Protein AF-0000000065916028 (afdb_homodimer)

Solvent-accessible surface area (backbone atoms only — not comparable to full-atom values): 45531 Å² total; per-residue (Å²): 132,85,49,71,68,54,51,43,54,52,20,44,55,50,39,70,67,24,38,52,68,43,71,19,34,38,26,27,40,21,49,35,32,31,32,34,24,73,68,47,48,69,61,52,48,51,52,39,56,76,59,34,49,72,64,16,53,58,22,35,78,46,73,68,90,52,29,66,41,62,31,48,46,55,5,38,44,43,28,19,37,55,66,29,36,71,49,74,38,49,41,42,20,40,62,41,51,52,51,50,60,71,71,50,58,78,45,78,43,58,21,42,60,22,36,43,40,41,33,45,38,5,31,22,47,53,19,32,28,40,41,45,59,57,60,54,12,64,72,53,22,67,52,51,52,66,59,46,35,25,31,77,42,79,55,96,90,36,82,41,77,39,44,52,72,69,55,82,54,90,39,60,80,38,38,34,39,31,43,33,45,51,58,64,41,52,48,91,93,39,48,11,77,33,56,39,35,26,33,45,30,43,51,73,43,50,46,56,45,47,71,48,63,56,67,68,77,39,37,72,67,72,47,67,68,43,57,34,33,40,40,33,50,68,37,54,34,31,79,88,56,40,65,67,44,50,54,51,51,50,51,50,43,50,55,35,51,73,67,67,30,52,30,32,35,53,60,57,73,43,87,32,63,58,42,49,51,52,49,54,70,50,40,41,73,29,39,26,39,31,36,36,49,69,42,49,20,55,51,28,45,75,72,69,36,55,68,62,21,50,50,36,66,68,44,88,65,51,50,62,65,58,48,50,52,51,51,51,52,49,30,68,74,36,58,32,42,28,39,39,40,48,52,80,47,34,37,39,33,44,25,66,60,84,63,69,48,58,39,33,10,47,42,34,9,35,27,46,32,27,23,28,18,63,57,47,66,67,74,36,58,71,58,30,60,64,27,71,75,46,55,68,35,68,75,27,52,62,50,50,51,53,43,30,72,73,37,57,41,53,99,33,40,29,51,54,96,80,25,28,35,26,43,47,62,25,41,62,63,90,78,54,65,36,75,80,63,38,68,44,43,29,50,52,38,22,54,49,32,31,55,22,66,72,104,129,85,49,71,70,55,50,42,54,51,20,44,56,50,40,69,66,25,39,52,65,43,71,17,32,37,26,27,41,21,49,34,32,32,33,35,23,74,68,48,48,68,59,51,48,53,51,39,55,76,60,36,49,71,64,17,54,58,22,34,76,46,74,69,90,51,30,66,42,63,31,46,48,55,5,37,42,42,28,20,38,54,66,29,38,70,48,75,39,49,42,43,20,39,64,40,51,51,51,49,59,72,73,51,59,77,44,79,41,57,20,40,59,22,36,43,39,41,34,45,39,5,31,23,46,53,19,34,28,41,42,44,59,58,61,55,12,64,72,55,22,67,53,50,52,66,58,46,34,25,30,77,41,80,56,96,89,37,83,41,76,38,43,52,71,70,56,82,55,91,40,60,80,40,38,34,37,31,42,33,44,51,59,64,41,52,47,93,93,38,47,11,80,33,57,39,34,26,33,43,31,43,50,73,44,50,45,56,44,46,74,47,64,55,68,70,76,38,38,72,69,71,47,67,65,45,56,34,33,40,40,35,51,68,36,56,32,33,77,88,55,40,64,66,45,48,53,51,52,51,53,50,44,50,54,36,52,74,68,68,31,52,29,32,35,52,60,58,74,43,88,32,64,60,42,50,51,53,49,54,70,50,40,41,73,28,40,28,39,32,34,33,51,68,42,49,20,55,51,28,46,74,72,66,36,55,67,62,22,49,49,35,67,68,43,89,64,52,50,62,64,58,49,52,52,51,50,50,52,49,30,70,72,37,58,31,41,28,41,38,38,48,51,82,48,35,38,39,34,42,24,65,61,83,63,67,48,57,40,34,10,48,41,34,8,36,28,46,32,28,23,28,17,64,59,46,66,67,73,37,58,72,58,31,59,62,27,71,75,47,53,66,35,69,75,28,51,63,50,48,51,53,42,29,72,73,39,56,41,54,98,33,39,28,49,55,97,81,25,29,36,26,44,45,63,25,43,61,63,88,78,53,66,36,73,80,63,38,68,43,43,29,50,52,38,22,56,49,31,31,55,23,66,73,104

pLDDT: mean 94.65, std 4.49, range [70.56, 98.75]

Sequence (910 aa):
MPTWEELYKNAIEKAIKSVPKVKGVLLGYNTNIDAIKYLDSKDLEERIIKAGKEEVIKYSEELPDKINTVSQLLGSILWSIRRGKAAELFVESCPVRFYMKRWGWNELRMGGQAGIMANLLGGVYGVPVIVHVPQLSRLQANLFLDGPIYVPTLENGEVKLIHPKEFSGDEENCIHYIYEFPRGFRVFEFEAPRENRFIGSADDYNTTLFIREEFRESFSEVIKNVQLAILSGLQALTKENYKEPFEIVKSNLEVLNEREIPVHLEFAFTPDEKVREEILNVLGMFYSVGLNEVELASIMEILGEKKLAKELLAHDPVDPIAVTEAMLKLAKKTGVKRIHFHTYGYYLALTEYKGEHVRDALLFAALAAAAKAMKGNITSLEEIREATSVPVNEKATQVEEKLRAEYGIKEGIGEVEGYQIAFIPTKIVAKPKSTVGIGDTISSSAFIGEFSFTLMPTWEELYKNAIEKAIKSVPKVKGVLLGYNTNIDAIKYLDSKDLEERIIKAGKEEVIKYSEELPDKINTVSQLLGSILWSIRRGKAAELFVESCPVRFYMKRWGWNELRMGGQAGIMANLLGGVYGVPVIVHVPQLSRLQANLFLDGPIYVPTLENGEVKLIHPKEFSGDEENCIHYIYEFPRGFRVFEFEAPRENRFIGSADDYNTTLFIREEFRESFSEVIKNVQLAILSGLQALTKENYKEPFEIVKSNLEVLNEREIPVHLEFAFTPDEKVREEILNVLGMFYSVGLNEVELASIMEILGEKKLAKELLAHDPVDPIAVTEAMLKLAKKTGVKRIHFHTYGYYLALTEYKGEHVRDALLFAALAAAAKAMKGNITSLEEIREATSVPVNEKATQVEEKLRAEYGIKEGIGEVEGYQIAFIPTKIVAKPKSTVGIGDTISSSAFIGEFSFTL

Radius of gyration: 33.55 Å; Cα contacts (8 Å, |Δi|>4): 1956; chains: 2; bounding box: 58×108×73 Å

InterPro domains:
  IPR007666 ADP-specific phosphofructokinase/glucokinase [PF04587] (24-448)
  IPR007666 ADP-specific phosphofructokinase/glucokinase [PS51255] (2-455)
  IPR007666 ADP-specific phosphofructokinase/glucokinase [PTHR21208] (9-448)
  IPR015990 ADP-specific phosphofructokinase/glucokinase, archaeal [PIRSF015883] (10-454)
  IPR029056 Ribokinase-like [G3DSA:3.40.1190.20] (25-448)
  IPR029056 Ribokinase-like [SSF53613] (3-453)
  IPR031299 ADP-dependent glucose/glucosamine kinase, archaeal [MF_00809] (2-454)
  IPR031299 ADP-dependent glucose/glucosamine kinase, archaeal [NF010641] (3-454)

Secondary structure (DSSP, 8-state):
---HHHHHHHHHHHHHHHGGG---EEEES--EEEEEEE--HHHHHHHHHHH-HHHHHHHHHS--SSB-SHHHHHHHHHHHHHHT--EEEEB-BHHHHHHHHHH--SEEEEESHHHHHHIIIIIIS---EEE--SS--HHHHTTSPSSSEEEEEEETTEEEEE-GGG----PPP-EEEEEEE-TT-EETTEE-SS-EEEEEEE-SSGGGT---HHHHHSHHHHTTT-SEEEE---TT--TTT-HHHHHHHHHHHHHHHHTT--EEEE----S-HHHHHHHHHHGGG-SEEEE-HHHHHHHHHHTT-HHHHHHHHHSSSPPHHHHHHHHHHHHHHH--SEEEEEETTEEEEEESS--HHHHHHHHHHHHHHHHHHHHSS---TGGGGGGGGSPBPTTHHHHHHHHHHHH--BTTEEEETTEEEEEEEPB--SS-S--TTHHHHHHHHHHHHHHHTT-/---HHHHHHHHHHHHHHHGGG---EEEES--EEEEEEE--HHHHHHHHHHH-HHHHHHHHHS--SSB-SHHHHHHHHHHHHHHT--EEEEB-BHHHHHHHHHH--SEEEEESHHHHHHIIIIIIS---EEE--SS--HHHHTTSPSSSEEEEEEETTEEEEE-GGG----PPP-EEEEEEE-TT-EETTEE-SS-EEEEEEE-SSGGGT---HHHHHSHHHHTTT-SEEEE---TT--TTT-HHHHHHHHHHHHHHHHTT--EEEE----S-HHHHHHHHHHGGG-SEEEE-HHHHHHHHHHTT-HHHHHHHHHSSSPPHHHHHHHHHHHHHHH--SEEEEEETTEEEEEESS--HHHHHHHHHHHHHHHHHHHHSS---SGGGGGGGGSPBPTTHHHHHHHHHHHH--BTTEEEETTEEEEEEEPB--SS-S--TTHHHHHHHHHHHHHHHTT-

Nearest PDB structures (foldseek):
  1ua4-assembly1_A  TM=9.021E-01  e=1.057E-84  Pyrococcus furiosus
  5o0i-assembly1_A  TM=9.889E-01  e=3.277E-69  Pyrococcus horikoshii OT3
  5o0j-assembly1_A  TM=9.164E-01  e=2.101E-69  Pyrococcus horikoshii OT3
  4b8s-assembly1_A  TM=9.453E-01  e=3.160E-63  Thermococcus litoralis
  1l2l-assembly1_A  TM=9.504E-01  e=2.469E-62  Pyrococcus horikoshii

Structure (mmCIF, N/CA/C/O backbone):
data_AF-0000000065916028-model_v1
#
loop_
_entity.id
_entity.type
_entity.pdbx_description
1 polymer 'ADP-dependent glucose/glucosamine kinase'
#
loop_
_atom_site.group_PDB
_atom_site.id
_atom_site.type_symbol
_atom_site.label_atom_id
_atom_site.label_alt_id
_atom_site.label_comp_id
_atom_site.label_asym_id
_atom_site.label_entity_id
_atom_site.label_seq_id
_atom_site.pdbx_PDB_ins_code
_atom_site.Cartn_x
_atom_site.Cartn_y
_atom_site.Cartn_z
_atom_site.occupancy
_atom_site.B_iso_or_equiv
_atom_site.auth_seq_id
_atom_site.auth_comp_id
_atom_site.auth_asym_id
_atom_site.auth_atom_id
_atom_site.pdbx_PDB_model_num
ATOM 1 N N . MET A 1 1 ? 14.016 -48.344 -33.312 1 71.56 1 MET A N 1
ATOM 2 C CA . MET A 1 1 ? 13.211 -47.469 -32.438 1 71.56 1 MET A CA 1
ATOM 3 C C . MET A 1 1 ? 13.789 -46.062 -32.406 1 71.56 1 MET A C 1
ATOM 5 O O . MET A 1 1 ? 15.008 -45.875 -32.406 1 71.56 1 MET A O 1
ATOM 9 N N . PRO A 1 2 ? 12.844 -45.062 -32.531 1 85.75 2 PRO A N 1
ATOM 10 C CA . PRO A 1 2 ? 13.406 -43.719 -32.531 1 85.75 2 PRO A CA 1
ATOM 11 C C . PRO A 1 2 ? 14.141 -43.375 -31.234 1 85.75 2 PRO A C 1
ATOM 13 O O . PRO A 1 2 ? 13.812 -43.906 -30.172 1 85.75 2 PRO A O 1
ATOM 16 N N . THR A 1 3 ? 15.148 -42.594 -31.391 1 90.94 3 THR A N 1
ATOM 17 C CA . THR A 1 3 ? 15.883 -42.125 -30.219 1 90.94 3 THR A CA 1
ATOM 18 C C . THR A 1 3 ? 15.117 -41.031 -29.5 1 90.94 3 THR A C 1
ATOM 20 O O . THR A 1 3 ? 14.195 -40.438 -30.078 1 90.94 3 THR A O 1
ATOM 23 N N . TRP A 1 4 ? 15.414 -40.844 -28.297 1 94.94 4 TRP A N 1
ATOM 24 C CA . TRP A 1 4 ? 14.789 -39.75 -27.562 1 94.94 4 TRP A CA 1
ATOM 25 C C . TRP A 1 4 ? 15.047 -38.406 -28.266 1 94.94 4 TRP A C 1
ATOM 27 O O . TRP A 1 4 ? 14.18 -37.531 -28.266 1 94.94 4 TRP A O 1
ATOM 37 N N . GLU A 1 5 ? 16.219 -38.25 -28.891 1 94.94 5 GLU A N 1
ATOM 38 C CA . GLU A 1 5 ? 16.547 -37.031 -29.609 1 94.94 5 GLU A CA 1
ATOM 39 C C . GLU A 1 5 ? 15.594 -36.812 -30.797 1 94.94 5 GLU A C 1
ATOM 41 O O . GLU A 1 5 ? 15.18 -35.656 -31.047 1 94.94 5 GLU A O 1
ATOM 46 N N . GLU A 1 6 ? 15.336 -37.844 -31.422 1 95.56 6 GLU A N 1
ATOM 47 C CA . GLU A 1 6 ? 14.422 -37.75 -32.562 1 95.56 6 GLU A CA 1
ATOM 48 C C . GLU A 1 6 ? 13 -37.438 -32.094 1 95.56 6 GLU A C 1
ATOM 50 O O . GLU A 1 6 ? 12.305 -36.656 -32.719 1 95.56 6 GLU A O 1
ATOM 55 N N . LEU A 1 7 ? 12.617 -38.031 -31.016 1 96.62 7 LEU A N 1
ATOM 56 C CA . LEU A 1 7 ? 11.289 -37.781 -30.469 1 96.62 7 LEU A CA 1
ATOM 57 C C . LEU A 1 7 ? 11.156 -36.312 -30.031 1 96.62 7 LEU A C 1
ATOM 59 O O . LEU A 1 7 ? 10.117 -35.688 -30.25 1 96.62 7 LEU A O 1
ATOM 63 N N . TYR A 1 8 ? 12.203 -35.781 -29.453 1 97.62 8 TYR A N 1
ATOM 64 C CA . TYR A 1 8 ? 12.227 -34.375 -29.031 1 97.62 8 TYR A CA 1
ATOM 65 C C . TYR A 1 8 ? 12.086 -33.438 -30.234 1 97.62 8 TYR A C 1
ATOM 67 O O . TYR A 1 8 ? 11.328 -32.469 -30.203 1 97.62 8 TYR A O 1
ATOM 75 N N . LYS A 1 9 ? 12.789 -33.75 -31.312 1 96.69 9 LYS A N 1
ATOM 76 C CA . LYS A 1 9 ? 12.734 -32.938 -32.531 1 96.69 9 LYS A CA 1
ATOM 77 C C . LYS A 1 9 ? 11.336 -32.969 -33.125 1 96.69 9 LYS A C 1
ATOM 79 O O . LYS A 1 9 ? 10.828 -31.922 -33.562 1 96.69 9 LYS A O 1
ATOM 84 N N . ASN A 1 10 ? 10.789 -34.094 -33.125 1 96.69 10 ASN A N 1
ATOM 85 C CA . ASN A 1 10 ? 9.438 -34.219 -33.656 1 96.69 10 ASN A CA 1
ATOM 86 C C . ASN A 1 10 ? 8.414 -33.469 -32.844 1 96.69 10 ASN A C 1
ATOM 88 O O . ASN A 1 10 ? 7.492 -32.844 -33.375 1 96.69 10 ASN A O 1
ATOM 92 N N . ALA A 1 11 ? 8.562 -33.562 -31.578 1 97.25 11 ALA A N 1
ATOM 93 C CA . ALA A 1 11 ? 7.617 -32.938 -30.656 1 97.25 11 ALA A CA 1
ATOM 94 C C . ALA A 1 11 ? 7.617 -31.406 -30.812 1 97.25 11 ALA A C 1
ATOM 96 O O . ALA A 1 11 ? 6.559 -30.781 -30.812 1 97.25 11 ALA A O 1
ATOM 97 N N . ILE A 1 12 ? 8.781 -30.797 -30.953 1 97.75 12 ILE A N 1
ATOM 98 C CA . ILE A 1 12 ? 8.867 -29.344 -31.047 1 97.75 12 ILE A CA 1
ATOM 99 C C . ILE A 1 12 ? 8.289 -28.891 -32.375 1 97.75 12 ILE A C 1
ATOM 101 O O . ILE A 1 12 ? 7.641 -27.844 -32.469 1 97.75 12 ILE A O 1
ATOM 105 N N . GLU A 1 13 ? 8.531 -29.672 -33.438 1 97.25 13 GLU A N 1
ATOM 106 C CA . GLU A 1 13 ? 7.957 -29.312 -34.719 1 97.25 13 GLU A CA 1
ATOM 107 C C . GLU A 1 13 ? 6.434 -29.391 -34.688 1 97.25 13 GLU A C 1
ATOM 109 O O . GLU A 1 13 ? 5.754 -28.531 -35.25 1 97.25 13 GLU A O 1
ATOM 114 N N . LYS A 1 14 ? 5.953 -30.375 -34 1 96.81 14 LYS A N 1
ATOM 115 C CA . LYS A 1 14 ? 4.508 -30.5 -33.844 1 96.81 14 LYS A CA 1
ATOM 116 C C . LYS A 1 14 ? 3.951 -29.312 -33.031 1 96.81 14 LYS A C 1
ATOM 118 O O . LYS A 1 14 ? 2.898 -28.766 -33.375 1 96.81 14 LYS A O 1
ATOM 123 N N . ALA A 1 15 ? 4.621 -28.938 -32 1 97.25 15 ALA A N 1
ATOM 124 C CA . ALA A 1 15 ? 4.176 -27.859 -31.125 1 97.25 15 ALA A CA 1
ATOM 125 C C . ALA A 1 15 ? 4.156 -26.531 -31.875 1 97.25 15 ALA A C 1
ATOM 127 O O . ALA A 1 15 ? 3.211 -25.75 -31.75 1 97.25 15 ALA A O 1
ATOM 128 N N . ILE A 1 16 ? 5.176 -26.25 -32.656 1 96.75 16 ILE A N 1
ATOM 129 C CA . ILE A 1 16 ? 5.289 -25 -33.406 1 96.75 16 ILE A CA 1
ATOM 130 C C . ILE A 1 16 ? 4.113 -24.875 -34.375 1 96.75 16 ILE A C 1
ATOM 132 O O . ILE A 1 16 ? 3.598 -23.766 -34.594 1 96.75 16 ILE A O 1
ATOM 136 N N . LYS A 1 17 ? 3.633 -25.984 -34.812 1 95.62 17 LYS A N 1
ATOM 137 C CA . LYS A 1 17 ? 2.541 -25.984 -35.781 1 95.62 17 LYS A CA 1
ATOM 138 C C . LYS A 1 17 ? 1.185 -25.922 -35.094 1 95.62 17 LYS A C 1
ATOM 140 O O . LYS A 1 17 ? 0.241 -25.312 -35.594 1 95.62 17 LYS A O 1
ATOM 145 N N . SER A 1 18 ? 1.073 -26.5 -34 1 97.19 18 SER A N 1
ATOM 146 C CA . SER A 1 18 ? -0.241 -26.766 -33.438 1 97.19 18 SER A CA 1
ATOM 147 C C . SER A 1 18 ? -0.569 -25.781 -32.312 1 97.19 18 SER A C 1
ATOM 149 O O . SER A 1 18 ? -1.715 -25.344 -32.188 1 97.19 18 SER A O 1
ATOM 151 N N . VAL A 1 19 ? 0.35 -25.359 -31.453 1 97.06 19 VAL A N 1
ATOM 152 C CA . VAL A 1 19 ? 0.123 -24.594 -30.234 1 97.06 19 VAL A CA 1
ATOM 153 C C . VAL A 1 19 ? -0.517 -23.25 -30.562 1 97.06 19 VAL A C 1
ATOM 155 O O . VAL A 1 19 ? -1.477 -22.828 -29.922 1 97.06 19 VAL A O 1
ATOM 158 N N . PRO A 1 20 ? -0.08 -22.578 -31.641 1 94.62 20 PRO A N 1
ATOM 159 C CA . PRO A 1 20 ? -0.666 -21.281 -31.953 1 94.62 20 PRO A CA 1
ATOM 160 C C . PRO A 1 20 ? -2.123 -21.375 -32.406 1 94.62 20 PRO A C 1
ATOM 162 O O . PRO A 1 20 ? -2.816 -20.359 -32.5 1 94.62 20 PRO A O 1
ATOM 165 N N . LYS A 1 21 ? -2.592 -22.578 -32.594 1 94.81 21 LYS A N 1
ATOM 166 C CA . LYS A 1 21 ? -3.961 -22.781 -33.062 1 94.81 21 LYS A CA 1
ATOM 167 C C . LYS A 1 21 ? -4.941 -22.781 -31.875 1 94.81 21 LYS A C 1
ATOM 169 O O . LYS A 1 21 ? -6.156 -22.703 -32.094 1 94.81 21 LYS A O 1
ATOM 174 N N . VAL A 1 22 ? -4.438 -22.859 -30.703 1 96 22 VAL A N 1
ATOM 175 C CA . VAL A 1 22 ? -5.301 -22.797 -29.516 1 96 22 VAL A CA 1
ATOM 176 C C . VAL A 1 22 ? -5.969 -21.422 -29.453 1 96 22 VAL A C 1
ATOM 178 O O . VAL A 1 22 ? -5.301 -20.391 -29.531 1 96 22 VAL A O 1
ATOM 181 N N . LYS A 1 23 ? -7.273 -21.344 -29.219 1 92.75 23 LYS A N 1
ATOM 182 C CA . LYS A 1 23 ? -8.039 -20.125 -29.422 1 92.75 23 LYS A CA 1
ATOM 183 C C . LYS A 1 23 ? -8.141 -19.312 -28.141 1 92.75 23 LYS A C 1
ATOM 185 O O . LYS A 1 23 ? -8.359 -18.094 -28.188 1 92.75 23 LYS A O 1
ATOM 190 N N . GLY A 1 24 ? -8.047 -20 -27.016 1 96.94 24 GLY A N 1
ATOM 191 C CA . GLY A 1 24 ? -8.18 -19.234 -25.781 1 96.94 24 GLY A CA 1
ATOM 192 C C . GLY A 1 24 ? -7.887 -20.062 -24.531 1 96.94 24 GLY A C 1
ATOM 193 O O . GLY A 1 24 ? -8.367 -21.188 -24.406 1 96.94 24 GLY A O 1
ATOM 194 N N . VAL A 1 25 ? -7.117 -19.453 -23.656 1 98.5 25 VAL A N 1
ATOM 195 C CA . VAL A 1 25 ? -6.785 -20.125 -22.391 1 98.5 25 VAL A CA 1
ATOM 196 C C . VAL A 1 25 ? -7.066 -19.188 -21.219 1 98.5 25 VAL A C 1
ATOM 198 O O . VAL A 1 25 ? -6.629 -18.031 -21.219 1 98.5 25 VAL A O 1
ATOM 201 N N . LEU A 1 26 ? -7.844 -19.641 -20.266 1 98.75 26 LEU A N 1
ATOM 202 C CA . LEU A 1 26 ? -8.07 -18.906 -19.031 1 98.75 26 LEU A CA 1
ATOM 203 C C . LEU A 1 26 ? -6.988 -19.234 -18 1 98.75 26 LEU A C 1
ATOM 205 O O . LEU A 1 26 ? -6.66 -20.406 -17.781 1 98.75 26 LEU A O 1
ATOM 209 N N . LEU A 1 27 ? -6.414 -18.188 -17.453 1 98.56 27 LEU A N 1
ATOM 210 C CA . LEU A 1 27 ? -5.41 -18.359 -16.406 1 98.56 27 LEU A CA 1
ATOM 211 C C . LEU A 1 27 ? -5.859 -17.703 -15.109 1 98.56 27 LEU A C 1
ATOM 213 O O . LEU A 1 27 ? -6.09 -16.484 -15.07 1 98.56 27 LEU A O 1
ATOM 217 N N . GLY A 1 28 ? -5.988 -18.5 -14.102 1 97.12 28 GLY A N 1
ATOM 218 C CA . GLY A 1 28 ? -6.297 -18 -12.766 1 97.12 28 GLY A CA 1
ATOM 219 C C . GLY A 1 28 ? -5.426 -18.609 -11.688 1 97.12 28 GLY A C 1
ATOM 220 O O . GLY A 1 28 ? -4.828 -19.672 -11.891 1 97.12 28 GLY A O 1
ATOM 221 N N . TYR A 1 29 ? -5.168 -18.125 -10.438 1 96.69 29 TYR A N 1
ATOM 222 C CA . TYR A 1 29 ? -5.789 -16.859 -10.055 1 96.69 29 TYR A CA 1
ATOM 223 C C . TYR A 1 29 ? -4.734 -15.836 -9.641 1 96.69 29 TYR A C 1
ATOM 225 O O . TYR A 1 29 ? -5.039 -14.648 -9.477 1 96.69 29 TYR A O 1
ATOM 233 N N . ASN A 1 30 ? -3.402 -16.266 -9.484 1 96.69 30 ASN A N 1
ATOM 234 C CA . ASN A 1 30 ? -2.496 -15.414 -8.727 1 96.69 30 ASN A CA 1
ATOM 235 C C . ASN A 1 30 ? -1.445 -14.773 -9.633 1 96.69 30 ASN A C 1
ATOM 237 O O . ASN A 1 30 ? -0.895 -15.43 -10.516 1 96.69 30 ASN A O 1
ATOM 241 N N . THR A 1 31 ? -1.241 -13.531 -9.492 1 97.25 31 THR A N 1
ATOM 242 C CA . THR A 1 31 ? -0.144 -12.75 -10.055 1 97.25 31 THR A CA 1
ATOM 243 C C . THR A 1 31 ? 0.502 -11.875 -8.984 1 97.25 31 THR A C 1
ATOM 245 O O . THR A 1 31 ? -0.112 -11.594 -7.949 1 97.25 31 THR A O 1
ATOM 248 N N . ASN A 1 32 ? 1.693 -11.57 -9.148 1 96.88 32 ASN A N 1
ATOM 249 C CA . ASN A 1 32 ? 2.42 -10.625 -8.305 1 96.88 32 ASN A CA 1
ATOM 250 C C . ASN A 1 32 ? 3.662 -10.094 -9.008 1 96.88 32 ASN A C 1
ATOM 252 O O . ASN A 1 32 ? 3.949 -10.469 -10.148 1 96.88 32 ASN A O 1
ATOM 256 N N . ILE A 1 33 ? 4.301 -9.18 -8.422 1 96.62 33 ILE A N 1
ATOM 257 C CA . ILE A 1 33 ? 5.578 -8.664 -8.891 1 96.62 33 ILE A CA 1
ATOM 258 C C . ILE A 1 33 ? 6.715 -9.273 -8.07 1 96.62 33 ILE A C 1
ATOM 260 O O . ILE A 1 33 ? 6.703 -9.203 -6.84 1 96.62 33 ILE A O 1
ATOM 264 N N . ASP A 1 34 ? 7.617 -9.891 -8.703 1 95.62 34 ASP A N 1
ATOM 265 C CA . ASP A 1 34 ? 8.852 -10.312 -8.047 1 95.62 34 ASP A CA 1
ATOM 266 C C . ASP A 1 34 ? 9.914 -9.219 -8.109 1 95.62 34 ASP A C 1
ATOM 268 O O . ASP A 1 34 ? 10.383 -8.875 -9.195 1 95.62 34 ASP A O 1
ATOM 272 N N . ALA A 1 35 ? 10.219 -8.695 -7 1 97.06 35 ALA A N 1
ATOM 273 C CA . ALA A 1 35 ? 11.29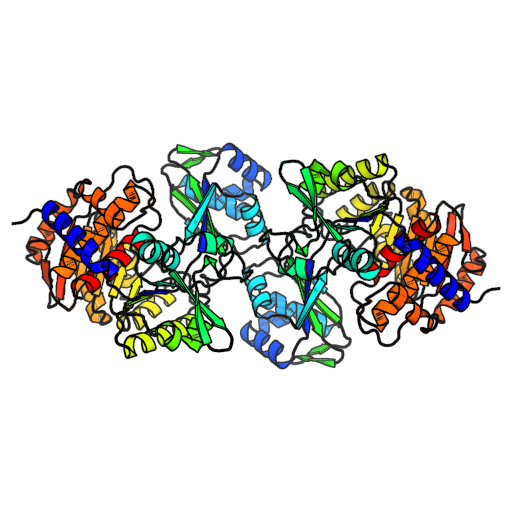7 -7.715 -6.898 1 97.06 35 ALA A CA 1
ATOM 274 C C . ALA A 1 35 ? 12.586 -8.359 -6.383 1 97.06 35 ALA A C 1
ATOM 276 O O . ALA A 1 35 ? 12.711 -8.633 -5.188 1 97.06 35 ALA A O 1
ATOM 277 N N . ILE A 1 36 ? 13.578 -8.508 -7.215 1 96.12 36 ILE A N 1
ATOM 278 C CA . ILE A 1 36 ? 14.781 -9.266 -6.887 1 96.12 36 ILE A CA 1
ATOM 279 C C . ILE A 1 36 ? 15.891 -8.312 -6.449 1 96.12 36 ILE A C 1
ATOM 281 O O . ILE A 1 36 ? 16.234 -7.375 -7.176 1 96.12 36 ILE A O 1
ATOM 285 N N . LYS A 1 37 ? 16.344 -8.453 -5.332 1 97.25 37 LYS A N 1
ATOM 286 C CA . LYS A 1 37 ? 17.5 -7.746 -4.793 1 97.25 37 LYS A CA 1
ATOM 287 C C . LYS A 1 37 ? 18.688 -8.688 -4.605 1 97.25 37 LYS A C 1
ATOM 289 O O . LYS A 1 37 ? 18.609 -9.656 -3.84 1 97.25 37 LYS A O 1
ATOM 294 N N . TYR A 1 38 ? 19.766 -8.469 -5.34 1 96.88 38 TYR A N 1
ATOM 295 C CA . TYR A 1 38 ? 21 -9.188 -5.086 1 96.88 38 TYR A CA 1
ATOM 296 C C . TYR A 1 38 ? 21.734 -8.609 -3.879 1 96.88 38 TYR A C 1
ATOM 298 O O . TYR A 1 38 ? 22.188 -7.465 -3.916 1 96.88 38 TYR A O 1
ATOM 306 N N . LEU A 1 39 ? 21.891 -9.406 -2.889 1 97.81 39 LEU A N 1
ATOM 307 C CA . LEU A 1 39 ? 22.375 -8.906 -1.608 1 97.81 39 LEU A CA 1
ATOM 308 C C . LEU A 1 39 ? 23.844 -8.492 -1.713 1 97.81 39 LEU A C 1
ATOM 310 O O . LEU A 1 39 ? 24.625 -9.133 -2.414 1 97.81 39 LEU A O 1
ATOM 314 N N . ASP A 1 40 ? 24.125 -7.422 -1.079 1 97.88 40 ASP A N 1
ATOM 315 C CA . ASP A 1 40 ? 25.484 -6.926 -0.881 1 97.88 40 ASP A CA 1
ATOM 316 C C . ASP A 1 40 ? 25.922 -7.066 0.578 1 97.88 40 ASP A C 1
ATOM 318 O O . ASP A 1 40 ? 25.203 -6.625 1.483 1 97.88 40 ASP A O 1
ATOM 322 N N . SER A 1 41 ? 27.062 -7.652 0.745 1 97.56 41 SER A N 1
ATOM 323 C CA . SER A 1 41 ? 27.516 -7.992 2.092 1 97.56 41 SER A CA 1
ATOM 324 C C . SER A 1 41 ? 27.625 -6.75 2.967 1 97.56 41 SER A C 1
ATOM 326 O O . SER A 1 41 ? 27.141 -6.738 4.102 1 97.56 41 SER A O 1
ATOM 328 N N . LYS A 1 42 ? 28.25 -5.727 2.518 1 97.56 42 LYS A N 1
ATOM 329 C CA . LYS A 1 42 ? 28.469 -4.512 3.299 1 97.56 42 LYS A CA 1
ATOM 330 C C . LYS A 1 42 ? 27.156 -3.826 3.629 1 97.56 42 LYS A C 1
ATOM 332 O O . LYS A 1 42 ? 26.938 -3.379 4.758 1 97.56 42 LYS A O 1
ATOM 337 N N . ASP A 1 43 ? 26.312 -3.783 2.676 1 97.81 43 ASP A N 1
ATOM 338 C CA . ASP A 1 43 ? 25.016 -3.164 2.869 1 97.81 43 ASP A CA 1
ATOM 339 C C . ASP A 1 43 ? 24.188 -3.92 3.912 1 97.81 43 ASP A C 1
ATOM 341 O O . ASP A 1 43 ? 23.578 -3.309 4.793 1 97.81 43 ASP A O 1
ATOM 345 N N . LEU A 1 44 ? 24.188 -5.238 3.768 1 98.12 44 LEU A N 1
ATOM 346 C CA . LEU A 1 44 ? 23.422 -6.059 4.695 1 98.12 44 LEU A CA 1
ATOM 347 C C . LEU A 1 44 ? 23.953 -5.922 6.117 1 98.12 44 LEU A C 1
ATOM 349 O O . LEU A 1 44 ? 23.188 -5.844 7.074 1 98.12 44 LEU A O 1
ATOM 353 N N . GLU A 1 45 ? 25.266 -5.895 6.238 1 98 45 GLU A N 1
ATOM 354 C CA . GLU A 1 45 ? 25.875 -5.742 7.555 1 98 45 GLU A CA 1
ATOM 355 C C . GLU A 1 45 ? 25.5 -4.406 8.188 1 98 45 GLU A C 1
ATOM 357 O O . GLU A 1 45 ? 25.172 -4.348 9.375 1 98 45 GLU A O 1
ATOM 362 N N . GLU A 1 46 ? 25.5 -3.367 7.422 1 97.38 46 GLU A N 1
ATOM 363 C CA . GLU A 1 46 ? 25.141 -2.049 7.93 1 97.38 46 GLU A CA 1
ATOM 364 C C . GLU A 1 46 ? 23.688 -2.02 8.398 1 97.38 46 GLU A C 1
ATOM 366 O O . GLU A 1 46 ? 23.375 -1.419 9.422 1 97.38 46 GLU A O 1
ATOM 371 N N . ARG A 1 47 ? 22.812 -2.629 7.656 1 97.25 47 ARG A N 1
ATOM 372 C CA . ARG A 1 47 ? 21.406 -2.678 8 1 97.25 47 ARG A CA 1
ATOM 373 C C . ARG A 1 47 ? 21.172 -3.469 9.281 1 97.25 47 ARG A C 1
ATOM 375 O O . ARG A 1 47 ? 20.344 -3.096 10.109 1 97.25 47 ARG A O 1
ATOM 382 N N . ILE A 1 48 ? 21.922 -4.539 9.422 1 97.56 48 ILE A N 1
ATOM 383 C CA . ILE A 1 48 ? 21.797 -5.387 10.609 1 97.56 48 ILE A CA 1
ATOM 384 C C . ILE A 1 48 ? 22.266 -4.621 11.844 1 97.56 48 ILE A C 1
ATOM 386 O O . ILE A 1 48 ? 21.625 -4.676 12.891 1 97.56 48 ILE A O 1
ATOM 390 N N . ILE A 1 49 ? 23.312 -3.941 11.703 1 96.38 49 ILE A N 1
ATOM 391 C CA . ILE A 1 49 ? 23.844 -3.15 12.812 1 96.38 49 ILE A CA 1
ATOM 392 C C . ILE A 1 49 ? 22.828 -2.08 13.203 1 96.38 49 ILE A C 1
ATOM 394 O O . ILE A 1 49 ? 22.531 -1.905 14.383 1 96.38 49 ILE A O 1
ATOM 398 N N . LYS A 1 50 ? 22.266 -1.388 12.25 1 92.62 50 LYS A N 1
ATOM 399 C CA . LYS A 1 50 ? 21.297 -0.324 12.492 1 92.62 50 LYS A CA 1
ATOM 400 C C . LYS A 1 50 ? 20.031 -0.869 13.164 1 92.62 50 LYS A C 1
ATOM 402 O O . LYS A 1 50 ? 19.422 -0.189 13.984 1 92.62 50 LYS A O 1
ATOM 407 N N . ALA A 1 51 ? 19.609 -2.135 12.805 1 94.19 51 ALA A N 1
ATOM 408 C CA . ALA A 1 51 ? 18.375 -2.738 13.312 1 94.19 51 ALA A CA 1
ATOM 409 C C . ALA A 1 51 ? 18.594 -3.385 14.672 1 94.19 51 ALA A C 1
ATOM 411 O O . ALA A 1 51 ? 17.641 -3.76 15.352 1 94.19 51 ALA A O 1
ATOM 412 N N . GLY A 1 52 ? 19.797 -3.482 15.164 1 94.56 52 GLY A N 1
ATOM 413 C CA . GLY A 1 52 ? 20.141 -4.191 16.391 1 94.56 52 GLY A CA 1
ATOM 414 C C . GLY A 1 52 ? 20.625 -5.605 16.141 1 94.56 52 GLY A C 1
ATOM 415 O O . GLY A 1 52 ? 19.828 -6.551 16.156 1 94.56 52 GLY A O 1
ATOM 416 N N . LYS A 1 53 ? 21.906 -5.754 16.062 1 94.75 53 LYS A N 1
ATOM 417 C CA . LYS A 1 53 ? 22.547 -7 15.672 1 94.75 53 LYS A CA 1
ATOM 418 C C . LYS A 1 53 ? 22.141 -8.148 16.578 1 94.75 53 LYS A C 1
ATOM 420 O O . LYS A 1 53 ? 21.828 -9.242 16.109 1 94.75 53 LYS A O 1
ATOM 425 N N . GLU A 1 54 ? 22.016 -7.887 17.781 1 94.94 54 GLU A N 1
ATOM 426 C CA . GLU A 1 54 ? 21.688 -8.938 18.734 1 94.94 54 GLU A CA 1
ATOM 427 C C . GLU A 1 54 ? 20.281 -9.477 18.516 1 94.94 54 GLU A C 1
ATOM 429 O O . GLU A 1 54 ? 20.062 -10.688 18.531 1 94.94 54 GLU A O 1
ATOM 434 N N . GLU A 1 55 ? 19.406 -8.641 18.297 1 94.75 55 GLU A N 1
ATOM 435 C CA . GLU A 1 55 ? 18.016 -9.031 18.062 1 94.75 55 GLU A CA 1
ATOM 436 C C . GLU A 1 55 ? 17.875 -9.758 16.719 1 94.75 55 GLU A C 1
ATOM 438 O O . GLU A 1 55 ? 17.141 -10.742 16.609 1 94.75 55 GLU A O 1
ATOM 443 N N . VAL A 1 56 ? 18.562 -9.297 15.75 1 96.38 56 VAL A N 1
ATOM 444 C CA . VAL A 1 56 ? 18.516 -9.875 14.414 1 96.38 56 VAL A CA 1
ATOM 445 C C . VAL A 1 56 ? 19.016 -11.32 14.445 1 96.38 56 VAL A C 1
ATOM 447 O O . VAL A 1 56 ? 18.422 -12.211 13.844 1 96.38 56 VAL A O 1
ATOM 450 N N . ILE A 1 57 ? 20.094 -11.547 15.164 1 95.06 57 ILE A N 1
ATOM 451 C CA . ILE A 1 57 ? 20.75 -12.852 15.188 1 95.06 57 ILE A CA 1
ATOM 452 C C . ILE A 1 57 ? 19.828 -13.891 15.797 1 95.06 57 ILE A C 1
ATOM 454 O O . ILE A 1 57 ? 19.812 -15.047 15.375 1 95.06 57 ILE A O 1
ATOM 458 N N . LYS A 1 58 ? 19.016 -13.5 16.672 1 95.38 58 LYS A N 1
ATOM 459 C CA . LYS A 1 58 ? 18.047 -14.414 17.266 1 95.38 58 LYS A CA 1
ATOM 460 C C . LYS A 1 58 ? 17.156 -15.039 16.203 1 95.38 58 LYS A C 1
ATOM 462 O O . LYS A 1 58 ? 16.844 -16.234 16.266 1 95.38 58 LYS A O 1
ATOM 467 N N . TYR A 1 59 ? 16.797 -14.312 15.227 1 95.5 59 TYR A N 1
ATOM 468 C CA . TYR A 1 59 ? 15.883 -14.781 14.195 1 95.5 59 TYR A CA 1
ATOM 469 C C . TYR A 1 59 ? 16.641 -15.547 13.109 1 95.5 59 TYR A C 1
ATOM 471 O O . TYR A 1 59 ? 16.016 -16.141 12.219 1 95.5 59 TYR A O 1
ATOM 479 N N . SER A 1 60 ? 17.922 -15.539 13.164 1 95 60 SER A N 1
ATOM 480 C CA . SER A 1 60 ? 18.719 -16.359 12.25 1 95 60 SER A CA 1
ATOM 481 C C . SER A 1 60 ? 18.703 -17.828 12.656 1 95 60 SER A C 1
ATOM 483 O O . SER A 1 60 ? 19.047 -18.703 11.867 1 95 60 SER A O 1
ATOM 485 N N . GLU A 1 61 ? 18.312 -18.109 13.844 1 95.12 61 GLU A N 1
ATOM 486 C CA . GLU A 1 61 ? 18.25 -19.469 14.359 1 95.12 61 GLU A CA 1
ATOM 487 C C . GLU A 1 61 ? 16.891 -20.094 14.117 1 95.12 61 GLU A C 1
ATOM 489 O O . GLU A 1 61 ? 16.797 -21.281 13.773 1 95.12 61 GLU A O 1
ATOM 494 N N . GLU A 1 62 ? 15.906 -19.297 14.328 1 95.69 62 GLU A N 1
ATOM 495 C CA . GLU A 1 62 ? 14.539 -19.766 14.156 1 95.69 62 GLU A CA 1
ATOM 496 C C . GLU A 1 62 ? 13.672 -18.719 13.453 1 95.69 62 GLU A C 1
ATOM 498 O O . GLU A 1 62 ? 13.617 -17.562 13.883 1 95.69 62 GLU A O 1
ATOM 503 N N . LEU A 1 63 ? 12.984 -19.219 12.422 1 94.88 63 LEU A N 1
ATOM 504 C CA . LEU A 1 63 ? 12.141 -18.312 11.648 1 94.88 63 LEU A CA 1
ATOM 505 C C . LEU A 1 63 ? 10.891 -17.938 12.438 1 94.88 63 LEU A C 1
ATOM 507 O O . LEU A 1 63 ? 10.32 -18.766 13.141 1 94.88 63 LEU A O 1
ATOM 511 N N . PRO A 1 64 ? 10.523 -16.672 12.414 1 95.31 64 PRO A N 1
ATOM 512 C CA . PRO A 1 64 ? 9.211 -16.297 12.953 1 95.31 64 PRO A CA 1
ATOM 513 C C . PRO A 1 64 ? 8.055 -16.781 12.07 1 95.31 64 PRO A C 1
ATOM 515 O O . PRO A 1 64 ? 8.281 -17.219 10.938 1 95.31 64 PRO A O 1
ATOM 518 N N . ASP A 1 65 ? 6.871 -16.734 12.586 1 90.69 65 ASP A N 1
ATOM 519 C CA . ASP A 1 65 ? 5.688 -17.141 11.82 1 90.69 65 ASP A CA 1
ATOM 520 C C . ASP A 1 65 ? 5.418 -16.172 10.68 1 90.69 65 ASP A C 1
ATOM 522 O O . ASP A 1 65 ? 5.012 -16.578 9.586 1 90.69 65 ASP A O 1
ATOM 526 N N . LYS A 1 66 ? 5.602 -14.93 10.961 1 94.5 66 LYS A N 1
ATOM 527 C CA . LYS A 1 66 ? 5.461 -13.836 10.008 1 94.5 66 LYS A CA 1
ATOM 528 C C . LYS A 1 66 ? 6.383 -12.672 10.367 1 94.5 66 LYS A C 1
ATOM 530 O O . LYS A 1 66 ? 6.957 -12.641 11.461 1 94.5 66 LYS A O 1
ATOM 535 N N . ILE A 1 67 ? 6.547 -11.75 9.461 1 97.12 67 ILE A N 1
ATOM 536 C CA . ILE A 1 67 ? 7.48 -10.648 9.672 1 97.12 67 ILE A CA 1
ATOM 537 C C . ILE A 1 67 ? 6.719 -9.414 10.148 1 97.12 67 ILE A C 1
ATOM 539 O O . ILE A 1 67 ? 5.836 -8.906 9.453 1 97.12 67 ILE A O 1
ATOM 543 N N . ASN A 1 68 ? 7.102 -8.945 11.328 1 95.81 68 ASN A N 1
ATOM 544 C CA . ASN A 1 68 ? 6.461 -7.762 11.891 1 95.81 68 ASN A CA 1
ATOM 545 C C . ASN A 1 68 ? 7.469 -6.641 12.133 1 95.81 68 ASN A C 1
ATOM 547 O O . ASN A 1 68 ? 7.082 -5.488 12.336 1 9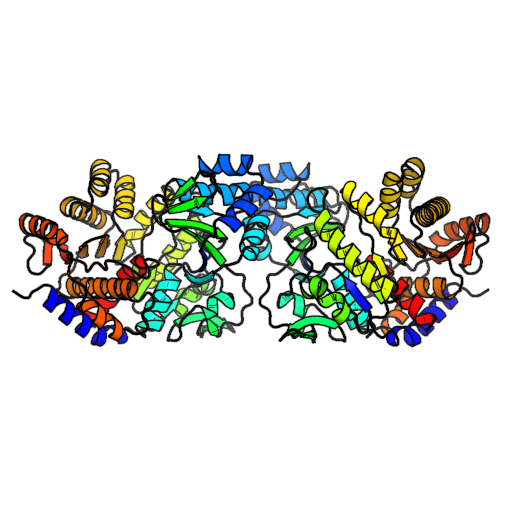5.81 68 ASN A O 1
ATOM 551 N N . THR A 1 69 ? 8.727 -6.965 12.156 1 95.81 69 THR A N 1
ATOM 552 C CA . THR A 1 69 ? 9.758 -5.969 12.414 1 95.81 69 THR A CA 1
ATOM 553 C C . THR A 1 69 ? 10.906 -6.113 11.414 1 95.81 69 THR A C 1
ATOM 555 O O . THR A 1 69 ? 11.062 -7.164 10.789 1 95.81 69 THR A O 1
ATOM 558 N N . VAL A 1 70 ? 11.68 -5.098 11.336 1 96.69 70 VAL A N 1
ATOM 559 C CA . VAL A 1 70 ? 12.836 -5.125 10.453 1 96.69 70 VAL A CA 1
ATOM 560 C C . VAL A 1 70 ? 13.844 -6.16 10.945 1 96.69 70 VAL A C 1
ATOM 562 O O . VAL A 1 70 ? 14.492 -6.84 10.148 1 96.69 70 VAL A O 1
ATOM 565 N N . SER A 1 71 ? 13.953 -6.305 12.266 1 97.62 71 SER A N 1
ATOM 566 C CA . SER A 1 71 ? 14.844 -7.309 12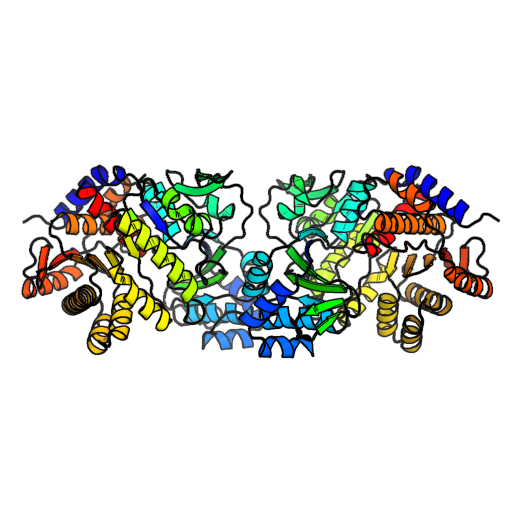.836 1 97.62 71 SER A CA 1
ATOM 567 C C . SER A 1 71 ? 14.43 -8.719 12.414 1 97.62 71 SER A C 1
ATOM 569 O O . SER A 1 71 ? 15.281 -9.555 12.117 1 97.62 71 SER A O 1
ATOM 571 N N . GLN A 1 72 ? 13.18 -8.945 12.43 1 97.88 72 GLN A N 1
ATOM 572 C CA . GLN A 1 72 ? 12.664 -10.242 11.984 1 97.88 72 GLN A CA 1
ATOM 573 C C . GLN A 1 72 ? 12.984 -10.484 10.516 1 97.88 72 GLN A C 1
ATOM 575 O O . GLN A 1 72 ? 13.328 -11.594 10.125 1 97.88 72 GLN A O 1
ATOM 580 N N . LEU A 1 73 ? 12.844 -9.445 9.703 1 98.5 73 LEU A N 1
ATOM 581 C CA . LEU A 1 73 ? 13.141 -9.555 8.273 1 98.5 73 LEU A CA 1
ATOM 582 C C . LEU A 1 73 ? 14.609 -9.914 8.055 1 98.5 73 LEU A C 1
ATOM 584 O O . LEU A 1 73 ? 14.914 -10.906 7.391 1 98.5 73 LEU A O 1
ATOM 588 N N . LEU A 1 74 ? 15.484 -9.133 8.641 1 98.56 74 LEU A N 1
ATOM 589 C CA . LEU A 1 74 ? 16.922 -9.312 8.43 1 98.56 74 LEU A CA 1
ATOM 590 C C . LEU A 1 74 ? 17.391 -10.641 9.023 1 98.56 74 LEU A C 1
ATOM 592 O O . LEU A 1 74 ? 18.25 -11.305 8.453 1 98.56 74 LEU A O 1
ATOM 596 N N . GLY A 1 75 ? 16.859 -10.945 10.148 1 98.38 75 GLY A N 1
ATOM 597 C CA . GLY A 1 75 ? 17.188 -12.227 10.75 1 98.38 75 GLY A CA 1
ATOM 598 C C . GLY A 1 75 ? 16.766 -13.414 9.906 1 98.38 75 GLY A C 1
ATOM 599 O O . GLY A 1 75 ? 17.484 -14.414 9.828 1 98.38 75 GLY A O 1
ATOM 600 N N . SER A 1 76 ? 15.602 -13.328 9.305 1 98.31 76 SER A N 1
ATOM 601 C CA . SER A 1 76 ? 15.109 -14.398 8.445 1 98.31 76 SER A CA 1
ATOM 602 C C . SER A 1 76 ? 15.969 -14.531 7.191 1 98.31 76 SER A C 1
ATOM 604 O O . SER A 1 76 ? 16.188 -15.641 6.695 1 98.31 76 SER A O 1
ATOM 606 N N . ILE A 1 77 ? 16.422 -13.43 6.672 1 98.25 77 ILE A N 1
ATOM 607 C CA . ILE A 1 77 ? 17.344 -13.461 5.551 1 98.25 77 ILE A CA 1
ATOM 608 C C . ILE A 1 77 ? 18.625 -14.203 5.957 1 98.25 77 ILE A C 1
ATOM 610 O O . ILE A 1 77 ? 19.109 -15.062 5.219 1 98.25 77 ILE A O 1
ATOM 614 N N . LEU A 1 78 ? 19.109 -13.898 7.156 1 98.06 78 LEU A N 1
ATOM 615 C CA . LEU A 1 78 ? 20.297 -14.57 7.668 1 98.06 78 LEU A CA 1
ATOM 616 C C . LEU A 1 78 ? 20.047 -16.062 7.848 1 98.06 78 LEU A C 1
ATOM 618 O O . LEU A 1 78 ? 20.953 -16.875 7.652 1 98.06 78 LEU A O 1
ATOM 622 N N . TRP A 1 79 ? 18.891 -16.344 8.312 1 97.94 79 TRP A N 1
ATOM 623 C CA . TRP A 1 79 ? 18.5 -17.75 8.461 1 97.94 79 TRP A CA 1
ATOM 624 C C . TRP A 1 79 ? 18.703 -18.5 7.152 1 97.94 79 TRP A C 1
ATOM 626 O O . TRP A 1 79 ? 19.25 -19.609 7.141 1 97.94 79 TRP A O 1
ATOM 636 N N . SER A 1 80 ? 18.234 -17.953 6.062 1 97.06 80 SER A N 1
ATOM 637 C CA . SER A 1 80 ? 18.359 -18.562 4.742 1 97.06 80 SER A CA 1
ATOM 638 C C . SER A 1 80 ? 19.828 -18.656 4.312 1 97.06 80 SER A C 1
ATOM 640 O O . SER A 1 80 ? 20.25 -19.656 3.752 1 97.06 80 SER A O 1
ATOM 642 N N . ILE A 1 81 ? 20.531 -17.609 4.547 1 97.06 81 ILE A N 1
ATOM 643 C CA . ILE A 1 81 ? 21.953 -17.562 4.168 1 97.06 81 ILE A CA 1
ATOM 644 C C . ILE A 1 81 ? 22.719 -18.656 4.902 1 97.06 81 ILE A C 1
ATOM 646 O O . ILE A 1 81 ? 23.453 -19.422 4.281 1 97.06 81 ILE A O 1
ATOM 650 N N . ARG A 1 82 ? 22.5 -18.75 6.164 1 96.12 82 ARG A N 1
ATOM 651 C CA . ARG A 1 82 ? 23.203 -19.688 7.027 1 96.12 82 ARG A CA 1
ATOM 652 C C . ARG A 1 82 ? 22.953 -21.141 6.59 1 96.12 82 ARG A C 1
ATOM 654 O O . ARG A 1 82 ? 23.859 -21.969 6.668 1 96.12 82 ARG A O 1
ATOM 661 N N . ARG A 1 83 ? 21.891 -21.422 6.121 1 95.62 83 ARG A N 1
ATOM 662 C CA . ARG A 1 83 ? 21.469 -22.797 5.848 1 95.62 83 ARG A CA 1
ATOM 663 C C . ARG A 1 83 ? 21.5 -23.094 4.352 1 95.62 83 ARG A C 1
ATOM 665 O O . ARG A 1 83 ? 21.469 -24.25 3.941 1 95.62 83 ARG A O 1
ATOM 672 N N . GLY A 1 84 ? 21.594 -22 3.596 1 93.88 84 GLY A N 1
ATOM 673 C CA . GLY A 1 84 ? 21.469 -22.188 2.158 1 93.88 84 GLY A CA 1
ATOM 674 C C . GLY A 1 84 ? 20.109 -22.734 1.74 1 93.88 84 GLY A C 1
ATOM 675 O O . GLY A 1 84 ? 20.047 -23.594 0.859 1 93.88 84 GLY A O 1
ATOM 676 N N . LYS A 1 85 ? 19.094 -22.391 2.424 1 91.12 85 LYS A N 1
ATOM 677 C CA . LYS A 1 85 ? 17.734 -22.844 2.17 1 91.12 85 LYS A CA 1
ATOM 678 C C . LYS A 1 85 ? 16.797 -21.672 1.886 1 91.12 85 LYS A C 1
ATOM 680 O O . LYS A 1 85 ? 16.938 -20.609 2.484 1 91.12 85 LYS A O 1
ATOM 685 N N . ALA A 1 86 ? 15.906 -21.953 0.965 1 89.38 86 ALA A N 1
ATOM 686 C CA . ALA A 1 86 ? 14.922 -20.906 0.663 1 89.38 86 ALA A CA 1
ATOM 687 C C . ALA A 1 86 ? 13.828 -20.859 1.726 1 89.38 86 ALA A C 1
ATOM 689 O O . ALA A 1 86 ? 13.469 -21.891 2.299 1 89.38 86 ALA A O 1
ATOM 690 N N . ALA A 1 87 ? 13.391 -19.672 2.016 1 91.94 87 ALA A N 1
ATOM 691 C CA . ALA A 1 87 ? 12.227 -19.469 2.879 1 91.94 87 ALA A CA 1
ATOM 692 C C . ALA A 1 87 ? 11.359 -18.312 2.375 1 91.94 87 ALA A C 1
ATOM 694 O O . ALA A 1 87 ? 11.859 -17.391 1.727 1 91.94 87 ALA A O 1
ATOM 695 N N . GLU A 1 88 ? 10.094 -18.469 2.547 1 92.5 88 GLU A N 1
ATOM 696 C CA . GLU A 1 88 ? 9.125 -17.422 2.232 1 92.5 88 GLU A CA 1
ATOM 697 C C . GLU A 1 88 ? 8.242 -17.094 3.436 1 92.5 88 GLU A C 1
ATOM 699 O O . GLU A 1 88 ? 7.625 -18 4.008 1 92.5 88 GLU A O 1
ATOM 704 N N . LEU A 1 89 ? 8.312 -15.852 3.82 1 94.25 89 LEU A N 1
ATOM 705 C CA . LEU A 1 89 ? 7.477 -15.438 4.945 1 94.25 89 LEU A CA 1
ATOM 706 C C . LEU A 1 89 ? 6.582 -14.266 4.559 1 94.25 89 LEU A C 1
ATOM 708 O O . LEU A 1 89 ? 6.996 -13.391 3.797 1 94.25 89 LEU A O 1
ATOM 712 N N . PHE A 1 90 ? 5.355 -14.273 5.176 1 93.94 90 PHE A N 1
ATOM 713 C CA . PHE A 1 90 ? 4.418 -13.172 5 1 93.94 90 PHE A CA 1
ATOM 714 C C . PHE A 1 90 ? 4.852 -11.961 5.82 1 93.94 90 PHE A C 1
ATOM 716 O O . PHE A 1 90 ? 5.137 -12.078 7.012 1 93.94 90 PHE A O 1
ATOM 723 N N . VAL A 1 91 ? 4.934 -10.781 5.102 1 96.75 91 VAL A N 1
ATOM 724 C CA . VAL A 1 91 ? 5.281 -9.547 5.801 1 96.75 91 VAL A CA 1
ATOM 725 C C . VAL A 1 91 ? 4.008 -8.797 6.184 1 96.75 91 VAL A C 1
ATOM 727 O O . VAL A 1 91 ? 3.434 -8.078 5.363 1 96.75 91 VAL A O 1
ATOM 730 N N . GLU A 1 92 ? 3.725 -8.781 7.395 1 93.81 92 GLU A N 1
ATOM 731 C CA . GLU A 1 92 ? 2.459 -8.234 7.871 1 93.81 92 GLU A CA 1
ATOM 732 C C . GLU A 1 92 ? 2.568 -6.738 8.133 1 93.81 92 GLU A C 1
ATOM 734 O O . GLU A 1 92 ? 1.626 -5.984 7.879 1 93.81 92 GLU A O 1
ATOM 739 N N . SER A 1 93 ? 3.688 -6.273 8.664 1 94.44 93 SER A N 1
ATOM 740 C CA . SER A 1 93 ? 3.879 -4.887 9.078 1 94.44 93 SER A CA 1
ATOM 741 C C . SER A 1 93 ? 4.055 -3.969 7.871 1 94.44 93 SER A C 1
ATOM 743 O O . SER A 1 93 ? 4.941 -4.191 7.043 1 94.44 93 SER A O 1
ATOM 745 N N . CYS A 1 94 ? 3.242 -2.912 7.844 1 92.88 94 CYS A N 1
ATOM 746 C CA . CYS A 1 94 ? 3.344 -1.965 6.738 1 92.88 94 CYS A CA 1
ATOM 747 C C . CYS A 1 94 ? 4.652 -1.185 6.809 1 92.88 94 CYS A C 1
ATOM 749 O O . CYS A 1 94 ? 5.293 -0.949 5.785 1 92.88 94 CYS A O 1
ATOM 751 N N . PRO A 1 95 ? 5.117 -0.786 8.008 1 92.12 95 PRO A N 1
ATOM 752 C CA . PRO A 1 95 ? 6.43 -0.142 8.094 1 92.12 95 PRO A CA 1
ATOM 753 C C . PRO A 1 95 ? 7.551 -1.011 7.531 1 92.12 95 PRO A C 1
ATOM 755 O O . PRO A 1 95 ? 8.484 -0.494 6.914 1 92.12 95 PRO A O 1
ATOM 758 N N . VAL A 1 96 ? 7.496 -2.301 7.742 1 95.94 96 VAL A N 1
ATOM 759 C CA . VAL A 1 96 ? 8.516 -3.197 7.215 1 95.94 96 VAL A CA 1
ATOM 760 C C . VAL A 1 96 ? 8.438 -3.238 5.691 1 95.94 96 VAL A C 1
ATOM 762 O O . VAL A 1 96 ? 9.469 -3.24 5.008 1 95.94 96 VAL A O 1
ATOM 765 N N . ARG A 1 97 ? 7.176 -3.34 5.168 1 96 97 ARG A N 1
ATOM 766 C CA . ARG A 1 97 ? 7.016 -3.303 3.719 1 96 97 ARG A CA 1
ATOM 767 C C . ARG A 1 97 ? 7.586 -2.016 3.137 1 96 97 ARG A C 1
ATOM 769 O O . ARG A 1 97 ? 8.195 -2.029 2.064 1 96 97 ARG A O 1
ATOM 776 N N . PHE A 1 98 ? 7.312 -0.951 3.883 1 93.38 98 PHE A N 1
ATOM 777 C CA . PHE A 1 98 ? 7.852 0.344 3.479 1 93.38 98 PHE A CA 1
ATOM 778 C C . PHE A 1 98 ? 9.375 0.318 3.467 1 93.38 98 PHE A C 1
ATOM 780 O O . PHE A 1 98 ? 10 0.843 2.545 1 93.38 98 PHE A O 1
ATOM 787 N N . TYR A 1 99 ? 9.992 -0.233 4.453 1 94.56 99 TYR A N 1
ATOM 788 C CA . TYR A 1 99 ? 11.438 -0.403 4.543 1 94.56 99 TYR A CA 1
ATOM 789 C C . TYR A 1 99 ? 11.969 -1.179 3.348 1 94.56 99 TYR A C 1
ATOM 791 O O . TYR A 1 99 ? 12.969 -0.786 2.74 1 94.56 99 TYR A O 1
ATOM 799 N N . MET A 1 100 ? 11.328 -2.264 2.986 1 97.31 100 MET A N 1
ATOM 800 C CA . MET A 1 100 ? 11.758 -3.105 1.871 1 97.31 100 MET A CA 1
ATOM 801 C C . MET A 1 100 ? 11.664 -2.348 0.551 1 97.31 100 MET A C 1
ATOM 803 O O . MET A 1 100 ? 12.547 -2.471 -0.304 1 97.31 100 MET A O 1
ATOM 807 N N . LYS A 1 101 ? 10.602 -1.66 0.377 1 93.75 101 LYS A N 1
ATOM 808 C CA . LYS A 1 101 ? 10.43 -0.864 -0.834 1 93.75 101 LYS A CA 1
ATOM 809 C C . LYS A 1 101 ? 11.578 0.133 -1.004 1 93.75 101 LYS A C 1
ATOM 811 O O . LYS A 1 101 ? 12.078 0.321 -2.111 1 93.75 101 LYS A O 1
ATOM 816 N N . ARG A 1 102 ? 12 0.771 0.035 1 91.06 102 ARG A N 1
ATOM 817 C CA . ARG A 1 102 ? 13.078 1.757 -0.004 1 91.06 102 ARG A CA 1
ATOM 818 C C . ARG A 1 102 ? 14.43 1.084 -0.21 1 91.06 102 ARG A C 1
ATOM 820 O O . ARG A 1 102 ? 15.344 1.68 -0.78 1 91.06 102 ARG A O 1
ATOM 827 N N . TRP A 1 103 ? 14.523 -0.172 0.406 1 95.75 103 TRP A N 1
ATOM 828 C CA . TRP A 1 103 ? 15.742 -0.944 0.167 1 95.75 103 TRP A CA 1
ATOM 829 C C . TRP A 1 103 ? 15.977 -1.134 -1.327 1 95.75 103 TRP A C 1
ATOM 831 O O . TRP A 1 103 ? 17.125 -1.208 -1.774 1 95.75 103 TRP A O 1
ATOM 841 N N . GLY A 1 104 ? 14.883 -1.224 -2.094 1 95.5 104 GLY A N 1
ATOM 842 C CA . GLY A 1 104 ? 14.961 -1.255 -3.547 1 95.5 104 GLY A CA 1
ATOM 843 C C . GLY A 1 104 ? 15.172 -2.65 -4.102 1 95.5 104 GLY A C 1
ATOM 844 O O . GLY A 1 104 ? 15.086 -3.637 -3.369 1 95.5 104 GLY A O 1
ATOM 845 N N . TRP A 1 105 ? 15.336 -2.777 -5.387 1 96.69 105 TRP A N 1
ATOM 846 C CA . TRP A 1 105 ? 15.547 -4.031 -6.102 1 96.69 105 TRP A CA 1
ATOM 847 C C . TRP A 1 105 ? 16.422 -3.818 -7.328 1 96.69 105 TRP A C 1
ATOM 849 O O . TRP A 1 105 ? 16.672 -2.682 -7.742 1 96.69 105 TRP A O 1
ATOM 859 N N . ASN A 1 106 ? 17.016 -4.863 -7.793 1 96.38 106 ASN A N 1
ATOM 860 C CA . ASN A 1 106 ? 17.844 -4.824 -9 1 96.38 106 ASN A CA 1
ATOM 861 C C . ASN A 1 106 ? 17.031 -5.137 -10.25 1 96.38 106 ASN A C 1
ATOM 863 O O . ASN A 1 106 ? 17.328 -4.633 -11.328 1 96.38 106 ASN A O 1
ATOM 867 N N . GLU A 1 107 ? 15.992 -6.023 -10.023 1 94.25 107 GLU A N 1
ATOM 868 C CA . GLU A 1 107 ? 15.18 -6.465 -11.148 1 94.25 107 GLU A CA 1
ATOM 869 C C . GLU A 1 107 ? 13.727 -6.68 -10.719 1 94.25 107 GLU A C 1
ATOM 871 O O . GLU A 1 107 ? 13.461 -7.074 -9.586 1 94.25 107 GLU A O 1
ATOM 876 N N . LEU A 1 108 ? 12.844 -6.383 -11.656 1 95.06 108 LEU A N 1
ATOM 877 C CA . LEU A 1 108 ? 11.438 -6.711 -11.5 1 95.06 108 LEU A CA 1
ATOM 878 C C . LEU A 1 108 ? 11 -7.762 -12.516 1 95.06 108 LEU A C 1
ATOM 880 O O . LEU A 1 108 ? 11.398 -7.703 -13.688 1 95.06 108 LEU A O 1
ATOM 884 N N . ARG A 1 109 ? 10.266 -8.734 -12.039 1 93.44 109 ARG A N 1
ATOM 885 C CA . ARG A 1 109 ? 9.742 -9.781 -12.914 1 93.44 109 ARG A CA 1
ATOM 886 C C . ARG A 1 109 ? 8.289 -10.094 -12.586 1 93.44 109 ARG A C 1
ATOM 888 O O . ARG A 1 109 ? 7.836 -9.859 -11.461 1 93.44 109 ARG A O 1
ATOM 895 N N . MET A 1 110 ? 7.621 -10.586 -13.586 1 95.12 110 MET A N 1
ATOM 896 C CA . MET A 1 110 ? 6.273 -11.086 -13.344 1 95.12 110 MET A CA 1
ATOM 897 C C . MET A 1 110 ? 6.309 -12.352 -12.492 1 95.12 110 MET A C 1
ATOM 899 O O . MET A 1 110 ? 7.043 -13.289 -12.789 1 95.12 110 MET A O 1
ATOM 903 N N . GLY A 1 111 ? 5.535 -12.266 -11.414 1 94.5 111 GLY A N 1
ATOM 904 C CA . GLY A 1 111 ? 5.395 -13.438 -10.57 1 94.5 111 GLY A CA 1
ATOM 905 C C . GLY A 1 111 ? 3.98 -13.984 -10.531 1 94.5 111 GLY A C 1
ATOM 906 O O . GLY A 1 111 ? 3.096 -13.477 -11.227 1 94.5 111 GLY A O 1
ATOM 907 N N . GLY A 1 112 ? 3.842 -15.023 -9.648 1 94.88 112 GLY A N 1
ATOM 908 C CA . GLY A 1 112 ? 2.576 -15.742 -9.656 1 94.88 112 GLY A CA 1
ATOM 909 C C . GLY A 1 112 ? 2.457 -16.719 -10.805 1 94.88 112 GLY A C 1
ATOM 910 O O . GLY A 1 112 ? 2.889 -16.438 -11.93 1 94.88 112 GLY A O 1
ATOM 911 N N . GLN A 1 113 ? 1.879 -17.766 -10.531 1 95.81 113 GLN A N 1
ATOM 912 C CA . GLN A 1 113 ? 1.785 -18.797 -11.555 1 95.81 113 GLN A CA 1
ATOM 913 C C . GLN A 1 113 ? 1.009 -18.297 -12.766 1 95.81 113 GLN A C 1
ATOM 915 O O . GLN A 1 113 ? 1.436 -18.5 -13.906 1 95.81 113 GLN A O 1
ATOM 920 N N . ALA A 1 114 ? -0.069 -17.656 -12.539 1 97.44 114 ALA A N 1
ATOM 921 C CA . ALA A 1 114 ? -0.894 -17.156 -13.641 1 97.44 114 ALA A CA 1
ATOM 922 C C . ALA A 1 114 ? -0.153 -16.094 -14.445 1 97.44 114 ALA A C 1
ATOM 924 O O . ALA A 1 114 ? -0.247 -16.062 -15.68 1 97.44 114 ALA A O 1
ATOM 925 N N . GLY A 1 115 ? 0.524 -15.242 -13.766 1 97.25 115 GLY A N 1
ATOM 926 C CA . GLY A 1 115 ? 1.291 -14.219 -14.453 1 97.25 115 GLY A CA 1
ATOM 927 C C . GLY A 1 115 ? 2.396 -14.781 -15.328 1 97.25 115 GLY A C 1
ATOM 928 O O . GLY A 1 115 ? 2.561 -14.367 -16.484 1 97.25 115 GLY A O 1
ATOM 929 N N . ILE A 1 116 ? 3.119 -15.688 -14.805 1 95.88 116 ILE A N 1
ATOM 930 C CA . ILE A 1 116 ? 4.215 -16.328 -15.531 1 95.88 116 ILE A CA 1
ATOM 931 C C . ILE A 1 116 ? 3.67 -17.062 -16.75 1 95.88 116 ILE A C 1
ATOM 933 O O . ILE A 1 116 ? 4.207 -16.922 -17.859 1 95.88 116 ILE A O 1
ATOM 937 N N . MET A 1 117 ? 2.607 -17.75 -16.578 1 97.5 117 MET A N 1
ATOM 938 C CA . MET A 1 117 ? 2.027 -18.516 -17.672 1 97.5 117 MET A CA 1
ATOM 93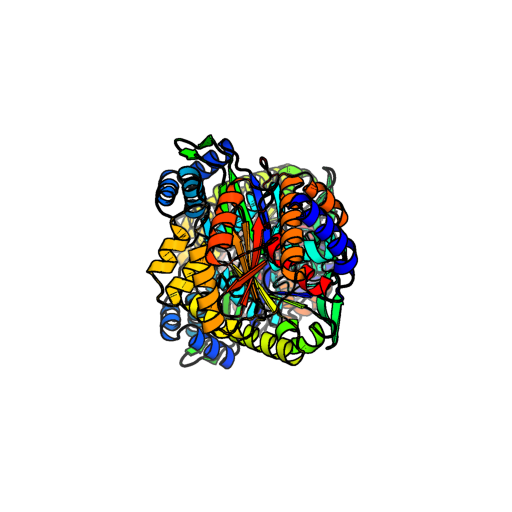9 C C . MET A 1 117 ? 1.427 -17.578 -18.719 1 97.5 117 MET A C 1
ATOM 941 O O . MET A 1 117 ? 1.457 -17.875 -19.922 1 97.5 117 MET A O 1
ATOM 945 N N . ALA A 1 118 ? 0.895 -16.438 -18.25 1 98.19 118 ALA A N 1
ATOM 946 C CA . ALA A 1 118 ? 0.347 -15.469 -19.203 1 98.19 118 ALA A CA 1
ATOM 947 C C . ALA A 1 118 ? 1.432 -14.953 -20.141 1 98.19 118 ALA A C 1
ATOM 949 O O . ALA A 1 118 ? 1.22 -14.852 -21.359 1 98.19 118 ALA A O 1
ATOM 950 N N . ASN A 1 119 ? 2.549 -14.633 -19.609 1 96.88 119 ASN A N 1
ATOM 951 C CA . ASN A 1 119 ? 3.656 -14.148 -20.438 1 96.88 119 ASN A CA 1
ATOM 952 C C . ASN A 1 119 ? 4.176 -15.242 -21.359 1 96.88 119 ASN A C 1
ATOM 954 O O . ASN A 1 119 ? 4.543 -14.961 -22.516 1 96.88 119 ASN A O 1
ATOM 958 N N . LEU A 1 120 ? 4.211 -16.469 -20.891 1 96.56 120 LEU A N 1
ATOM 959 C CA . LEU A 1 120 ? 4.695 -17.562 -21.719 1 96.56 120 LEU A CA 1
ATOM 960 C C . LEU A 1 120 ? 3.721 -17.859 -22.859 1 96.56 120 LEU A C 1
ATOM 962 O O . LEU A 1 120 ? 4.102 -17.828 -24.031 1 96.56 120 LEU A O 1
ATOM 966 N N . LEU A 1 121 ? 2.471 -18.109 -22.516 1 97.75 121 LEU A N 1
ATOM 967 C CA . LEU A 1 121 ? 1.479 -18.531 -23.5 1 97.75 121 LEU A CA 1
ATOM 968 C C . LEU A 1 121 ? 1.094 -17.375 -24.422 1 97.75 121 LEU A C 1
ATOM 970 O O . LEU A 1 121 ? 1.031 -17.547 -25.641 1 97.75 121 LEU A O 1
ATOM 974 N N . GLY A 1 122 ? 0.833 -16.281 -23.812 1 97.75 122 GLY A N 1
ATOM 975 C CA . GLY A 1 122 ? 0.427 -15.125 -24.609 1 97.75 122 GLY A CA 1
ATOM 976 C C . GLY A 1 122 ? 1.592 -14.422 -25.281 1 97.75 122 GLY A C 1
ATOM 977 O O . GLY A 1 122 ? 1.544 -14.141 -26.469 1 97.75 122 GLY A O 1
ATOM 978 N N . GLY A 1 123 ? 2.594 -14.156 -24.547 1 96.69 123 GLY A N 1
ATOM 979 C CA . GLY A 1 123 ? 3.711 -13.352 -25.016 1 96.69 123 GLY A CA 1
ATOM 980 C C . GLY A 1 123 ? 4.684 -14.141 -25.875 1 96.69 123 GLY A C 1
ATOM 981 O O . GLY A 1 123 ? 5.223 -13.609 -26.859 1 96.69 123 GLY A O 1
ATOM 982 N N . VAL A 1 124 ? 4.906 -15.359 -25.562 1 96.12 124 VAL A N 1
ATOM 983 C CA . VAL A 1 124 ? 5.938 -16.141 -26.234 1 96.12 124 VAL A CA 1
ATOM 984 C C . VAL A 1 124 ? 5.293 -17.062 -27.266 1 96.12 124 VAL A C 1
ATOM 986 O O . VAL A 1 124 ? 5.719 -17.094 -28.422 1 96.12 124 VAL A O 1
ATOM 989 N N . TYR A 1 125 ? 4.227 -17.75 -26.891 1 97.12 125 TYR A N 1
ATOM 990 C CA . TYR A 1 125 ? 3.619 -18.75 -27.781 1 97.12 125 TYR A CA 1
ATOM 991 C C . TYR A 1 125 ? 2.605 -18.094 -28.703 1 97.12 125 TYR A C 1
ATOM 993 O O . TYR A 1 125 ? 2.205 -18.688 -29.719 1 97.12 125 TYR A O 1
ATOM 1001 N N . GLY A 1 126 ? 2.135 -16.938 -28.344 1 96.31 126 GLY A N 1
ATOM 1002 C CA . GLY A 1 126 ? 1.165 -16.234 -29.172 1 96.31 126 GLY A CA 1
ATOM 1003 C C . GLY A 1 126 ? -0.245 -16.781 -29.016 1 96.31 126 GLY A C 1
ATOM 1004 O O . GLY A 1 126 ? -1.087 -16.578 -29.891 1 96.31 126 GLY A O 1
ATOM 1005 N N . VAL A 1 127 ? -0.512 -17.5 -27.953 1 97.62 127 VAL A N 1
ATOM 1006 C CA . VAL A 1 127 ? -1.834 -18.031 -27.656 1 97.62 127 VAL A CA 1
ATOM 1007 C C . VAL A 1 127 ? -2.662 -16.984 -26.906 1 97.62 127 VAL A C 1
ATOM 1009 O O . VAL A 1 127 ? -2.195 -16.406 -25.938 1 97.62 127 VAL A O 1
ATOM 1012 N N . PRO A 1 128 ? -3.914 -16.734 -27.375 1 98.25 128 PRO A N 1
ATOM 1013 C CA . PRO A 1 128 ? -4.746 -15.797 -26.609 1 98.25 128 PRO A CA 1
ATOM 1014 C C . PRO A 1 128 ? -5.035 -16.281 -25.188 1 98.25 128 PRO A C 1
ATOM 1016 O O . PRO A 1 128 ? -5.461 -17.438 -25.016 1 98.25 128 PRO A O 1
ATOM 1019 N N . VAL A 1 129 ? -4.777 -15.414 -24.234 1 98.5 129 VAL A N 1
ATOM 1020 C CA . VAL A 1 129 ? -5.016 -15.805 -22.844 1 98.5 129 VAL A CA 1
ATOM 1021 C C . VAL A 1 129 ? -5.824 -14.719 -22.141 1 98.5 129 VAL A C 1
ATOM 1023 O O . VAL A 1 129 ? -5.684 -13.531 -22.453 1 98.5 129 VAL A O 1
ATOM 1026 N N . ILE A 1 130 ? -6.723 -15.141 -21.312 1 98.62 130 ILE A N 1
ATOM 1027 C CA . ILE A 1 130 ? -7.379 -14.289 -20.328 1 98.62 130 ILE A CA 1
ATOM 1028 C C . ILE A 1 130 ? -6.82 -14.586 -18.938 1 98.62 130 ILE A C 1
ATOM 1030 O O . ILE A 1 130 ? -6.902 -15.719 -18.469 1 98.62 130 ILE A O 1
ATOM 1034 N N . VAL A 1 131 ? -6.234 -13.617 -18.312 1 98.5 131 VAL A N 1
ATOM 1035 C CA . VAL A 1 131 ? -5.555 -13.852 -17.031 1 98.5 131 VAL A CA 1
ATOM 1036 C C . VAL A 1 131 ? -6.258 -13.086 -15.922 1 98.5 131 VAL A C 1
ATOM 1038 O O . VAL A 1 131 ? -6.684 -11.945 -16.109 1 98.5 131 VAL A O 1
ATOM 1041 N N . HIS A 1 132 ? -6.5 -13.773 -14.82 1 98.06 132 HIS A N 1
ATOM 1042 C CA . HIS A 1 132 ? -6.965 -13.109 -13.609 1 98.06 132 HIS A CA 1
ATOM 1043 C C . HIS A 1 132 ? -5.828 -12.375 -12.906 1 98.06 132 HIS A C 1
ATOM 1045 O O . HIS A 1 132 ? -4.793 -12.969 -12.602 1 98.06 132 HIS A O 1
ATOM 1051 N N . VAL A 1 133 ? -5.973 -11.172 -12.719 1 96.94 133 VAL A N 1
ATOM 1052 C CA . VAL A 1 133 ? -5.027 -10.32 -12 1 96.94 133 VAL A CA 1
ATOM 1053 C C . VAL A 1 133 ? -5.727 -9.656 -10.82 1 96.94 133 VAL A C 1
ATOM 1055 O O . VAL A 1 133 ? -6.477 -8.695 -10.992 1 96.94 133 VAL A O 1
ATOM 1058 N N . PRO A 1 134 ? -5.387 -10.141 -9.625 1 94.88 134 PRO A N 1
ATOM 1059 C CA . PRO A 1 134 ? -6.125 -9.633 -8.461 1 94.88 134 PRO A CA 1
ATOM 1060 C C . PRO A 1 134 ? -5.996 -8.117 -8.297 1 94.88 134 PRO A C 1
ATOM 1062 O O . PRO A 1 134 ? -6.961 -7.453 -7.914 1 94.88 134 PRO A O 1
ATOM 1065 N N . GLN A 1 135 ? -4.867 -7.598 -8.484 1 92.12 135 GLN A N 1
ATOM 1066 C CA . GLN A 1 135 ? -4.582 -6.168 -8.461 1 92.12 135 GLN A CA 1
ATOM 1067 C C . GLN A 1 135 ? -3.623 -5.781 -9.586 1 92.12 135 GLN A C 1
ATOM 1069 O O . GLN A 1 135 ? -2.551 -6.371 -9.727 1 92.12 135 GLN A O 1
ATOM 1074 N N . LEU A 1 136 ? -4.031 -4.777 -10.32 1 93.38 136 LEU A N 1
ATOM 1075 C CA . LEU A 1 136 ? -3.258 -4.449 -11.508 1 93.38 136 LEU A CA 1
ATOM 1076 C C . LEU A 1 136 ? -2.711 -3.029 -11.43 1 93.38 136 LEU A C 1
ATOM 1078 O O . LEU A 1 136 ? -3.365 -2.082 -11.875 1 93.38 136 LEU A O 1
ATOM 1082 N N . SER A 1 137 ? -1.535 -2.898 -10.93 1 90.12 137 SER A N 1
ATOM 1083 C CA . SER A 1 137 ? -0.834 -1.618 -10.93 1 90.12 137 SER A CA 1
ATOM 1084 C C . SER A 1 137 ? -0.168 -1.357 -12.281 1 90.12 137 SER A C 1
ATOM 1086 O O . SER A 1 137 ? -0.025 -2.271 -13.094 1 90.12 137 SER A O 1
ATOM 1088 N N . ARG A 1 138 ? 0.211 -0.135 -12.539 1 89.25 138 ARG A N 1
ATOM 1089 C CA . ARG A 1 138 ? 0.934 0.195 -13.766 1 89.25 138 ARG A CA 1
ATOM 1090 C C . ARG A 1 138 ? 2.248 -0.573 -13.844 1 89.25 138 ARG A C 1
ATOM 1092 O O . ARG A 1 138 ? 2.664 -0.987 -14.93 1 89.25 138 ARG A O 1
ATOM 1099 N N . LEU A 1 139 ? 2.932 -0.685 -12.711 1 90.06 139 LEU A N 1
ATOM 1100 C CA . LEU A 1 139 ? 4.191 -1.418 -12.648 1 90.06 139 LEU A CA 1
ATOM 1101 C C . LEU A 1 139 ? 4.004 -2.865 -13.086 1 90.06 139 LEU A C 1
ATOM 1103 O O . LEU A 1 139 ? 4.797 -3.387 -13.875 1 90.06 139 LEU A O 1
ATOM 1107 N N . GLN A 1 140 ? 2.992 -3.49 -12.602 1 94.19 140 GLN A N 1
ATOM 1108 C CA . GLN A 1 140 ? 2.727 -4.879 -12.953 1 94.19 140 GLN A CA 1
ATOM 1109 C C . GLN A 1 140 ? 2.301 -5 -14.414 1 94.19 140 GLN A C 1
ATOM 1111 O O . GLN A 1 140 ? 2.691 -5.941 -15.109 1 94.19 140 GLN A O 1
ATOM 1116 N N . ALA A 1 141 ? 1.456 -4.082 -14.852 1 95.31 141 ALA A N 1
ATOM 1117 C CA . ALA A 1 141 ? 1 -4.07 -16.234 1 95.31 141 ALA A CA 1
ATOM 1118 C C . ALA A 1 141 ? 2.182 -4.074 -17.203 1 95.31 141 ALA A C 1
ATOM 1120 O O . ALA A 1 141 ? 2.156 -4.77 -18.219 1 95.31 141 ALA A O 1
ATOM 1121 N N . ASN A 1 142 ? 3.191 -3.367 -16.859 1 93.81 142 ASN A N 1
ATOM 1122 C CA . ASN A 1 142 ? 4.355 -3.215 -17.734 1 93.81 142 ASN A CA 1
ATOM 1123 C C . ASN A 1 142 ? 5.207 -4.48 -17.75 1 93.81 142 ASN A C 1
ATOM 1125 O O . ASN A 1 142 ? 6.078 -4.637 -18.609 1 93.81 142 ASN A O 1
ATOM 1129 N N . LEU A 1 143 ? 4.949 -5.367 -16.844 1 95.5 143 LEU A N 1
ATOM 1130 C CA . LEU A 1 143 ? 5.723 -6.605 -16.781 1 95.5 143 LEU A CA 1
ATOM 1131 C C . LEU A 1 143 ? 5.102 -7.68 -17.672 1 95.5 143 LEU A C 1
ATOM 1133 O O . LEU A 1 143 ? 5.73 -8.703 -17.938 1 95.5 143 LEU A O 1
ATOM 1137 N N . PHE A 1 144 ? 3.916 -7.441 -18.078 1 97.31 144 PHE A N 1
ATOM 1138 C CA . PHE A 1 144 ? 3.344 -8.344 -19.062 1 97.31 144 PHE A CA 1
ATOM 1139 C C . PHE A 1 144 ? 3.998 -8.141 -20.422 1 97.31 144 PHE A C 1
ATOM 1141 O O . PHE A 1 144 ? 4.316 -7.008 -20.797 1 97.31 144 PHE A O 1
ATOM 1148 N N . LEU A 1 145 ? 4.18 -9.195 -21.094 1 96.88 145 LEU A N 1
ATOM 1149 C CA . LEU A 1 145 ? 4.727 -9.109 -22.453 1 96.88 145 LEU A CA 1
ATOM 1150 C C . LEU A 1 145 ? 3.65 -8.68 -23.438 1 96.88 145 LEU A C 1
ATOM 1152 O O . LEU A 1 145 ? 2.459 -8.727 -23.125 1 96.88 145 LEU A O 1
ATOM 1156 N N . ASP A 1 146 ? 4.191 -8.227 -24.562 1 96.5 146 ASP A N 1
ATOM 1157 C CA . ASP A 1 146 ? 3.242 -7.98 -25.641 1 96.5 146 ASP A CA 1
ATOM 1158 C C . ASP A 1 146 ? 2.633 -9.289 -26.156 1 96.5 146 ASP A C 1
ATOM 1160 O O . ASP A 1 146 ? 3.156 -10.367 -25.875 1 96.5 146 ASP A O 1
ATOM 1164 N N . GLY A 1 147 ? 1.553 -9.234 -26.812 1 96.88 147 GLY A N 1
ATOM 1165 C CA . GLY A 1 147 ? 0.846 -10.406 -27.297 1 96.88 147 GLY A CA 1
ATOM 1166 C C . GLY A 1 147 ? -0.613 -10.438 -26.875 1 96.88 147 GLY A C 1
ATOM 1167 O O . GLY A 1 147 ? -1.122 -9.469 -26.312 1 96.88 147 GLY A O 1
ATOM 1168 N N . PRO A 1 148 ? -1.229 -11.508 -27.188 1 98.06 148 PRO A N 1
ATOM 1169 C CA . PRO A 1 148 ? -2.668 -11.594 -26.938 1 98.06 148 PRO A CA 1
ATOM 1170 C C . PRO A 1 148 ? -2.988 -11.977 -25.5 1 98.06 148 PRO A C 1
ATOM 1172 O O . PRO A 1 148 ? -3.602 -13.016 -25.25 1 98.06 148 PRO A O 1
ATOM 1175 N N . ILE A 1 149 ? -2.576 -11.141 -24.594 1 98.56 149 ILE A N 1
ATOM 1176 C CA . ILE A 1 149 ? -2.855 -11.266 -23.172 1 98.56 149 ILE A CA 1
ATOM 1177 C C . ILE A 1 149 ? -3.949 -10.281 -22.766 1 98.56 149 ILE A C 1
ATOM 1179 O O . ILE A 1 149 ? -3.836 -9.078 -23.031 1 98.56 149 ILE A O 1
ATOM 1183 N N . TYR A 1 150 ? -4.977 -10.812 -22.109 1 98.44 150 TYR A N 1
ATOM 1184 C CA . TYR A 1 150 ? -6.121 -9.945 -21.844 1 98.44 150 TYR A CA 1
ATOM 1185 C C . TYR A 1 150 ? -6.559 -10.07 -20.391 1 98.44 150 TYR A C 1
ATOM 1187 O O . TYR A 1 150 ? -6.438 -11.141 -19.781 1 98.44 150 TYR A O 1
ATOM 1195 N N . VAL A 1 151 ? -7.012 -9 -19.828 1 97.5 151 VAL A N 1
ATOM 1196 C CA . VAL A 1 151 ? -7.711 -8.953 -18.547 1 97.5 151 VAL A CA 1
ATOM 1197 C C . VAL A 1 151 ? -9.133 -8.43 -18.766 1 97.5 151 VAL A C 1
ATOM 1199 O O . VAL A 1 151 ? -9.367 -7.551 -19.594 1 97.5 151 VAL A O 1
ATOM 1202 N N . PRO A 1 152 ? -10.078 -9.031 -18.125 1 95.94 152 PRO A N 1
ATOM 1203 C CA . PRO A 1 152 ? -11.453 -8.547 -18.25 1 95.94 152 PRO A CA 1
ATOM 1204 C C . PRO A 1 152 ? -11.719 -7.289 -17.422 1 95.94 152 PRO A C 1
ATOM 1206 O O . PRO A 1 152 ? -11.195 -7.156 -16.312 1 95.94 152 PRO A O 1
ATOM 1209 N N . THR A 1 153 ? -12.414 -6.387 -17.938 1 91.06 153 THR A N 1
ATOM 1210 C CA . THR A 1 153 ? -12.914 -5.207 -17.25 1 91.06 153 THR A CA 1
ATOM 1211 C C . THR A 1 153 ? -14.414 -5.031 -17.484 1 91.06 153 THR A C 1
ATOM 1213 O O . THR A 1 153 ? -14.938 -5.473 -18.5 1 91.06 153 THR A O 1
ATOM 1216 N N . LEU A 1 154 ? -15.023 -4.496 -16.453 1 86.81 154 LEU A N 1
ATOM 1217 C CA . LEU A 1 154 ? -16.453 -4.227 -16.594 1 86.81 154 LEU A CA 1
ATOM 1218 C C . LEU A 1 154 ? -16.688 -2.775 -16.984 1 86.81 154 LEU A C 1
ATOM 1220 O O . LEU A 1 154 ? -16.297 -1.857 -16.266 1 86.81 154 LEU A O 1
ATOM 1224 N N . GLU A 1 155 ? -17.109 -2.484 -18.094 1 83.12 155 GLU A N 1
ATOM 1225 C CA . GLU A 1 155 ? -17.484 -1.159 -18.578 1 83.12 155 GLU A CA 1
ATOM 1226 C C . GLU A 1 155 ? -18.953 -1.13 -19 1 83.12 155 GLU A C 1
ATOM 1228 O O . GLU A 1 155 ? -19.344 -1.844 -19.922 1 83.12 155 GLU A O 1
ATOM 1233 N N . ASN A 1 156 ? -19.75 -0.315 -18.406 1 84.19 156 ASN A N 1
ATOM 1234 C CA . ASN A 1 156 ? -21.188 -0.179 -18.703 1 84.19 156 ASN A CA 1
ATOM 1235 C C . ASN A 1 156 ? -21.891 -1.525 -18.641 1 84.19 156 ASN A C 1
ATOM 1237 O O . ASN A 1 156 ? -22.672 -1.863 -19.531 1 84.19 156 ASN A O 1
ATOM 1241 N N . GLY A 1 157 ? -21.516 -2.404 -17.781 1 82 157 GLY A N 1
ATOM 1242 C CA . GLY A 1 157 ? -22.188 -3.678 -17.547 1 82 157 GLY A CA 1
ATOM 1243 C C . GLY A 1 157 ? -21.734 -4.77 -18.484 1 82 157 GLY A C 1
ATOM 1244 O O . GLY A 1 157 ? -22.219 -5.902 -18.422 1 82 157 GLY A O 1
ATOM 1245 N N . GLU A 1 158 ? -20.828 -4.422 -19.312 1 89.44 158 GLU A N 1
ATOM 1246 C CA . GLU A 1 158 ? -20.344 -5.402 -20.266 1 89.44 158 GLU A CA 1
ATOM 1247 C C . GLU A 1 158 ? -18.875 -5.727 -20.031 1 89.44 158 GLU A C 1
ATOM 1249 O O . GLU A 1 158 ? -18.094 -4.844 -19.672 1 89.44 158 GLU A O 1
ATOM 1254 N N . VAL A 1 159 ? -18.562 -7.004 -20.312 1 93.88 159 VAL A N 1
ATOM 1255 C CA . VAL A 1 159 ? -17.172 -7.434 -20.141 1 93.88 159 VAL A CA 1
ATOM 1256 C C . VAL A 1 159 ? -16.359 -7.066 -21.375 1 93.88 159 VAL A C 1
ATOM 1258 O O . VAL A 1 159 ? -16.75 -7.367 -22.5 1 93.88 159 VAL A O 1
ATOM 1261 N N . LYS A 1 160 ? -15.375 -6.348 -21.156 1 94.5 160 LYS A N 1
ATOM 1262 C CA . LYS A 1 160 ? -14.406 -6.016 -22.203 1 94.5 160 LYS A CA 1
ATOM 1263 C C . LYS A 1 160 ? -13.031 -6.582 -21.875 1 94.5 160 LYS A C 1
ATOM 1265 O O . LYS A 1 160 ? -12.57 -6.492 -20.734 1 94.5 160 LYS A O 1
ATOM 1270 N N . LEU A 1 161 ? -12.422 -7.25 -22.859 1 96.38 161 LEU A N 1
ATOM 1271 C CA . LEU A 1 161 ? -11.07 -7.777 -22.703 1 96.38 161 LEU A CA 1
ATOM 1272 C C . LEU A 1 161 ? -10.031 -6.785 -23.219 1 96.38 161 LEU A C 1
ATOM 1274 O O . LEU A 1 161 ? -10.078 -6.383 -24.391 1 96.38 161 LEU A O 1
ATOM 1278 N N . ILE A 1 162 ? -9.109 -6.402 -22.359 1 96.81 162 ILE A N 1
ATOM 1279 C CA . ILE A 1 162 ? -8.078 -5.445 -22.766 1 96.81 162 ILE A CA 1
ATOM 1280 C C . ILE A 1 162 ? -6.703 -5.961 -22.344 1 96.81 162 ILE A C 1
ATOM 1282 O O . ILE A 1 162 ? -6.59 -6.766 -21.422 1 96.81 162 ILE A O 1
ATOM 1286 N N . HIS A 1 163 ? -5.711 -5.555 -23.141 1 97.88 163 HIS A N 1
ATOM 1287 C CA . HIS A 1 163 ? -4.359 -5.875 -22.688 1 97.88 163 HIS A CA 1
ATOM 1288 C C . HIS A 1 163 ? -4.043 -5.211 -21.359 1 97.88 163 HIS A C 1
ATOM 1290 O O . HIS A 1 163 ? -4.438 -4.066 -21.125 1 97.88 163 HIS A O 1
ATOM 1296 N N . PRO A 1 164 ? -3.318 -5.902 -20.422 1 96.94 164 PRO A N 1
ATOM 1297 C CA . PRO A 1 164 ? -3.033 -5.312 -19.125 1 96.94 164 PRO A CA 1
ATOM 1298 C C . PRO A 1 164 ? -2.387 -3.932 -19.219 1 96.94 164 PRO A C 1
ATOM 1300 O O . PRO A 1 164 ? -2.643 -3.064 -18.375 1 96.94 164 PRO A O 1
ATOM 1303 N N . LYS A 1 165 ? -1.615 -3.637 -20.219 1 94.81 165 LYS A N 1
ATOM 1304 C CA . LYS A 1 165 ? -0.909 -2.371 -20.391 1 94.81 165 LYS A CA 1
ATOM 1305 C C . LYS A 1 165 ? -1.883 -1.235 -20.703 1 94.81 165 LYS A C 1
ATOM 1307 O O . LYS A 1 165 ? -1.533 -0.06 -20.562 1 94.81 165 LYS A O 1
ATOM 1312 N N . GLU A 1 166 ? -3.051 -1.594 -21.031 1 94 166 GLU A N 1
ATOM 1313 C CA . GLU A 1 166 ? -4.078 -0.605 -21.344 1 94 166 GLU A CA 1
ATOM 1314 C C . GLU A 1 166 ? -5.004 -0.378 -20.156 1 94 166 GLU A C 1
ATOM 1316 O O . GLU A 1 166 ? -5.906 0.459 -20.203 1 94 166 GLU A O 1
ATOM 1321 N N . PHE A 1 167 ? -4.754 -1.073 -19.141 1 89.38 167 PHE A N 1
ATOM 1322 C CA . PHE A 1 167 ? -5.578 -0.944 -17.938 1 89.38 167 PHE A CA 1
ATOM 1323 C C . PHE A 1 167 ? -5.305 0.377 -17.234 1 89.38 167 PHE A C 1
ATOM 1325 O O . PHE A 1 167 ? -4.156 0.682 -16.906 1 89.38 167 PHE A O 1
ATOM 1332 N N . SER A 1 168 ? -6.184 1.249 -17.047 1 74.81 168 SER A N 1
ATOM 1333 C CA . SER A 1 168 ? -6.004 2.596 -16.516 1 74.81 168 SER A CA 1
ATOM 1334 C C . SER A 1 168 ? -6.219 2.623 -15 1 74.81 168 SER A C 1
ATOM 1336 O O . SER A 1 168 ? -6.137 3.684 -14.375 1 74.81 168 SER A O 1
ATOM 1338 N N . GLY A 1 169 ? -6.297 1.519 -14.398 1 70.56 169 GLY A N 1
ATOM 1339 C CA . GLY A 1 169 ? -6.555 1.585 -12.969 1 70.56 169 GLY A CA 1
ATOM 1340 C C . GLY A 1 169 ? -5.312 1.864 -12.148 1 70.56 169 GLY A C 1
ATOM 1341 O O . GLY A 1 169 ? -4.191 1.655 -12.617 1 70.56 169 GLY A O 1
ATOM 1342 N N . ASP A 1 170 ? -5.281 2.715 -11.039 1 72.38 170 ASP A N 1
ATOM 1343 C CA . ASP A 1 170 ? -4.215 3.033 -10.094 1 72.38 170 ASP A CA 1
ATOM 1344 C C . ASP A 1 170 ? -4.285 2.129 -8.867 1 72.38 170 ASP A C 1
ATOM 1346 O O . ASP A 1 170 ? -4.41 2.611 -7.742 1 72.38 170 ASP A O 1
ATOM 1350 N N . GLU A 1 171 ? -4 0.798 -9.281 1 85.38 171 GLU A N 1
ATOM 1351 C CA . GLU A 1 171 ? -4.145 -0.123 -8.156 1 85.38 171 GLU A CA 1
ATOM 1352 C C . GLU A 1 171 ? -2.809 -0.361 -7.465 1 85.38 171 GLU A C 1
ATOM 1354 O O . GLU A 1 171 ? -1.762 0.064 -7.957 1 85.38 171 GLU A O 1
ATOM 1359 N N . GLU A 1 172 ? -2.838 -0.878 -6.359 1 84.75 172 GLU A N 1
ATOM 1360 C CA . GLU A 1 172 ? -1.646 -1.059 -5.535 1 84.75 172 GLU A CA 1
ATOM 1361 C C . GLU A 1 172 ? -0.772 -2.189 -6.07 1 84.75 172 GLU A C 1
ATOM 1363 O O . GLU A 1 172 ? -1.249 -3.053 -6.809 1 84.75 172 GLU A O 1
ATOM 1368 N N . ASN A 1 173 ? 0.456 -2.105 -5.703 1 89.25 173 ASN A N 1
ATOM 1369 C CA . ASN A 1 173 ? 1.391 -3.166 -6.062 1 89.25 173 ASN A CA 1
ATOM 1370 C C . ASN A 1 173 ? 1.295 -4.348 -5.105 1 89.25 173 ASN A C 1
ATOM 1372 O O . ASN A 1 173 ? 1.033 -4.168 -3.914 1 89.25 173 ASN A O 1
ATOM 1376 N N . CYS A 1 174 ? 1.384 -5.469 -5.629 1 93.06 174 CYS A N 1
ATOM 1377 C CA . CYS A 1 174 ? 1.603 -6.699 -4.879 1 93.06 174 CYS A CA 1
ATOM 1378 C C . CYS A 1 174 ? 3 -7.254 -5.133 1 93.06 174 CYS A C 1
ATOM 1380 O O . CYS A 1 174 ? 3.244 -7.879 -6.168 1 93.06 174 CYS A O 1
ATOM 1382 N N . ILE A 1 175 ? 3.873 -7.094 -4.121 1 96.12 175 ILE A N 1
ATOM 1383 C CA . ILE A 1 175 ? 5.281 -7.348 -4.402 1 96.12 175 ILE A CA 1
ATOM 1384 C C . ILE A 1 175 ? 5.793 -8.469 -3.498 1 96.12 175 ILE A C 1
ATOM 1386 O O . ILE A 1 175 ? 5.559 -8.453 -2.287 1 96.12 175 ILE A O 1
ATOM 1390 N N . HIS A 1 176 ? 6.348 -9.422 -4.066 1 96.62 176 HIS A N 1
ATOM 1391 C CA . HIS A 1 176 ? 7.215 -10.375 -3.381 1 96.62 176 HIS A CA 1
ATOM 1392 C C . HIS A 1 176 ? 8.68 -9.953 -3.477 1 96.62 176 HIS A C 1
ATOM 1394 O O . HIS A 1 176 ? 9.281 -10.023 -4.551 1 96.62 176 HIS A O 1
ATOM 1400 N N . TYR A 1 177 ? 9.203 -9.516 -2.35 1 98 177 TYR A N 1
ATOM 1401 C CA . TYR A 1 177 ? 10.609 -9.102 -2.316 1 98 177 TYR A CA 1
ATOM 1402 C C . TYR A 1 177 ? 11.523 -10.312 -2.18 1 98 177 TYR A C 1
ATOM 1404 O O . TYR A 1 177 ? 11.453 -11.047 -1.192 1 98 177 TYR A O 1
ATOM 1412 N N . ILE A 1 178 ? 12.375 -10.484 -3.133 1 96.81 178 ILE A N 1
ATOM 1413 C CA . ILE A 1 178 ? 13.242 -11.656 -3.18 1 96.81 178 ILE A CA 1
ATOM 1414 C C . ILE A 1 178 ? 14.695 -11.234 -2.965 1 96.81 178 ILE A C 1
ATOM 1416 O O . ILE A 1 178 ? 15.258 -10.492 -3.775 1 96.81 178 ILE A O 1
ATOM 1420 N N . TYR A 1 179 ? 15.266 -11.688 -1.909 1 98.06 179 TYR A N 1
ATOM 1421 C CA . TYR A 1 179 ? 16.656 -11.43 -1.588 1 98.06 179 TYR A CA 1
ATOM 1422 C C . TYR A 1 179 ? 17.531 -12.625 -1.939 1 98.06 179 TYR A C 1
ATOM 1424 O O . TYR A 1 179 ? 17.516 -13.641 -1.237 1 98.06 179 TYR A O 1
ATOM 1432 N N . GLU A 1 180 ? 18.312 -12.461 -2.992 1 95.81 180 GLU A N 1
ATOM 1433 C CA . GLU A 1 180 ? 19.125 -13.57 -3.486 1 95.81 180 GLU A CA 1
ATOM 1434 C C . GLU A 1 180 ? 20.578 -13.43 -3.033 1 95.81 180 GLU A C 1
ATOM 1436 O O . GLU A 1 180 ? 21.094 -12.312 -2.908 1 95.81 180 GLU A O 1
ATOM 1441 N N . PHE A 1 181 ? 21.203 -14.547 -2.764 1 96.62 181 PHE A N 1
ATOM 1442 C CA . PHE A 1 181 ? 22.625 -14.578 -2.404 1 96.62 181 PHE A CA 1
ATOM 1443 C C . PHE A 1 181 ? 23.328 -15.75 -3.082 1 96.62 181 PHE A C 1
ATOM 1445 O O . PHE A 1 181 ? 22.734 -16.812 -3.254 1 96.62 181 PHE A O 1
ATOM 1452 N N . PRO A 1 182 ? 24.562 -15.539 -3.486 1 94.75 182 PRO A N 1
ATOM 1453 C CA . PRO A 1 182 ? 25.328 -16.609 -4.133 1 94.75 182 PRO A CA 1
ATOM 1454 C C . PRO A 1 182 ? 25.984 -17.562 -3.127 1 94.75 182 PRO A C 1
ATOM 1456 O O . PRO A 1 182 ? 25.984 -17.281 -1.925 1 94.75 182 PRO A O 1
ATOM 1459 N N . ARG A 1 183 ? 26.469 -18.703 -3.691 1 94.62 183 ARG A N 1
ATOM 1460 C CA . ARG A 1 183 ? 27.312 -19.578 -2.871 1 94.62 183 ARG A CA 1
ATOM 1461 C C . ARG A 1 183 ? 28.531 -18.828 -2.355 1 94.62 183 ARG A C 1
ATOM 1463 O O . ARG A 1 183 ? 29.156 -18.062 -3.098 1 94.62 183 ARG A O 1
ATOM 1470 N N . GLY A 1 184 ? 28.797 -18.938 -1.057 1 96.56 184 GLY A N 1
ATOM 1471 C CA . GLY A 1 184 ? 29.969 -18.297 -0.475 1 96.56 184 GLY A CA 1
ATOM 1472 C C . GLY A 1 184 ? 29.703 -16.891 -0.002 1 96.56 184 GLY A C 1
ATOM 1473 O O . GLY A 1 184 ? 30.594 -16.219 0.511 1 96.56 184 GLY A O 1
ATOM 1474 N N . PHE A 1 185 ? 28.484 -16.453 -0.158 1 97.31 185 PHE A N 1
ATOM 1475 C CA . PHE A 1 185 ? 28.109 -15.125 0.319 1 97.31 185 PHE A CA 1
ATOM 1476 C C . PHE A 1 185 ? 28.375 -14.992 1.814 1 97.31 185 PHE A C 1
ATOM 1478 O O . PHE A 1 185 ? 27.953 -15.836 2.602 1 97.31 185 PHE A O 1
ATOM 1485 N N . ARG A 1 186 ? 29.125 -13.953 2.199 1 97.06 186 ARG A N 1
ATOM 1486 C CA . ARG A 1 186 ? 29.547 -13.828 3.588 1 97.06 186 ARG A CA 1
ATOM 1487 C C . ARG A 1 186 ? 28.984 -12.562 4.227 1 97.06 186 ARG A C 1
ATOM 1489 O O . ARG A 1 186 ? 28.953 -11.5 3.604 1 97.06 186 ARG A O 1
ATOM 1496 N N . VAL A 1 187 ? 28.453 -12.664 5.395 1 97.12 187 VAL A N 1
ATOM 1497 C CA . VAL A 1 187 ? 28 -11.586 6.27 1 97.12 187 VAL A CA 1
ATOM 1498 C C . VAL A 1 187 ? 28.391 -11.898 7.715 1 97.12 187 VAL A C 1
ATOM 1500 O O . VAL A 1 187 ? 27.906 -12.859 8.305 1 97.12 187 VAL A O 1
ATOM 1503 N N . PHE A 1 188 ? 29.203 -11.055 8.32 1 96.06 188 PHE A N 1
ATOM 1504 C CA . PHE A 1 188 ? 29.781 -11.359 9.617 1 96.06 188 PHE A CA 1
ATOM 1505 C C . PHE A 1 188 ? 30.375 -12.758 9.625 1 96.06 188 PHE A C 1
ATOM 1507 O O . PHE A 1 188 ? 31.266 -13.078 8.82 1 96.06 188 PHE A O 1
ATOM 1514 N N . GLU A 1 189 ? 29.797 -13.594 10.508 1 93.25 189 GLU A N 1
ATOM 1515 C CA . GLU A 1 189 ? 30.344 -14.945 10.641 1 93.25 189 GLU A CA 1
ATOM 1516 C C . GLU A 1 189 ? 29.547 -15.945 9.805 1 93.25 189 GLU A C 1
ATOM 1518 O O . GLU A 1 189 ? 29.859 -17.141 9.789 1 93.25 189 GLU A O 1
ATOM 1523 N N . PHE A 1 190 ? 28.609 -15.5 9.109 1 95.31 190 PHE A N 1
ATOM 1524 C CA . PHE A 1 190 ? 27.75 -16.391 8.328 1 95.31 190 PHE A CA 1
ATOM 1525 C C . PHE A 1 190 ? 28.281 -16.531 6.906 1 95.31 190 PHE A C 1
ATOM 1527 O O . PHE A 1 190 ? 28.781 -15.562 6.324 1 95.31 190 PHE A O 1
ATOM 1534 N N . GLU A 1 191 ? 28.172 -17.719 6.379 1 96.56 191 GLU A N 1
ATOM 1535 C CA . GLU A 1 191 ? 28.531 -18.016 4.996 1 96.56 191 GLU A CA 1
ATOM 1536 C C . GLU A 1 191 ? 27.5 -18.938 4.352 1 96.56 191 GLU A C 1
ATOM 1538 O O . GLU A 1 191 ? 27.109 -19.953 4.938 1 96.56 191 GLU A O 1
ATOM 1543 N N . ALA A 1 192 ? 27.078 -18.594 3.184 1 96.94 192 ALA A N 1
ATOM 1544 C CA . ALA A 1 192 ? 26.062 -19.391 2.5 1 96.94 192 ALA A CA 1
ATOM 1545 C C . ALA A 1 192 ? 26.672 -20.641 1.877 1 96.94 192 ALA A C 1
ATOM 1547 O O . ALA A 1 192 ? 27.562 -20.547 1.018 1 96.94 192 ALA A O 1
ATOM 1548 N N . PRO A 1 193 ? 26.25 -21.766 2.236 1 96.06 193 PRO A N 1
ATOM 1549 C CA . PRO A 1 193 ? 26.797 -22.984 1.644 1 96.06 193 PRO A CA 1
ATOM 1550 C C . PRO A 1 193 ? 26.359 -23.188 0.192 1 96.06 193 PRO A C 1
ATOM 1552 O O . PRO A 1 193 ? 27.031 -23.906 -0.563 1 96.06 193 PRO A O 1
ATOM 1555 N N . ARG A 1 194 ? 25.219 -22.672 -0.175 1 93 194 ARG A N 1
ATOM 1556 C CA . ARG A 1 194 ? 24.672 -22.75 -1.527 1 93 194 ARG A CA 1
ATOM 1557 C C . ARG A 1 194 ? 23.922 -21.469 -1.88 1 93 194 ARG A C 1
ATOM 1559 O O . ARG A 1 194 ? 23.562 -20.688 -0.995 1 93 194 ARG A O 1
ATOM 1566 N N . GLU A 1 195 ? 23.797 -21.297 -3.205 1 91.94 195 GLU A N 1
ATOM 1567 C CA . GLU A 1 195 ? 22.984 -20.172 -3.654 1 91.94 195 GLU A CA 1
ATOM 1568 C C . GLU A 1 195 ? 21.5 -20.391 -3.346 1 91.94 195 GLU A C 1
ATOM 1570 O O . GLU A 1 195 ? 21.016 -21.516 -3.426 1 91.94 195 GLU A O 1
ATOM 1575 N N . ASN A 1 196 ? 20.875 -19.375 -2.877 1 92.75 196 ASN A N 1
ATOM 1576 C CA . ASN A 1 196 ? 19.453 -19.453 -2.592 1 92.75 196 ASN A CA 1
ATOM 1577 C C . ASN A 1 196 ? 18.828 -18.062 -2.402 1 92.75 196 ASN A C 1
ATOM 1579 O O . ASN A 1 196 ? 19.359 -17.078 -2.916 1 92.75 196 ASN A O 1
ATOM 1583 N N . ARG A 1 197 ? 17.672 -18.078 -1.722 1 94.25 197 ARG A N 1
ATOM 1584 C CA . ARG A 1 197 ? 16.969 -16.812 -1.608 1 94.25 197 ARG A CA 1
ATOM 1585 C C . ARG A 1 197 ? 16.031 -16.812 -0.404 1 94.25 197 ARG A C 1
ATOM 1587 O O . ARG A 1 197 ? 15.688 -17.859 0.125 1 94.25 197 ARG A O 1
ATOM 1594 N N . PHE A 1 198 ? 15.789 -15.625 -0.012 1 96.81 198 PHE A N 1
ATOM 1595 C CA . PHE A 1 198 ? 14.719 -15.359 0.941 1 96.81 198 PHE A CA 1
ATOM 1596 C C . PHE A 1 198 ? 13.625 -14.508 0.307 1 96.81 198 PHE A C 1
ATOM 1598 O O . PHE A 1 198 ? 13.922 -13.57 -0.438 1 96.81 198 PHE A O 1
ATOM 1605 N N . ILE A 1 199 ? 12.383 -14.875 0.562 1 95.5 199 ILE A N 1
ATOM 1606 C CA . ILE A 1 199 ? 11.266 -14.148 -0.035 1 95.5 199 ILE A CA 1
ATOM 1607 C C . ILE A 1 199 ? 10.414 -13.523 1.064 1 95.5 199 ILE A C 1
ATOM 1609 O O . ILE A 1 199 ? 9.852 -14.234 1.901 1 95.5 199 ILE A O 1
ATOM 1613 N N . GLY A 1 200 ? 10.406 -12.219 1.088 1 97.19 200 GLY A N 1
ATOM 1614 C CA . GLY A 1 200 ? 9.43 -11.484 1.874 1 97.19 200 GLY A CA 1
ATOM 1615 C C . GLY A 1 200 ? 8.195 -11.102 1.084 1 97.19 200 GLY A C 1
ATOM 1616 O O . GLY A 1 200 ? 8.227 -10.172 0.278 1 97.19 200 GLY A O 1
ATOM 1617 N N . SER A 1 201 ? 7.082 -11.672 1.419 1 96.25 201 SER A N 1
ATOM 1618 C CA . SER A 1 201 ? 5.863 -11.5 0.633 1 96.25 201 SER A CA 1
ATOM 1619 C C . SER A 1 201 ? 5.004 -10.367 1.179 1 96.25 201 SER A C 1
ATOM 1621 O O . SER A 1 201 ? 4.352 -10.516 2.213 1 96.25 201 SER A O 1
ATOM 1623 N N . ALA A 1 202 ? 5.055 -9.258 0.52 1 95.62 202 ALA A N 1
ATOM 1624 C CA . ALA A 1 202 ? 4.145 -8.148 0.791 1 95.62 202 ALA A CA 1
ATOM 1625 C C . ALA A 1 202 ? 2.848 -8.305 -0.001 1 95.62 202 ALA A C 1
ATOM 1627 O O . ALA A 1 202 ? 2.564 -7.508 -0.9 1 95.62 202 ALA A O 1
ATOM 1628 N N . ASP A 1 203 ? 2.018 -9.273 0.382 1 94.94 203 ASP A N 1
ATOM 1629 C CA . ASP A 1 203 ? 0.932 -9.75 -0.469 1 94.94 203 ASP A CA 1
ATOM 1630 C C . ASP A 1 203 ? -0.343 -9.977 0.342 1 94.94 203 ASP A C 1
ATOM 1632 O O . ASP A 1 203 ? -0.473 -10.984 1.041 1 94.94 203 ASP A O 1
ATOM 1636 N N . ASP A 1 204 ? -1.301 -9.086 0.189 1 92.56 204 ASP A N 1
ATOM 1637 C CA . ASP A 1 204 ? -2.576 -9.234 0.882 1 92.56 204 ASP A CA 1
ATOM 1638 C C . ASP A 1 204 ? -3.65 -9.781 -0.057 1 92.56 204 ASP A C 1
ATOM 1640 O O . ASP A 1 204 ? -4.758 -10.102 0.379 1 92.56 204 ASP A O 1
ATOM 1644 N N . TYR A 1 205 ? -3.357 -9.875 -1.286 1 93.62 205 TYR A N 1
ATOM 1645 C CA . TYR A 1 205 ? -4.34 -10.289 -2.283 1 93.62 205 TYR A CA 1
ATOM 1646 C C . TYR A 1 205 ? -4.316 -11.797 -2.477 1 93.62 205 TYR A C 1
ATOM 1648 O O . TYR A 1 205 ? -5.324 -12.477 -2.254 1 93.62 205 TYR A O 1
ATOM 1656 N N . ASN A 1 206 ? -3.145 -12.328 -2.816 1 94.44 206 ASN A N 1
ATOM 1657 C CA . ASN A 1 206 ? -3.049 -13.766 -3.064 1 94.44 206 ASN A CA 1
ATOM 1658 C C . ASN A 1 206 ? -3.246 -14.57 -1.784 1 94.44 206 ASN A C 1
ATOM 1660 O O . ASN A 1 206 ? -3.773 -15.68 -1.82 1 94.44 206 ASN A O 1
ATOM 1664 N N . THR A 1 207 ? -2.869 -14.031 -0.604 1 92.06 207 THR A N 1
ATOM 1665 C CA . THR A 1 207 ? -2.98 -14.742 0.666 1 92.06 207 THR A CA 1
ATOM 1666 C C . THR A 1 207 ? -4.445 -14.984 1.02 1 92.06 207 THR A C 1
ATOM 1668 O O . THR A 1 207 ? -4.75 -15.859 1.835 1 92.06 207 THR A O 1
ATOM 1671 N N . THR A 1 208 ? -5.32 -14.211 0.457 1 90 208 THR A N 1
ATOM 1672 C CA . THR A 1 208 ? -6.75 -14.391 0.685 1 90 208 THR A CA 1
ATOM 1673 C C . THR A 1 208 ? -7.453 -14.82 -0.6 1 90 208 THR A C 1
ATOM 1675 O O . THR A 1 208 ? -8.68 -14.914 -0.641 1 90 208 THR A O 1
ATOM 1678 N N . LEU A 1 209 ? -6.668 -15.07 -1.578 1 93.94 209 LEU A N 1
ATOM 1679 C CA . LEU A 1 209 ? -7.168 -15.367 -2.916 1 93.94 209 LEU A CA 1
ATOM 1680 C C . LEU A 1 209 ? -8.25 -14.375 -3.32 1 93.94 209 LEU A C 1
ATOM 1682 O O . LEU A 1 209 ? -9.391 -14.766 -3.576 1 93.94 209 LEU A O 1
ATOM 1686 N N . PHE A 1 210 ? -7.875 -13.18 -3.43 1 93.38 210 PHE A N 1
ATOM 1687 C CA . PHE A 1 210 ? -8.805 -12.148 -3.881 1 93.38 210 PHE A CA 1
ATOM 1688 C C . PHE A 1 210 ? -9.195 -12.375 -5.336 1 93.38 210 PHE A C 1
ATOM 1690 O O . PHE A 1 210 ? -8.336 -12.359 -6.223 1 93.38 210 PHE A O 1
ATOM 1697 N N . ILE A 1 211 ? -10.461 -12.641 -5.562 1 94.62 211 ILE A N 1
ATOM 1698 C CA . ILE A 1 211 ? -10.961 -12.859 -6.914 1 94.62 211 ILE A CA 1
ATOM 1699 C C . ILE A 1 211 ? -11.773 -11.648 -7.367 1 94.62 211 ILE A C 1
ATOM 1701 O O . ILE A 1 211 ? -12.719 -11.242 -6.691 1 94.62 211 ILE A O 1
ATOM 1705 N N . ARG A 1 212 ? -11.438 -11.117 -8.508 1 92.94 212 ARG A N 1
ATOM 1706 C CA . ARG A 1 212 ? -12.047 -9.898 -9.023 1 92.94 212 ARG A CA 1
ATOM 1707 C C . ARG A 1 212 ? -13.523 -10.125 -9.359 1 92.94 212 ARG A C 1
ATOM 1709 O O . ARG A 1 212 ? -13.938 -11.258 -9.617 1 92.94 212 ARG A O 1
ATOM 1716 N N . GLU A 1 213 ? -14.258 -9.055 -9.422 1 90 213 GLU A N 1
ATOM 1717 C CA . GLU A 1 213 ? -15.703 -9.094 -9.617 1 90 213 GLU A CA 1
ATOM 1718 C C . GLU A 1 213 ? -16.062 -9.727 -10.961 1 90 213 GLU A C 1
ATOM 1720 O O . GLU A 1 213 ? -17.078 -10.43 -11.07 1 90 213 GLU A O 1
ATOM 1725 N N . GLU A 1 214 ? -15.242 -9.453 -11.961 1 91.75 214 GLU A N 1
ATOM 1726 C CA . GLU A 1 214 ? -15.508 -10 -13.289 1 91.75 214 GLU A CA 1
ATOM 1727 C C . GLU A 1 214 ? -15.531 -11.523 -13.258 1 91.75 214 GLU A C 1
ATOM 1729 O O . GLU A 1 214 ? -16.297 -12.156 -13.992 1 91.75 214 GLU A O 1
ATOM 1734 N N . PHE A 1 215 ? -14.711 -12.133 -12.398 1 92.25 215 PHE A N 1
ATOM 1735 C CA . PHE A 1 215 ? -14.609 -13.578 -12.289 1 92.25 215 PHE A CA 1
ATOM 1736 C C . PHE A 1 215 ? -15.68 -14.125 -11.352 1 92.25 215 PHE A C 1
ATOM 1738 O O . PHE A 1 215 ? -15.898 -15.344 -11.289 1 92.25 215 PHE A O 1
ATOM 1745 N N . ARG A 1 216 ? -16.359 -13.234 -10.656 1 91.62 216 ARG A N 1
ATOM 1746 C CA . ARG A 1 216 ? -17.406 -13.633 -9.734 1 91.62 216 ARG A CA 1
ATOM 1747 C C . ARG A 1 216 ? -18.781 -13.484 -10.375 1 91.62 216 ARG A C 1
ATOM 1749 O O . ARG A 1 216 ? -19.578 -14.43 -10.383 1 91.62 216 ARG A O 1
ATOM 1756 N N . GLU A 1 217 ? -18.938 -12.344 -11 1 90.5 217 GLU A N 1
ATOM 1757 C CA . GLU A 1 217 ? -20.297 -11.984 -11.414 1 90.5 217 GLU A CA 1
ATOM 1758 C C . GLU A 1 217 ? -20.484 -12.195 -12.914 1 90.5 217 GLU A C 1
ATOM 1760 O O . GLU A 1 217 ? -21.609 -12.406 -13.375 1 90.5 217 GLU A O 1
ATOM 1765 N N . SER A 1 218 ? -19.469 -12.164 -13.633 1 94 218 SER A N 1
ATOM 1766 C CA . SER A 1 218 ? -19.594 -12.227 -15.086 1 94 218 SER A CA 1
ATOM 1767 C C . SER A 1 218 ? -18.688 -13.312 -15.664 1 94 218 SER A C 1
ATOM 1769 O O . SER A 1 218 ? -18.156 -13.164 -16.766 1 94 218 SER A O 1
ATOM 1771 N N . PHE A 1 219 ? -18.5 -14.406 -15 1 96.44 219 PHE A N 1
ATOM 1772 C CA . PHE A 1 219 ? -17.516 -15.422 -15.367 1 96.44 219 PHE A CA 1
ATOM 1773 C C . PHE A 1 219 ? -17.891 -16.062 -16.703 1 96.44 219 PHE A C 1
ATOM 1775 O O . PHE A 1 219 ? -17.016 -16.312 -17.531 1 96.44 219 PHE A O 1
ATOM 1782 N N . SER A 1 220 ? -19.156 -16.297 -16.922 1 95.56 220 SER A N 1
ATOM 1783 C CA . SER A 1 220 ? -19.594 -16.938 -18.172 1 95.56 220 SER A CA 1
ATOM 1784 C C . SER A 1 220 ? -19.25 -16.078 -19.375 1 95.56 220 SER A C 1
ATOM 1786 O O . SER A 1 220 ? -18.906 -16.594 -20.438 1 95.56 220 SER A O 1
ATOM 1788 N N . GLU A 1 221 ? -19.344 -14.797 -19.156 1 95.5 221 GLU A N 1
ATOM 1789 C CA . GLU A 1 221 ? -19 -13.883 -20.234 1 95.5 221 GLU A CA 1
ATOM 1790 C C . GLU A 1 221 ? -17.484 -13.82 -20.453 1 95.5 221 GLU A C 1
ATOM 1792 O O . GLU A 1 221 ? -17.031 -13.711 -21.578 1 95.5 221 GLU A O 1
ATOM 1797 N N . VAL A 1 222 ? -16.781 -13.883 -19.406 1 96.19 222 VAL A N 1
ATOM 1798 C CA . VAL A 1 222 ? -15.32 -13.805 -19.438 1 96.19 222 VAL A CA 1
ATOM 1799 C C . VAL A 1 222 ? -14.758 -14.984 -20.234 1 96.19 222 VAL A C 1
ATOM 1801 O O . VAL A 1 222 ? -13.836 -14.812 -21.031 1 96.19 222 VAL A O 1
ATOM 1804 N N . ILE A 1 223 ? -15.422 -16.156 -20.125 1 96.62 223 ILE A N 1
ATOM 1805 C CA . ILE A 1 223 ? -14.812 -17.359 -20.688 1 96.62 223 ILE A CA 1
ATOM 1806 C C . ILE A 1 223 ? -15.516 -17.734 -22 1 96.62 223 ILE A C 1
ATOM 1808 O O . ILE A 1 223 ? -15.445 -18.875 -22.438 1 96.62 223 ILE A O 1
ATOM 1812 N N . LYS A 1 224 ? -16.188 -16.828 -22.594 1 94.75 224 LYS A N 1
ATOM 1813 C CA . LYS A 1 224 ? -17.016 -17.094 -23.766 1 94.75 224 LYS A CA 1
ATOM 1814 C C . LYS A 1 224 ? -16.188 -17.75 -24.875 1 94.75 224 LYS A C 1
ATOM 1816 O O . LYS A 1 224 ? -16.672 -18.656 -25.562 1 94.75 224 LYS A O 1
ATOM 1821 N N . ASN A 1 225 ? -14.922 -17.422 -25.062 1 93.62 225 ASN A N 1
ATOM 1822 C CA . ASN A 1 225 ? -14.102 -17.953 -26.141 1 93.62 225 ASN A CA 1
ATOM 1823 C C . ASN A 1 225 ? -12.922 -18.766 -25.609 1 93.62 225 ASN A C 1
ATOM 1825 O O . ASN A 1 225 ? -11.891 -18.875 -26.281 1 93.62 225 ASN A O 1
ATOM 1829 N N . VAL A 1 226 ? -13.094 -19.281 -24.469 1 96.5 226 VAL A N 1
ATOM 1830 C CA . VAL A 1 226 ? -12.023 -20.047 -23.828 1 96.5 226 VAL A CA 1
ATOM 1831 C C . VAL A 1 226 ? -12.188 -21.531 -24.156 1 96.5 226 VAL A C 1
ATOM 1833 O O . VAL A 1 226 ? -13.305 -22.047 -24.156 1 96.5 226 VAL A O 1
ATOM 1836 N N . GLN A 1 227 ? -11.055 -22.156 -24.469 1 96.94 227 GLN A N 1
ATOM 1837 C CA . GLN A 1 227 ? -11.055 -23.578 -24.797 1 96.94 227 GLN A CA 1
ATOM 1838 C C . GLN A 1 227 ? -10.414 -24.406 -23.688 1 96.94 227 GLN A C 1
ATOM 1840 O O . GLN A 1 227 ? -10.711 -25.594 -23.531 1 96.94 227 GLN A O 1
ATOM 1845 N N . LEU A 1 228 ? -9.492 -23.812 -23 1 98.12 228 LEU A N 1
ATOM 1846 C CA . LEU A 1 228 ? -8.758 -24.453 -21.906 1 98.12 228 LEU A CA 1
ATOM 1847 C C . LEU A 1 228 ? -8.609 -23.516 -20.719 1 98.12 228 LEU A C 1
ATOM 1849 O O . LEU A 1 228 ? -8.68 -22.281 -20.875 1 98.12 228 LEU A O 1
ATOM 1853 N N . ALA A 1 229 ? -8.438 -24.078 -19.547 1 98.62 229 ALA A N 1
ATOM 1854 C CA . ALA A 1 229 ? -8.227 -23.266 -18.359 1 98.62 229 ALA A CA 1
ATOM 1855 C C . ALA A 1 229 ? -7.156 -23.859 -17.453 1 98.62 229 ALA A C 1
ATOM 1857 O O . ALA A 1 229 ? -7.047 -25.078 -17.344 1 98.62 229 ALA A O 1
ATOM 1858 N N . ILE A 1 230 ? -6.324 -23.016 -16.906 1 98.62 230 ILE A N 1
ATOM 1859 C CA . ILE A 1 230 ? -5.355 -23.406 -15.883 1 98.62 230 ILE A CA 1
ATOM 1860 C C . ILE A 1 230 ? -5.582 -22.578 -14.625 1 98.62 230 ILE A C 1
ATOM 1862 O O . ILE A 1 230 ? -5.566 -21.344 -14.672 1 98.62 230 ILE A O 1
ATOM 1866 N N . LEU A 1 231 ? -5.828 -23.234 -13.547 1 98.12 231 LEU A N 1
ATOM 1867 C CA . LEU A 1 231 ? -6.051 -22.562 -12.273 1 98.12 231 LEU A CA 1
ATOM 1868 C C . LEU A 1 231 ? -4.91 -22.844 -11.297 1 98.12 231 LEU A C 1
ATOM 1870 O O . LEU A 1 231 ? -4.355 -23.938 -11.289 1 98.12 231 LEU A O 1
ATOM 1874 N N . SER A 1 232 ? -4.531 -21.812 -10.57 1 96.81 232 SER A N 1
ATOM 1875 C CA . SER A 1 232 ? -3.451 -21.859 -9.594 1 96.81 232 SER A CA 1
ATOM 1876 C C . SER A 1 232 ? -3.674 -20.828 -8.484 1 96.81 232 SER A C 1
ATOM 1878 O O . SER A 1 232 ? -4.688 -20.125 -8.477 1 96.81 232 SER A O 1
ATOM 1880 N N . GLY A 1 233 ? -2.846 -20.875 -7.477 1 95.06 233 GLY A N 1
ATOM 1881 C CA . GLY A 1 233 ? -2.846 -19.797 -6.496 1 95.06 233 GLY A CA 1
ATOM 1882 C C . GLY A 1 233 ? -3.584 -20.156 -5.223 1 95.06 233 GLY A C 1
ATOM 1883 O O . GLY A 1 233 ? -3.918 -19.266 -4.426 1 95.06 233 GLY A O 1
ATOM 1884 N N . LEU A 1 234 ? -3.811 -21.359 -4.934 1 95.62 234 LEU A N 1
ATOM 1885 C CA . LEU A 1 234 ? -4.609 -21.75 -3.779 1 95.62 234 LEU A CA 1
ATOM 1886 C C . LEU A 1 234 ? -3.723 -21.984 -2.561 1 95.62 234 LEU A C 1
ATOM 1888 O O . LEU A 1 234 ? -4.223 -22.094 -1.437 1 95.62 234 LEU A O 1
ATOM 1892 N N . GLN A 1 235 ? -2.422 -21.922 -2.734 1 91.06 235 GLN A N 1
ATOM 1893 C CA . GLN A 1 235 ? -1.487 -22.469 -1.757 1 91.06 235 GLN A CA 1
ATOM 1894 C C . GLN A 1 235 ? -1.364 -21.547 -0.542 1 91.06 235 GLN A C 1
ATOM 1896 O O . GLN A 1 235 ? -0.947 -21.984 0.532 1 91.06 235 GLN A O 1
ATOM 1901 N N . ALA A 1 236 ? -1.729 -20.312 -0.693 1 89.88 236 ALA A N 1
ATOM 1902 C CA . ALA A 1 236 ? -1.512 -19.375 0.398 1 89.88 236 ALA A CA 1
ATOM 1903 C C . ALA A 1 236 ? -2.693 -19.359 1.363 1 89.88 236 ALA A C 1
ATOM 1905 O O . ALA A 1 236 ? -2.629 -18.75 2.432 1 89.88 236 ALA A O 1
ATOM 1906 N N . LEU A 1 237 ? -3.752 -20.031 1.078 1 93.44 237 LEU A N 1
ATOM 1907 C CA . LEU A 1 237 ? -4.945 -20.078 1.916 1 93.44 237 LEU A CA 1
ATOM 1908 C C . LEU A 1 237 ? -4.684 -20.859 3.197 1 93.44 237 LEU A C 1
ATOM 1910 O O . LEU A 1 237 ? -3.736 -21.641 3.268 1 93.44 237 LEU A O 1
ATOM 1914 N N . THR A 1 238 ? -5.453 -20.609 4.18 1 91.75 238 THR A N 1
ATOM 1915 C CA . THR A 1 238 ? -5.352 -21.266 5.48 1 91.75 238 THR A CA 1
ATOM 1916 C C . THR A 1 238 ? -6.719 -21.781 5.938 1 91.75 238 THR A C 1
ATOM 1918 O O . THR A 1 238 ? -7.738 -21.484 5.305 1 91.75 238 THR A O 1
ATOM 1921 N N . LYS A 1 239 ? -6.637 -22.469 7.031 1 93.25 239 LYS A N 1
ATOM 1922 C CA . LYS A 1 239 ? -7.867 -23.016 7.605 1 93.25 239 LYS A CA 1
ATOM 1923 C C . LYS A 1 239 ? -8.828 -21.891 7.988 1 93.25 239 LYS A C 1
ATOM 1925 O O . LYS A 1 239 ? -10.047 -22.094 8.023 1 93.25 239 LYS A O 1
ATOM 1930 N N . GLU A 1 240 ? -8.305 -20.703 8.164 1 86.31 240 GLU A N 1
ATOM 1931 C CA . GLU A 1 240 ? -9.109 -19.594 8.656 1 86.31 240 GLU A CA 1
ATOM 1932 C C . GLU A 1 240 ? -9.805 -18.859 7.508 1 86.31 240 GLU A C 1
ATOM 1934 O O . GLU A 1 240 ? -10.812 -18.188 7.715 1 86.31 240 GLU A O 1
ATOM 1939 N N . ASN A 1 241 ? -9.312 -19.047 6.258 1 90.25 241 ASN A N 1
ATOM 1940 C CA . ASN A 1 241 ? -9.844 -18.156 5.234 1 90.25 241 ASN A CA 1
ATOM 1941 C C . ASN A 1 241 ? -10.148 -18.906 3.939 1 90.25 241 ASN A C 1
ATOM 1943 O O . ASN A 1 241 ? -10.461 -18.297 2.918 1 90.25 241 ASN A O 1
ATOM 1947 N N . TYR A 1 242 ? -10.156 -20.219 3.879 1 93.88 242 TYR A N 1
ATOM 1948 C CA . TYR A 1 242 ? -10.266 -21 2.658 1 93.88 242 TYR A CA 1
ATOM 1949 C C . TYR A 1 242 ? -11.711 -21.047 2.166 1 93.88 242 TYR A C 1
ATOM 1951 O O . TYR A 1 242 ? -11.961 -21.266 0.98 1 93.88 242 TYR A O 1
ATOM 1959 N N . LYS A 1 243 ? -12.711 -20.828 2.947 1 93.56 243 LYS A N 1
ATOM 1960 C CA . LYS A 1 243 ? -14.102 -21.172 2.656 1 93.56 243 LYS A CA 1
ATOM 1961 C C . LYS A 1 243 ? -14.633 -20.328 1.494 1 93.56 243 LYS A C 1
ATOM 1963 O O . LYS A 1 243 ? -15.07 -20.875 0.48 1 93.56 243 LYS A O 1
ATOM 1968 N N . GLU A 1 244 ? -14.539 -19.078 1.609 1 91.81 244 GLU A N 1
ATOM 1969 C CA . GLU A 1 244 ? -15.109 -18.203 0.584 1 91.81 244 GLU A CA 1
ATOM 1970 C C . GLU A 1 244 ? -14.383 -18.375 -0.748 1 91.81 244 GLU A C 1
ATOM 1972 O O . GLU A 1 244 ? -15.023 -18.547 -1.788 1 91.81 244 GLU A O 1
ATOM 1977 N N . PRO A 1 245 ? -13.109 -18.375 -0.757 1 93.81 245 PRO A N 1
ATOM 1978 C CA . PRO A 1 245 ? -12.406 -18.594 -2.023 1 93.81 245 PRO A CA 1
ATOM 1979 C C . PRO A 1 245 ? -12.773 -19.922 -2.684 1 93.81 245 PRO A C 1
ATOM 1981 O O . PRO A 1 245 ? -12.969 -19.984 -3.9 1 93.81 245 PRO A O 1
ATOM 1984 N N . PHE A 1 246 ? -12.938 -20.953 -1.92 1 95.81 246 PHE A N 1
ATOM 1985 C CA . PHE A 1 246 ? -13.234 -22.266 -2.49 1 95.81 246 PHE A CA 1
ATOM 1986 C C . PHE A 1 246 ? -14.648 -22.297 -3.055 1 95.81 246 PHE A C 1
ATOM 1988 O O . PHE A 1 246 ? -14.922 -23.016 -4.02 1 95.81 246 PHE A O 1
ATOM 1995 N N . GLU A 1 247 ? -15.523 -21.469 -2.451 1 96.25 247 GLU A N 1
ATOM 1996 C CA . GLU A 1 247 ? -16.859 -21.359 -3.02 1 96.25 247 GLU A CA 1
ATOM 1997 C C . GLU A 1 247 ? -16.812 -20.766 -4.422 1 96.25 247 GLU A C 1
ATOM 1999 O O . GLU A 1 247 ? -17.516 -21.234 -5.324 1 96.25 247 GLU A O 1
ATOM 2004 N N . ILE A 1 248 ? -16.031 -19.828 -4.594 1 95.88 248 ILE A N 1
ATOM 2005 C CA . ILE A 1 248 ? -15.914 -19.156 -5.887 1 95.88 248 ILE A CA 1
ATOM 2006 C C . ILE A 1 248 ? -15.219 -20.094 -6.883 1 95.88 248 ILE A C 1
ATOM 2008 O O . ILE A 1 248 ? -15.641 -20.203 -8.031 1 95.88 248 ILE A O 1
ATOM 2012 N N . VAL A 1 249 ? -14.18 -20.75 -6.445 1 97.12 249 VAL A N 1
ATOM 2013 C CA . VAL A 1 249 ? -13.445 -21.672 -7.301 1 97.12 249 VAL A CA 1
ATOM 2014 C C . VAL A 1 249 ? -14.375 -22.781 -7.785 1 97.12 249 VAL A C 1
ATOM 2016 O O . VAL A 1 249 ? -14.375 -23.125 -8.969 1 97.12 249 VAL A O 1
ATOM 2019 N N . LYS A 1 250 ? -15.164 -23.312 -6.879 1 97.62 250 LYS A N 1
ATOM 2020 C CA . LYS A 1 250 ? -16.125 -24.359 -7.234 1 97.62 250 LYS A CA 1
ATOM 2021 C C . LYS A 1 250 ? -17.125 -23.844 -8.258 1 97.62 250 LYS A C 1
ATOM 2023 O O . LYS A 1 250 ? -17.469 -24.562 -9.211 1 97.62 250 LYS A O 1
ATOM 2028 N N . SER A 1 251 ? -17.547 -22.641 -8 1 97.56 251 SER A N 1
ATOM 2029 C CA . SER A 1 251 ? -18.484 -22.047 -8.938 1 97.56 251 SER A CA 1
ATOM 2030 C C . SER A 1 251 ? -17.875 -21.875 -10.32 1 97.56 251 SER A C 1
ATOM 2032 O O . SER A 1 251 ? -18.5 -22.172 -11.336 1 97.56 251 SER A O 1
ATOM 2034 N N . ASN A 1 252 ? -16.672 -21.375 -10.391 1 98 252 ASN A N 1
ATOM 2035 C CA . ASN A 1 252 ? -15.969 -21.25 -11.664 1 98 252 ASN A CA 1
ATOM 2036 C C . ASN A 1 252 ? -15.812 -22.594 -12.352 1 98 252 ASN A C 1
ATOM 2038 O O . ASN A 1 252 ? -16.016 -22.703 -13.562 1 98 252 ASN A O 1
ATOM 2042 N N . LEU A 1 253 ? -15.453 -23.609 -11.586 1 98.38 253 LEU A N 1
ATOM 2043 C CA . LEU A 1 253 ? -15.25 -24.953 -12.117 1 98.38 253 LEU A CA 1
ATOM 2044 C C . LEU A 1 253 ? -16.547 -25.516 -12.68 1 98.38 253 LEU A C 1
ATOM 2046 O O . LEU A 1 253 ? -16.547 -26.188 -13.719 1 98.38 253 LEU A O 1
ATOM 2050 N N . GLU A 1 254 ? -17.594 -25.25 -11.992 1 98.12 254 GLU A N 1
ATOM 2051 C CA . GLU A 1 254 ? -18.891 -25.719 -12.477 1 98.12 254 GLU A CA 1
ATOM 2052 C C . GLU A 1 254 ? -19.219 -25.109 -13.836 1 98.12 254 GLU A C 1
ATOM 2054 O O . GLU A 1 254 ? -19.656 -25.828 -14.75 1 98.12 254 GLU A O 1
ATOM 2059 N N . VAL A 1 255 ? -18.969 -23.859 -13.953 1 97.94 255 VAL A N 1
ATOM 2060 C CA . VAL A 1 255 ? -19.25 -23.172 -15.203 1 97.94 255 VAL A CA 1
ATOM 2061 C C . VAL A 1 255 ? -18.328 -23.719 -16.297 1 97.94 255 VAL A C 1
ATOM 2063 O O . VAL A 1 255 ? -18.781 -23.969 -17.422 1 97.94 255 VAL A O 1
ATOM 2066 N N . LEU A 1 256 ? -17.109 -23.891 -16.047 1 98.44 256 LEU A N 1
ATOM 2067 C CA . LEU A 1 256 ? -16.156 -24.422 -17 1 98.44 256 LEU A CA 1
ATOM 2068 C C . LEU A 1 256 ? -16.531 -25.828 -17.438 1 98.44 256 LEU A C 1
ATOM 2070 O O . LEU A 1 256 ? -16.469 -26.172 -18.625 1 98.44 256 LEU A O 1
ATOM 2074 N N . ASN A 1 257 ? -16.922 -26.625 -16.484 1 97.88 257 ASN A N 1
ATOM 2075 C CA . ASN A 1 257 ? -17.297 -28 -16.766 1 97.88 257 ASN A CA 1
ATOM 2076 C C . ASN A 1 257 ? -18.594 -28.078 -17.594 1 97.88 257 ASN A C 1
ATOM 2078 O O . ASN A 1 257 ? -18.734 -28.953 -18.438 1 97.88 257 ASN A O 1
ATOM 2082 N N . GLU A 1 258 ? -19.484 -27.188 -17.25 1 97.38 258 GLU A N 1
ATOM 2083 C CA . GLU A 1 258 ? -20.719 -27.125 -18.031 1 97.38 258 GLU A CA 1
ATOM 2084 C C . GLU A 1 258 ? -20.422 -26.844 -19.5 1 97.38 258 GLU A C 1
ATOM 2086 O O . GLU A 1 258 ? -21.156 -27.312 -20.375 1 97.38 258 GLU A O 1
ATOM 2091 N N . ARG A 1 259 ? -19.422 -26.172 -19.734 1 97 259 ARG A N 1
ATOM 2092 C CA . ARG A 1 259 ? -19.047 -25.812 -21.094 1 97 259 ARG A CA 1
ATOM 2093 C C . ARG A 1 259 ? -18.031 -26.812 -21.672 1 97 259 ARG A C 1
ATOM 2095 O O . ARG A 1 259 ? -17.5 -26.609 -22.75 1 97 259 ARG A O 1
ATOM 2102 N N . GLU A 1 260 ? -17.703 -27.797 -20.922 1 96.81 260 GLU A N 1
ATOM 2103 C CA . GLU A 1 260 ? -16.781 -28.875 -21.297 1 96.81 260 GLU A CA 1
ATOM 2104 C C . GLU A 1 260 ? -15.391 -28.344 -21.594 1 96.81 260 GLU A C 1
ATOM 2106 O O . GLU A 1 260 ? -14.75 -28.75 -22.562 1 96.81 260 GLU A O 1
ATOM 2111 N N . ILE A 1 261 ? -15.047 -27.375 -20.859 1 97.69 261 ILE A N 1
ATOM 2112 C CA . ILE A 1 261 ? -13.703 -26.812 -20.953 1 97.69 261 ILE A CA 1
ATOM 2113 C C . ILE A 1 261 ? -12.766 -27.547 -20 1 97.69 261 ILE A C 1
ATOM 2115 O O . ILE A 1 261 ? -12.953 -27.484 -18.781 1 97.69 261 ILE A O 1
ATOM 2119 N N . PRO A 1 262 ? -11.719 -28.234 -20.516 1 97.81 262 PRO A N 1
ATOM 2120 C CA . PRO A 1 262 ? -10.773 -28.906 -19.609 1 97.81 262 PRO A CA 1
ATOM 2121 C C . PRO A 1 262 ? -10.008 -27.922 -18.734 1 97.81 262 PRO A C 1
ATOM 2123 O O . PRO A 1 262 ? -9.516 -26.906 -19.234 1 97.81 262 PRO A O 1
ATOM 2126 N N . VAL A 1 263 ? -9.914 -28.234 -17.484 1 98.56 263 VAL A N 1
ATOM 2127 C CA . VAL A 1 263 ? -9.25 -27.344 -16.531 1 98.56 263 VAL A CA 1
ATOM 2128 C C . VAL A 1 263 ? -8.07 -28.062 -15.891 1 98.56 263 VAL A C 1
ATOM 2130 O O . VAL A 1 263 ? -8.211 -29.188 -15.398 1 98.56 263 VAL A O 1
ATOM 2133 N N . HIS A 1 264 ? -6.906 -27.438 -15.914 1 98.69 264 HIS A N 1
ATOM 2134 C CA . HIS A 1 264 ? -5.707 -27.938 -15.25 1 98.69 264 HIS A CA 1
ATOM 2135 C C . HIS A 1 264 ? -5.461 -27.203 -13.938 1 98.69 264 HIS A C 1
ATOM 2137 O O . HIS A 1 264 ? -5.543 -25.969 -13.883 1 98.69 264 HIS A O 1
ATOM 2143 N N . LEU A 1 265 ? -5.184 -27.922 -12.867 1 98.25 265 LEU A N 1
ATOM 2144 C CA . LEU A 1 265 ? -4.746 -27.328 -11.609 1 98.25 265 LEU A CA 1
ATOM 2145 C C . LEU A 1 265 ? -3.227 -27.406 -11.477 1 98.25 265 LEU A C 1
ATOM 2147 O O . LEU A 1 265 ? -2.654 -28.5 -11.438 1 98.25 265 LEU A O 1
ATOM 2151 N N . GLU A 1 266 ? -2.637 -26.297 -11.516 1 97.06 266 GLU A N 1
ATOM 2152 C CA . GLU A 1 266 ? -1.235 -26.281 -11.109 1 97.06 266 GLU A CA 1
ATOM 2153 C C . GLU A 1 266 ? -1.102 -26.266 -9.586 1 97.06 266 GLU A C 1
ATOM 2155 O O . GLU A 1 266 ? -1.144 -25.188 -8.969 1 97.06 266 GLU A O 1
ATOM 2160 N N . PHE A 1 267 ? -0.802 -27.422 -9.078 1 94.12 267 PHE A N 1
ATOM 2161 C CA . PHE A 1 267 ? -0.747 -27.594 -7.629 1 94.12 267 PHE A CA 1
ATOM 2162 C C . PHE A 1 267 ? 0.566 -27.062 -7.07 1 94.12 267 PHE A C 1
ATOM 2164 O O . PHE A 1 267 ? 1.624 -27.234 -7.676 1 94.12 267 PHE A O 1
ATOM 2171 N N . ALA A 1 268 ? 0.492 -26.25 -6.059 1 90.5 268 ALA A N 1
ATOM 2172 C CA . ALA A 1 268 ? 1.65 -25.797 -5.289 1 90.5 268 ALA A CA 1
ATOM 2173 C C . ALA A 1 268 ? 1.546 -26.234 -3.834 1 90.5 268 ALA A C 1
ATOM 2175 O O . ALA A 1 268 ? 0.445 -26.359 -3.293 1 90.5 268 ALA A O 1
ATOM 2176 N N . PHE A 1 269 ? 2.676 -26.469 -3.289 1 86.62 269 PHE A N 1
ATOM 2177 C CA . PHE A 1 269 ? 2.686 -26.938 -1.904 1 86.62 269 PHE A CA 1
ATOM 2178 C C . PHE A 1 269 ? 1.959 -25.938 -1.004 1 86.62 269 PHE A C 1
ATOM 2180 O O . PHE A 1 269 ? 2.242 -24.734 -1.035 1 86.62 269 PHE A O 1
ATOM 2187 N N . THR A 1 270 ? 0.994 -26.5 -0.257 1 87.75 270 THR A N 1
ATOM 2188 C CA . THR A 1 270 ? 0.231 -25.766 0.744 1 87.75 270 THR A CA 1
ATOM 2189 C C . THR A 1 270 ? 0.522 -26.297 2.145 1 87.75 270 THR A C 1
ATOM 2191 O O . THR A 1 270 ? 0.288 -27.469 2.43 1 87.75 270 THR A O 1
ATOM 2194 N N . PRO A 1 271 ? 1.008 -25.453 3.029 1 85.75 271 PRO A N 1
ATOM 2195 C CA . PRO A 1 271 ? 1.323 -25.938 4.375 1 85.75 271 PRO A CA 1
ATOM 2196 C C . PRO A 1 271 ? 0.077 -26.297 5.184 1 85.75 271 PRO A C 1
ATOM 2198 O O . PRO A 1 271 ? 0.135 -27.141 6.074 1 85.75 271 PRO A O 1
ATOM 2201 N N . ASP A 1 272 ? -1.046 -25.734 4.93 1 92.69 272 ASP A N 1
ATOM 2202 C CA . ASP A 1 272 ? -2.26 -25.938 5.715 1 92.69 272 ASP A CA 1
ATOM 2203 C C . ASP A 1 272 ? -2.975 -27.219 5.324 1 92.69 272 ASP A C 1
ATOM 2205 O O . ASP A 1 272 ? -3.42 -27.359 4.184 1 92.69 272 ASP A O 1
ATOM 2209 N N . GLU A 1 273 ? -3.109 -28.047 6.23 1 94.88 273 GLU A N 1
ATOM 2210 C CA . GLU A 1 273 ? -3.684 -29.359 5.973 1 94.88 273 GLU A CA 1
ATOM 2211 C C . GLU A 1 273 ? -5.141 -29.25 5.535 1 94.88 273 GLU A C 1
ATOM 2213 O O . GLU A 1 273 ? -5.594 -30 4.672 1 94.88 273 GLU A O 1
ATOM 2218 N N . LYS A 1 274 ? -5.844 -28.344 6.148 1 95.81 274 LYS A N 1
ATOM 2219 C CA . LYS A 1 274 ? -7.25 -28.172 5.793 1 95.81 274 LYS A CA 1
ATOM 2220 C C . LYS A 1 274 ? -7.395 -27.734 4.34 1 95.81 274 LYS A C 1
ATOM 2222 O O . LYS A 1 274 ? -8.297 -28.188 3.635 1 95.81 274 LYS A O 1
ATOM 2227 N N . VAL A 1 275 ? -6.555 -26.922 3.949 1 96.06 275 VAL A N 1
ATOM 2228 C CA . VAL A 1 275 ? -6.59 -26.438 2.574 1 96.06 275 VAL A CA 1
ATOM 2229 C C . VAL A 1 275 ? -6.254 -27.578 1.613 1 96.06 275 VAL A C 1
ATOM 2231 O O . VAL A 1 275 ? -6.891 -27.719 0.569 1 96.06 275 VAL A O 1
ATOM 2234 N N . ARG A 1 276 ? -5.297 -28.391 1.925 1 96.31 276 ARG A N 1
ATOM 2235 C CA . ARG A 1 276 ? -4.953 -29.547 1.099 1 96.31 276 ARG A CA 1
ATOM 2236 C C . ARG A 1 276 ? -6.141 -30.484 0.958 1 96.31 276 ARG A C 1
ATOM 2238 O O . ARG A 1 276 ? -6.406 -31 -0.131 1 96.31 276 ARG A O 1
ATOM 2245 N N . GLU A 1 277 ? -6.793 -30.672 2.07 1 96.62 277 GLU A N 1
ATOM 2246 C CA . GLU A 1 277 ? -7.98 -31.516 2.055 1 96.62 277 GLU A CA 1
ATOM 2247 C C . GLU A 1 277 ? -9.047 -30.969 1.115 1 96.62 277 GLU A C 1
ATOM 2249 O O . GLU A 1 277 ? -9.68 -31.719 0.37 1 96.62 277 GLU A O 1
ATOM 2254 N N . GLU A 1 278 ? -9.234 -29.688 1.229 1 96.56 278 GLU A N 1
ATOM 2255 C CA . GLU A 1 278 ? -10.25 -29.062 0.389 1 96.56 278 GLU A CA 1
ATOM 2256 C C . GLU A 1 278 ? -9.883 -29.156 -1.089 1 96.56 278 GLU A C 1
ATOM 2258 O O . GLU A 1 278 ? -10.75 -29.312 -1.943 1 96.56 278 GLU A O 1
ATOM 2263 N N . ILE A 1 279 ? -8.633 -29 -1.393 1 96.81 279 ILE A N 1
ATOM 2264 C CA . ILE A 1 279 ? -8.172 -29.141 -2.77 1 96.81 279 ILE A CA 1
ATOM 2265 C C . ILE A 1 279 ? -8.445 -30.547 -3.266 1 96.81 279 ILE A C 1
ATOM 2267 O O . ILE A 1 279 ? -8.922 -30.75 -4.387 1 96.81 279 ILE A O 1
ATOM 2271 N N . LEU A 1 280 ? -8.164 -31.516 -2.436 1 96.38 280 LEU A N 1
ATOM 2272 C CA . LEU A 1 280 ? -8.414 -32.906 -2.783 1 96.38 280 LEU A CA 1
ATOM 2273 C C . LEU A 1 280 ? -9.891 -33.156 -3.064 1 96.38 280 LEU A C 1
ATOM 2275 O O . LEU A 1 280 ? -10.242 -33.875 -3.996 1 96.38 280 LEU A O 1
ATOM 2279 N N . ASN A 1 281 ? -10.695 -32.5 -2.316 1 95.94 281 ASN A N 1
ATOM 2280 C CA . ASN A 1 281 ? -12.141 -32.656 -2.443 1 95.94 281 ASN A CA 1
ATOM 2281 C C . ASN A 1 281 ? -12.656 -32.094 -3.77 1 95.94 281 ASN A C 1
ATOM 2283 O O . ASN A 1 281 ? -13.656 -32.594 -4.301 1 95.94 281 ASN A O 1
ATOM 2287 N N . VAL A 1 282 ? -11.992 -31.125 -4.262 1 97.06 282 VAL A N 1
ATOM 2288 C CA . VAL A 1 282 ? -12.492 -30.531 -5.492 1 97.06 282 VAL A CA 1
ATOM 2289 C C . VAL A 1 282 ? -11.68 -31.031 -6.684 1 97.06 282 VAL A C 1
ATOM 2291 O O . VAL A 1 282 ? -11.984 -30.688 -7.832 1 97.06 282 VAL A O 1
ATOM 2294 N N . LEU A 1 283 ? -10.711 -31.844 -6.469 1 97.75 283 LEU A N 1
ATOM 2295 C CA . LEU A 1 283 ? -9.789 -32.25 -7.52 1 97.75 283 LEU A CA 1
ATOM 2296 C C . LEU A 1 283 ? -10.531 -33 -8.633 1 97.75 283 LEU A C 1
ATOM 2298 O O . LEU A 1 283 ? -10.133 -32.938 -9.797 1 97.75 283 LEU A O 1
ATOM 2302 N N . GLY A 1 284 ? -11.57 -33.656 -8.281 1 97.31 284 GLY A N 1
ATOM 2303 C CA . GLY A 1 284 ? -12.367 -34.375 -9.258 1 97.31 284 GLY A CA 1
ATOM 2304 C C . GLY A 1 284 ? -13.047 -33.469 -10.266 1 97.31 284 GLY A C 1
ATOM 2305 O O . GLY A 1 284 ? -13.508 -33.938 -11.312 1 97.31 284 GLY A O 1
ATOM 2306 N N . MET A 1 285 ? -13.117 -32.25 -9.969 1 98.25 285 MET A N 1
ATOM 2307 C CA . MET A 1 285 ? -13.727 -31.281 -10.883 1 98.25 285 MET A CA 1
ATOM 2308 C C . MET A 1 285 ? -12.727 -30.812 -11.938 1 98.25 285 MET A C 1
ATOM 2310 O O . MET A 1 285 ? -13.109 -30.234 -12.953 1 98.25 285 MET A O 1
ATOM 2314 N N . PHE A 1 286 ? -11.484 -31.047 -11.711 1 98.5 286 PHE A N 1
ATOM 2315 C CA . PHE A 1 286 ? -10.445 -30.719 -12.68 1 98.5 286 PHE A CA 1
ATOM 2316 C C . PHE A 1 286 ? -10.25 -31.859 -13.672 1 98.5 286 PHE A C 1
ATOM 2318 O O . PHE A 1 286 ? -10.477 -33.031 -13.344 1 98.5 286 PHE A O 1
ATOM 2325 N N . TYR A 1 287 ? -9.82 -31.469 -14.828 1 98.19 287 TYR A N 1
ATOM 2326 C CA . TYR A 1 287 ? -9.445 -32.438 -15.852 1 98.19 287 TYR A CA 1
ATOM 2327 C C . TYR A 1 287 ? -8.039 -32.969 -15.617 1 98.19 287 TYR A C 1
ATOM 2329 O O . TYR A 1 287 ? -7.762 -34.156 -15.891 1 98.19 287 TYR A O 1
ATOM 2337 N N . SER A 1 288 ? -7.188 -32.156 -15.133 1 98.44 288 SER A N 1
ATOM 2338 C CA . SER A 1 288 ? -5.758 -32.406 -15.016 1 98.44 288 SER A CA 1
ATOM 2339 C C . SER A 1 288 ? -5.176 -31.766 -13.766 1 98.44 288 SER A C 1
ATOM 2341 O O . SER A 1 288 ? -5.641 -30.703 -13.328 1 98.44 288 SER A O 1
ATOM 2343 N N . VAL A 1 289 ? -4.152 -32.375 -13.18 1 98.31 289 VAL A N 1
ATOM 2344 C CA . VAL A 1 289 ? -3.418 -31.781 -12.062 1 98.31 289 VAL A CA 1
ATOM 2345 C C . VAL A 1 289 ? -1.918 -31.969 -12.281 1 98.31 289 VAL A C 1
ATOM 2347 O O . VAL A 1 289 ? -1.481 -33 -12.789 1 98.31 289 VAL A O 1
ATOM 2350 N N . GLY A 1 290 ? -1.166 -30.969 -12.031 1 97.44 290 GLY A N 1
ATOM 2351 C CA . GLY A 1 290 ? 0.287 -31.016 -12.062 1 97.44 290 GLY A CA 1
ATOM 2352 C C . GLY A 1 290 ? 0.919 -30.906 -10.688 1 97.44 290 GLY A C 1
ATOM 2353 O O . GLY A 1 290 ? 0.525 -30.047 -9.883 1 97.44 290 GLY A O 1
ATOM 2354 N N . LEU A 1 291 ? 1.91 -31.781 -10.414 1 96 291 LEU A N 1
ATOM 2355 C CA . LEU A 1 291 ? 2.543 -31.766 -9.102 1 96 291 LEU A CA 1
ATOM 2356 C C . LEU A 1 291 ? 3.943 -32.344 -9.164 1 96 291 LEU A C 1
ATOM 2358 O O . LEU A 1 291 ? 4.25 -33.125 -10.062 1 96 291 LEU A O 1
ATOM 2362 N N . ASN A 1 292 ? 4.773 -32 -8.25 1 94.38 292 ASN A N 1
ATOM 2363 C CA . ASN A 1 292 ? 6.082 -32.625 -8.07 1 94.38 292 ASN A CA 1
ATOM 2364 C C . ASN A 1 292 ? 6.086 -33.594 -6.895 1 94.38 292 ASN A C 1
ATOM 2366 O O . ASN A 1 292 ? 5.027 -33.969 -6.391 1 94.38 292 ASN A O 1
ATOM 2370 N N . GLU A 1 293 ? 7.25 -34.062 -6.496 1 95.44 293 GLU A N 1
ATOM 2371 C CA . GLU A 1 293 ? 7.344 -35.125 -5.512 1 95.44 293 GLU A CA 1
ATOM 2372 C C . GLU A 1 293 ? 6.934 -34.656 -4.125 1 95.44 293 GLU A C 1
ATOM 2374 O O . GLU A 1 293 ? 6.301 -35.375 -3.365 1 95.44 293 GLU A O 1
ATOM 2379 N N . VAL A 1 294 ? 7.266 -33.406 -3.82 1 92.75 294 VAL A N 1
ATOM 2380 C CA . VAL A 1 294 ? 6.93 -32.875 -2.51 1 92.75 294 VAL A CA 1
ATOM 2381 C C . VAL A 1 294 ? 5.422 -32.688 -2.396 1 92.75 294 VAL A C 1
ATOM 2383 O O . VAL A 1 294 ? 4.82 -33.031 -1.377 1 92.75 294 VAL A O 1
ATOM 2386 N N . GLU A 1 295 ? 4.867 -32.156 -3.447 1 94.81 295 GLU A N 1
ATOM 2387 C CA . GLU A 1 295 ? 3.428 -31.938 -3.5 1 94.81 295 GLU A CA 1
ATOM 2388 C C . GLU A 1 295 ? 2.656 -33.25 -3.48 1 94.81 295 GLU A C 1
ATOM 2390 O O . GLU A 1 295 ? 1.68 -33.406 -2.74 1 94.81 295 GLU A O 1
ATOM 2395 N N . LEU A 1 296 ? 3.131 -34.188 -4.25 1 97.12 296 LEU A N 1
ATOM 2396 C CA . LEU A 1 296 ? 2.475 -35.5 -4.293 1 97.12 296 LEU A CA 1
ATOM 2397 C C . LEU A 1 296 ? 2.557 -36.188 -2.936 1 97.12 296 LEU A C 1
ATOM 2399 O O . LEU A 1 296 ? 1.582 -36.781 -2.484 1 97.12 296 LEU A O 1
ATOM 2403 N N . ALA A 1 297 ? 3.684 -36.062 -2.297 1 96.94 297 ALA A N 1
ATOM 2404 C CA . ALA A 1 297 ? 3.863 -36.656 -0.968 1 96.94 297 ALA A CA 1
ATOM 2405 C C . ALA A 1 297 ? 2.906 -36.031 0.039 1 96.94 297 ALA A C 1
ATOM 2407 O O . ALA A 1 297 ? 2.34 -36.719 0.885 1 96.94 297 ALA A O 1
ATOM 2408 N N . SER A 1 298 ? 2.721 -34.75 -0.098 1 95.81 298 SER A N 1
ATOM 2409 C CA . SER A 1 298 ? 1.837 -34.031 0.823 1 95.81 298 SER A CA 1
ATOM 2410 C C . SER A 1 298 ? 0.392 -34.5 0.669 1 95.81 298 SER A C 1
ATOM 2412 O O . SER A 1 298 ? -0.347 -34.594 1.652 1 95.81 298 SER A O 1
ATOM 2414 N N . ILE A 1 299 ? 0.013 -34.781 -0.542 1 96.38 299 ILE A N 1
ATOM 2415 C CA . ILE A 1 299 ? -1.332 -35.281 -0.812 1 96.38 299 ILE A CA 1
ATOM 2416 C C . ILE A 1 299 ? -1.48 -36.719 -0.258 1 96.38 299 ILE A C 1
ATOM 2418 O O . ILE A 1 299 ? -2.512 -37.031 0.325 1 96.38 299 ILE A O 1
ATOM 2422 N N . MET A 1 300 ? -0.439 -37.5 -0.417 1 97.38 300 MET A N 1
ATOM 2423 C CA . MET A 1 300 ? -0.471 -38.875 0.089 1 97.38 300 MET A CA 1
ATOM 2424 C C . MET A 1 300 ? -0.612 -38.875 1.607 1 97.38 300 MET A C 1
ATOM 2426 O O . MET A 1 300 ? -1.268 -39.75 2.166 1 97.38 300 MET A O 1
ATOM 2430 N N . GLU A 1 301 ? -0.063 -37.906 2.197 1 96.25 301 GLU A N 1
ATOM 2431 C CA . GLU A 1 301 ? -0.205 -37.781 3.646 1 96.25 301 GLU A CA 1
ATOM 2432 C C . GLU A 1 301 ? -1.661 -37.562 4.043 1 96.25 301 GLU A C 1
ATOM 2434 O O . GLU A 1 301 ? -2.141 -38.156 5.02 1 96.25 301 GLU A O 1
ATOM 2439 N N . ILE A 1 302 ? -2.32 -36.781 3.316 1 95.19 302 ILE A N 1
ATOM 2440 C CA . ILE A 1 302 ? -3.721 -36.469 3.586 1 95.19 302 ILE A CA 1
ATOM 2441 C C . ILE A 1 302 ? -4.574 -37.719 3.355 1 95.19 302 ILE A C 1
ATOM 2443 O O . ILE A 1 302 ? -5.562 -37.938 4.059 1 95.19 302 ILE A O 1
ATOM 2447 N N . LEU A 1 303 ? -4.18 -38.562 2.439 1 96 303 LEU A N 1
ATOM 2448 C CA . LEU A 1 303 ? -4.926 -39.75 2.076 1 96 303 LEU A CA 1
ATOM 2449 C C . LEU A 1 303 ? -4.605 -40.906 3.029 1 96 303 LEU A C 1
ATOM 2451 O O . LEU A 1 303 ? -5.129 -42.031 2.875 1 96 303 LEU A O 1
ATOM 2455 N N . GLY A 1 304 ? -3.73 -40.625 4.023 1 95.06 304 GLY A N 1
ATOM 2456 C CA . GLY A 1 304 ? -3.387 -41.656 5.012 1 95.06 304 GLY A CA 1
ATOM 2457 C C . GLY A 1 304 ? -2.34 -42.625 4.523 1 95.06 304 GLY A C 1
ATOM 2458 O O . GLY A 1 304 ? -2.129 -43.688 5.137 1 95.06 304 GLY A O 1
ATOM 2459 N N . GLU A 1 305 ? -1.706 -42.281 3.361 1 96.44 305 GLU A N 1
ATOM 2460 C CA . GLU A 1 305 ? -0.674 -43.156 2.795 1 96.44 305 GLU A CA 1
ATOM 2461 C C . GLU A 1 305 ? 0.717 -42.719 3.252 1 96.44 305 GLU A C 1
ATOM 2463 O O . GLU A 1 305 ? 1.561 -42.375 2.43 1 96.44 305 GLU A O 1
ATOM 2468 N N . LYS A 1 306 ? 0.994 -42.844 4.484 1 93.88 306 LYS A N 1
ATOM 2469 C CA . LYS A 1 306 ? 2.199 -42.312 5.125 1 93.88 306 LYS A CA 1
ATOM 2470 C C . LYS A 1 306 ? 3.449 -43 4.578 1 93.88 306 LYS A C 1
ATOM 2472 O O . LYS A 1 306 ? 4.484 -42.344 4.402 1 93.88 306 LYS A O 1
ATOM 2477 N N . LYS A 1 307 ? 3.455 -44.25 4.383 1 96.81 307 LYS A N 1
ATOM 2478 C CA . LYS A 1 307 ? 4.602 -45 3.857 1 96.81 307 LYS A CA 1
ATOM 2479 C C . LYS A 1 307 ? 4.949 -44.531 2.445 1 96.81 307 LYS A C 1
ATOM 2481 O O . LYS A 1 307 ? 6.121 -44.312 2.133 1 96.81 307 LYS A O 1
ATOM 2486 N N . LEU A 1 308 ? 3.994 -44.5 1.622 1 96.88 308 LEU A N 1
ATOM 2487 C CA . LEU A 1 308 ? 4.191 -44.062 0.247 1 96.88 308 LEU A CA 1
ATOM 2488 C C . LEU A 1 308 ? 4.727 -42.625 0.211 1 96.88 308 LEU A C 1
ATOM 2490 O O . LEU A 1 308 ? 5.578 -42.312 -0.62 1 96.88 308 LEU A O 1
ATOM 2494 N N . ALA A 1 309 ? 4.145 -41.75 1.069 1 97.06 309 ALA A N 1
ATOM 2495 C CA . ALA A 1 309 ? 4.621 -40.375 1.171 1 97.06 309 ALA A CA 1
ATOM 2496 C C . ALA A 1 309 ? 6.113 -40.312 1.479 1 97.06 309 ALA A C 1
ATOM 2498 O O . ALA A 1 309 ? 6.852 -39.531 0.898 1 97.06 309 ALA A O 1
ATOM 2499 N N . LYS A 1 310 ? 6.555 -41.125 2.385 1 96.88 310 LYS A N 1
ATOM 2500 C CA . LYS A 1 310 ? 7.965 -41.219 2.754 1 96.88 310 LYS A CA 1
ATOM 2501 C C . LYS A 1 310 ? 8.812 -41.688 1.583 1 96.88 310 LYS A C 1
ATOM 2503 O O . LYS A 1 310 ? 9.93 -41.219 1.377 1 96.88 310 LYS A O 1
ATOM 2508 N N . GLU A 1 311 ? 8.344 -42.656 0.912 1 96.38 311 GLU A N 1
ATOM 2509 C CA . GLU A 1 311 ? 9.062 -43.188 -0.234 1 96.38 311 GLU A CA 1
ATOM 2510 C C . GLU A 1 311 ? 9.258 -42.156 -1.321 1 96.38 311 GLU A C 1
ATOM 2512 O O . GLU A 1 311 ? 10.281 -42.125 -2.002 1 96.38 311 GLU A O 1
ATOM 2517 N N . LEU A 1 312 ? 8.281 -41.312 -1.481 1 96.19 312 LEU A N 1
ATOM 2518 C CA . LEU A 1 312 ? 8.32 -40.281 -2.504 1 96.19 312 LEU A CA 1
ATOM 2519 C C . LEU A 1 312 ? 9.414 -39.25 -2.199 1 96.19 312 LEU A C 1
ATOM 2521 O O . LEU A 1 312 ? 9.867 -38.531 -3.098 1 96.19 312 LEU A O 1
ATOM 2525 N N . LEU A 1 313 ? 9.82 -39.219 -0.964 1 93.12 313 LEU A N 1
ATOM 2526 C CA . LEU A 1 313 ? 10.797 -38.188 -0.556 1 93.12 313 LEU A CA 1
ATOM 2527 C C . LEU A 1 313 ? 12.141 -38.844 -0.236 1 93.12 313 LEU A C 1
ATOM 2529 O O . LEU A 1 313 ? 13.102 -38.156 0.115 1 93.12 313 LEU A O 1
ATOM 2533 N N . ALA A 1 314 ? 12.281 -40.062 -0.319 1 90.44 314 ALA A N 1
ATOM 2534 C CA . ALA A 1 314 ? 13.406 -40.812 0.205 1 90.44 314 ALA A CA 1
ATOM 2535 C C . ALA A 1 314 ? 14.609 -40.75 -0.729 1 90.44 314 ALA A C 1
ATOM 2537 O O . ALA A 1 314 ? 15.758 -40.781 -0.278 1 90.44 314 ALA A O 1
ATOM 2538 N N . HIS A 1 315 ? 14.359 -40.719 -1.984 1 84.94 315 HIS A N 1
ATOM 2539 C CA . HIS A 1 315 ? 15.453 -40.781 -2.949 1 84.94 315 HIS A CA 1
ATOM 2540 C C . HIS A 1 315 ? 15.375 -39.656 -3.965 1 84.94 315 HIS A C 1
ATOM 2542 O O . HIS A 1 315 ? 14.297 -39.094 -4.191 1 84.94 315 HIS A O 1
ATOM 2548 N N . ASP A 1 316 ? 16.531 -39.375 -4.484 1 82.06 316 ASP A N 1
ATOM 2549 C CA . ASP A 1 316 ? 16.656 -38.406 -5.586 1 82.06 316 ASP A CA 1
ATOM 2550 C C . ASP A 1 316 ? 17.531 -38.969 -6.703 1 82.06 316 ASP A C 1
ATOM 2552 O O . ASP A 1 316 ? 18.734 -39.188 -6.52 1 82.06 316 ASP A O 1
ATOM 2556 N N . PRO A 1 317 ? 16.906 -39.25 -7.824 1 87.06 317 PRO A N 1
ATOM 2557 C CA . PRO A 1 317 ? 15.508 -39.031 -8.219 1 87.06 317 PRO A CA 1
ATOM 2558 C C . PRO A 1 317 ? 14.531 -39.969 -7.508 1 87.06 317 PRO A C 1
ATOM 2560 O O . PRO A 1 317 ? 14.914 -41.062 -7.09 1 87.06 317 PRO A O 1
ATOM 2563 N N . VAL A 1 318 ? 13.344 -39.531 -7.488 1 92.62 318 VAL A N 1
ATOM 2564 C CA . VAL A 1 318 ? 12.297 -40.281 -6.801 1 92.62 318 VAL A CA 1
ATOM 2565 C C . VAL A 1 318 ? 12.008 -41.562 -7.555 1 92.62 318 VAL A C 1
ATOM 2567 O O . VAL A 1 318 ? 12.031 -41.594 -8.789 1 92.62 318 VAL A O 1
ATOM 2570 N N . ASP A 1 319 ? 11.719 -42.656 -6.809 1 94.19 319 ASP A N 1
ATOM 2571 C CA . ASP A 1 319 ? 11.398 -43.938 -7.391 1 94.19 319 ASP A CA 1
ATOM 2572 C C . ASP A 1 319 ? 10.141 -43.875 -8.258 1 94.19 319 ASP A C 1
ATOM 2574 O O . ASP A 1 319 ? 9.055 -43.594 -7.758 1 94.19 319 ASP A O 1
ATOM 2578 N N . PRO A 1 320 ? 10.359 -44.188 -9.547 1 96.19 320 PRO A N 1
ATOM 2579 C CA . PRO A 1 320 ? 9.219 -44.031 -10.453 1 96.19 320 PRO A CA 1
ATOM 2580 C C . PRO A 1 320 ? 8.062 -44.969 -10.141 1 96.19 320 PRO A C 1
ATOM 2582 O O . PRO A 1 320 ? 6.918 -44.688 -10.484 1 96.19 320 PRO A O 1
ATOM 2585 N N . ILE A 1 321 ? 8.344 -46.062 -9.508 1 96.75 321 ILE A N 1
ATOM 2586 C CA . ILE A 1 321 ? 7.289 -47 -9.156 1 96.75 321 ILE A CA 1
ATOM 2587 C C . ILE A 1 321 ? 6.43 -46.438 -8.031 1 96.75 321 ILE A C 1
ATOM 2589 O O . ILE A 1 321 ? 5.199 -46.531 -8.07 1 96.75 321 ILE A O 1
ATOM 2593 N N . ALA A 1 322 ? 7.098 -45.875 -7.055 1 97.25 322 ALA A N 1
ATOM 2594 C CA . ALA A 1 322 ? 6.375 -45.219 -5.98 1 97.25 322 ALA A CA 1
ATOM 2595 C C . ALA A 1 322 ? 5.527 -44.062 -6.52 1 97.25 322 ALA A C 1
ATOM 2597 O O . ALA A 1 322 ? 4.406 -43.844 -6.062 1 97.25 322 ALA A O 1
ATOM 2598 N N . VAL A 1 323 ? 6.062 -43.344 -7.469 1 98.12 323 VAL A N 1
ATOM 2599 C CA . VAL A 1 323 ? 5.359 -42.219 -8.086 1 98.12 323 VAL A CA 1
ATOM 2600 C C . VAL A 1 323 ? 4.105 -42.719 -8.797 1 98.12 323 VAL A C 1
ATOM 2602 O O . VAL A 1 323 ? 3.018 -42.188 -8.617 1 98.12 323 VAL A O 1
ATOM 2605 N N . THR A 1 324 ? 4.281 -43.781 -9.586 1 98.12 324 THR A N 1
ATOM 2606 C CA . THR A 1 324 ? 3.162 -44.312 -10.344 1 98.12 324 THR A CA 1
ATOM 2607 C C . THR A 1 324 ? 2.068 -44.812 -9.414 1 98.12 324 THR A C 1
ATOM 2609 O O . THR A 1 324 ? 0.881 -44.594 -9.664 1 98.12 324 THR A O 1
ATOM 2612 N N . GLU A 1 325 ? 2.48 -45.438 -8.367 1 98 325 GLU A N 1
ATOM 2613 C CA . GLU A 1 325 ? 1.516 -45.906 -7.383 1 98 325 GLU A CA 1
ATOM 2614 C C . GLU A 1 325 ? 0.731 -44.75 -6.77 1 98 325 GLU A C 1
ATOM 2616 O O . GLU A 1 325 ? -0.489 -44.844 -6.617 1 98 325 GLU A O 1
ATOM 2621 N N . ALA A 1 326 ? 1.412 -43.781 -6.387 1 98.5 326 ALA A N 1
ATOM 2622 C CA . ALA A 1 326 ? 0.783 -42.594 -5.785 1 98.5 326 ALA A CA 1
ATOM 2623 C C . ALA A 1 326 ? -0.176 -41.938 -6.762 1 98.5 326 ALA A C 1
ATOM 2625 O O . ALA A 1 326 ? -1.279 -41.531 -6.383 1 98.5 326 ALA A O 1
ATOM 2626 N N . MET A 1 327 ? 0.24 -41.781 -8.016 1 98.62 327 MET A N 1
ATOM 2627 C CA . MET A 1 327 ? -0.6 -41.156 -9.047 1 98.62 327 MET A CA 1
ATOM 2628 C C . MET A 1 327 ? -1.868 -42 -9.266 1 98.62 327 MET A C 1
ATOM 2630 O O . MET A 1 327 ? -2.955 -41.438 -9.422 1 98.62 327 MET A O 1
ATOM 2634 N N . LEU A 1 328 ? -1.679 -43.281 -9.289 1 98.19 328 LEU A N 1
ATOM 2635 C CA . LEU A 1 328 ? -2.822 -44.156 -9.492 1 98.19 328 LEU A CA 1
ATOM 2636 C C . LEU A 1 328 ? -3.824 -44 -8.352 1 98.19 328 LEU A C 1
ATOM 2638 O O . LEU A 1 328 ? -5.031 -43.938 -8.586 1 98.19 328 LEU A O 1
ATOM 2642 N N . LYS A 1 329 ? -3.316 -44 -7.148 1 97.94 329 LYS A N 1
ATOM 2643 C CA . LYS A 1 329 ? -4.184 -43.812 -5.984 1 97.94 329 LYS A CA 1
ATOM 2644 C C . LYS A 1 329 ? -4.934 -42.469 -6.047 1 97.94 329 LYS A C 1
ATOM 2646 O O . LYS A 1 329 ? -6.109 -42.406 -5.688 1 97.94 329 LYS A O 1
ATOM 2651 N N . LEU A 1 330 ? -4.23 -41.5 -6.422 1 98.31 330 LEU A N 1
ATOM 2652 C CA . LEU A 1 330 ? -4.828 -40.156 -6.539 1 98.31 330 LEU A CA 1
ATOM 2653 C C . LEU A 1 330 ? -5.922 -40.156 -7.602 1 98.31 330 LEU A C 1
ATOM 2655 O O . LEU A 1 330 ? -7.004 -39.625 -7.379 1 98.31 330 LEU A O 1
ATOM 2659 N N . ALA A 1 331 ? -5.641 -40.719 -8.734 1 98.25 331 ALA A N 1
ATOM 2660 C CA . ALA A 1 331 ? -6.605 -40.781 -9.828 1 98.25 331 ALA A CA 1
ATOM 2661 C C . ALA A 1 331 ? -7.867 -41.531 -9.414 1 98.25 331 ALA A C 1
ATOM 2663 O O . ALA A 1 331 ? -8.984 -41.094 -9.688 1 98.25 331 ALA A O 1
ATOM 2664 N N . LYS A 1 332 ? -7.676 -42.656 -8.773 1 97.31 332 LYS A N 1
ATOM 2665 C CA . LYS A 1 332 ? -8.805 -43.469 -8.367 1 97.31 332 LYS A CA 1
ATOM 2666 C C . LYS A 1 332 ? -9.633 -42.781 -7.289 1 97.31 332 LYS A C 1
ATOM 2668 O O . LYS A 1 332 ? -10.867 -42.875 -7.293 1 97.31 332 LYS A O 1
ATOM 2673 N N . LYS A 1 333 ? -9 -42.156 -6.383 1 97.12 333 LYS A N 1
ATOM 2674 C CA . LYS A 1 333 ? -9.672 -41.5 -5.273 1 97.12 333 LYS A CA 1
ATOM 2675 C C . LYS A 1 333 ? -10.461 -40.281 -5.754 1 97.12 333 LYS A C 1
ATOM 2677 O O . LYS A 1 333 ? -11.547 -40 -5.246 1 97.12 333 LYS A O 1
ATOM 2682 N N . THR A 1 334 ? -9.977 -39.5 -6.684 1 97.38 334 THR A N 1
ATOM 2683 C CA . THR A 1 334 ? -10.531 -38.219 -7.016 1 97.38 334 THR A CA 1
ATOM 2684 C C . THR A 1 334 ? -11.289 -38.281 -8.344 1 97.38 334 THR A C 1
ATOM 2686 O O . THR A 1 334 ? -12.156 -37.438 -8.602 1 97.38 334 THR A O 1
ATOM 2689 N N . GLY A 1 335 ? -10.891 -39.125 -9.195 1 96.94 335 GLY A N 1
ATOM 2690 C CA . GLY A 1 335 ? -11.492 -39.219 -10.516 1 96.94 335 GLY A CA 1
ATOM 2691 C C . GLY A 1 335 ? -10.859 -38.281 -11.523 1 96.94 335 GLY A C 1
ATOM 2692 O O . GLY A 1 335 ? -11.367 -38.094 -12.633 1 96.94 335 GLY A O 1
ATOM 2693 N N . VAL A 1 336 ? -9.75 -37.656 -11.203 1 98 336 VAL A N 1
ATOM 2694 C CA . VAL A 1 336 ? -9.062 -36.781 -12.141 1 98 336 VAL A CA 1
ATOM 2695 C C . VAL A 1 336 ? -8.562 -37.562 -13.344 1 98 336 VAL A C 1
ATOM 2697 O O . VAL A 1 336 ? -8.07 -38.688 -13.188 1 98 336 VAL A O 1
ATOM 2700 N N . LYS A 1 337 ? -8.602 -37.031 -14.523 1 97.81 337 LYS A N 1
ATOM 2701 C CA . LYS A 1 337 ? -8.398 -37.781 -15.758 1 97.81 337 LYS A CA 1
ATOM 2702 C C . LYS A 1 337 ? -6.934 -37.75 -16.172 1 97.81 337 LYS A C 1
ATOM 2704 O O . LYS A 1 337 ? -6.484 -38.625 -16.938 1 97.81 337 LYS A O 1
ATOM 2709 N N . ARG A 1 338 ? -6.27 -36.75 -15.734 1 98.5 338 ARG A N 1
ATOM 2710 C CA . ARG A 1 338 ? -4.879 -36.562 -16.141 1 98.5 338 ARG A CA 1
ATOM 2711 C C . ARG A 1 338 ? -4.031 -36.094 -14.961 1 98.5 338 ARG A C 1
ATOM 2713 O O . ARG A 1 338 ? -4.422 -35.156 -14.242 1 98.5 338 ARG A O 1
ATOM 2720 N N . ILE A 1 339 ? -2.943 -36.75 -14.68 1 98.75 339 ILE A N 1
ATOM 2721 C CA . ILE A 1 339 ? -1.975 -36.344 -13.672 1 98.75 339 ILE A CA 1
ATOM 2722 C C . ILE A 1 339 ? -0.604 -36.156 -14.32 1 98.75 339 ILE A C 1
ATOM 2724 O O . ILE A 1 339 ? -0.09 -37.062 -14.977 1 98.75 339 ILE A O 1
ATOM 2728 N N . HIS A 1 340 ? -0.117 -35 -14.195 1 98.62 340 HIS A N 1
ATOM 2729 C CA . HIS A 1 340 ? 1.212 -34.688 -14.695 1 98.62 340 HIS A CA 1
ATOM 2730 C C . HIS A 1 340 ? 2.211 -34.531 -13.555 1 98.62 340 HIS A C 1
ATOM 2732 O O . HIS A 1 340 ? 2.143 -33.594 -12.781 1 98.62 340 HIS A O 1
ATOM 2738 N N . PHE A 1 341 ? 3.119 -35.438 -13.461 1 98.19 341 PHE A N 1
ATOM 2739 C CA . PHE A 1 341 ? 4.176 -35.438 -12.453 1 98.19 341 PHE A CA 1
ATOM 2740 C C . PHE A 1 341 ? 5.492 -34.969 -13.055 1 98.19 341 PHE A C 1
ATOM 2742 O O . PHE A 1 341 ? 5.961 -35.531 -14.055 1 98.19 341 PHE A O 1
ATOM 2749 N N . HIS A 1 342 ? 6.02 -33.906 -12.5 1 96.06 342 HIS A N 1
ATOM 2750 C CA . HIS A 1 342 ? 7.285 -33.375 -13.008 1 96.06 342 HIS A CA 1
ATOM 2751 C C . HIS A 1 342 ? 8.312 -33.25 -11.883 1 96.06 342 HIS A C 1
ATOM 2753 O O . HIS A 1 342 ? 8.031 -32.625 -10.859 1 96.06 342 HIS A O 1
ATOM 2759 N N . THR A 1 343 ? 9.391 -33.844 -11.984 1 93.31 343 THR A N 1
ATOM 2760 C CA . THR A 1 343 ? 10.516 -33.75 -11.062 1 93.31 343 THR A CA 1
ATOM 2761 C C . THR A 1 343 ? 11.828 -33.594 -11.82 1 93.31 343 THR A C 1
ATOM 2763 O O . THR A 1 343 ? 11.852 -33.625 -13.055 1 93.31 343 THR A O 1
ATOM 2766 N N . TYR A 1 344 ? 12.828 -33.344 -11.047 1 87.94 344 TYR A N 1
ATOM 2767 C CA . TYR A 1 344 ? 14.148 -33.219 -11.656 1 87.94 344 TYR A CA 1
ATOM 2768 C C . TYR A 1 344 ? 14.578 -34.531 -12.289 1 87.94 344 TYR A C 1
ATOM 2770 O O . TYR A 1 344 ? 14.602 -35.562 -11.625 1 87.94 344 TYR A O 1
ATOM 2778 N N . GLY A 1 345 ? 14.766 -34.5 -13.68 1 91.12 345 GLY A N 1
ATOM 2779 C CA . GLY A 1 345 ? 15.336 -35.656 -14.359 1 91.12 345 GLY A CA 1
ATOM 2780 C C . GLY A 1 345 ? 14.336 -36.375 -15.258 1 91.12 345 GLY A C 1
ATOM 2781 O O . GLY A 1 345 ? 14.719 -36.969 -16.266 1 91.12 345 GLY A O 1
ATOM 2782 N N . TYR A 1 346 ? 13.055 -36.438 -14.828 1 96.38 346 TYR A N 1
ATOM 2783 C CA . TYR A 1 346 ? 12.078 -37.062 -15.695 1 96.38 346 TYR A CA 1
ATOM 2784 C C . TYR A 1 346 ? 10.672 -36.562 -15.406 1 96.38 346 TYR A C 1
ATOM 2786 O O . TYR A 1 346 ? 10.43 -35.969 -14.352 1 96.38 346 TYR A O 1
ATOM 2794 N N . TYR A 1 347 ? 9.766 -36.781 -16.391 1 98.06 347 TYR A N 1
ATOM 2795 C CA . TYR A 1 347 ? 8.352 -36.5 -16.219 1 98.06 347 TYR A CA 1
ATOM 2796 C C . TYR A 1 347 ? 7.508 -37.75 -16.422 1 98.06 347 TYR A C 1
ATOM 2798 O O . TYR A 1 347 ? 7.93 -38.688 -17.109 1 98.06 347 TYR A O 1
ATOM 2806 N N . LEU A 1 348 ? 6.406 -37.812 -15.734 1 98.25 348 LEU A N 1
ATOM 2807 C CA . LEU A 1 348 ? 5.387 -38.844 -15.961 1 98.25 348 LEU A CA 1
ATOM 2808 C C . LEU A 1 348 ? 4.016 -38.188 -16.156 1 98.25 348 LEU A C 1
ATOM 2810 O O . LEU A 1 348 ? 3.736 -37.125 -15.609 1 98.25 348 LEU A O 1
ATOM 2814 N N . ALA A 1 349 ? 3.211 -38.812 -16.984 1 98.69 349 ALA A N 1
ATOM 2815 C CA . ALA A 1 349 ? 1.792 -38.469 -17.062 1 98.69 349 ALA A CA 1
ATOM 2816 C C . ALA A 1 349 ? 0.925 -39.719 -17 1 98.69 349 ALA A C 1
ATOM 2818 O O . ALA A 1 349 ? 1.225 -40.719 -17.656 1 98.69 349 ALA A O 1
ATOM 2819 N N . LEU A 1 350 ? 0.024 -39.719 -16.125 1 98.69 350 LEU A N 1
ATOM 2820 C CA . LEU A 1 350 ? -1.001 -40.781 -16.047 1 98.69 350 LEU A CA 1
ATOM 2821 C C . LEU A 1 350 ? -2.334 -40.25 -16.578 1 98.69 350 LEU A C 1
ATOM 2823 O O . LEU A 1 350 ? -2.871 -39.281 -16.094 1 98.69 350 LEU A O 1
ATOM 2827 N N . THR A 1 351 ? -2.885 -40.906 -17.641 1 98.5 351 THR A N 1
ATOM 2828 C CA . THR A 1 351 ? -4.105 -40.406 -18.266 1 98.5 351 THR A CA 1
ATOM 2829 C C . THR A 1 351 ? -5.121 -41.531 -18.438 1 98.5 351 THR A C 1
ATOM 2831 O O . THR A 1 351 ? -4.746 -42.688 -18.641 1 98.5 351 THR A O 1
ATOM 2834 N N . GLU A 1 352 ? -6.344 -41.188 -18.422 1 97.31 352 GLU A N 1
ATOM 2835 C CA . GLU A 1 352 ? -7.434 -42.125 -18.672 1 97.31 352 GLU A CA 1
ATOM 2836 C C . GLU A 1 352 ? -7.551 -42.438 -20.172 1 97.31 352 GLU A C 1
ATOM 2838 O O . GLU A 1 352 ? -8.125 -43.469 -20.562 1 97.31 352 GLU A O 1
ATOM 2843 N N . TYR A 1 353 ? -7.098 -41.625 -21 1 96.12 353 TYR A N 1
ATOM 2844 C CA . TYR A 1 353 ? -7.098 -41.812 -22.453 1 96.12 353 TYR A CA 1
ATOM 2845 C C . TYR A 1 353 ? -5.699 -42.156 -22.953 1 96.12 353 TYR A C 1
ATOM 2847 O O . TYR A 1 353 ? -4.719 -42.031 -22.219 1 96.12 353 TYR A O 1
ATOM 2855 N N . LYS A 1 354 ? -5.672 -42.531 -24.234 1 96.06 354 LYS A N 1
ATOM 2856 C CA . LYS A 1 354 ? -4.414 -43 -24.812 1 96.06 354 LYS A CA 1
ATOM 2857 C C . LYS A 1 354 ? -3.965 -42.125 -25.969 1 96.06 354 LYS A C 1
ATOM 2859 O O . LYS A 1 354 ? -4.766 -41.375 -26.531 1 96.06 354 LYS A O 1
ATOM 2864 N N . GLY A 1 355 ? -2.639 -42.219 -26.203 1 95.31 355 GLY A N 1
ATOM 2865 C CA . GLY A 1 355 ? -2.105 -41.531 -27.375 1 95.31 355 GLY A CA 1
ATOM 2866 C C . GLY A 1 355 ? -0.686 -41.031 -27.172 1 95.31 355 GLY A C 1
ATOM 2867 O O . GLY A 1 355 ? -0.311 -40.625 -26.078 1 95.31 355 GLY A O 1
ATOM 2868 N N . GLU A 1 356 ? 0.02 -41 -28.266 1 96.38 356 GLU A N 1
ATOM 2869 C CA . GLU A 1 356 ? 1.412 -40.562 -28.25 1 96.38 356 GLU A CA 1
ATOM 2870 C C . GLU A 1 356 ? 1.513 -39.062 -28 1 96.38 356 GLU A C 1
ATOM 2872 O O . GLU A 1 356 ? 2.568 -38.562 -27.609 1 96.38 356 GLU A O 1
ATOM 2877 N N . HIS A 1 357 ? 0.342 -38.375 -28.234 1 96.88 357 HIS A N 1
ATOM 2878 C CA . HIS A 1 357 ? 0.331 -36.938 -28.062 1 96.88 357 HIS A CA 1
ATOM 2879 C C . HIS A 1 357 ? 0.626 -36.531 -26.625 1 96.88 357 HIS A C 1
ATOM 2881 O O . HIS A 1 357 ? 1.141 -35.469 -26.359 1 96.88 357 HIS A O 1
ATOM 2887 N N . VAL A 1 358 ? 0.331 -37.438 -25.656 1 98.06 358 VAL A N 1
ATOM 2888 C CA . VAL A 1 358 ? 0.629 -37.188 -24.25 1 98.06 358 VAL A CA 1
ATOM 2889 C C . VAL A 1 358 ? 2.141 -37.125 -24.047 1 98.06 358 VAL A C 1
ATOM 2891 O O . VAL A 1 358 ? 2.648 -36.156 -23.453 1 98.06 358 VAL A O 1
ATOM 2894 N N . ARG A 1 359 ? 2.848 -38.094 -24.594 1 98 359 ARG A N 1
ATOM 2895 C CA . ARG A 1 359 ? 4.305 -38.094 -24.516 1 98 359 ARG A CA 1
ATOM 2896 C C . ARG A 1 359 ? 4.902 -36.906 -25.234 1 98 359 ARG A C 1
ATOM 2898 O O . ARG A 1 359 ? 5.809 -36.25 -24.719 1 98 359 ARG A O 1
ATOM 2905 N N . ASP A 1 360 ? 4.398 -36.656 -26.406 1 98.12 360 ASP A N 1
ATOM 2906 C CA . ASP A 1 360 ? 4.93 -35.562 -27.219 1 98.12 360 ASP A CA 1
ATOM 2907 C C . ASP A 1 360 ? 4.777 -34.219 -26.5 1 98.12 360 ASP A C 1
ATOM 2909 O O . ASP A 1 360 ? 5.648 -33.344 -26.609 1 98.12 360 ASP A O 1
ATOM 2913 N N . ALA A 1 361 ? 3.678 -34.031 -25.828 1 98.44 361 ALA A N 1
ATOM 2914 C CA . ALA A 1 361 ? 3.445 -32.812 -25.078 1 98.44 361 ALA A CA 1
ATOM 2915 C C . ALA A 1 361 ? 4.445 -32.656 -23.922 1 98.44 361 ALA A C 1
ATOM 2917 O O . ALA A 1 361 ? 4.906 -31.562 -23.625 1 98.44 361 ALA A O 1
ATOM 2918 N N . LEU A 1 362 ? 4.77 -33.781 -23.234 1 98.56 362 LEU A N 1
ATOM 2919 C CA . LEU A 1 362 ? 5.773 -33.75 -22.188 1 98.56 362 LEU A CA 1
ATOM 2920 C C . LEU A 1 362 ? 7.145 -33.375 -22.734 1 98.56 362 LEU A C 1
ATOM 2922 O O . LEU A 1 362 ? 7.898 -32.625 -22.109 1 98.56 362 LEU A O 1
ATOM 2926 N N . LEU A 1 363 ? 7.457 -33.906 -23.906 1 98.31 363 LEU A N 1
ATOM 2927 C CA . LEU A 1 363 ? 8.719 -33.594 -24.562 1 98.31 363 LEU A CA 1
ATOM 2928 C C . LEU A 1 363 ? 8.812 -32.094 -24.875 1 98.31 363 LEU A C 1
ATOM 2930 O O . LEU A 1 363 ? 9.852 -31.484 -24.641 1 98.31 363 LEU A O 1
ATOM 2934 N N . PHE A 1 364 ? 7.746 -31.594 -25.375 1 98.19 364 PHE A N 1
ATOM 2935 C CA . PHE A 1 364 ? 7.68 -30.172 -25.656 1 98.19 364 PHE A CA 1
ATOM 2936 C C . PHE A 1 364 ? 7.887 -29.359 -24.391 1 98.19 364 PHE A C 1
ATOM 2938 O O . PHE A 1 364 ? 8.664 -28.391 -24.391 1 98.19 364 PHE A O 1
ATOM 2945 N N . ALA A 1 365 ? 7.195 -29.734 -23.344 1 98.06 365 ALA A N 1
ATOM 2946 C CA . ALA A 1 365 ? 7.312 -29.031 -22.062 1 98.06 365 ALA A CA 1
ATOM 2947 C C . ALA A 1 365 ? 8.75 -29.062 -21.547 1 98.06 365 ALA A C 1
ATOM 2949 O O . ALA A 1 365 ? 9.25 -28.062 -21.031 1 98.06 365 ALA A O 1
ATOM 2950 N N . ALA A 1 366 ? 9.406 -30.172 -21.672 1 97.5 366 ALA A N 1
ATOM 2951 C CA . ALA A 1 366 ? 10.789 -30.312 -21.234 1 97.5 366 ALA A CA 1
ATOM 2952 C C . ALA A 1 366 ? 11.711 -29.391 -22.031 1 97.5 366 ALA A C 1
ATOM 2954 O O . ALA A 1 366 ? 12.664 -28.828 -21.484 1 97.5 366 ALA A O 1
ATOM 2955 N N . LEU A 1 367 ? 11.43 -29.297 -23.297 1 97.5 367 LEU A N 1
ATOM 2956 C CA . LEU A 1 367 ? 12.219 -28.406 -24.141 1 97.5 367 LEU A CA 1
ATOM 2957 C C . LEU A 1 367 ? 12.008 -26.953 -23.734 1 97.5 367 LEU A C 1
ATOM 2959 O O . LEU A 1 367 ? 12.953 -26.156 -23.703 1 97.5 367 LEU A O 1
ATOM 2963 N N . ALA A 1 368 ? 10.766 -26.625 -23.531 1 96.5 368 ALA A N 1
ATOM 2964 C CA . ALA A 1 368 ? 10.461 -25.266 -23.094 1 96.5 368 ALA A CA 1
ATOM 2965 C C . ALA A 1 368 ? 11.195 -24.922 -21.797 1 96.5 368 ALA A C 1
ATOM 2967 O O . ALA A 1 368 ? 11.75 -23.828 -21.656 1 96.5 368 ALA A O 1
ATOM 2968 N N . ALA A 1 369 ? 11.156 -25.828 -20.844 1 95.12 369 ALA A N 1
ATOM 2969 C CA . ALA A 1 369 ? 11.852 -25.641 -19.578 1 95.12 369 ALA A CA 1
ATOM 2970 C C . ALA A 1 369 ? 13.352 -25.469 -19.797 1 95.12 369 ALA A C 1
ATOM 2972 O O . ALA A 1 369 ? 13.977 -24.609 -19.188 1 95.12 369 ALA A O 1
ATOM 2973 N N . ALA A 1 370 ? 13.922 -26.281 -20.625 1 95 370 ALA A N 1
ATOM 2974 C CA . ALA A 1 370 ? 15.352 -26.203 -20.922 1 95 370 ALA A CA 1
ATOM 2975 C C . ALA A 1 370 ? 15.711 -24.891 -21.594 1 95 370 ALA A C 1
ATOM 2977 O O . ALA A 1 370 ? 16.75 -24.297 -21.297 1 95 370 ALA A O 1
ATOM 2978 N N . ALA A 1 371 ? 14.898 -24.5 -22.5 1 95.06 371 ALA A N 1
ATOM 2979 C CA . ALA A 1 371 ? 15.133 -23.234 -23.188 1 95.06 371 ALA A CA 1
ATOM 2980 C C . ALA A 1 371 ? 15.125 -22.078 -22.203 1 95.06 371 ALA A C 1
ATOM 2982 O O . ALA A 1 371 ? 15.969 -21.172 -22.281 1 95.06 371 ALA A O 1
ATOM 2983 N N . LYS A 1 372 ? 14.117 -22.078 -21.359 1 92.56 372 LYS A N 1
ATOM 2984 C CA . LYS A 1 372 ? 14.023 -21.047 -20.344 1 92.56 372 LYS A CA 1
ATOM 2985 C C . LYS A 1 372 ? 15.258 -21.031 -19.453 1 92.56 372 LYS A C 1
ATOM 2987 O O . LYS A 1 372 ? 15.789 -19.969 -19.109 1 92.56 372 LYS A O 1
ATOM 2992 N N . ALA A 1 373 ? 15.656 -22.172 -19.047 1 89.88 373 ALA A N 1
ATOM 2993 C CA . ALA A 1 373 ? 16.844 -22.297 -18.203 1 89.88 373 ALA A CA 1
ATOM 2994 C C . ALA A 1 373 ? 18.078 -21.781 -18.938 1 89.88 373 ALA A C 1
ATOM 2996 O O . ALA A 1 373 ? 18.953 -21.141 -18.344 1 89.88 373 ALA A O 1
ATOM 2997 N N . MET A 1 374 ? 18.172 -22.078 -20.172 1 90.88 374 MET A N 1
ATOM 2998 C CA . MET A 1 374 ? 19.344 -21.766 -21 1 90.88 374 MET A CA 1
ATOM 2999 C C . MET A 1 374 ? 19.406 -20.266 -21.281 1 90.88 374 MET A C 1
ATOM 3001 O O . MET A 1 374 ? 20.484 -19.672 -21.234 1 90.88 374 MET A O 1
ATOM 3005 N N . LYS A 1 375 ? 18.266 -19.688 -21.5 1 88.94 375 LYS A N 1
ATOM 3006 C CA . LYS A 1 375 ? 18.266 -18.328 -22.016 1 88.94 375 LYS A CA 1
ATOM 3007 C C . LYS A 1 375 ? 17.766 -17.328 -20.969 1 88.94 375 LYS A C 1
ATOM 3009 O O . LYS A 1 375 ? 18.016 -16.125 -21.094 1 88.94 375 LYS A O 1
ATOM 3014 N N . GLY A 1 376 ? 17.062 -17.859 -20 1 82.81 376 GLY A N 1
ATOM 3015 C CA . GLY A 1 376 ? 16.422 -17 -19.031 1 82.81 376 GLY A CA 1
ATOM 3016 C C . GLY A 1 376 ? 15.055 -16.5 -19.484 1 82.81 376 GLY A C 1
ATOM 3017 O O . GLY A 1 376 ? 14.047 -16.719 -18.812 1 82.81 376 GLY A O 1
ATOM 3018 N N . ASN A 1 377 ? 15.164 -15.781 -20.641 1 83.69 377 ASN A N 1
ATOM 3019 C CA . ASN A 1 377 ? 13.938 -15.297 -21.25 1 83.69 377 ASN A CA 1
ATOM 3020 C C . ASN A 1 377 ? 13.773 -15.836 -22.672 1 83.69 377 ASN A C 1
ATOM 3022 O O . ASN A 1 377 ? 14.695 -15.734 -23.484 1 83.69 377 ASN A O 1
ATOM 3026 N N . ILE A 1 378 ? 12.664 -16.5 -22.828 1 89.56 378 ILE A N 1
ATOM 3027 C CA . ILE A 1 378 ? 12.32 -16.969 -24.172 1 89.56 378 ILE A CA 1
ATOM 3028 C C . ILE A 1 378 ? 11.445 -15.938 -24.875 1 89.56 378 ILE A C 1
ATOM 3030 O O . ILE A 1 378 ? 10.523 -15.383 -24.266 1 89.56 378 ILE A O 1
ATOM 3034 N N . THR A 1 379 ? 11.695 -15.734 -26.156 1 91.88 379 THR A N 1
ATOM 3035 C CA . THR A 1 379 ? 11.023 -14.633 -26.828 1 91.88 379 THR A CA 1
ATOM 3036 C C . THR A 1 379 ? 10.016 -15.164 -27.859 1 91.88 379 THR A C 1
ATOM 3038 O O . THR A 1 379 ? 9.148 -14.43 -28.312 1 91.88 379 THR A O 1
ATOM 3041 N N . SER A 1 380 ? 10.219 -16.453 -28.219 1 94.44 380 SER A N 1
ATOM 3042 C CA . SER A 1 380 ? 9.289 -17.031 -29.188 1 94.44 380 SER A CA 1
ATOM 3043 C C . SER A 1 380 ? 9.234 -18.547 -29.062 1 94.44 380 SER A C 1
ATOM 3045 O O . SER A 1 380 ? 10.156 -19.172 -28.516 1 94.44 380 SER A O 1
ATOM 3047 N N . LEU A 1 381 ? 8.219 -19.078 -29.609 1 93.88 381 LEU A N 1
ATOM 3048 C CA . LEU A 1 381 ? 8.031 -20.516 -29.641 1 93.88 381 LEU A CA 1
ATOM 3049 C C . LEU A 1 381 ? 9.133 -21.188 -30.453 1 93.88 381 LEU A C 1
ATOM 3051 O O . LEU A 1 381 ? 9.617 -22.266 -30.062 1 93.88 381 LEU A O 1
ATOM 3055 N N . GLU A 1 382 ? 9.625 -20.594 -31.453 1 94.19 382 GLU A N 1
ATOM 3056 C CA . GLU A 1 382 ? 10.664 -21.141 -32.312 1 94.19 382 GLU A CA 1
ATOM 3057 C C . GLU A 1 382 ? 12 -21.234 -31.594 1 94.19 382 GLU A C 1
ATOM 3059 O O . GLU A 1 382 ? 12.797 -22.141 -31.844 1 94.19 382 GLU A O 1
ATOM 3064 N N . GLU A 1 383 ? 12.109 -20.359 -30.703 1 94.88 383 GLU A N 1
ATOM 3065 C CA . GLU A 1 383 ? 13.359 -20.312 -29.953 1 94.88 383 GLU A CA 1
ATOM 3066 C C . GLU A 1 383 ? 13.531 -21.547 -29.094 1 94.88 383 GLU A C 1
ATOM 3068 O O . GLU A 1 383 ? 14.648 -21.922 -28.734 1 94.88 383 GLU A O 1
ATOM 3073 N N . ILE A 1 384 ? 12.484 -22.188 -28.812 1 95.75 384 ILE A N 1
ATOM 3074 C CA . ILE A 1 384 ? 12.516 -23.391 -27.984 1 95.75 384 ILE A CA 1
ATOM 3075 C C . ILE A 1 384 ? 13.266 -24.5 -28.719 1 95.75 384 ILE A C 1
ATOM 3077 O O . ILE A 1 384 ? 13.867 -25.375 -28.078 1 95.75 384 ILE A O 1
ATOM 3081 N N . ARG A 1 385 ? 13.398 -24.422 -30.016 1 95 385 ARG A N 1
ATOM 3082 C CA . ARG A 1 385 ? 14.125 -25.375 -30.844 1 95 385 ARG A CA 1
ATOM 3083 C C . ARG A 1 385 ? 15.586 -25.469 -30.422 1 95 385 ARG A C 1
ATOM 3085 O O . ARG A 1 385 ? 16.188 -26.547 -30.5 1 95 385 ARG A O 1
ATOM 3092 N N . GLU A 1 386 ? 16 -24.422 -29.922 1 94.94 386 GLU A N 1
ATOM 3093 C CA . GLU A 1 386 ? 17.406 -24.359 -29.547 1 94.94 386 GLU A CA 1
ATOM 3094 C C . GLU A 1 386 ? 17.719 -25.312 -28.391 1 94.94 386 GLU A C 1
ATOM 3096 O O . GLU A 1 386 ? 18.844 -25.781 -28.25 1 94.94 386 GLU A O 1
ATOM 3101 N N . ALA A 1 387 ? 16.75 -25.625 -27.672 1 95.38 387 ALA A N 1
ATOM 3102 C CA . ALA A 1 387 ? 16.953 -26.469 -26.5 1 95.38 387 ALA A CA 1
ATOM 3103 C C . ALA A 1 387 ? 17.125 -27.938 -26.906 1 95.38 387 ALA A C 1
ATOM 3105 O O . ALA A 1 387 ? 17.5 -28.781 -26.078 1 95.38 387 ALA A O 1
ATOM 3106 N N . THR A 1 388 ? 16.922 -28.281 -28.188 1 95.31 388 THR A N 1
ATOM 3107 C CA . THR A 1 388 ? 17.172 -29.641 -28.672 1 95.31 388 THR A CA 1
ATOM 3108 C C . THR A 1 388 ? 18.641 -30 -28.547 1 95.31 388 THR A C 1
ATOM 3110 O O . THR A 1 388 ? 19 -31.172 -28.516 1 95.31 388 THR A O 1
ATOM 3113 N N . SER A 1 389 ? 19.484 -28.969 -28.453 1 93.75 389 SER A N 1
ATOM 3114 C CA . SER A 1 389 ? 20.922 -29.188 -28.344 1 93.75 389 SER A CA 1
ATOM 3115 C C . SER A 1 389 ? 21.312 -29.625 -26.938 1 93.75 389 SER A C 1
ATOM 3117 O O . SER A 1 389 ? 22.406 -30.156 -26.719 1 93.75 389 SER A O 1
ATOM 3119 N N . VAL A 1 390 ? 20.453 -29.406 -26 1 94.25 390 VAL A N 1
ATOM 3120 C CA . VAL A 1 390 ? 20.719 -29.828 -24.625 1 94.25 390 VAL A CA 1
ATOM 3121 C C . VAL A 1 390 ? 20.594 -31.359 -24.531 1 94.25 390 VAL A C 1
ATOM 3123 O O . VAL A 1 390 ? 19.641 -31.938 -25.0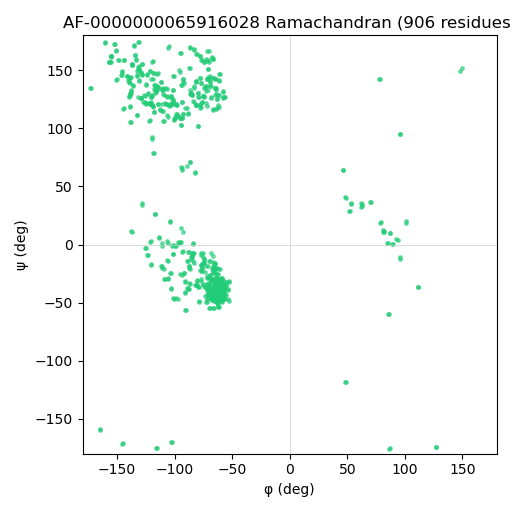31 1 94.25 390 VAL A O 1
ATOM 3126 N N . PRO A 1 391 ? 21.578 -31.969 -23.906 1 91.81 391 PRO A N 1
ATOM 3127 C CA . PRO A 1 391 ? 21.547 -33.438 -23.828 1 91.81 391 PRO A CA 1
ATOM 3128 C C . PRO A 1 391 ? 20.453 -33.969 -22.891 1 91.81 391 PRO A C 1
ATOM 3130 O O . PRO A 1 391 ? 20.109 -33.281 -21.922 1 91.81 391 PRO A O 1
ATOM 3133 N N . VAL A 1 392 ? 19.969 -35.156 -23.203 1 93.19 392 VAL A N 1
ATOM 3134 C CA . VAL A 1 392 ? 19 -35.875 -22.375 1 93.19 392 VAL A CA 1
ATOM 3135 C C . VAL A 1 392 ? 19.672 -36.344 -21.078 1 93.19 392 VAL A C 1
ATOM 3137 O O . VAL A 1 392 ? 20.828 -36.75 -21.094 1 93.19 392 VAL A O 1
ATOM 3140 N N . ASN A 1 393 ? 18.953 -36.281 -20.031 1 89.88 393 ASN A N 1
ATOM 3141 C CA . ASN A 1 393 ? 19.469 -36.688 -18.734 1 89.88 393 ASN A CA 1
ATOM 3142 C C . ASN A 1 393 ? 19.828 -38.188 -18.734 1 89.88 393 ASN A C 1
ATOM 3144 O O . ASN A 1 393 ? 18.938 -39.031 -18.844 1 89.88 393 ASN A O 1
ATOM 3148 N N . GLU A 1 394 ? 20.969 -38.531 -18.406 1 85 394 GLU A N 1
ATOM 3149 C CA . GLU A 1 394 ? 21.453 -39.906 -18.438 1 85 394 GLU A CA 1
ATOM 3150 C C . GLU A 1 394 ? 20.906 -40.688 -17.25 1 85 394 GLU A C 1
ATOM 3152 O O . GLU A 1 394 ? 20.719 -41.906 -17.328 1 85 394 GLU A O 1
ATOM 3157 N N . LYS A 1 395 ? 20.719 -40.031 -16.219 1 86.38 395 LYS A N 1
ATOM 3158 C CA . LYS A 1 395 ? 20.25 -40.688 -15.008 1 86.38 395 LYS A CA 1
ATOM 3159 C C . LYS A 1 395 ? 18.828 -41.25 -15.203 1 86.38 395 LYS A C 1
ATOM 3161 O O . LYS A 1 395 ? 18.359 -42.094 -14.43 1 86.38 395 LYS A O 1
ATOM 3166 N N . ALA A 1 396 ? 18.25 -40.75 -16.234 1 88.94 396 ALA A N 1
ATOM 3167 C CA . ALA A 1 396 ? 16.875 -41.156 -16.484 1 88.94 396 ALA A CA 1
ATOM 3168 C C . ALA A 1 396 ? 16.812 -42.562 -17.047 1 88.94 396 ALA A C 1
ATOM 3170 O O . ALA A 1 396 ? 15.766 -43.219 -17.062 1 88.94 396 ALA A O 1
ATOM 3171 N N . THR A 1 397 ? 17.953 -43.094 -17.422 1 89.06 397 THR A N 1
ATOM 3172 C CA . THR A 1 397 ? 18.016 -44.438 -17.984 1 89.06 397 THR A CA 1
ATOM 3173 C C . THR A 1 397 ? 17.594 -45.469 -16.938 1 89.06 397 THR A C 1
ATOM 3175 O O . THR A 1 397 ? 16.875 -46.406 -17.25 1 89.06 397 THR A O 1
ATOM 3178 N N . GLN A 1 398 ? 18.047 -45.281 -15.766 1 91.81 398 GLN A N 1
ATOM 3179 C CA . GLN A 1 398 ? 17.688 -46.188 -14.695 1 91.81 398 GLN A CA 1
ATOM 3180 C C . GLN A 1 398 ? 16.188 -46.156 -14.414 1 91.81 398 GLN A C 1
ATOM 3182 O O . GLN A 1 398 ? 15.578 -47.188 -14.117 1 91.81 398 GLN A O 1
ATOM 3187 N N . VAL A 1 399 ? 15.656 -45.031 -14.508 1 94.25 399 VAL A N 1
ATOM 3188 C CA . VAL A 1 399 ? 14.227 -44.844 -14.305 1 94.25 399 VAL A CA 1
ATOM 3189 C C . VAL A 1 399 ? 13.445 -45.562 -15.398 1 94.25 399 VAL A C 1
ATOM 3191 O O . VAL A 1 399 ? 12.477 -46.25 -15.125 1 94.25 399 VAL A O 1
ATOM 3194 N N . GLU A 1 400 ? 13.898 -45.344 -16.578 1 94.62 400 GLU A N 1
ATOM 3195 C CA . GLU A 1 400 ? 13.258 -45.969 -17.734 1 94.62 400 GLU A CA 1
ATOM 3196 C C . GLU A 1 400 ? 13.281 -47.5 -17.641 1 94.62 400 GLU A C 1
ATOM 3198 O O . GLU A 1 400 ? 12.305 -48.156 -17.969 1 94.62 400 GLU A O 1
ATOM 3203 N N . GLU A 1 401 ? 14.352 -48 -17.172 1 95.19 401 GLU A N 1
ATOM 3204 C CA . GLU A 1 401 ? 14.508 -49.469 -17.031 1 95.19 401 GLU A CA 1
ATOM 3205 C C . GLU A 1 401 ? 13.516 -50.031 -16.016 1 95.19 401 GLU A C 1
ATOM 3207 O O . GLU A 1 401 ? 12.906 -51.062 -16.25 1 95.19 401 GLU A O 1
ATOM 3212 N N . LYS A 1 402 ? 13.391 -49.344 -14.977 1 95.5 402 LYS A N 1
ATOM 3213 C CA . LYS A 1 402 ? 12.438 -49.75 -13.961 1 95.5 402 LYS A CA 1
ATOM 3214 C C . LYS A 1 402 ? 11.008 -49.75 -14.492 1 95.5 402 LYS A C 1
ATOM 3216 O O . LYS A 1 402 ? 10.242 -50.688 -14.25 1 95.5 402 LYS A O 1
ATOM 3221 N N . LEU A 1 403 ? 10.68 -48.75 -15.195 1 96.31 403 LEU A N 1
ATOM 3222 C CA . LEU A 1 403 ? 9.336 -48.594 -15.75 1 96.31 403 LEU A CA 1
ATOM 3223 C C . LEU A 1 403 ? 9.086 -49.625 -16.859 1 96.31 403 LEU A C 1
ATOM 3225 O O . LEU A 1 403 ? 7.961 -50.125 -17 1 96.31 403 LEU A O 1
ATOM 3229 N N . ARG A 1 404 ? 10.117 -49.875 -17.609 1 96.19 404 ARG A N 1
ATOM 3230 C CA . ARG A 1 404 ? 10.016 -50.906 -18.641 1 96.19 404 ARG A CA 1
ATOM 3231 C C . ARG A 1 404 ? 9.75 -52.281 -18.016 1 96.19 404 ARG A C 1
ATOM 3233 O O . ARG A 1 404 ? 8.898 -53.031 -18.5 1 96.19 404 ARG A O 1
ATOM 3240 N N . ALA A 1 405 ? 10.438 -52.531 -16.984 1 96.31 405 ALA A N 1
ATOM 3241 C CA . ALA A 1 405 ? 10.297 -53.812 -16.312 1 96.31 405 ALA A CA 1
ATOM 3242 C C . ALA A 1 405 ? 8.914 -53.969 -15.688 1 96.31 405 ALA A C 1
ATOM 3244 O O . ALA A 1 405 ? 8.312 -55.031 -15.734 1 96.31 405 ALA A O 1
ATOM 3245 N N . GLU A 1 406 ? 8.477 -52.906 -15.172 1 96.06 406 GLU A N 1
ATOM 3246 C CA . GLU A 1 406 ? 7.246 -53 -14.383 1 96.06 406 GLU A CA 1
ATOM 3247 C C . GLU A 1 406 ? 6.016 -52.812 -15.266 1 96.06 406 GLU A C 1
ATOM 3249 O O . GLU A 1 406 ? 4.98 -53.438 -15.047 1 96.06 406 GLU A O 1
ATOM 3254 N N . TYR A 1 407 ? 6.086 -51.906 -16.266 1 95.88 407 TYR A N 1
ATOM 3255 C CA . TYR A 1 407 ? 4.879 -51.5 -16.969 1 95.88 407 TYR A CA 1
ATOM 3256 C C . TYR A 1 407 ? 5.039 -51.719 -18.469 1 95.88 407 TYR A C 1
ATOM 3258 O O . TYR A 1 407 ? 4.148 -51.375 -19.25 1 95.88 407 TYR A O 1
ATOM 3266 N N . GLY A 1 408 ? 6.16 -52.156 -18.953 1 93.5 408 GLY A N 1
ATOM 3267 C CA . GLY A 1 408 ? 6.391 -52.438 -20.359 1 93.5 408 GLY A CA 1
ATOM 3268 C C . GLY A 1 408 ? 6.441 -51.188 -21.219 1 93.5 408 GLY A C 1
ATOM 3269 O O . GLY A 1 408 ? 5.926 -51.188 -22.344 1 93.5 408 GLY A O 1
ATOM 3270 N N . ILE A 1 409 ? 6.965 -50.219 -20.719 1 93.69 409 ILE A N 1
ATOM 3271 C CA . ILE A 1 409 ? 7.02 -48.938 -21.438 1 93.69 409 ILE A CA 1
ATOM 3272 C C . ILE A 1 409 ? 7.883 -49.094 -22.688 1 93.69 409 ILE A C 1
ATOM 3274 O O . ILE A 1 409 ? 8.969 -49.688 -22.641 1 93.69 409 ILE A O 1
ATOM 3278 N N . LYS A 1 410 ? 7.359 -48.688 -23.797 1 93.25 410 LYS A N 1
ATOM 3279 C CA . LYS A 1 410 ? 8.062 -48.594 -25.062 1 93.25 410 LYS A CA 1
ATOM 3280 C C . LYS A 1 410 ? 7.953 -47.219 -25.672 1 93.25 410 LYS A C 1
ATOM 3282 O O . LYS A 1 410 ? 6.852 -46.688 -25.844 1 93.25 410 LYS A O 1
ATOM 3287 N N . GLU A 1 411 ? 9.078 -46.656 -26.016 1 94.06 411 GLU A N 1
ATOM 3288 C CA . GLU A 1 411 ? 9.133 -45.312 -26.547 1 94.06 411 GLU A CA 1
ATOM 3289 C C . GLU A 1 411 ? 8.398 -44.312 -25.641 1 94.06 411 GLU A C 1
ATOM 3291 O O . GLU A 1 411 ? 7.652 -43.469 -26.109 1 94.06 411 GLU A O 1
ATOM 3296 N N . GLY A 1 412 ? 8.398 -44.656 -24.391 1 96.31 412 GLY A N 1
ATOM 3297 C CA . GLY A 1 412 ? 7.883 -43.75 -23.375 1 96.31 412 GLY A CA 1
ATOM 3298 C C . GLY A 1 412 ? 6.414 -43.969 -23.062 1 96.31 412 GLY A C 1
ATOM 3299 O O . GLY A 1 412 ? 5.828 -43.219 -22.281 1 96.31 412 GLY A O 1
ATOM 3300 N N . ILE A 1 413 ? 5.805 -44.938 -23.609 1 97.56 413 ILE A N 1
ATOM 3301 C CA . ILE A 1 413 ? 4.379 -45.156 -23.391 1 97.56 413 ILE A CA 1
ATOM 3302 C C . ILE A 1 413 ? 4.148 -46.562 -22.828 1 97.56 413 ILE A C 1
ATOM 3304 O O . ILE A 1 413 ? 4.715 -47.562 -23.328 1 97.56 413 ILE A O 1
ATOM 3308 N N . GLY A 1 414 ? 3.412 -46.625 -21.797 1 96.88 414 GLY A N 1
ATOM 3309 C CA . GLY A 1 414 ? 3.012 -47.875 -21.172 1 96.88 414 GLY A CA 1
ATOM 3310 C C . GLY A 1 414 ? 1.611 -47.812 -20.594 1 96.88 414 GLY A C 1
ATOM 3311 O O . GLY A 1 414 ? 0.839 -46.906 -20.875 1 96.88 414 GLY A O 1
ATOM 3312 N N . GLU A 1 415 ? 1.298 -48.844 -19.875 1 96.5 415 GLU A N 1
ATOM 3313 C CA . GLU A 1 415 ? -0.038 -48.938 -19.297 1 96.5 415 GLU A CA 1
ATOM 3314 C C . GLU A 1 415 ? 0.017 -49.5 -17.875 1 96.5 415 GLU A C 1
ATOM 3316 O O . GLU A 1 415 ? 0.858 -50.344 -17.562 1 96.5 415 GLU A O 1
ATOM 3321 N N . VAL A 1 416 ? -0.854 -48.969 -17.078 1 96.62 416 VAL A N 1
ATOM 3322 C CA . VAL A 1 416 ? -0.973 -49.469 -15.711 1 96.62 416 VAL A CA 1
ATOM 3323 C C . VAL A 1 416 ? -2.436 -49.438 -15.273 1 96.62 416 VAL A C 1
ATOM 3325 O O . VAL A 1 416 ? -3.031 -48.344 -15.188 1 96.62 416 VAL A O 1
ATOM 3328 N N . GLU A 1 417 ? -3.059 -50.562 -14.969 1 96.19 417 GLU A N 1
ATOM 3329 C CA . GLU A 1 417 ? -4.414 -50.75 -14.461 1 96.19 417 GLU A CA 1
ATOM 3330 C C . GLU A 1 417 ? -5.426 -49.938 -15.266 1 96.19 417 GLU A C 1
ATOM 3332 O O . GLU A 1 417 ? -6.25 -49.219 -14.703 1 96.19 417 GLU A O 1
ATOM 3337 N N . GLY A 1 418 ? -5.273 -49.906 -16.547 1 95.19 418 GLY A N 1
ATOM 3338 C CA . GLY A 1 418 ? -6.25 -49.281 -17.422 1 95.19 418 GLY A CA 1
ATOM 3339 C C . GLY A 1 418 ? -5.898 -47.844 -17.781 1 95.19 418 GLY A C 1
ATOM 3340 O O . GLY A 1 418 ? -6.539 -47.25 -18.641 1 95.19 418 GLY A O 1
ATOM 3341 N N . TYR A 1 419 ? -4.93 -47.25 -17.141 1 97.88 419 TYR A N 1
ATOM 3342 C CA . TYR A 1 419 ? -4.445 -45.906 -17.453 1 97.88 419 TYR A CA 1
ATOM 3343 C C . TYR A 1 419 ? -3.227 -45.969 -18.359 1 97.88 419 TYR A C 1
ATOM 3345 O O . TYR A 1 419 ? -2.492 -46.969 -18.359 1 97.88 419 TYR A O 1
ATOM 3353 N N . GLN A 1 420 ? -3.062 -44.969 -19.172 1 98.25 420 GLN A N 1
ATOM 3354 C CA . GLN A 1 420 ? -1.798 -44.844 -19.891 1 98.25 420 GLN A CA 1
ATOM 3355 C C . GLN A 1 420 ? -0.768 -44.094 -19.047 1 98.25 420 GLN A C 1
ATOM 3357 O O . GLN A 1 420 ? -1.093 -43.094 -18.375 1 98.25 420 GLN A O 1
ATOM 3362 N N . ILE A 1 421 ? 0.426 -44.656 -19 1 98.38 421 ILE A N 1
ATOM 3363 C CA . ILE A 1 421 ? 1.55 -43.969 -18.375 1 98.38 421 ILE A CA 1
ATOM 3364 C C . ILE A 1 421 ? 2.547 -43.5 -19.453 1 98.38 421 ILE A C 1
ATOM 3366 O O . ILE A 1 421 ? 2.928 -44.312 -20.312 1 98.38 421 ILE A O 1
ATOM 3370 N N . ALA A 1 422 ? 2.797 -42.25 -19.5 1 98.31 422 ALA A N 1
ATOM 3371 C CA . ALA A 1 422 ? 3.811 -41.688 -20.391 1 98.31 422 ALA A CA 1
ATOM 3372 C C . ALA A 1 422 ? 5.035 -41.25 -19.609 1 98.31 422 ALA A C 1
ATOM 3374 O O . ALA A 1 422 ? 4.906 -40.625 -18.562 1 98.31 422 ALA A O 1
ATOM 3375 N N . PHE A 1 423 ? 6.184 -41.594 -20.094 1 98 423 PHE A N 1
ATOM 3376 C CA . PHE A 1 423 ? 7.461 -41.25 -19.484 1 98 423 PHE A CA 1
ATOM 3377 C C . PHE A 1 423 ? 8.367 -40.531 -20.469 1 98 423 PHE A C 1
ATOM 3379 O O . PHE A 1 423 ? 8.406 -40.875 -21.656 1 98 423 PHE A O 1
ATOM 3386 N N . ILE A 1 424 ? 9.031 -39.5 -19.953 1 98 424 ILE A N 1
ATOM 3387 C CA . ILE A 1 424 ? 10.109 -38.938 -20.766 1 98 424 ILE A CA 1
ATOM 3388 C C . ILE A 1 424 ? 11.289 -38.562 -19.859 1 98 424 ILE A C 1
ATOM 3390 O O . ILE A 1 424 ? 11.094 -38.125 -18.719 1 98 424 ILE A O 1
ATOM 3394 N N . PRO A 1 425 ? 12.5 -38.781 -20.312 1 96.94 425 PRO A N 1
ATOM 3395 C CA . PRO A 1 425 ? 13.672 -38.188 -19.688 1 96.94 425 PRO A CA 1
ATOM 3396 C C . PRO A 1 425 ? 13.812 -36.688 -20.016 1 96.94 425 PRO A C 1
ATOM 3398 O O . PRO A 1 425 ? 13.562 -36.281 -21.156 1 96.94 425 PRO A O 1
ATOM 3401 N N . THR A 1 426 ? 14.086 -35.906 -19.078 1 96.12 426 THR A N 1
ATOM 3402 C CA . THR A 1 426 ? 14.172 -34.469 -19.328 1 96.12 426 THR A CA 1
ATOM 3403 C C . THR A 1 426 ? 15.562 -34.094 -19.797 1 96.12 426 THR A C 1
ATOM 3405 O O . THR A 1 426 ? 16.453 -34.938 -19.875 1 96.12 426 THR A O 1
ATOM 3408 N N . LYS A 1 427 ? 15.68 -32.844 -20.25 1 94.25 427 LYS A N 1
ATOM 3409 C CA . LYS A 1 427 ? 16.953 -32.25 -20.625 1 94.25 427 LYS A CA 1
ATOM 3410 C C . LYS A 1 427 ? 17.469 -31.297 -19.547 1 94.25 427 LYS A C 1
ATOM 3412 O O . LYS A 1 427 ? 16.75 -30.391 -19.125 1 94.25 427 LYS A O 1
ATOM 3417 N N . ILE A 1 428 ? 18.641 -31.5 -19.109 1 89.31 428 ILE A N 1
ATOM 3418 C CA . ILE A 1 428 ? 19.156 -30.75 -17.969 1 89.31 428 ILE A CA 1
ATOM 3419 C C . ILE A 1 428 ? 20.188 -29.75 -18.438 1 89.31 428 ILE A C 1
ATOM 3421 O O . ILE A 1 428 ? 21.188 -30.109 -19.078 1 89.31 428 ILE A O 1
ATOM 3425 N N . VAL A 1 429 ? 19.891 -28.547 -18.156 1 89.69 429 VAL A N 1
ATOM 3426 C CA . VAL A 1 429 ? 20.859 -27.484 -18.438 1 89.69 429 VAL A CA 1
ATOM 3427 C C . VAL A 1 429 ? 21.844 -27.359 -17.266 1 89.69 429 VAL A C 1
ATOM 3429 O O . VAL A 1 429 ? 21.422 -27.141 -16.125 1 89.69 429 VAL A O 1
ATOM 3432 N N . ALA A 1 430 ? 23.078 -27.375 -17.484 1 83.19 430 ALA A N 1
ATOM 3433 C CA . ALA A 1 430 ? 24.109 -27.406 -16.438 1 83.19 430 ALA A CA 1
ATOM 3434 C C . ALA A 1 430 ? 24.203 -26.062 -15.734 1 83.19 430 ALA A C 1
ATOM 3436 O O . ALA A 1 430 ? 24.359 -26.016 -14.508 1 83.19 430 ALA A O 1
ATOM 3437 N N . LYS A 1 431 ? 24.297 -24.922 -16.375 1 82 431 LYS A N 1
ATOM 3438 C CA . LYS A 1 431 ? 24.406 -23.594 -15.797 1 82 431 LYS A CA 1
ATOM 3439 C C . LYS A 1 431 ? 23.219 -22.719 -16.203 1 82 431 LYS A C 1
ATOM 3441 O O . LYS A 1 431 ? 23.359 -21.812 -17.031 1 82 431 LYS A O 1
ATOM 3446 N N . PRO A 1 432 ? 22.156 -23.047 -15.453 1 84.25 432 PRO A N 1
ATOM 3447 C CA . PRO A 1 432 ? 20.953 -22.312 -15.852 1 84.25 432 PRO A CA 1
ATOM 3448 C C . PRO A 1 432 ? 21.062 -20.812 -15.594 1 84.25 432 PRO A C 1
ATOM 3450 O O . PRO A 1 432 ? 21.641 -20.391 -14.594 1 84.25 432 PRO A O 1
ATOM 3453 N N . LYS A 1 433 ? 20.516 -20.031 -16.469 1 80.31 433 LYS A N 1
ATOM 3454 C CA . LYS A 1 433 ? 20.453 -18.578 -16.328 1 80.31 433 LYS A CA 1
ATOM 3455 C C . LYS A 1 433 ? 19.312 -18.172 -15.406 1 80.31 433 LYS A C 1
ATOM 3457 O O . LYS A 1 433 ? 19.375 -17.141 -14.734 1 80.31 433 LYS A O 1
ATOM 3462 N N . SER A 1 434 ? 18.297 -19 -15.445 1 77.69 434 SER A N 1
ATOM 3463 C CA . SER A 1 434 ? 17.141 -18.75 -14.586 1 77.69 434 SER A CA 1
ATOM 3464 C C . SER A 1 434 ? 16.438 -20.047 -14.203 1 77.69 434 SER A C 1
ATOM 3466 O O . SER A 1 434 ? 16.391 -20.984 -15 1 77.69 434 SER A O 1
ATOM 3468 N N . THR A 1 435 ? 15.992 -20.078 -12.961 1 72 435 THR A N 1
ATOM 3469 C CA . THR A 1 435 ? 15.227 -21.234 -12.508 1 72 435 THR A CA 1
ATOM 3470 C C . THR A 1 435 ? 13.836 -20.812 -12.039 1 72 435 THR A C 1
ATOM 3472 O O . THR A 1 435 ? 13.047 -21.656 -11.609 1 72 435 THR A O 1
ATOM 3475 N N . VAL A 1 436 ? 13.586 -19.594 -12.18 1 71.5 436 VAL A N 1
ATOM 3476 C CA . VAL A 1 436 ? 12.312 -19.062 -11.703 1 71.5 436 VAL A CA 1
ATOM 3477 C C . VAL A 1 436 ? 11.211 -19.375 -12.719 1 71.5 436 VAL A C 1
ATOM 3479 O O . VAL A 1 436 ? 11.398 -19.203 -13.922 1 71.5 436 VAL A O 1
ATOM 3482 N N . GLY A 1 437 ? 10.109 -20 -12.234 1 80.69 437 GLY A N 1
ATOM 3483 C CA . GLY A 1 437 ? 8.938 -20.203 -13.062 1 80.69 437 GLY A CA 1
ATOM 3484 C C . GLY A 1 437 ? 9.047 -21.422 -13.969 1 80.69 437 GLY A C 1
ATOM 3485 O O . GLY A 1 437 ? 8.297 -21.562 -14.93 1 80.69 437 GLY A O 1
ATOM 3486 N N . ILE A 1 438 ? 10.016 -22.234 -13.773 1 85.5 438 ILE A N 1
ATOM 3487 C CA . ILE A 1 438 ? 10.227 -23.406 -14.617 1 85.5 438 ILE A CA 1
ATOM 3488 C C . ILE A 1 438 ? 9.062 -24.375 -14.453 1 85.5 438 ILE A C 1
ATOM 3490 O O . ILE A 1 438 ? 8.578 -24.938 -15.438 1 85.5 438 ILE A O 1
ATOM 3494 N N . GLY A 1 439 ? 8.617 -24.516 -13.211 1 87.88 439 GLY A N 1
ATOM 3495 C CA . GLY A 1 439 ? 7.469 -25.375 -12.984 1 87.88 439 GLY A CA 1
ATOM 3496 C C . GLY A 1 439 ? 6.234 -24.938 -13.742 1 87.88 439 GLY A C 1
ATOM 3497 O O . GLY A 1 439 ? 5.531 -25.75 -14.336 1 87.88 439 GLY A O 1
ATOM 3498 N N . ASP A 1 440 ? 5.988 -23.688 -13.75 1 91.94 440 ASP A N 1
ATOM 3499 C CA . ASP A 1 440 ? 4.855 -23.109 -14.469 1 91.94 440 ASP A CA 1
ATOM 3500 C C . ASP A 1 440 ? 5 -23.328 -15.977 1 91.94 440 ASP A C 1
ATOM 3502 O O . ASP A 1 440 ? 4.012 -23.562 -16.672 1 91.94 440 ASP A O 1
ATOM 3506 N N . THR A 1 441 ? 6.223 -23.203 -16.422 1 94.5 441 THR A N 1
ATOM 3507 C CA . THR A 1 441 ? 6.52 -23.422 -17.828 1 94.5 441 THR A CA 1
ATOM 3508 C C . THR A 1 441 ? 6.238 -24.875 -18.234 1 94.5 441 THR A C 1
ATOM 3510 O O . THR A 1 441 ? 5.629 -25.125 -19.281 1 94.5 441 THR A O 1
ATOM 3513 N N . ILE A 1 442 ? 6.641 -25.75 -17.406 1 96.56 442 ILE A N 1
ATOM 3514 C CA . ILE A 1 442 ? 6.465 -27.172 -17.656 1 96.56 442 ILE A CA 1
ATOM 3515 C C . ILE A 1 442 ? 4.977 -27.5 -17.719 1 96.56 442 ILE A C 1
ATOM 3517 O O . ILE A 1 442 ? 4.5 -28.062 -18.719 1 96.56 442 ILE A O 1
ATOM 3521 N N . SER A 1 443 ? 4.262 -27.078 -16.75 1 95.88 443 SER A N 1
ATOM 3522 C CA . SER A 1 443 ? 2.857 -27.453 -16.609 1 95.88 443 SER A CA 1
ATOM 3523 C C . SER A 1 443 ? 2.008 -26.844 -17.719 1 95.88 443 SER A C 1
ATOM 3525 O O . SER A 1 443 ? 1.189 -27.531 -18.328 1 95.88 443 SER A O 1
ATOM 3527 N N . SER A 1 444 ? 2.195 -25.609 -17.953 1 97.19 444 SER A N 1
ATOM 3528 C CA . SER A 1 444 ? 1.364 -24.922 -18.938 1 97.19 444 SER A CA 1
ATOM 3529 C C . SER A 1 444 ? 1.696 -25.391 -20.344 1 97.19 444 SER A C 1
ATOM 3531 O O . SER A 1 444 ? 0.798 -25.609 -21.172 1 97.19 444 SER A O 1
ATOM 3533 N N . SER A 1 445 ? 2.973 -25.641 -20.672 1 97.94 445 SER A N 1
ATOM 3534 C CA . SER A 1 445 ? 3.371 -26.109 -22 1 97.94 445 SER A CA 1
ATOM 3535 C C . SER A 1 445 ? 2.846 -27.516 -22.266 1 97.94 445 SER A C 1
ATOM 3537 O O . SER A 1 445 ? 2.369 -27.812 -23.359 1 97.94 445 SER A O 1
ATOM 3539 N N . ALA A 1 446 ? 2.977 -28.344 -21.234 1 98.31 446 ALA A N 1
ATOM 3540 C CA . ALA A 1 446 ? 2.504 -29.719 -21.406 1 98.31 446 ALA A CA 1
ATOM 3541 C C . ALA A 1 446 ? 0.996 -29.75 -21.641 1 98.31 446 ALA A C 1
ATOM 3543 O O . ALA A 1 446 ? 0.516 -30.453 -22.531 1 98.31 446 ALA A O 1
ATOM 3544 N N . PHE A 1 447 ? 0.262 -29.016 -20.875 1 98.12 447 PHE A N 1
ATOM 3545 C CA . PHE A 1 447 ? -1.194 -29.047 -20.938 1 98.12 447 PHE A CA 1
ATOM 3546 C C . PHE A 1 447 ? -1.695 -28.469 -22.25 1 98.12 447 PHE A C 1
ATOM 3548 O O . PHE A 1 447 ? -2.486 -29.109 -22.953 1 98.12 447 PHE A O 1
ATOM 3555 N N . ILE A 1 448 ? -1.187 -27.328 -22.625 1 97.5 448 ILE A N 1
ATOM 3556 C CA . ILE A 1 448 ? -1.634 -26.688 -23.859 1 97.5 448 ILE A CA 1
ATOM 3557 C C . ILE A 1 448 ? -1.141 -27.484 -25.062 1 97.5 448 ILE A C 1
ATOM 3559 O O . ILE A 1 448 ? -1.865 -27.656 -26.047 1 97.5 448 ILE A O 1
ATOM 3563 N N . GLY A 1 449 ? 0.078 -27.969 -25.031 1 97.06 449 GLY A N 1
ATOM 3564 C CA . GLY A 1 449 ? 0.613 -28.797 -26.094 1 97.06 449 GLY A CA 1
ATOM 3565 C C . GLY A 1 449 ? -0.208 -30.047 -26.344 1 97.06 449 GLY A C 1
ATOM 3566 O O . GLY A 1 449 ? -0.529 -30.359 -27.484 1 97.06 449 GLY A O 1
ATOM 3567 N N . GLU A 1 450 ? -0.527 -30.672 -25.281 1 96.94 450 GLU A N 1
ATOM 3568 C CA . GLU A 1 450 ? -1.275 -31.922 -25.391 1 96.94 450 GLU A CA 1
ATOM 3569 C C . GLU A 1 450 ? -2.604 -31.719 -26.109 1 96.94 450 GLU A C 1
ATOM 3571 O O . GLU A 1 450 ? -2.967 -32.5 -26.984 1 96.94 450 GLU A O 1
ATOM 3576 N N . PHE A 1 451 ? -3.303 -30.703 -25.766 1 94.5 451 PHE A N 1
ATOM 3577 C CA . PHE A 1 451 ? -4.609 -30.438 -26.359 1 94.5 451 PHE A CA 1
ATOM 3578 C C . PHE A 1 451 ? -4.461 -29.891 -27.781 1 94.5 451 PHE A C 1
ATOM 3580 O O . PHE A 1 451 ? -5.285 -30.172 -28.656 1 94.5 451 PHE A O 1
ATOM 3587 N N . SER A 1 452 ? -3.428 -29.109 -27.984 1 95.5 452 SER A N 1
ATOM 3588 C CA . SER A 1 452 ? -3.201 -28.562 -29.312 1 95.5 452 SER A CA 1
ATOM 3589 C C . SER A 1 452 ? -2.898 -29.672 -30.328 1 95.5 452 SER A C 1
ATOM 35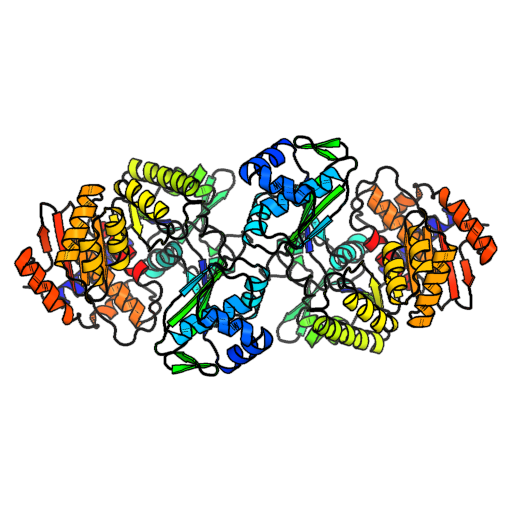91 O O . SER A 1 452 ? -3.186 -29.516 -31.516 1 95.5 452 SER A O 1
ATOM 3593 N N . PHE A 1 453 ? -2.346 -30.766 -29.922 1 93.56 453 PHE A N 1
ATOM 3594 C CA . PHE A 1 453 ? -1.943 -31.859 -30.797 1 93.56 453 PHE A CA 1
ATOM 3595 C C . PHE A 1 453 ? -3.158 -32.656 -31.281 1 93.56 453 PHE A C 1
ATOM 3597 O O . PHE A 1 453 ? -3.064 -33.438 -32.219 1 93.56 453 PHE A O 1
ATOM 3604 N N . THR A 1 454 ? -4.227 -32.438 -30.625 1 86.5 454 THR A N 1
ATOM 3605 C CA . THR A 1 454 ? -5.434 -33.188 -31.016 1 86.5 454 THR A CA 1
ATOM 3606 C C . THR A 1 454 ? -6.41 -32.25 -31.734 1 86.5 454 THR A C 1
ATOM 3608 O O . THR A 1 454 ? -7.535 -32.656 -32.062 1 86.5 454 THR A O 1
ATOM 3611 N N . LEU A 1 455 ? -6.078 -31.125 -31.922 1 76.62 455 LEU A N 1
ATOM 3612 C CA . LEU A 1 455 ? -6.898 -30.172 -32.688 1 76.62 455 LEU A CA 1
ATOM 3613 C C . LEU A 1 455 ? -6.762 -30.406 -34.188 1 76.62 455 LEU A C 1
ATOM 3615 O O . LEU A 1 455 ? -5.691 -30.797 -34.656 1 76.62 455 LEU A O 1
ATOM 3619 N N . MET B 1 1 ? -15.219 55.156 17.797 1 71.5 1 MET B N 1
ATOM 3620 C CA . MET B 1 1 ? -14.344 54 17.547 1 71.5 1 MET B CA 1
ATOM 3621 C C . MET B 1 1 ? -15.023 53 16.609 1 71.5 1 MET B C 1
ATOM 3623 O O . MET B 1 1 ? -16.234 52.781 16.703 1 71.5 1 MET B O 1
ATOM 3627 N N . PRO B 1 2 ? -14.203 52.531 15.594 1 85.75 2 PRO B N 1
ATOM 3628 C CA . PRO B 1 2 ? -14.867 51.594 14.688 1 85.75 2 PRO B CA 1
ATOM 3629 C C . PRO B 1 2 ? -15.375 50.344 15.398 1 85.75 2 PRO B C 1
ATOM 3631 O O . PRO B 1 2 ? -14.805 49.938 16.406 1 85.75 2 PRO B O 1
ATOM 3634 N N . THR B 1 3 ? -16.469 49.844 14.898 1 91 3 THR B N 1
ATOM 3635 C CA . THR B 1 3 ? -17 48.594 15.43 1 91 3 THR B CA 1
ATOM 3636 C C . THR B 1 3 ? -16.203 47.406 14.898 1 91 3 THR B C 1
ATOM 3638 O O . THR B 1 3 ? -15.469 47.531 13.914 1 91 3 THR B O 1
ATOM 3641 N N . TRP B 1 4 ? -16.281 46.344 15.57 1 95 4 TRP B N 1
ATOM 3642 C CA . TRP B 1 4 ? -15.625 45.156 15.094 1 95 4 TRP B CA 1
ATOM 3643 C C . TRP B 1 4 ? -16.125 44.781 13.703 1 95 4 TRP B C 1
ATOM 3645 O O . TRP B 1 4 ? -15.352 44.281 12.875 1 95 4 TRP B O 1
ATOM 3655 N N . GLU B 1 5 ? -17.391 45.031 13.406 1 94.94 5 GLU B N 1
ATOM 3656 C CA . GLU B 1 5 ? -17.953 44.75 12.094 1 94.94 5 GLU B CA 1
ATOM 3657 C C . GLU B 1 5 ? -17.281 45.562 11 1 94.94 5 GLU B C 1
ATOM 3659 O O . GLU B 1 5 ? -17.031 45.062 9.906 1 94.94 5 GLU B O 1
ATOM 3664 N N . GLU B 1 6 ? -17.062 46.75 11.336 1 95.5 6 GLU B N 1
ATOM 3665 C CA . GLU B 1 6 ? -16.375 47.625 10.383 1 95.5 6 GLU B CA 1
ATOM 3666 C C . GLU B 1 6 ? -14.938 47.188 10.164 1 95.5 6 GLU B C 1
ATOM 3668 O O . GLU B 1 6 ? -14.438 47.219 9.039 1 95.5 6 GLU B O 1
ATOM 3673 N N . LEU B 1 7 ? -14.297 46.812 11.219 1 96.56 7 LEU B N 1
ATOM 3674 C CA . LEU B 1 7 ? -12.922 46.344 11.125 1 96.56 7 LEU B CA 1
ATOM 3675 C C . LEU B 1 7 ? -12.836 45.094 10.281 1 96.56 7 LEU B C 1
ATOM 3677 O O . LEU B 1 7 ? -11.906 44.938 9.484 1 96.56 7 LEU B O 1
ATOM 3681 N N . TYR B 1 8 ? -13.797 44.188 10.43 1 97.62 8 TYR B N 1
ATOM 3682 C CA . TYR B 1 8 ? -13.852 42.969 9.641 1 97.62 8 TYR B CA 1
ATOM 3683 C C . TYR B 1 8 ? -14.031 43.281 8.164 1 97.62 8 TYR B C 1
ATOM 3685 O O . TYR B 1 8 ? -13.367 42.688 7.312 1 97.62 8 TYR B O 1
ATOM 3693 N N . LYS B 1 9 ? -14.891 44.219 7.852 1 96.75 9 LYS B N 1
ATOM 3694 C CA . LYS B 1 9 ? -15.141 44.594 6.465 1 96.75 9 LYS B CA 1
ATOM 3695 C C . LYS B 1 9 ? -13.891 45.219 5.828 1 96.75 9 LYS B C 1
ATOM 3697 O O . LYS B 1 9 ? -13.57 44.906 4.68 1 96.75 9 LYS B O 1
ATOM 3702 N N . ASN B 1 10 ? -13.242 46 6.598 1 96.69 10 ASN B N 1
ATOM 3703 C CA . ASN B 1 10 ? -12.016 46.594 6.094 1 96.69 10 ASN B CA 1
ATOM 3704 C C . ASN B 1 10 ? -10.922 45.562 5.859 1 96.69 10 ASN B C 1
ATOM 3706 O O . ASN B 1 10 ? -10.164 45.656 4.891 1 96.69 10 ASN B O 1
ATOM 3710 N N . ALA B 1 11 ? -10.812 44.656 6.738 1 97.25 11 ALA B N 1
ATOM 3711 C CA . ALA B 1 11 ? -9.773 43.656 6.664 1 97.25 11 ALA B CA 1
ATOM 3712 C C . ALA B 1 11 ? -9.938 42.781 5.422 1 97.25 11 ALA B C 1
ATOM 3714 O O . ALA B 1 11 ? -8.953 42.469 4.75 1 97.25 11 ALA B O 1
ATOM 3715 N N . ILE B 1 12 ? -11.156 42.375 5.094 1 97.75 12 ILE B N 1
ATOM 3716 C CA . ILE B 1 12 ? -11.383 41.5 3.953 1 97.75 12 ILE B CA 1
ATOM 3717 C C . ILE B 1 12 ? -11.109 42.25 2.654 1 97.75 12 ILE B C 1
ATOM 3719 O O . ILE B 1 12 ? -10.578 41.688 1.696 1 97.75 12 ILE B O 1
ATOM 3723 N N . GLU B 1 13 ? -11.484 43.531 2.631 1 97.25 13 GLU B N 1
ATOM 3724 C CA . GLU B 1 13 ? -11.195 44.312 1.443 1 97.25 13 GLU B CA 1
ATOM 3725 C C . GLU B 1 13 ? -9.688 44.469 1.231 1 97.25 13 GLU B C 1
ATOM 3727 O O . GLU B 1 13 ? -9.211 44.438 0.098 1 97.25 13 GLU B O 1
ATOM 3732 N N . LYS B 1 14 ? -9.008 44.656 2.295 1 96.75 14 LYS B N 1
ATOM 3733 C CA . LYS B 1 14 ? -7.551 44.719 2.227 1 96.75 14 LYS B CA 1
ATOM 3734 C C . LYS B 1 14 ? -6.957 43.406 1.735 1 96.75 14 LYS B C 1
ATOM 3736 O O . LYS B 1 14 ? -6.035 43.406 0.916 1 96.75 14 LYS B O 1
ATOM 3741 N N . ALA B 1 15 ? -7.438 42.312 2.246 1 97.25 15 ALA B N 1
ATOM 3742 C CA . ALA B 1 15 ? -6.93 41 1.893 1 97.25 15 ALA B CA 1
ATOM 3743 C C . ALA B 1 15 ? -7.172 40.688 0.417 1 97.25 15 ALA B C 1
ATOM 3745 O O . ALA B 1 15 ? -6.289 40.188 -0.268 1 97.25 15 ALA B O 1
ATOM 3746 N N . ILE B 1 16 ? -8.344 41 -0.095 1 96.69 16 ILE B N 1
ATOM 3747 C CA . ILE B 1 16 ? -8.711 40.75 -1.484 1 96.69 16 ILE B CA 1
ATOM 3748 C C . ILE B 1 16 ? -7.75 41.5 -2.414 1 96.69 16 ILE B C 1
ATOM 3750 O O . ILE B 1 16 ? -7.383 41 -3.475 1 96.69 16 ILE B O 1
ATOM 3754 N N . LYS B 1 17 ? -7.266 42.594 -1.951 1 95.62 17 LYS B N 1
ATOM 3755 C CA . LYS B 1 17 ? -6.379 43.406 -2.771 1 95.62 17 LYS B CA 1
ATOM 3756 C C . LYS B 1 17 ? -4.926 42.969 -2.623 1 95.62 17 LYS B C 1
ATOM 3758 O O . LYS B 1 17 ? -4.152 43.031 -3.58 1 95.62 17 LYS B O 1
ATOM 3763 N N . SER B 1 18 ? -4.562 42.531 -1.519 1 97.12 18 SER B N 1
ATOM 3764 C CA . SER B 1 18 ? -3.146 42.406 -1.2 1 97.12 18 SER B CA 1
ATOM 3765 C C . SER B 1 18 ? -2.701 40.938 -1.304 1 97.12 18 SER B C 1
ATOM 3767 O O . SER B 1 18 ? -1.589 40.656 -1.754 1 97.12 18 SER B O 1
ATOM 3769 N N . VAL B 1 19 ? -3.473 39.938 -0.902 1 97 19 VAL B N 1
ATOM 3770 C CA . VAL B 1 19 ? -3.084 38.562 -0.748 1 97 19 VAL B CA 1
ATOM 3771 C C . VAL B 1 19 ? -2.641 37.969 -2.096 1 97 19 VAL B C 1
ATOM 3773 O O . VAL B 1 19 ? -1.617 37.312 -2.184 1 97 19 VAL B O 1
ATOM 3776 N N . PRO B 1 20 ? -3.332 38.312 -3.189 1 94.56 20 PRO B N 1
ATOM 3777 C CA . PRO B 1 20 ? -2.934 37.781 -4.484 1 94.56 20 PRO B CA 1
ATOM 3778 C C . PRO B 1 20 ? -1.582 38.281 -4.961 1 94.56 20 PRO B C 1
ATOM 3780 O O . PRO B 1 20 ? -1.01 37.75 -5.914 1 94.56 20 PRO B O 1
ATOM 3783 N N . LYS B 1 21 ? -1.049 39.25 -4.266 1 94.75 21 LYS B N 1
ATOM 3784 C CA . LYS B 1 21 ? 0.223 39.844 -4.664 1 94.75 21 LYS B CA 1
ATOM 3785 C C . LYS B 1 21 ? 1.4 39.062 -4.105 1 94.75 21 LYS B C 1
ATOM 3787 O O . LYS B 1 21 ? 2.543 39.25 -4.527 1 94.75 21 LYS B O 1
ATOM 3792 N N . VAL B 1 22 ? 1.138 38.156 -3.217 1 95.94 22 VAL B N 1
ATOM 3793 C CA . VAL B 1 22 ? 2.193 37.312 -2.688 1 95.94 22 VAL B CA 1
ATOM 3794 C C . VAL B 1 22 ? 2.744 36.438 -3.801 1 95.94 22 VAL B C 1
ATOM 3796 O O . VAL B 1 22 ? 1.985 35.75 -4.508 1 95.94 22 VAL B O 1
ATOM 3799 N N . LYS B 1 23 ? 4.062 36.312 -3.939 1 92.5 23 LYS B N 1
ATOM 3800 C CA . LYS B 1 23 ? 4.664 35.75 -5.141 1 92.5 23 LYS B CA 1
ATOM 3801 C C . LYS B 1 23 ? 4.945 34.25 -4.961 1 92.5 23 LYS B C 1
ATOM 3803 O O . LYS B 1 23 ? 5.059 33.531 -5.941 1 92.5 23 LYS B O 1
ATOM 3808 N N . GLY B 1 24 ? 5.117 33.844 -3.721 1 96.88 24 GLY B N 1
ATOM 3809 C CA . GLY B 1 24 ? 5.422 32.438 -3.539 1 96.88 24 GLY B CA 1
ATOM 3810 C C . GLY B 1 24 ? 5.445 32 -2.082 1 96.88 24 GLY B C 1
ATOM 3811 O O . GLY B 1 24 ? 6.035 32.688 -1.24 1 96.88 24 GLY B O 1
ATOM 3812 N N . VAL B 1 25 ? 4.805 30.875 -1.832 1 98.5 25 VAL B N 1
ATOM 3813 C CA . VAL B 1 25 ? 4.777 30.344 -0.473 1 98.5 25 VAL B CA 1
ATOM 3814 C C . VAL B 1 25 ? 5.191 28.875 -0.483 1 98.5 25 VAL B C 1
ATOM 3816 O O . VAL B 1 25 ? 4.664 28.078 -1.266 1 98.5 25 VAL B O 1
ATOM 3819 N N . LEU B 1 26 ? 6.172 28.516 0.3 1 98.75 26 LEU B N 1
ATOM 3820 C CA . LEU B 1 26 ? 6.562 27.125 0.489 1 98.75 26 LEU B CA 1
ATOM 3821 C C . LEU B 1 26 ? 5.727 26.469 1.583 1 98.75 26 LEU B C 1
ATOM 3823 O O . LEU B 1 26 ? 5.551 27.047 2.66 1 98.75 26 LEU B O 1
ATOM 3827 N N . LEU B 1 27 ? 5.176 25.328 1.254 1 98.56 27 LEU B N 1
ATOM 3828 C CA . LEU B 1 27 ? 4.406 24.562 2.232 1 98.56 27 LEU B CA 1
ATOM 3829 C C . LEU B 1 27 ? 5.039 23.203 2.475 1 98.56 27 LEU B C 1
ATOM 3831 O O . LEU B 1 27 ? 5.16 22.391 1.548 1 98.56 27 LEU B O 1
ATOM 3835 N N . GLY B 1 28 ? 5.434 22.984 3.688 1 97.19 28 GLY B N 1
ATOM 3836 C CA . GLY B 1 28 ? 5.941 21.688 4.098 1 97.19 28 GLY B CA 1
ATOM 3837 C C . GLY B 1 28 ? 5.344 21.203 5.402 1 97.19 28 GLY B C 1
ATOM 3838 O O . GLY B 1 28 ? 4.816 21.984 6.188 1 97.19 28 GLY B O 1
ATOM 3839 N N . TYR B 1 29 ? 5.273 19.906 5.875 1 96.69 29 TYR B N 1
ATOM 3840 C CA . TYR B 1 29 ? 5.844 18.844 5.047 1 96.69 29 TYR B CA 1
ATOM 3841 C C . TYR B 1 29 ? 4.805 17.766 4.738 1 96.69 29 TYR B C 1
ATOM 3843 O O . TYR B 1 29 ? 5.035 16.891 3.898 1 96.69 29 TYR B O 1
ATOM 3851 N N . ASN B 1 30 ? 3.57 17.828 5.418 1 96.69 30 ASN B N 1
ATOM 3852 C CA . ASN B 1 30 ? 2.752 16.609 5.426 1 96.69 30 ASN B CA 1
ATOM 3853 C C . ASN B 1 30 ? 1.495 16.781 4.578 1 96.69 30 ASN B C 1
ATOM 3855 O O . ASN B 1 30 ? 0.845 17.828 4.621 1 96.69 30 ASN B O 1
ATOM 3859 N N . THR B 1 31 ? 1.216 15.852 3.77 1 97.25 31 THR B N 1
ATOM 3860 C CA . THR B 1 31 ? -0.033 15.664 3.037 1 97.25 31 THR B CA 1
ATOM 3861 C C . THR B 1 31 ? -0.537 14.234 3.18 1 97.25 31 THR B C 1
ATOM 3863 O O . THR B 1 31 ? 0.235 13.328 3.502 1 97.25 31 THR B O 1
ATOM 3866 N N . ASN B 1 32 ? -1.748 14.055 3.064 1 96.88 32 ASN B N 1
ATOM 3867 C CA . ASN B 1 32 ? -2.383 12.742 3.018 1 96.88 32 ASN B CA 1
ATOM 3868 C C . ASN B 1 32 ? -3.779 12.812 2.406 1 96.88 32 ASN B C 1
ATOM 3870 O O . ASN B 1 32 ? -4.242 13.891 2.035 1 96.88 32 ASN B O 1
ATOM 3874 N N . ILE B 1 33 ? -4.367 11.711 2.211 1 96.62 33 ILE B N 1
ATOM 3875 C CA . ILE B 1 33 ? -5.754 11.617 1.767 1 96.62 33 ILE B CA 1
ATOM 3876 C C . ILE B 1 33 ? -6.656 11.297 2.955 1 96.62 33 ILE B C 1
ATOM 3878 O O . ILE B 1 33 ? -6.418 10.328 3.68 1 96.62 33 ILE B O 1
ATOM 3882 N N . ASP B 1 34 ? -7.602 12.102 3.191 1 95.62 34 ASP B N 1
ATOM 3883 C CA . ASP B 1 34 ? -8.648 11.773 4.16 1 95.62 34 ASP B CA 1
ATOM 3884 C C . ASP B 1 34 ? -9.797 11.016 3.496 1 95.62 34 ASP B C 1
ATOM 3886 O O . ASP B 1 34 ? -10.492 11.57 2.643 1 95.62 34 ASP B O 1
ATOM 3890 N N . ALA B 1 35 ? -9.938 9.812 3.859 1 97.06 35 ALA B N 1
ATOM 3891 C CA . ALA B 1 35 ? -11.055 9 3.391 1 97.06 35 ALA B CA 1
ATOM 3892 C C . ALA B 1 35 ? -12.156 8.93 4.445 1 97.06 35 ALA B C 1
ATOM 3894 O O . ALA B 1 35 ? -12.039 8.195 5.43 1 97.06 35 ALA B O 1
ATOM 3895 N N . ILE B 1 36 ? -13.273 9.562 4.215 1 96.12 36 ILE B N 1
ATOM 3896 C CA . ILE B 1 36 ? -14.32 9.711 5.219 1 96.12 36 ILE B CA 1
ATOM 3897 C C . ILE B 1 36 ? -15.406 8.664 4.988 1 96.12 36 ILE B C 1
ATOM 3899 O O . ILE B 1 36 ? -15.961 8.562 3.891 1 96.12 36 ILE B O 1
ATOM 3903 N N . LYS B 1 37 ? -15.633 7.871 5.887 1 97.06 37 LYS B N 1
ATOM 3904 C CA . LYS B 1 37 ? -16.719 6.898 5.91 1 97.06 37 LYS B CA 1
ATOM 3905 C C . LYS B 1 37 ? -17.766 7.27 6.961 1 97.06 37 LYS B C 1
ATOM 3907 O O . LYS B 1 37 ? -17.453 7.328 8.156 1 97.06 37 LYS B O 1
ATOM 3912 N N . TYR B 1 38 ? -18.969 7.582 6.543 1 96.81 38 TYR B N 1
ATOM 3913 C CA . TYR B 1 38 ? -20.078 7.75 7.477 1 96.81 38 TYR B CA 1
ATOM 3914 C C . TYR B 1 38 ? -20.609 6.398 7.938 1 96.81 38 TYR B C 1
ATOM 3916 O O . TYR B 1 38 ? -21.156 5.633 7.141 1 96.81 38 TYR B O 1
ATOM 3924 N N . LEU B 1 39 ? -20.516 6.16 9.188 1 97.75 39 LEU B N 1
ATOM 3925 C CA . LEU B 1 39 ? -20.797 4.832 9.719 1 97.75 39 LEU B CA 1
ATOM 3926 C C . LEU B 1 39 ? -22.281 4.508 9.617 1 97.75 39 LEU B C 1
ATOM 3928 O O . LEU B 1 39 ? -23.125 5.391 9.797 1 97.75 39 LEU B O 1
ATOM 3932 N N . ASP B 1 40 ? -22.531 3.312 9.266 1 97.81 40 ASP B N 1
ATOM 3933 C CA . ASP B 1 40 ? -23.875 2.721 9.273 1 97.81 40 ASP B CA 1
ATOM 3934 C C . ASP B 1 40 ? -24 1.676 10.375 1 97.81 40 ASP B C 1
ATOM 3936 O O . ASP B 1 40 ? -23.172 0.771 10.484 1 97.81 40 ASP B O 1
ATOM 3940 N N . SER B 1 41 ? -25.047 1.83 11.141 1 97.56 41 SER B N 1
ATOM 3941 C CA . SER B 1 41 ? -25.203 1.001 12.336 1 97.56 41 SER B CA 1
ATOM 3942 C C . SER B 1 41 ? -25.25 -0.479 11.969 1 97.56 41 SER B C 1
ATOM 3944 O O . SER B 1 41 ? -24.578 -1.3 12.586 1 97.56 41 SER B O 1
ATOM 3946 N N . LYS B 1 42 ? -26.031 -0.861 11.031 1 97.56 42 LYS B N 1
ATOM 3947 C CA . LYS B 1 42 ? -26.203 -2.26 10.656 1 97.56 42 LYS B CA 1
ATOM 3948 C C . LYS B 1 42 ? -24.906 -2.84 10.102 1 97.56 42 LYS B C 1
ATOM 3950 O O . LYS B 1 42 ? -24.531 -3.965 10.438 1 97.56 42 LYS B O 1
ATOM 3955 N N . ASP B 1 43 ? -24.281 -2.084 9.305 1 97.81 43 ASP B N 1
ATOM 3956 C CA . ASP B 1 43 ? -23.016 -2.518 8.719 1 97.81 43 ASP B CA 1
ATOM 3957 C C . ASP B 1 43 ? -21.953 -2.736 9.789 1 97.81 43 ASP B C 1
ATOM 3959 O O . ASP B 1 43 ? -21.25 -3.744 9.773 1 97.81 43 ASP B O 1
ATOM 3963 N N . LEU B 1 44 ? -21.859 -1.763 10.688 1 98.12 44 LEU B N 1
ATOM 3964 C CA . LEU B 1 44 ? -20.859 -1.855 11.75 1 98.12 44 LEU B CA 1
ATOM 3965 C C . LEU B 1 44 ? -21.125 -3.061 12.648 1 98.12 44 LEU B C 1
ATOM 3967 O O . LEU B 1 44 ? -20.203 -3.764 13.047 1 98.12 44 LEU B O 1
ATOM 3971 N N . GLU B 1 45 ? -22.391 -3.277 12.953 1 98 45 GLU B N 1
ATOM 3972 C CA . GLU B 1 45 ? -22.75 -4.422 13.781 1 98 45 GLU B CA 1
ATOM 3973 C C . GLU B 1 45 ? -22.375 -5.738 13.109 1 98 45 GLU B C 1
ATOM 3975 O O . GLU B 1 45 ? -21.828 -6.637 13.758 1 98 45 GLU B O 1
ATOM 3980 N N . GLU B 1 46 ? -22.625 -5.848 11.852 1 97.38 46 GLU B N 1
ATOM 3981 C CA . GLU B 1 46 ? -22.281 -7.059 11.109 1 97.38 46 GLU B CA 1
ATOM 3982 C C . GLU B 1 46 ? -20.766 -7.297 11.117 1 97.38 46 GLU B C 1
ATOM 3984 O O . GLU B 1 46 ? -20.312 -8.438 11.25 1 97.38 46 GLU B O 1
ATOM 3989 N N . ARG B 1 47 ? -20 -6.277 10.93 1 97.19 47 ARG B N 1
ATOM 3990 C CA . ARG B 1 47 ? -18.547 -6.375 10.914 1 97.19 47 ARG B CA 1
ATOM 3991 C C . ARG B 1 47 ? -18.016 -6.801 12.281 1 97.19 47 ARG B C 1
ATOM 3993 O O . ARG B 1 47 ? -17.078 -7.594 12.367 1 97.19 47 ARG B O 1
ATOM 4000 N N . ILE B 1 48 ? -18.625 -6.273 13.32 1 97.56 48 ILE B N 1
ATOM 4001 C CA . ILE B 1 48 ? -18.203 -6.594 14.68 1 97.56 48 ILE B CA 1
ATOM 4002 C C . ILE B 1 48 ? -18.484 -8.062 14.969 1 97.56 48 ILE B C 1
ATOM 4004 O O . ILE B 1 48 ? -17.656 -8.766 15.555 1 97.56 48 ILE B O 1
ATOM 4008 N N . ILE B 1 49 ? -19.609 -8.492 14.57 1 96.31 49 ILE B N 1
ATOM 4009 C CA . ILE B 1 49 ? -19.969 -9.891 14.773 1 96.31 49 ILE B CA 1
ATOM 4010 C C . ILE B 1 49 ? -19 -10.797 14.023 1 96.31 49 ILE B C 1
ATOM 4012 O O . ILE B 1 49 ? -18.484 -11.773 14.578 1 96.31 49 ILE B O 1
ATOM 4016 N N . LYS B 1 50 ? -18.688 -10.484 12.797 1 92.56 50 LYS B N 1
ATOM 4017 C CA . LYS B 1 50 ? -17.781 -11.281 11.969 1 92.56 50 LYS B CA 1
ATOM 4018 C C . LYS B 1 50 ? -16.375 -11.32 12.57 1 92.56 50 LYS B C 1
ATOM 4020 O O . LYS B 1 50 ? -15.68 -12.328 12.461 1 92.56 50 LYS B O 1
ATOM 4025 N N . ALA B 1 51 ? -15.922 -10.18 13.211 1 94.19 51 ALA B N 1
ATOM 4026 C CA . ALA B 1 51 ? -14.57 -10.055 13.75 1 94.19 51 ALA B CA 1
ATOM 4027 C C . ALA B 1 51 ? -14.477 -10.68 15.141 1 94.19 51 ALA B C 1
ATOM 4029 O O . ALA B 1 51 ? -13.383 -10.867 15.672 1 94.19 51 ALA B O 1
ATOM 4030 N N . GLY B 1 52 ? -15.539 -11.094 15.742 1 94.56 52 GLY B N 1
ATOM 4031 C CA . GLY B 1 52 ? -15.586 -11.578 17.109 1 94.56 52 GLY B CA 1
ATOM 4032 C C . GLY B 1 52 ? -15.984 -10.516 18.109 1 94.56 52 GLY B C 1
ATOM 4033 O O . GLY B 1 52 ? -15.125 -9.836 18.688 1 94.56 52 GLY B O 1
ATOM 4034 N N . LYS B 1 53 ? -17.25 -10.469 18.422 1 94.75 53 LYS B N 1
ATOM 4035 C CA . LYS B 1 53 ? -17.844 -9.414 19.234 1 94.75 53 LYS B CA 1
ATOM 4036 C C . LYS B 1 53 ? -17.156 -9.312 20.594 1 94.75 53 LYS B C 1
ATOM 4038 O O . LYS B 1 53 ? -16.859 -8.211 21.062 1 94.75 53 LYS B O 1
ATOM 4043 N N . GLU B 1 54 ? -16.844 -10.367 21.141 1 94.94 54 GLU B N 1
ATOM 4044 C CA . GLU B 1 54 ? -16.25 -10.375 22.469 1 94.94 54 GLU B CA 1
ATOM 4045 C C . GLU B 1 54 ? -14.867 -9.734 22.469 1 94.94 54 GLU B C 1
ATOM 4047 O O . GLU B 1 54 ? -14.547 -8.938 23.359 1 94.94 54 GLU B O 1
ATOM 4052 N N . GLU B 1 55 ? -14.125 -10.039 21.531 1 94.69 55 GLU B N 1
ATOM 4053 C CA . GLU B 1 55 ? -12.781 -9.477 21.422 1 94.69 55 GLU B CA 1
ATOM 4054 C C . GLU B 1 55 ? -12.836 -7.984 21.094 1 94.69 55 GLU B C 1
ATOM 4056 O O . GLU B 1 55 ? -12.047 -7.199 21.625 1 94.69 55 GLU B O 1
ATOM 4061 N N . VAL B 1 56 ? -13.727 -7.613 20.266 1 96.38 56 VAL B N 1
ATOM 4062 C CA . VAL B 1 56 ? -13.883 -6.227 19.844 1 96.38 56 VAL B CA 1
ATOM 4063 C C . VAL B 1 56 ? -14.258 -5.359 21.047 1 96.38 56 VAL B C 1
ATOM 4065 O O . VAL B 1 56 ? -13.711 -4.27 21.234 1 96.38 56 VAL B O 1
ATOM 4068 N N . ILE B 1 57 ? -15.156 -5.844 21.875 1 95 57 ILE B N 1
ATOM 4069 C CA . ILE B 1 57 ? -15.688 -5.074 23 1 95 57 ILE B CA 1
ATOM 4070 C C . ILE B 1 57 ? -14.562 -4.766 23.984 1 95 57 ILE B C 1
ATOM 4072 O O . ILE B 1 57 ? -14.539 -3.691 24.594 1 95 57 ILE B O 1
ATOM 4076 N N . LYS B 1 58 ? -13.641 -5.605 24.094 1 95.25 58 LYS B N 1
ATOM 4077 C CA . LYS B 1 58 ? -12.508 -5.371 24.984 1 95.25 58 LYS B CA 1
ATOM 4078 C C . LYS B 1 58 ? -11.781 -4.082 24.609 1 95.25 58 LYS B C 1
ATOM 4080 O O . LYS B 1 58 ? -11.359 -3.322 25.484 1 95.25 58 LYS B O 1
ATOM 4085 N N . TYR B 1 59 ? -11.68 -3.799 23.375 1 95.38 59 TYR B N 1
ATOM 4086 C CA . TYR B 1 59 ? -10.938 -2.635 22.906 1 95.38 59 TYR B CA 1
ATOM 4087 C C . TYR B 1 59 ? -11.812 -1.386 22.938 1 95.38 59 TYR B C 1
ATOM 4089 O O . TYR B 1 59 ? -11.32 -0.275 22.703 1 95.38 59 TYR B O 1
ATOM 4097 N N . SER B 1 60 ? -13.062 -1.543 23.203 1 94.94 60 SER B N 1
ATOM 4098 C CA . SER B 1 60 ? -13.938 -0.39 23.391 1 94.94 60 SER B CA 1
ATOM 4099 C C . SER B 1 60 ? -13.719 0.264 24.75 1 94.94 60 SER B C 1
ATOM 4101 O O . SER B 1 60 ? -14.133 1.403 24.969 1 94.94 60 SER B O 1
ATOM 4103 N N . GLU B 1 61 ? -13.086 -0.415 25.625 1 95.12 61 GLU B N 1
ATOM 4104 C CA . GLU B 1 61 ? -12.82 0.092 26.969 1 95.12 61 GLU B CA 1
ATOM 4105 C C . GLU B 1 61 ? -11.477 0.812 27.031 1 95.12 61 GLU B C 1
ATOM 4107 O O . GLU B 1 61 ? -11.344 1.843 27.703 1 95.12 61 GLU B O 1
ATOM 4112 N N . GLU B 1 62 ? -10.539 0.224 26.375 1 95.62 62 GLU B N 1
ATOM 4113 C CA . GLU B 1 62 ? -9.195 0.792 26.375 1 95.62 62 GLU B CA 1
ATOM 4114 C C . GLU B 1 62 ? -8.57 0.71 24.984 1 95.62 62 GLU B C 1
ATOM 4116 O O . GLU B 1 62 ? -8.539 -0.361 24.375 1 95.62 62 GLU B O 1
ATOM 4121 N N . LEU B 1 63 ? -8.055 1.869 24.562 1 94.88 63 LEU B N 1
ATOM 4122 C CA . LEU B 1 63 ? -7.445 1.937 23.25 1 94.88 63 LEU B CA 1
ATOM 4123 C C . LEU B 1 63 ? -6.113 1.196 23.219 1 94.88 63 LEU B C 1
ATOM 4125 O O . LEU B 1 63 ? -5.344 1.257 24.188 1 94.88 63 LEU B O 1
ATOM 4129 N N . PRO B 1 64 ? -5.863 0.427 22.172 1 95.25 64 PRO B N 1
ATOM 4130 C CA . PRO B 1 64 ? -4.512 -0.107 22 1 95.25 64 PRO B CA 1
ATOM 4131 C C . PRO B 1 64 ? -3.506 0.964 21.578 1 95.25 64 PRO B C 1
ATOM 4133 O O . PRO B 1 64 ? -3.895 2.084 21.234 1 95.25 64 PRO B O 1
ATOM 4136 N N . ASP B 1 65 ? -2.25 0.657 21.656 1 90.56 65 ASP B N 1
ATOM 4137 C CA . ASP B 1 65 ? -1.201 1.59 21.25 1 90.56 65 ASP B CA 1
ATOM 4138 C C . ASP B 1 65 ? -1.238 1.843 19.75 1 90.56 65 ASP B C 1
ATOM 4140 O O . ASP B 1 65 ? -1.002 2.965 19.297 1 90.56 65 ASP B O 1
ATOM 4144 N N . LYS B 1 66 ? -1.48 0.796 19.031 1 94.38 66 LYS B N 1
ATOM 4145 C CA . LYS B 1 66 ? -1.618 0.811 17.578 1 94.38 66 LYS B CA 1
ATOM 4146 C C . LYS B 1 66 ? -2.551 -0.3 17.109 1 94.38 66 LYS B C 1
ATOM 4148 O O . LYS B 1 66 ? -2.916 -1.186 17.875 1 94.38 66 LYS B O 1
ATOM 4153 N N . ILE B 1 67 ? -2.953 -0.236 15.859 1 97.12 67 ILE B N 1
ATOM 4154 C CA . ILE B 1 67 ? -3.92 -1.196 15.336 1 97.12 67 ILE B CA 1
ATOM 4155 C C . ILE B 1 67 ? -3.191 -2.295 14.57 1 97.12 67 ILE B C 1
ATOM 4157 O O . ILE B 1 67 ? -2.5 -2.02 13.586 1 97.12 67 ILE B O 1
ATOM 4161 N N . ASN B 1 68 ? -3.385 -3.52 15.031 1 95.75 68 ASN B N 1
ATOM 4162 C CA . ASN B 1 68 ? -2.754 -4.664 14.375 1 95.75 68 ASN B CA 1
ATOM 4163 C C . ASN B 1 68 ? -3.789 -5.668 13.883 1 95.75 68 ASN B C 1
ATOM 4165 O O . ASN B 1 68 ? -3.475 -6.539 13.07 1 95.75 68 ASN B O 1
ATOM 4169 N N . THR B 1 69 ? -4.98 -5.586 14.375 1 95.75 69 THR B N 1
ATOM 4170 C CA . THR B 1 69 ? -6.031 -6.516 13.984 1 95.75 69 THR B CA 1
ATOM 4171 C C . THR B 1 69 ? -7.328 -5.773 13.688 1 95.75 69 THR B C 1
ATOM 4173 O O . THR B 1 69 ? -7.508 -4.629 14.109 1 95.75 69 THR B O 1
ATOM 4176 N N . VAL B 1 70 ? -8.188 -6.445 13.016 1 96.69 70 VAL B N 1
ATOM 4177 C CA . VAL B 1 70 ? -9.492 -5.867 12.695 1 96.69 70 VAL B CA 1
ATOM 4178 C C . VAL B 1 70 ? -10.289 -5.652 13.977 1 96.69 70 VAL B C 1
ATOM 4180 O O . VAL B 1 70 ? -11.016 -4.668 14.109 1 96.69 70 VAL B O 1
ATOM 4183 N N . SER B 1 71 ? -10.133 -6.551 14.938 1 97.56 71 SER B N 1
ATOM 4184 C CA . SER B 1 71 ? -10.812 -6.402 16.219 1 97.56 71 SER B CA 1
ATOM 4185 C C . SER B 1 71 ? -10.367 -5.133 16.938 1 97.56 71 SER B C 1
ATOM 4187 O O . SER B 1 71 ? -11.18 -4.434 17.531 1 97.56 71 SER B O 1
ATOM 4189 N N . GLN B 1 72 ? -9.117 -4.883 16.875 1 97.88 72 GLN B N 1
ATOM 4190 C CA . GLN B 1 72 ? -8.586 -3.66 17.484 1 97.88 72 GLN B CA 1
ATOM 4191 C C . GLN B 1 72 ? -9.156 -2.422 16.797 1 97.88 72 GLN B C 1
ATOM 4193 O O . GLN B 1 72 ? -9.477 -1.431 17.453 1 97.88 72 GLN B O 1
ATOM 4198 N N . LEU B 1 73 ? -9.273 -2.477 15.477 1 98.5 73 LEU B N 1
ATOM 4199 C CA . LEU B 1 73 ? -9.82 -1.361 14.719 1 98.5 73 LEU B CA 1
ATOM 4200 C C . LEU B 1 73 ? -11.266 -1.088 15.117 1 98.5 73 LEU B C 1
ATOM 4202 O O . LEU B 1 73 ? -11.609 0.032 15.508 1 98.5 73 LEU B O 1
ATOM 4206 N N . LEU B 1 74 ? -12.078 -2.109 15.062 1 98.56 74 LEU B N 1
ATOM 4207 C CA . LEU B 1 74 ? -13.508 -1.968 15.344 1 98.56 74 LEU B CA 1
ATOM 4208 C C . LEU B 1 74 ? -13.742 -1.59 16.797 1 98.56 74 LEU B C 1
ATOM 4210 O O . LEU B 1 74 ? -14.641 -0.802 17.109 1 98.56 74 LEU B O 1
ATOM 4214 N N . GLY B 1 75 ? -12.992 -2.182 17.641 1 98.31 75 GLY B N 1
ATOM 4215 C CA . GLY B 1 75 ? -13.086 -1.827 19.047 1 98.31 75 GLY B CA 1
ATOM 4216 C C . GLY B 1 75 ? -12.734 -0.379 19.328 1 98.31 75 GLY B C 1
ATOM 4217 O O . GLY B 1 75 ? -13.359 0.268 20.172 1 98.31 75 GLY B O 1
ATOM 4218 N N . SER B 1 76 ? -11.711 0.113 18.672 1 98.25 76 SER B N 1
ATOM 4219 C CA . SER B 1 76 ? -11.305 1.504 18.828 1 98.25 76 SER B CA 1
ATOM 4220 C C . SER B 1 76 ? -12.367 2.461 18.312 1 98.25 76 SER B C 1
ATOM 4222 O O . SER B 1 76 ? -12.578 3.537 18.875 1 98.25 76 SER B O 1
ATOM 4224 N N . ILE B 1 77 ? -13 2.098 17.234 1 98.25 77 ILE B N 1
ATOM 4225 C CA . ILE B 1 77 ? -14.125 2.873 16.719 1 98.25 77 ILE B CA 1
ATOM 4226 C C . ILE B 1 77 ? -15.227 2.939 17.781 1 98.25 77 ILE B C 1
ATOM 4228 O O . ILE B 1 77 ? -15.773 4.012 18.047 1 98.25 77 ILE B O 1
ATOM 4232 N N . LEU B 1 78 ? -15.5 1.8 18.391 1 98 78 LEU B N 1
ATOM 4233 C CA . LEU B 1 78 ? -16.516 1.745 19.453 1 98 78 LEU B CA 1
ATOM 4234 C C . LEU B 1 78 ? -16.109 2.605 20.641 1 98 78 LEU B C 1
ATOM 4236 O O . LEU B 1 78 ? -16.969 3.199 21.297 1 98 78 LEU B O 1
ATOM 4240 N N . TRP B 1 79 ? -14.852 2.545 20.922 1 97.94 79 TRP B N 1
ATOM 4241 C CA . TRP B 1 79 ? -14.328 3.383 22 1 97.94 79 TRP B CA 1
ATOM 4242 C C . TRP B 1 79 ? -14.703 4.844 21.781 1 97.94 79 TRP B C 1
ATOM 4244 O O . TRP B 1 79 ? -15.156 5.523 22.703 1 97.94 79 TRP B O 1
ATOM 4254 N N . SER B 1 80 ? -14.508 5.332 20.594 1 96.94 80 SER B N 1
ATOM 4255 C CA . SER B 1 80 ? -14.828 6.711 20.25 1 96.94 80 SER B CA 1
ATOM 4256 C C . SER B 1 80 ? -16.328 6.969 20.312 1 96.94 80 SER B C 1
ATOM 4258 O O . SER B 1 80 ? -16.766 8.016 20.781 1 96.94 80 SER B O 1
ATOM 4260 N N . ILE B 1 81 ? -17.078 6.051 19.797 1 97.06 81 ILE B N 1
ATOM 4261 C CA . ILE B 1 81 ? -18.531 6.18 19.797 1 97.06 81 ILE B CA 1
ATOM 4262 C C . ILE B 1 81 ? -19.047 6.273 21.219 1 97.06 81 ILE B C 1
ATOM 4264 O O . ILE B 1 81 ? -19.828 7.176 21.547 1 97.06 81 ILE B O 1
ATOM 4268 N N . ARG B 1 82 ? -18.578 5.402 22.047 1 96.06 82 ARG B N 1
ATOM 4269 C CA . ARG B 1 82 ? -19.031 5.301 23.438 1 96.06 82 ARG B CA 1
ATOM 4270 C C . ARG B 1 82 ? -18.75 6.59 24.203 1 96.06 82 ARG B C 1
ATOM 4272 O O . ARG B 1 82 ? -19.547 7 25.047 1 96.06 82 ARG B O 1
ATOM 4279 N N . ARG B 1 83 ? -17.766 7.23 23.922 1 95.5 83 ARG B N 1
ATOM 4280 C CA . ARG B 1 83 ? -17.281 8.367 24.719 1 95.5 83 ARG B CA 1
ATOM 4281 C C . ARG B 1 83 ? -17.562 9.68 24 1 95.5 83 ARG B C 1
ATOM 4283 O O . ARG B 1 83 ? -17.516 10.75 24.609 1 95.5 83 ARG B O 1
ATOM 4290 N N . GLY B 1 84 ? -17.906 9.539 22.719 1 93.75 84 GLY B N 1
ATOM 4291 C CA . GLY B 1 84 ? -18.047 10.75 21.922 1 93.75 84 GLY B CA 1
ATOM 4292 C C . GLY B 1 84 ? -16.75 11.547 21.812 1 93.75 84 GLY B C 1
ATOM 4293 O O . GLY B 1 84 ? -16.766 12.781 21.891 1 93.75 84 GLY B O 1
ATOM 4294 N N . LYS B 1 85 ? -15.641 10.906 21.812 1 90.88 85 LYS B N 1
ATOM 4295 C CA . LYS B 1 85 ? -14.32 11.516 21.734 1 90.88 85 LYS B CA 1
ATOM 4296 C C . LYS B 1 85 ? -13.57 11.047 20.484 1 90.88 85 LYS B C 1
ATOM 4298 O O . LYS B 1 85 ? -13.688 9.883 20.078 1 90.88 85 LYS B O 1
ATOM 4303 N N . ALA B 1 86 ? -12.852 11.992 19.938 1 89.31 86 ALA B N 1
ATOM 4304 C CA . ALA B 1 86 ? -12.039 11.633 18.781 1 89.31 86 ALA B CA 1
ATOM 4305 C C . ALA B 1 86 ? -10.766 10.891 19.203 1 89.31 86 ALA B C 1
ATOM 4307 O O . ALA B 1 86 ? -10.219 11.164 20.281 1 89.31 86 ALA B O 1
ATOM 4308 N N . ALA B 1 87 ? -10.383 9.938 18.406 1 91.81 87 ALA B N 1
ATOM 4309 C CA . ALA B 1 87 ? -9.102 9.258 18.578 1 91.81 87 ALA B CA 1
ATOM 4310 C C . ALA B 1 87 ? -8.445 8.961 17.234 1 91.81 87 ALA B C 1
ATOM 4312 O O . ALA B 1 87 ? -9.141 8.805 16.234 1 91.81 87 ALA B O 1
ATOM 4313 N N . GLU B 1 88 ? -7.16 9.039 17.219 1 92.5 88 GLU B N 1
ATOM 4314 C CA . GLU B 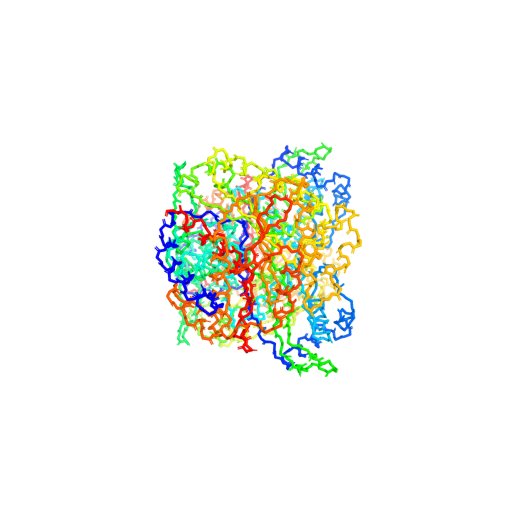1 88 ? -6.371 8.672 16.047 1 92.5 88 GLU B CA 1
ATOM 4315 C C . GLU B 1 88 ? -5.305 7.637 16.406 1 92.5 88 GLU B C 1
ATOM 4317 O O . GLU B 1 88 ? -4.516 7.844 17.328 1 92.5 88 GLU B O 1
ATOM 4322 N N . LEU B 1 89 ? -5.402 6.531 15.727 1 94.19 89 LEU B N 1
ATOM 4323 C CA . LEU B 1 89 ? -4.41 5.488 15.969 1 94.19 89 LEU B CA 1
ATOM 4324 C C . LEU B 1 89 ? -3.707 5.094 14.68 1 94.19 89 LEU B C 1
ATOM 4326 O O . LEU B 1 89 ? -4.332 5.055 13.617 1 94.19 89 LEU B O 1
ATOM 4330 N N . PHE B 1 90 ? -2.387 4.738 14.844 1 93.94 90 PHE B N 1
ATOM 4331 C CA . PHE B 1 90 ? -1.597 4.23 13.727 1 93.94 90 PHE B CA 1
ATOM 4332 C C . PHE B 1 90 ? -1.968 2.787 13.406 1 93.94 90 PHE B C 1
ATOM 4334 O O . PHE B 1 90 ? -2.012 1.942 14.305 1 93.94 90 PHE B O 1
ATOM 4341 N N . VAL B 1 91 ? -2.285 2.555 12.078 1 96.75 91 VAL B N 1
ATOM 4342 C CA . VAL B 1 91 ? -2.6 1.192 11.664 1 96.75 91 VAL B CA 1
ATOM 4343 C C . VAL B 1 91 ? -1.349 0.524 11.094 1 96.75 91 VAL B C 1
ATOM 4345 O O . VAL B 1 91 ? -1.011 0.715 9.922 1 96.75 91 VAL B O 1
ATOM 4348 N N . GLU B 1 92 ? -0.841 -0.361 11.797 1 93.88 92 GLU B N 1
ATOM 4349 C CA . GLU B 1 92 ? 0.441 -0.965 11.445 1 93.88 92 GLU B CA 1
ATOM 4350 C C . GLU B 1 92 ? 0.252 -2.156 10.508 1 93.88 92 GLU B C 1
ATOM 4352 O O . GLU B 1 92 ? 1.062 -2.377 9.609 1 93.88 92 GLU B O 1
ATOM 4357 N N . SER B 1 93 ? -0.783 -2.951 10.703 1 94.5 93 SER B N 1
ATOM 4358 C CA . SER B 1 93 ? -1.015 -4.184 9.961 1 94.5 93 SER B CA 1
ATOM 4359 C C . SER B 1 93 ? -1.493 -3.895 8.539 1 94.5 93 SER B C 1
ATOM 4361 O O . SER B 1 93 ? -2.494 -3.201 8.344 1 94.5 93 SER B O 1
ATOM 4363 N N . CYS B 1 94 ? -0.794 -4.496 7.57 1 92.88 94 CYS B N 1
ATOM 4364 C CA . CYS B 1 94 ? -1.185 -4.297 6.176 1 92.88 94 CYS B CA 1
ATOM 4365 C C . CYS B 1 94 ? -2.516 -4.973 5.883 1 92.88 94 CYS B C 1
ATOM 4367 O O . CYS B 1 94 ? -3.359 -4.418 5.176 1 92.88 94 CYS B O 1
ATOM 4369 N N . PRO B 1 95 ? -2.777 -6.18 6.43 1 92.06 95 PRO B N 1
ATOM 4370 C CA . PRO B 1 95 ? -4.102 -6.781 6.246 1 92.06 95 PRO B CA 1
ATOM 4371 C C . PRO B 1 95 ? -5.23 -5.887 6.754 1 92.06 95 PRO B C 1
ATOM 4373 O O . PRO B 1 95 ? -6.309 -5.844 6.152 1 92.06 95 PRO B O 1
ATOM 4376 N N . VAL B 1 96 ? -5.023 -5.191 7.848 1 95.88 96 VAL B N 1
ATOM 4377 C CA . VAL B 1 96 ? -6.047 -4.301 8.383 1 95.88 96 VAL B CA 1
ATOM 4378 C C . VAL B 1 96 ? -6.254 -3.121 7.434 1 95.88 96 VAL B C 1
ATOM 4380 O O . VAL B 1 96 ? -7.387 -2.693 7.199 1 95.88 96 VAL B O 1
ATOM 4383 N N . ARG B 1 97 ? -5.109 -2.555 6.941 1 96 97 ARG B N 1
ATOM 4384 C CA . ARG B 1 97 ? -5.227 -1.474 5.969 1 96 97 ARG B CA 1
ATOM 4385 C C . ARG B 1 97 ? -6.008 -1.928 4.738 1 96 97 ARG B C 1
ATOM 4387 O O . ARG B 1 97 ? -6.805 -1.167 4.184 1 96 97 ARG B O 1
ATOM 4394 N N . PHE B 1 98 ? -5.688 -3.16 4.355 1 93.38 98 PHE B N 1
ATOM 4395 C CA . PHE B 1 98 ? -6.402 -3.75 3.229 1 93.38 98 PHE B CA 1
ATOM 4396 C C . PHE B 1 98 ? -7.895 -3.855 3.529 1 93.38 98 PHE B C 1
ATOM 4398 O O . PHE B 1 98 ? -8.727 -3.553 2.674 1 93.38 98 PHE B O 1
ATOM 4405 N N . TYR B 1 99 ? -8.266 -4.297 4.676 1 94.44 99 TYR B N 1
ATOM 4406 C CA . TYR B 1 99 ? -9.648 -4.383 5.137 1 94.44 99 TYR B CA 1
ATOM 4407 C C . TYR B 1 99 ? -10.336 -3.023 5.066 1 94.44 99 TYR B C 1
ATOM 4409 O O . TYR B 1 99 ? -11.461 -2.914 4.578 1 94.44 99 TYR B O 1
ATOM 4417 N N . MET B 1 100 ? -9.688 -1.984 5.539 1 97.31 100 MET B N 1
ATOM 4418 C CA . MET B 1 100 ? -10.242 -0.635 5.551 1 97.31 100 MET B CA 1
ATOM 4419 C C . MET B 1 100 ? -10.469 -0.128 4.129 1 97.31 100 MET B C 1
ATOM 4421 O O . MET B 1 100 ? -11.477 0.516 3.848 1 97.31 100 MET B O 1
ATOM 4425 N N . LYS B 1 101 ? -9.516 -0.354 3.309 1 93.81 101 LYS B N 1
ATOM 4426 C CA . LYS B 1 101 ? -9.648 0.052 1.913 1 93.81 101 LYS B CA 1
ATOM 4427 C C . LYS B 1 101 ? -10.883 -0.574 1.271 1 93.81 101 LYS B C 1
ATOM 4429 O O . LYS B 1 101 ? -11.609 0.092 0.529 1 93.81 101 LYS B O 1
ATOM 4434 N N . ARG B 1 102 ? -11.148 -1.815 1.52 1 91.06 102 ARG B N 1
ATOM 4435 C CA . ARG B 1 102 ? -12.289 -2.525 0.955 1 91.06 102 ARG B CA 1
ATOM 4436 C C . ARG B 1 102 ? -13.594 -2.053 1.585 1 91.06 102 ARG B C 1
ATOM 4438 O O . ARG B 1 102 ? -14.648 -2.096 0.948 1 91.06 102 ARG B O 1
ATOM 4445 N N . TRP B 1 103 ? -13.469 -1.707 2.938 1 95.69 103 TRP B N 1
ATOM 4446 C CA . TRP B 1 103 ? -14.633 -1.132 3.596 1 95.69 103 TRP B CA 1
ATOM 4447 C C . TRP B 1 103 ? -15.133 0.097 2.842 1 95.69 103 TRP B C 1
ATOM 4449 O O . TRP B 1 103 ? -16.344 0.376 2.824 1 95.69 103 TRP B O 1
ATOM 4459 N N . GLY B 1 104 ? -14.203 0.837 2.217 1 95.5 104 GLY B N 1
ATOM 4460 C CA . GLY B 1 104 ? -14.555 1.941 1.339 1 95.5 104 GLY B CA 1
ATOM 4461 C C . GLY B 1 104 ? -14.742 3.254 2.076 1 95.5 104 GLY B C 1
ATOM 4462 O O . GLY B 1 104 ? -14.43 3.355 3.264 1 95.5 104 GLY B O 1
ATOM 4463 N N . TRP B 1 105 ? -15.148 4.281 1.392 1 96.69 105 TRP B N 1
ATOM 4464 C CA . TRP B 1 105 ? -15.375 5.621 1.924 1 96.69 105 TRP B CA 1
ATOM 4465 C C . TRP B 1 105 ? -16.484 6.328 1.153 1 96.69 105 TRP B C 1
ATOM 4467 O O . TRP B 1 105 ? -16.891 5.879 0.079 1 96.69 105 TRP B O 1
ATOM 4477 N N . ASN B 1 106 ? -17.062 7.309 1.758 1 96.31 106 ASN B N 1
ATOM 4478 C CA . ASN B 1 106 ? -18.094 8.117 1.126 1 96.31 106 ASN B CA 1
ATOM 4479 C C . ASN B 1 106 ? -17.516 9.328 0.415 1 96.31 106 ASN B C 1
ATOM 4481 O O . ASN B 1 106 ? -18.062 9.797 -0.589 1 96.31 106 ASN B O 1
ATOM 4485 N N . GLU B 1 107 ? -16.375 9.828 1.02 1 94.31 107 GLU B N 1
ATOM 4486 C CA . GLU B 1 107 ? -15.758 11.039 0.488 1 94.31 107 GLU B CA 1
ATOM 4487 C C . GLU B 1 107 ? -14.242 10.992 0.649 1 94.31 107 GLU B C 1
ATOM 4489 O O . GLU B 1 107 ? -13.734 10.414 1.608 1 94.31 107 GLU B O 1
ATOM 4494 N N . LEU B 1 108 ? -13.586 11.586 -0.327 1 95.12 108 LEU B N 1
ATOM 4495 C CA . LEU B 1 108 ? -12.141 11.805 -0.246 1 95.12 108 LEU B CA 1
ATOM 4496 C C . LEU B 1 108 ? -11.82 13.297 -0.177 1 95.12 108 LEU B C 1
ATOM 4498 O O . LEU B 1 108 ? -12.445 14.102 -0.873 1 95.12 108 LEU B O 1
ATOM 4502 N N . ARG B 1 109 ? -10.922 13.633 0.716 1 93.5 109 ARG B N 1
ATOM 4503 C CA . ARG B 1 109 ? -10.484 15.016 0.855 1 93.5 109 ARG B CA 1
ATOM 4504 C C . ARG B 1 109 ? -8.969 15.094 1.021 1 93.5 109 ARG B C 1
ATOM 4506 O O . ARG B 1 109 ? -8.336 14.133 1.471 1 93.5 109 ARG B O 1
ATOM 4513 N N . MET B 1 110 ? -8.461 16.219 0.633 1 95.19 110 MET B N 1
ATOM 4514 C CA . MET B 1 110 ? -7.055 16.484 0.907 1 95.19 110 MET B CA 1
ATOM 4515 C C . MET B 1 110 ? -6.816 16.672 2.402 1 95.19 110 MET B C 1
ATOM 4517 O O . MET B 1 110 ? -7.5 17.469 3.053 1 95.19 110 MET B O 1
ATOM 4521 N N . GLY B 1 111 ? -5.867 15.875 2.879 1 94.56 111 GLY B N 1
ATOM 4522 C CA . GLY B 1 111 ? -5.469 16.016 4.27 1 94.56 111 GLY B CA 1
ATOM 4523 C C . GLY B 1 111 ? -4.031 16.469 4.438 1 94.56 111 GLY B C 1
ATOM 4524 O O . GLY B 1 111 ? -3.342 16.734 3.449 1 94.56 111 GLY B O 1
ATOM 4525 N N . GLY B 1 112 ? -3.639 16.5 5.75 1 94.94 112 GLY B N 1
ATOM 4526 C CA . GLY B 1 112 ? -2.342 17.094 6.043 1 94.94 112 GLY B CA 1
ATOM 4527 C C . GLY B 1 112 ? -2.359 18.609 6.035 1 94.94 112 GLY B C 1
ATOM 4528 O O . GLY B 1 112 ? -3.021 19.219 5.199 1 94.94 112 GLY B O 1
ATOM 4529 N N . GLN B 1 113 ? -1.646 19.125 6.898 1 95.88 113 GLN B N 1
ATOM 4530 C CA . GLN B 1 113 ? -1.659 20.578 7.012 1 95.88 113 GLN B CA 1
ATOM 4531 C C . GLN B 1 113 ? -1.178 21.234 5.719 1 95.88 113 GLN B C 1
ATOM 4533 O O . GLN B 1 113 ? -1.798 22.188 5.23 1 95.88 113 GLN B O 1
ATOM 4538 N N . ALA B 1 114 ? -0.132 20.734 5.16 1 97.44 114 ALA B N 1
ATOM 4539 C CA . ALA B 1 114 ? 0.421 21.312 3.936 1 97.44 114 ALA B CA 1
ATOM 4540 C C . ALA B 1 114 ? -0.553 21.156 2.771 1 97.44 114 ALA B C 1
ATOM 4542 O O . ALA B 1 114 ? -0.696 22.062 1.951 1 97.44 114 ALA B O 1
ATOM 4543 N N . GLY B 1 115 ? -1.161 20.031 2.688 1 97.25 115 GLY B N 1
ATOM 4544 C CA . GLY B 1 115 ? -2.131 19.812 1.627 1 97.25 115 GLY B CA 1
ATOM 4545 C C . GLY B 1 115 ? -3.328 20.734 1.71 1 97.25 115 GLY B C 1
ATOM 4546 O O . GLY B 1 115 ? -3.744 21.312 0.702 1 97.25 115 GLY B O 1
ATOM 4547 N N . ILE B 1 116 ? -3.859 20.875 2.861 1 95.94 116 ILE B N 1
ATOM 4548 C CA . ILE B 1 116 ? -5.016 21.734 3.086 1 95.94 116 ILE B CA 1
ATOM 4549 C C . ILE B 1 116 ? -4.648 23.188 2.758 1 95.94 116 ILE B C 1
ATOM 4551 O O . ILE B 1 116 ? -5.395 23.875 2.064 1 95.94 116 ILE B O 1
ATOM 4555 N N . MET B 1 117 ? -3.516 23.594 3.191 1 97.5 117 MET B N 1
ATOM 4556 C CA . MET B 1 117 ? -3.09 24.969 2.959 1 97.5 117 MET B CA 1
ATOM 4557 C C . MET B 1 117 ? -2.785 25.203 1.483 1 97.5 117 MET B C 1
ATOM 4559 O O . MET B 1 117 ? -3.016 26.297 0.963 1 97.5 117 MET B O 1
ATOM 4563 N N . ALA B 1 118 ? -2.268 24.156 0.82 1 98.25 118 ALA B N 1
ATOM 4564 C CA . ALA B 1 118 ? -1.997 24.281 -0.609 1 98.25 118 ALA B CA 1
ATOM 4565 C C . ALA B 1 118 ? -3.281 24.547 -1.389 1 98.25 118 ALA B C 1
ATOM 4567 O O . ALA B 1 118 ? -3.312 25.406 -2.266 1 98.25 118 ALA B O 1
ATOM 4568 N N . ASN B 1 119 ? -4.301 23.844 -1.083 1 96.94 119 ASN B N 1
ATOM 4569 C CA . ASN B 1 119 ? -5.582 24.047 -1.752 1 96.94 119 ASN B CA 1
ATOM 4570 C C . ASN B 1 119 ? -6.172 25.406 -1.423 1 96.94 119 ASN B C 1
ATOM 4572 O O . ASN B 1 119 ? -6.777 26.047 -2.283 1 96.94 119 ASN B O 1
ATOM 4576 N N . LEU B 1 120 ? -6.012 25.859 -0.201 1 96.62 120 LEU B N 1
ATOM 4577 C CA . LEU B 1 120 ? -6.551 27.156 0.198 1 96.62 120 LEU B CA 1
ATOM 4578 C C . LEU B 1 120 ? -5.785 28.297 -0.475 1 96.62 120 LEU B C 1
ATOM 4580 O O . LEU B 1 120 ? -6.383 29.125 -1.165 1 96.62 120 LEU B O 1
ATOM 4584 N N . LEU B 1 121 ? -4.477 28.312 -0.311 1 97.75 121 LEU B N 1
ATOM 4585 C CA . LEU B 1 121 ? -3.658 29.422 -0.799 1 97.75 121 LEU B CA 1
ATOM 4586 C C . LEU B 1 121 ? -3.557 29.391 -2.32 1 97.75 121 LEU B C 1
ATOM 4588 O O . LEU B 1 121 ? -3.711 30.422 -2.979 1 97.75 121 LEU B O 1
ATOM 4592 N N . GLY B 1 122 ? -3.279 28.234 -2.822 1 97.75 122 GLY B N 1
ATOM 4593 C CA . GLY B 1 122 ? -3.135 28.109 -4.262 1 97.75 122 GLY B CA 1
ATOM 4594 C C . GLY B 1 122 ? -4.465 28.047 -4.992 1 97.75 122 GLY B C 1
ATOM 4595 O O . GLY B 1 122 ? -4.672 28.781 -5.965 1 97.75 122 GLY B O 1
ATOM 4596 N N . GLY B 1 123 ? -5.328 27.219 -4.551 1 96.69 123 GLY B N 1
ATOM 4597 C CA . GLY B 1 123 ? -6.582 26.969 -5.238 1 96.69 123 GLY B CA 1
ATOM 4598 C C . GLY B 1 123 ? -7.629 28.031 -5.008 1 96.69 123 GLY B C 1
ATOM 4599 O O . GLY B 1 123 ? -8.391 28.375 -5.914 1 96.69 123 GLY B O 1
ATOM 4600 N N . VAL B 1 124 ? -7.68 28.562 -3.84 1 96.19 124 VAL B N 1
ATOM 4601 C CA . VAL B 1 124 ? -8.75 29.5 -3.48 1 96.19 124 VAL B CA 1
ATOM 4602 C C . VAL B 1 124 ? -8.234 30.938 -3.564 1 96.19 124 VAL B C 1
ATOM 4604 O O . VAL B 1 124 ? -8.875 31.797 -4.184 1 96.19 124 VAL B O 1
ATOM 4607 N N . TYR B 1 125 ? -7.07 31.203 -3.01 1 97.12 125 TYR B N 1
ATOM 4608 C CA . TYR B 1 125 ? -6.559 32.562 -2.938 1 97.12 125 TYR B CA 1
ATOM 4609 C C . TYR B 1 125 ? -5.805 32.938 -4.207 1 97.12 125 TYR B C 1
ATOM 4611 O O . TYR B 1 125 ? -5.559 34.125 -4.473 1 97.12 125 TYR B O 1
ATOM 4619 N N . GLY B 1 126 ? -5.363 31.938 -4.934 1 96.31 126 GLY B N 1
ATOM 4620 C CA . GLY B 1 126 ? -4.633 32.188 -6.164 1 96.31 126 GLY B CA 1
ATOM 4621 C C . GLY B 1 126 ? -3.178 32.562 -5.934 1 96.31 126 GLY B C 1
ATOM 4622 O O . GLY B 1 126 ? -2.537 33.156 -6.793 1 96.31 126 GLY B O 1
ATOM 4623 N N . VAL B 1 127 ? -2.652 32.25 -4.77 1 97.56 127 VAL B N 1
ATOM 4624 C CA . VAL B 1 127 ? -1.255 32.5 -4.426 1 97.56 127 VAL B CA 1
ATOM 4625 C C . VAL B 1 127 ? -0.394 31.328 -4.902 1 97.56 127 VAL B C 1
ATOM 4627 O O . VAL B 1 127 ? -0.715 30.172 -4.641 1 97.56 127 VAL B O 1
ATOM 4630 N N . PRO B 1 128 ? 0.723 31.609 -5.629 1 98.25 128 PRO B N 1
ATOM 4631 C CA . PRO B 1 128 ? 1.601 30.5 -6.004 1 98.25 128 PRO B CA 1
ATOM 4632 C C . PRO B 1 128 ? 2.195 29.781 -4.797 1 98.25 128 PRO B C 1
ATOM 4634 O O . PRO B 1 128 ? 2.744 30.438 -3.898 1 98.25 128 PRO B O 1
ATOM 4637 N N . VAL B 1 129 ? 2.047 28.469 -4.793 1 98.5 129 VAL B N 1
ATOM 4638 C CA . VAL B 1 129 ? 2.578 27.703 -3.672 1 98.5 129 VAL B CA 1
ATOM 4639 C C . VAL B 1 129 ? 3.408 26.531 -4.195 1 98.5 129 VAL B C 1
ATOM 4641 O O . VAL B 1 129 ? 3.111 25.984 -5.254 1 98.5 129 VAL B O 1
ATOM 4644 N N . ILE B 1 130 ? 4.488 26.281 -3.533 1 98.62 130 ILE B N 1
ATOM 4645 C CA . ILE B 1 130 ? 5.238 25.031 -3.678 1 98.62 130 ILE B CA 1
ATOM 4646 C C . ILE B 1 130 ? 4.98 24.141 -2.473 1 98.62 130 ILE B C 1
ATOM 4648 O O . ILE B 1 130 ? 5.25 24.516 -1.332 1 98.62 130 ILE B O 1
ATOM 4652 N N . VAL B 1 131 ? 4.449 22.969 -2.689 1 98.5 131 VAL B N 1
ATOM 4653 C CA . VAL B 1 131 ? 4.047 22.109 -1.579 1 98.5 131 VAL B CA 1
ATOM 4654 C C . VAL B 1 131 ? 4.879 20.828 -1.583 1 98.5 131 VAL B C 1
ATOM 4656 O O . VAL B 1 131 ? 5.156 20.266 -2.645 1 98.5 131 VAL B O 1
ATOM 4659 N N . HIS B 1 132 ? 5.383 20.469 -0.413 1 98.06 132 HIS B N 1
ATOM 4660 C CA . HIS B 1 132 ? 6.008 19.172 -0.23 1 98.06 132 HIS B CA 1
ATOM 4661 C C . HIS B 1 132 ? 4.961 18.062 -0.125 1 98.06 132 HIS B C 1
ATOM 4663 O O . HIS B 1 132 ? 4.055 18.141 0.708 1 98.06 132 HIS B O 1
ATOM 4669 N N . VAL B 1 133 ? 5.031 17.141 -0.943 1 96.94 133 VAL B N 1
ATOM 4670 C CA . VAL B 1 133 ? 4.168 15.969 -0.953 1 96.94 133 VAL B CA 1
ATOM 4671 C C . VAL B 1 133 ? 5.012 14.703 -0.839 1 96.94 133 VAL B C 1
ATOM 4673 O O . VAL B 1 133 ? 5.621 14.266 -1.819 1 96.94 133 VAL B O 1
ATOM 4676 N N . PRO B 1 134 ? 4.957 14.102 0.349 1 94.88 134 PRO B N 1
ATOM 4677 C CA . PRO B 1 134 ? 5.852 12.961 0.56 1 94.88 134 PRO B CA 1
ATOM 4678 C C . PRO B 1 134 ? 5.625 11.836 -0.448 1 94.88 134 PRO B C 1
ATOM 4680 O O . PRO B 1 134 ? 6.582 11.195 -0.888 1 94.88 134 PRO B O 1
ATOM 4683 N N . GLN B 1 135 ? 4.441 11.547 -0.746 1 92 135 GLN B N 1
ATOM 4684 C CA . GLN B 1 135 ? 4.039 10.57 -1.752 1 92 135 GLN B CA 1
ATOM 4685 C C . GLN B 1 135 ? 2.855 11.078 -2.572 1 92 135 GLN B C 1
ATOM 4687 O O . GLN B 1 135 ? 1.832 11.477 -2.014 1 92 135 GLN B O 1
ATOM 4692 N N . LEU B 1 136 ? 3.033 11.008 -3.867 1 93.31 136 LEU B N 1
ATOM 4693 C CA . LEU B 1 136 ? 2.021 11.625 -4.719 1 93.31 136 LEU B CA 1
ATOM 4694 C C . LEU B 1 136 ? 1.379 10.594 -5.637 1 93.31 136 LEU B C 1
ATOM 4696 O O . LEU B 1 136 ? 1.837 10.391 -6.766 1 93.31 136 LEU B O 1
ATOM 4700 N N . SER B 1 137 ? 0.331 10.016 -5.195 1 90.06 137 SER B N 1
ATOM 4701 C CA . SER B 1 137 ? -0.466 9.125 -6.027 1 90.06 137 SER B CA 1
ATOM 4702 C C . SER B 1 137 ? -1.395 9.906 -6.949 1 90.06 137 SER B C 1
ATOM 4704 O O . SER B 1 137 ? -1.613 11.102 -6.746 1 90.06 137 SER B O 1
ATOM 4706 N N . ARG B 1 138 ? -1.924 9.273 -7.961 1 89.19 138 ARG B N 1
ATOM 4707 C CA . ARG B 1 138 ? -2.891 9.914 -8.844 1 89.19 138 ARG B CA 1
ATOM 4708 C C . ARG B 1 138 ? -4.125 10.367 -8.078 1 89.19 138 ARG B C 1
ATOM 4710 O O . ARG B 1 138 ? -4.703 11.414 -8.375 1 89.19 138 ARG B O 1
ATOM 4717 N N . LEU B 1 139 ? -4.562 9.523 -7.152 1 90.12 139 LEU B N 1
ATOM 4718 C CA . LEU B 1 139 ? -5.719 9.844 -6.32 1 90.12 139 LEU B CA 1
ATOM 4719 C C . LEU B 1 139 ? -5.492 11.141 -5.547 1 90.12 139 LEU B C 1
ATOM 4721 O O . LEU B 1 139 ? -6.371 12 -5.504 1 90.12 139 LEU B O 1
ATOM 4725 N N . GLN B 1 140 ? -4.359 11.258 -4.957 1 94.19 140 GLN B N 1
ATOM 4726 C CA . GLN B 1 140 ? -4.043 12.461 -4.188 1 94.19 140 GLN B CA 1
ATOM 4727 C C . GLN B 1 140 ? -3.891 13.672 -5.102 1 94.19 140 GLN B C 1
ATOM 4729 O O . GLN B 1 140 ? -4.32 14.773 -4.754 1 94.19 140 GLN B O 1
ATOM 4734 N N . ALA B 1 141 ? -3.229 13.477 -6.219 1 95.31 141 ALA B N 1
ATOM 4735 C CA . ALA B 1 141 ? -3.047 14.555 -7.191 1 95.31 141 ALA B CA 1
ATOM 4736 C C . ALA B 1 141 ? -4.387 15.18 -7.574 1 95.31 141 ALA B C 1
ATOM 4738 O O . ALA B 1 141 ? -4.496 16.406 -7.703 1 95.31 141 ALA B O 1
ATOM 4739 N N . ASN B 1 142 ? -5.367 14.367 -7.703 1 93.81 142 ASN B N 1
ATOM 4740 C CA . ASN B 1 142 ? -6.684 14.82 -8.141 1 93.81 142 ASN B CA 1
ATOM 4741 C C . ASN B 1 142 ? -7.418 15.578 -7.043 1 93.81 142 ASN B C 1
ATOM 4743 O O . ASN B 1 142 ? -8.414 16.25 -7.305 1 93.81 142 ASN B O 1
ATOM 4747 N N . LEU B 1 143 ? -6.918 15.508 -5.859 1 95.5 143 LEU B N 1
ATOM 4748 C CA . LEU B 1 143 ? -7.559 16.203 -4.746 1 95.5 143 LEU B CA 1
ATOM 4749 C C . LEU B 1 143 ? -7.023 17.625 -4.609 1 95.5 143 LEU B C 1
ATOM 4751 O O . LEU B 1 143 ? -7.609 18.438 -3.898 1 95.5 143 LEU B O 1
ATOM 4755 N N . PHE B 1 144 ? -5.965 17.859 -5.266 1 97.31 144 PHE B N 1
ATOM 4756 C CA . PHE B 1 144 ? -5.516 19.25 -5.32 1 97.31 144 PHE B CA 1
ATOM 4757 C C . PHE B 1 144 ? -6.434 20.078 -6.211 1 97.31 144 PHE B C 1
ATOM 4759 O O . PHE B 1 144 ? -6.914 19.594 -7.238 1 97.31 144 PHE B O 1
ATOM 4766 N N . LEU B 1 145 ? -6.652 21.266 -5.809 1 96.88 145 LEU B N 1
ATOM 4767 C CA . LEU B 1 145 ? -7.449 22.172 -6.625 1 96.88 145 LEU B CA 1
ATOM 4768 C C . LEU B 1 145 ? -6.625 22.734 -7.777 1 96.88 145 LEU B C 1
ATOM 4770 O O . LEU B 1 145 ? -5.395 22.641 -7.77 1 96.88 145 LEU B O 1
ATOM 4774 N N . ASP B 1 146 ? -7.391 23.234 -8.727 1 96.5 146 ASP B N 1
ATOM 4775 C CA . ASP B 1 146 ? -6.691 23.969 -9.773 1 96.5 146 ASP B CA 1
ATOM 4776 C C . ASP B 1 146 ? -6.082 25.25 -9.227 1 96.5 146 ASP B C 1
ATOM 4778 O O . ASP B 1 146 ? -6.457 25.719 -8.148 1 96.5 146 ASP B O 1
ATOM 4782 N N . GLY B 1 147 ? -5.16 25.812 -9.891 1 96.88 147 GLY B N 1
ATOM 4783 C CA . GLY B 1 147 ? -4.461 27 -9.438 1 96.88 147 GLY B CA 1
ATOM 4784 C C . GLY B 1 147 ? -2.951 26.844 -9.43 1 96.88 147 GLY B C 1
ATOM 4785 O O . GLY B 1 147 ? -2.426 25.828 -9.898 1 96.88 147 GLY B O 1
ATOM 4786 N N . PRO B 1 148 ? -2.316 27.844 -8.93 1 98.06 148 PRO B N 1
ATOM 4787 C CA . PRO B 1 148 ? -0.853 27.828 -8.977 1 98.06 148 PRO B CA 1
ATOM 4788 C C . PRO B 1 148 ? -0.233 27.016 -7.836 1 98.06 148 PRO B C 1
ATOM 4790 O O . PRO B 1 148 ? 0.498 27.578 -7.012 1 98.06 148 PRO B O 1
ATOM 4793 N N . ILE B 1 149 ? -0.533 25.766 -7.82 1 98.56 149 ILE B N 1
ATOM 4794 C CA . ILE B 1 149 ? 0.018 24.797 -6.879 1 98.56 149 ILE B CA 1
ATOM 4795 C C . ILE B 1 149 ? 1.079 23.953 -7.574 1 98.56 149 ILE B C 1
ATOM 4797 O O . ILE B 1 149 ? 0.817 23.359 -8.617 1 98.56 149 ILE B O 1
ATOM 4801 N N . TYR B 1 150 ? 2.254 23.891 -6.961 1 98.44 150 TYR B N 1
ATOM 4802 C CA . TYR B 1 150 ? 3.35 23.219 -7.652 1 98.44 150 TYR B CA 1
ATOM 4803 C C . TYR B 1 150 ? 4.062 22.25 -6.727 1 98.44 150 TYR B C 1
ATOM 4805 O O . TYR B 1 150 ? 4.152 22.484 -5.52 1 98.44 150 TYR B O 1
ATOM 4813 N N . VAL B 1 151 ? 4.516 21.172 -7.266 1 97.5 151 VAL B N 1
ATOM 4814 C CA . VAL B 1 151 ? 5.441 20.234 -6.629 1 97.5 151 VAL B CA 1
ATOM 4815 C C . VAL B 1 151 ? 6.746 20.188 -7.418 1 97.5 151 VAL B C 1
ATOM 4817 O O . VAL B 1 151 ? 6.738 20.25 -8.648 1 97.5 151 VAL B O 1
ATOM 4820 N N . PRO B 1 152 ? 7.844 20.188 -6.742 1 95.94 152 PRO B N 1
ATOM 4821 C CA . PRO B 1 152 ? 9.125 20.094 -7.453 1 95.94 152 PRO B CA 1
ATOM 4822 C C . PRO B 1 152 ? 9.43 18.672 -7.926 1 95.94 152 PRO B C 1
ATOM 4824 O O . PRO B 1 152 ? 9.125 17.703 -7.227 1 95.94 152 PRO B O 1
ATOM 4827 N N . THR B 1 153 ? 9.922 18.531 -9.062 1 91.12 153 THR B N 1
ATOM 4828 C CA . THR B 1 153 ? 10.445 17.281 -9.602 1 91.12 153 THR B CA 1
ATOM 4829 C C . THR B 1 153 ? 11.852 17.484 -10.164 1 91.12 153 THR B C 1
ATOM 4831 O O . THR B 1 153 ? 12.211 18.578 -10.57 1 91.12 153 THR B O 1
ATOM 4834 N N . LEU B 1 154 ? 12.602 16.391 -10.039 1 86.88 154 LEU B N 1
ATOM 4835 C CA . LEU B 1 154 ? 13.945 16.453 -10.602 1 86.88 154 LEU B CA 1
ATOM 4836 C C . LEU B 1 154 ? 13.977 15.836 -11.992 1 86.88 154 LEU B C 1
ATOM 4838 O O . LEU B 1 154 ? 13.656 14.656 -12.164 1 86.88 154 LEU B O 1
ATOM 4842 N N . GLU B 1 155 ? 14.148 16.516 -12.984 1 83.12 155 GLU B N 1
ATOM 4843 C CA . GLU B 1 155 ? 14.312 16.047 -14.359 1 83.12 155 GLU B CA 1
ATOM 4844 C C . GLU B 1 155 ? 15.664 16.484 -14.93 1 83.12 155 GLU B C 1
ATOM 4846 O O . GLU B 1 155 ? 15.938 17.688 -15.047 1 83.12 155 GLU B O 1
ATOM 4851 N N . ASN B 1 156 ? 16.5 15.594 -15.32 1 84.25 156 ASN B N 1
ATOM 4852 C CA . ASN B 1 156 ? 17.828 15.844 -15.875 1 84.25 156 ASN B CA 1
ATOM 4853 C C . ASN B 1 156 ? 18.656 16.734 -14.953 1 84.25 156 ASN B C 1
ATOM 4855 O O . ASN B 1 156 ? 19.281 17.703 -15.406 1 84.25 156 ASN B O 1
ATOM 4859 N N . GLY B 1 157 ? 18.531 16.609 -13.672 1 82.12 157 GLY B N 1
ATOM 4860 C CA . GLY B 1 157 ? 19.328 17.312 -12.688 1 82.12 157 GLY B CA 1
ATOM 4861 C C . GLY B 1 157 ? 18.797 18.703 -12.375 1 82.12 157 GLY B C 1
ATOM 4862 O O . GLY B 1 157 ? 19.391 19.422 -11.562 1 82.12 157 GLY B O 1
ATOM 4863 N N . GLU B 1 158 ? 17.75 19.016 -12.992 1 89.38 158 GLU B N 1
ATOM 4864 C CA . GLU B 1 158 ? 17.172 20.344 -12.766 1 89.38 158 GLU B CA 1
ATOM 4865 C C . GLU B 1 158 ? 15.805 20.234 -12.094 1 89.38 158 GLU B C 1
ATOM 4867 O O . GLU B 1 158 ? 15.031 19.328 -12.383 1 89.38 158 GLU B O 1
ATOM 4872 N N . VAL B 1 159 ? 15.539 21.266 -11.258 1 93.81 159 VAL B N 1
ATOM 4873 C CA . VAL B 1 159 ? 14.258 21.281 -10.562 1 93.81 159 VAL B CA 1
ATOM 4874 C C . VAL B 1 159 ? 13.188 21.891 -11.469 1 93.81 159 VAL B C 1
ATOM 4876 O O . VAL B 1 159 ? 13.391 22.969 -12.031 1 93.81 159 VAL B O 1
ATOM 4879 N N . LYS B 1 160 ? 12.211 21.188 -11.68 1 94.38 160 LYS B N 1
ATOM 4880 C CA . LYS B 1 160 ? 11.039 21.656 -12.406 1 94.38 160 LYS B CA 1
ATOM 4881 C C . LYS B 1 160 ? 9.797 21.656 -11.516 1 94.38 160 LYS B C 1
ATOM 4883 O O . LYS B 1 160 ? 9.555 20.703 -10.781 1 94.38 160 LYS B O 1
ATOM 4888 N N . LEU B 1 161 ? 9.078 22.797 -11.523 1 96.38 161 LEU B N 1
ATOM 4889 C CA . LEU B 1 161 ? 7.832 22.891 -10.766 1 96.38 161 LEU B CA 1
ATOM 4890 C C . LEU B 1 161 ? 6.637 22.547 -11.641 1 96.38 161 LEU B C 1
ATOM 4892 O O . LEU B 1 161 ? 6.422 23.156 -12.688 1 96.38 161 LEU B O 1
ATOM 4896 N N . ILE B 1 162 ? 5.875 21.562 -11.211 1 96.75 162 ILE B N 1
ATOM 4897 C CA . ILE B 1 162 ? 4.711 21.141 -11.992 1 96.75 162 ILE B CA 1
ATOM 4898 C C . ILE B 1 162 ? 3.488 21.047 -11.078 1 96.75 162 ILE B C 1
ATOM 4900 O O . ILE B 1 162 ? 3.623 20.875 -9.867 1 96.75 162 ILE B O 1
ATOM 4904 N N . HIS B 1 163 ? 2.326 21.297 -11.703 1 97.88 163 HIS B N 1
ATOM 4905 C CA . HIS B 1 163 ? 1.115 21.047 -10.922 1 97.88 163 HIS B CA 1
ATOM 4906 C C . HIS B 1 163 ? 1.003 19.578 -10.523 1 97.88 163 HIS B C 1
ATOM 4908 O O . HIS B 1 163 ? 1.336 18.688 -11.305 1 97.88 163 HIS B O 1
ATOM 4914 N N . PRO B 1 164 ? 0.528 19.266 -9.273 1 96.94 164 PRO B N 1
ATOM 4915 C CA . PRO B 1 164 ? 0.448 17.875 -8.828 1 96.94 164 PRO B CA 1
ATOM 4916 C C . PRO B 1 164 ? -0.318 16.984 -9.812 1 96.94 164 PRO B C 1
ATOM 4918 O O . PRO B 1 164 ? 0.018 15.812 -9.977 1 96.94 164 PRO B O 1
ATOM 4921 N N . LYS B 1 165 ? -1.289 17.484 -10.508 1 94.94 165 LYS B N 1
ATOM 4922 C CA . LYS B 1 165 ? -2.119 16.719 -11.438 1 94.94 165 LYS B CA 1
ATOM 4923 C C . LYS B 1 165 ? -1.319 16.297 -12.664 1 94.94 165 LYS B C 1
ATOM 4925 O O . LYS B 1 165 ? -1.734 15.398 -13.398 1 94.94 165 LYS B O 1
ATOM 4930 N N . GLU B 1 166 ? -0.212 16.875 -12.844 1 93.88 166 GLU B N 1
ATOM 4931 C CA . GLU B 1 166 ? 0.652 16.562 -13.977 1 93.88 166 GLU B CA 1
ATOM 4932 C C . GLU B 1 166 ? 1.761 15.594 -13.57 1 93.88 166 GLU B C 1
ATOM 4934 O O . GLU B 1 166 ? 2.557 15.164 -14.406 1 93.88 166 GLU B O 1
ATOM 4939 N N . PHE B 1 167 ? 1.759 15.266 -12.359 1 89.44 167 PHE B N 1
ATOM 4940 C CA . PHE B 1 167 ? 2.785 14.359 -11.852 1 89.44 167 PHE B CA 1
ATOM 4941 C C . PHE B 1 167 ? 2.543 12.938 -12.344 1 89.44 167 PHE B C 1
ATOM 4943 O O . PHE B 1 167 ? 1.457 12.383 -12.156 1 89.44 167 PHE B O 1
ATOM 4950 N N . SER B 1 168 ? 3.396 12.297 -13.023 1 75 168 SER B N 1
ATOM 4951 C CA . SER B 1 168 ? 3.219 10.984 -13.648 1 75 168 SER B CA 1
ATOM 4952 C C . SER B 1 168 ? 3.73 9.867 -12.75 1 75 168 SER B C 1
ATOM 4954 O O . SER B 1 168 ? 3.721 8.695 -13.141 1 75 168 SER B O 1
ATOM 4956 N N . GLY B 1 169 ? 3.969 10.133 -11.555 1 70.81 169 GLY B N 1
ATOM 4957 C CA . GLY B 1 169 ? 4.512 9.055 -10.742 1 70.81 169 GLY B CA 1
ATOM 4958 C C . GLY B 1 169 ? 3.443 8.125 -10.203 1 70.81 169 GLY B C 1
ATOM 4959 O O . GLY B 1 169 ? 2.271 8.492 -10.117 1 70.81 169 GLY B O 1
ATOM 4960 N N . ASP B 1 170 ? 3.533 6.734 -10.195 1 72 170 ASP B N 1
ATOM 4961 C CA . ASP B 1 170 ? 2.654 5.711 -9.633 1 72 170 ASP B CA 1
ATOM 4962 C C . ASP B 1 170 ? 3.029 5.398 -8.188 1 72 170 ASP B C 1
ATOM 4964 O O . ASP B 1 170 ? 3.359 4.254 -7.863 1 72 170 ASP B O 1
ATOM 4968 N N . GLU B 1 171 ? 2.736 6.551 -7.395 1 85.19 171 GLU B N 1
ATOM 4969 C CA . GLU B 1 171 ? 3.164 6.336 -6.016 1 85.19 171 GLU B CA 1
ATOM 4970 C C . GLU B 1 171 ? 2.006 5.848 -5.152 1 85.19 171 GLU B C 1
ATOM 4972 O O . GLU B 1 171 ? 0.854 5.84 -5.59 1 85.19 171 GLU B O 1
ATOM 4977 N N . GLU B 1 172 ? 2.277 5.359 -4.07 1 84.62 172 GLU B N 1
ATOM 4978 C CA . GLU B 1 172 ? 1.279 4.758 -3.191 1 84.62 172 GLU B CA 1
ATOM 4979 C C . GLU B 1 172 ? 0.428 5.824 -2.51 1 84.62 172 GLU B C 1
ATOM 4981 O O . GLU B 1 172 ? 0.842 6.98 -2.4 1 84.62 172 GLU B O 1
ATOM 4986 N N . ASN B 1 173 ? -0.712 5.398 -2.121 1 89.12 173 ASN B N 1
ATOM 4987 C CA . ASN B 1 173 ? -1.6 6.281 -1.376 1 89.12 173 ASN B CA 1
ATOM 4988 C C . ASN B 1 173 ? -1.223 6.34 0.102 1 89.12 173 ASN B C 1
ATOM 4990 O O . ASN B 1 173 ? -0.762 5.348 0.668 1 89.12 173 ASN B O 1
ATOM 4994 N N . CYS B 1 174 ? -1.305 7.453 0.625 1 93 174 CYS B N 1
ATOM 4995 C CA . CYS B 1 174 ? -1.27 7.672 2.068 1 93 174 CYS B CA 1
ATOM 4996 C C . CYS B 1 174 ? -2.637 8.102 2.588 1 93 174 CYS B C 1
ATOM 4998 O O . CYS B 1 174 ? -3.021 9.266 2.453 1 93 174 CYS B O 1
ATOM 5000 N N . ILE B 1 175 ? -3.312 7.168 3.283 1 96.12 175 ILE B N 1
ATOM 5001 C CA . ILE B 1 175 ? -4.719 7.422 3.564 1 96.12 175 ILE B CA 1
ATOM 5002 C C . ILE B 1 175 ? -4.949 7.43 5.074 1 96.12 175 ILE B C 1
ATOM 5004 O O . ILE B 1 175 ? -4.492 6.531 5.785 1 96.12 175 ILE B O 1
ATOM 5008 N N . HIS B 1 176 ? -5.523 8.43 5.535 1 96.62 176 HIS B N 1
ATOM 5009 C CA . HIS B 1 176 ? -6.16 8.461 6.848 1 96.62 176 HIS B CA 1
ATOM 5010 C C . HIS B 1 176 ? -7.645 8.133 6.746 1 96.62 176 HIS B C 1
ATOM 5012 O O . HIS B 1 176 ? -8.43 8.93 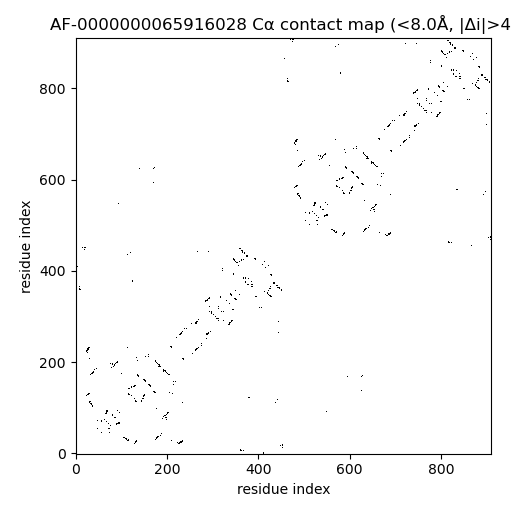6.227 1 96.62 176 HIS B O 1
ATOM 5018 N N . TYR B 1 177 ? -7.992 6.949 7.227 1 97.94 177 TYR B N 1
ATOM 5019 C CA . TYR B 1 177 ? -9.391 6.535 7.203 1 97.94 177 TYR B CA 1
ATOM 5020 C C . TYR B 1 177 ? -10.156 7.141 8.375 1 97.94 177 TYR B C 1
ATOM 5022 O O . TYR B 1 177 ? -9.836 6.887 9.531 1 97.94 177 TYR B O 1
ATOM 5030 N N . ILE B 1 178 ? -11.156 7.902 8.062 1 96.81 178 ILE B N 1
ATOM 5031 C CA . ILE B 1 178 ? -11.914 8.625 9.078 1 96.81 178 ILE B CA 1
ATOM 5032 C C . ILE B 1 178 ? -13.328 8.062 9.172 1 96.81 178 ILE B C 1
ATOM 5034 O O . ILE B 1 178 ? -14.094 8.148 8.211 1 96.81 178 ILE B O 1
ATOM 5038 N N . TYR B 1 179 ? -13.648 7.508 10.281 1 98 179 TYR B N 1
ATOM 5039 C CA . TYR B 1 179 ? -14.977 6.969 10.547 1 98 179 TYR B CA 1
ATOM 5040 C C . TYR B 1 179 ? -15.797 7.938 11.391 1 98 179 TYR B C 1
ATOM 5042 O O . TYR B 1 179 ? -15.562 8.07 12.594 1 98 179 TYR B O 1
ATOM 5050 N N . GLU B 1 180 ? -16.766 8.562 10.758 1 95.81 180 GLU B N 1
ATOM 5051 C CA . GLU B 1 180 ? -17.562 9.578 11.43 1 95.81 180 GLU B CA 1
ATOM 5052 C C . GLU B 1 180 ? -18.906 9.023 11.883 1 95.81 180 GLU B C 1
ATOM 5054 O O . GLU B 1 180 ? -19.484 8.148 11.219 1 95.81 180 GLU B O 1
ATOM 5059 N N . PHE B 1 181 ? -19.391 9.492 13.016 1 96.56 181 PHE B N 1
ATOM 5060 C CA . PHE B 1 181 ? -20.703 9.117 13.531 1 96.56 181 PHE B CA 1
ATOM 5061 C C . PHE B 1 181 ? -21.406 10.328 14.117 1 96.56 181 PHE B C 1
ATOM 5063 O O . PHE B 1 181 ? -20.781 11.211 14.695 1 96.56 181 PHE B O 1
ATOM 5070 N N . PRO B 1 182 ? -22.719 10.391 13.938 1 94.62 182 PRO B N 1
ATOM 5071 C CA . PRO B 1 182 ? -23.484 11.508 14.484 1 94.62 182 PRO B CA 1
ATOM 5072 C C . PRO B 1 182 ? -23.859 11.312 15.953 1 94.62 182 PRO B C 1
ATOM 5074 O O . PRO B 1 182 ? -23.656 10.227 16.5 1 94.62 182 PRO B O 1
ATOM 5077 N N . ARG B 1 183 ? -24.344 12.438 16.547 1 94.56 183 ARG B N 1
ATOM 5078 C CA . ARG B 1 183 ? -24.938 12.312 17.875 1 94.56 183 ARG B CA 1
ATOM 5079 C C . ARG B 1 183 ? -26.109 11.328 17.859 1 94.56 183 ARG B C 1
ATOM 5081 O O . ARG B 1 183 ? -26.922 11.336 16.938 1 94.56 183 ARG B O 1
ATOM 5088 N N . GLY B 1 184 ? -26.109 10.406 18.828 1 96.56 184 GLY B N 1
ATOM 5089 C CA . GLY B 1 184 ? -27.203 9.445 18.922 1 96.56 184 GLY B CA 1
ATOM 5090 C C . GLY B 1 184 ? -26.969 8.188 18.109 1 96.56 184 GLY B C 1
ATOM 5091 O O . GLY B 1 184 ? -27.812 7.289 18.094 1 96.56 184 GLY B O 1
ATOM 5092 N N . PHE B 1 185 ? -25.844 8.133 17.453 1 97.31 185 PHE B N 1
ATOM 5093 C CA . PHE B 1 185 ? -25.5 6.938 16.688 1 97.31 185 PHE B CA 1
ATOM 5094 C C . PHE B 1 185 ? -25.484 5.707 17.578 1 97.31 185 PHE B C 1
ATOM 5096 O O . PHE B 1 185 ? -24.859 5.707 18.641 1 97.31 185 PHE B O 1
ATOM 5103 N N . ARG B 1 186 ? -26.234 4.676 17.188 1 97 186 ARG B N 1
ATOM 5104 C CA . ARG B 1 186 ? -26.406 3.51 18.047 1 97 186 ARG B CA 1
ATOM 5105 C C . ARG B 1 186 ? -25.828 2.258 17.406 1 97 186 ARG B C 1
ATOM 5107 O O . ARG B 1 186 ? -26 2.037 16.203 1 97 186 ARG B O 1
ATOM 5114 N N . VAL B 1 187 ? -25.078 1.484 18.109 1 97.12 187 VAL B N 1
ATOM 5115 C CA . VAL B 1 187 ? -24.562 0.161 17.766 1 97.12 187 VAL B CA 1
ATOM 5116 C C . VAL B 1 187 ? -24.656 -0.754 18.984 1 97.12 187 VAL B C 1
ATOM 5118 O O . VAL B 1 187 ? -23.984 -0.521 20 1 97.12 187 VAL B O 1
ATOM 5121 N N . PHE B 1 188 ? -25.406 -1.834 18.891 1 96.06 188 PHE B N 1
ATOM 5122 C CA . PHE B 1 188 ? -25.703 -2.664 20.047 1 96.06 188 PHE B CA 1
ATOM 5123 C C . PHE B 1 188 ? -26.156 -1.808 21.219 1 96.06 188 PHE B C 1
ATOM 5125 O O . PHE B 1 188 ? -27.125 -1.053 21.094 1 96.06 188 PHE B O 1
ATOM 5132 N N . GLU B 1 189 ? -25.359 -1.873 22.297 1 93.19 189 GLU B N 1
ATOM 5133 C CA . GLU B 1 189 ? -25.75 -1.145 23.5 1 93.19 189 GLU B CA 1
ATOM 5134 C C . GLU B 1 189 ? -25.062 0.211 23.578 1 93.19 189 GLU B C 1
ATOM 5136 O O . GLU B 1 189 ? -25.266 0.97 24.516 1 93.19 189 GLU B O 1
ATOM 5141 N N . PHE B 1 190 ? -24.297 0.529 22.625 1 95.31 190 PHE B N 1
ATOM 5142 C CA . PHE B 1 190 ? -23.547 1.774 22.641 1 95.31 190 PHE B CA 1
ATOM 5143 C C . PHE B 1 190 ? -24.312 2.889 21.938 1 95.31 190 PHE B C 1
ATOM 5145 O O . PHE B 1 190 ? -25 2.65 20.938 1 95.31 190 PHE B O 1
ATOM 5152 N N . GLU B 1 191 ? -24.203 4.074 22.484 1 96.56 191 GLU B N 1
ATOM 5153 C CA . GLU B 1 191 ? -24.781 5.277 21.906 1 96.56 191 GLU B CA 1
ATOM 5154 C C . GLU B 1 191 ? -23.812 6.457 22 1 96.56 191 GLU B C 1
ATOM 5156 O O . GLU B 1 191 ? -23.234 6.711 23.062 1 96.56 191 GLU B O 1
ATOM 5161 N N . ALA B 1 192 ? -23.656 7.145 20.922 1 96.94 192 ALA B N 1
ATOM 5162 C CA . ALA B 1 192 ? -22.734 8.266 20.891 1 96.94 192 ALA B CA 1
ATOM 5163 C C . ALA B 1 192 ? -23.328 9.5 21.562 1 96.94 192 ALA B C 1
ATOM 5165 O O . ALA B 1 192 ? -24.359 10.008 21.109 1 96.94 192 ALA B O 1
ATOM 5166 N N . PRO B 1 193 ? -22.75 10.008 22.547 1 96 193 PRO B N 1
ATOM 5167 C CA . PRO B 1 193 ? -23.297 11.203 23.203 1 96 193 PRO B CA 1
ATOM 5168 C C . PRO B 1 193 ? -23.125 12.461 22.344 1 96 193 PRO B C 1
ATOM 5170 O O . PRO B 1 193 ? -23.859 13.438 22.547 1 96 193 PRO B O 1
ATOM 5173 N N . ARG B 1 194 ? -22.109 12.5 21.516 1 92.88 194 ARG B N 1
ATOM 5174 C CA . ARG B 1 194 ? -21.828 13.609 20.609 1 92.88 194 ARG B CA 1
ATOM 5175 C C . ARG B 1 194 ? -21.266 13.109 19.281 1 92.88 194 ARG B C 1
ATOM 5177 O O . ARG B 1 194 ? -20.812 11.961 19.188 1 92.88 194 ARG B O 1
ATOM 5184 N N . GLU B 1 195 ? -21.422 13.992 18.297 1 91.88 195 GLU B N 1
ATOM 5185 C CA . GLU B 1 195 ? -20.797 13.664 17.016 1 91.88 195 GLU B CA 1
ATOM 5186 C C . GLU B 1 195 ? -19.281 13.711 17.094 1 91.88 195 GLU B C 1
ATOM 5188 O O . GLU B 1 195 ? -18.719 14.547 17.812 1 91.88 195 GLU B O 1
ATOM 5193 N N . ASN B 1 196 ? -18.672 12.75 16.516 1 92.75 196 ASN B N 1
ATOM 5194 C CA . ASN B 1 196 ? -17.203 12.719 16.484 1 92.75 196 ASN B CA 1
ATOM 5195 C C . ASN B 1 196 ? -16.688 11.727 15.453 1 92.75 196 ASN B C 1
ATOM 5197 O O . ASN B 1 196 ? -17.375 11.414 14.484 1 92.75 196 ASN B O 1
ATOM 5201 N N . ARG B 1 197 ? -15.414 11.328 15.68 1 94.19 197 ARG B N 1
ATOM 5202 C CA . ARG B 1 197 ? -14.805 10.477 14.656 1 94.19 197 ARG B CA 1
ATOM 5203 C C . ARG B 1 197 ? -13.664 9.648 15.242 1 94.19 197 ARG B C 1
ATOM 5205 O O . ARG B 1 197 ? -13.148 9.969 16.312 1 94.19 197 ARG B O 1
ATOM 5212 N N . PHE B 1 198 ? -13.461 8.617 14.547 1 96.75 198 PHE B N 1
ATOM 5213 C CA . PHE B 1 198 ? -12.258 7.82 14.75 1 96.75 198 PHE B CA 1
ATOM 5214 C C . PHE B 1 198 ? -11.383 7.836 13.5 1 96.75 198 PHE B C 1
ATOM 5216 O O . PHE B 1 198 ? -11.891 7.758 12.383 1 96.75 198 PHE B O 1
ATOM 5223 N N . ILE B 1 199 ? -10.078 7.992 13.703 1 95.38 199 ILE B N 1
ATOM 5224 C CA . ILE B 1 199 ? -9.164 8.062 12.57 1 95.38 199 ILE B CA 1
ATOM 5225 C C . ILE B 1 199 ? -8.172 6.902 12.633 1 95.38 199 ILE B C 1
ATOM 5227 O O . ILE B 1 199 ? -7.406 6.785 13.594 1 95.38 199 ILE B O 1
ATOM 5231 N N . GLY B 1 200 ? -8.281 6.027 11.664 1 97.19 200 GLY B N 1
ATOM 5232 C CA . GLY B 1 200 ? -7.238 5.043 11.422 1 97.19 200 GLY B CA 1
ATOM 5233 C C . GLY B 1 200 ? -6.207 5.5 10.406 1 97.19 200 GLY B C 1
ATOM 5234 O O . GLY B 1 200 ? -6.469 5.488 9.203 1 97.19 200 GLY B O 1
ATOM 5235 N N . SER B 1 201 ? -5.008 5.719 10.828 1 96.25 201 SER B N 1
ATOM 5236 C CA . SER B 1 201 ? -3.98 6.305 9.977 1 96.25 201 SER B CA 1
ATOM 5237 C C . SER B 1 201 ? -3.137 5.227 9.305 1 96.25 201 SER B C 1
ATOM 5239 O O . SER B 1 201 ? -2.285 4.609 9.945 1 96.25 201 SER B O 1
ATOM 5241 N N . ALA B 1 202 ? -3.408 4.992 8.07 1 95.62 202 ALA B N 1
ATOM 5242 C CA . ALA B 1 202 ? -2.561 4.145 7.238 1 95.62 202 ALA B CA 1
ATOM 5243 C C . ALA B 1 202 ? -1.431 4.949 6.605 1 95.62 202 ALA B C 1
ATOM 5245 O O . ALA B 1 202 ? -1.398 5.137 5.387 1 95.62 202 ALA B O 1
ATOM 5246 N N . ASP B 1 203 ? -0.459 5.367 7.414 1 94.94 203 ASP B N 1
ATOM 5247 C CA . ASP B 1 203 ? 0.483 6.414 7.031 1 94.94 203 ASP B CA 1
ATOM 5248 C C . ASP B 1 203 ? 1.902 6.062 7.473 1 94.94 203 ASP B C 1
ATOM 5250 O O . ASP B 1 203 ? 2.246 6.195 8.648 1 94.94 203 ASP B O 1
ATOM 5254 N N . ASP B 1 204 ? 2.738 5.676 6.523 1 92.69 204 ASP B N 1
ATOM 5255 C CA . ASP B 1 204 ? 4.133 5.363 6.836 1 92.69 204 ASP B CA 1
ATOM 5256 C C . ASP B 1 204 ? 5.051 6.523 6.449 1 92.69 204 ASP B C 1
ATOM 5258 O O . ASP B 1 204 ? 6.242 6.508 6.766 1 92.69 204 ASP B O 1
ATOM 5262 N N . TYR B 1 205 ? 4.539 7.488 5.789 1 93.62 205 TYR B N 1
ATOM 5263 C CA . TYR B 1 205 ? 5.344 8.594 5.289 1 93.62 205 TYR B CA 1
ATOM 5264 C C . TYR B 1 205 ? 5.418 9.727 6.309 1 93.62 205 TYR B C 1
ATOM 5266 O O . TYR B 1 205 ? 6.5 10.078 6.777 1 93.62 205 TYR B O 1
ATOM 5274 N N . ASN B 1 206 ? 4.258 10.219 6.719 1 94.44 206 ASN B N 1
ATOM 5275 C CA . ASN B 1 206 ? 4.238 11.328 7.66 1 94.44 206 ASN B CA 1
ATOM 5276 C C . ASN B 1 206 ? 4.742 10.906 9.039 1 94.44 206 ASN B C 1
ATOM 5278 O O . ASN B 1 206 ? 5.348 11.711 9.758 1 94.44 206 ASN B O 1
ATOM 5282 N N . THR B 1 207 ? 4.539 9.633 9.453 1 92.12 207 THR B N 1
ATOM 5283 C CA . THR B 1 207 ? 4.945 9.156 10.766 1 92.12 207 THR B CA 1
ATOM 5284 C C . THR B 1 207 ? 6.465 9.164 10.898 1 92.12 207 THR B C 1
ATOM 5286 O O . THR B 1 207 ? 6.996 9.141 12.016 1 92.12 207 THR B O 1
ATOM 5289 N N . THR B 1 208 ? 7.16 9.164 9.805 1 90.06 208 THR B N 1
ATOM 5290 C CA . THR B 1 208 ? 8.617 9.227 9.805 1 90.06 208 THR B CA 1
ATOM 5291 C C . THR B 1 208 ? 9.102 10.539 9.188 1 90.06 208 THR B C 1
ATOM 5293 O O . THR B 1 208 ? 10.305 10.734 9 1 90.06 208 THR B O 1
ATOM 5296 N N . LEU B 1 209 ? 8.164 11.367 8.906 1 93.88 209 LEU B N 1
ATOM 5297 C CA . LEU B 1 209 ? 8.422 12.609 8.18 1 93.88 209 LEU B CA 1
ATOM 5298 C C . LEU B 1 209 ? 9.32 12.359 6.977 1 93.88 209 LEU B C 1
ATOM 5300 O O . LEU B 1 209 ? 10.43 12.898 6.902 1 93.88 209 LEU B O 1
ATOM 5304 N N . PHE B 1 210 ? 8.836 11.633 6.09 1 93.38 210 PHE B N 1
ATOM 5305 C CA . PHE B 1 210 ? 9.57 11.383 4.855 1 93.38 210 PHE B CA 1
ATOM 5306 C C . PHE B 1 210 ? 9.695 12.656 4.031 1 93.38 210 PHE B C 1
ATOM 5308 O O . PHE B 1 210 ? 8.688 13.234 3.615 1 93.38 210 PHE B O 1
ATOM 5315 N N . ILE B 1 211 ? 10.906 13.117 3.838 1 94.75 211 ILE B N 1
ATOM 5316 C CA . ILE B 1 211 ? 11.164 14.32 3.061 1 94.75 211 ILE B CA 1
ATOM 5317 C C . ILE B 1 211 ? 11.773 13.945 1.709 1 94.75 211 ILE B C 1
ATOM 5319 O O . ILE B 1 211 ? 12.789 13.258 1.648 1 94.75 211 ILE B O 1
ATOM 5323 N N . ARG B 1 212 ? 11.18 14.422 0.646 1 93 212 ARG B N 1
ATOM 5324 C CA . ARG B 1 212 ? 11.57 14.07 -0.714 1 93 212 ARG B CA 1
ATOM 5325 C C . ARG B 1 212 ? 12.969 14.602 -1.031 1 93 212 ARG B C 1
ATOM 5327 O O . ARG B 1 212 ? 13.422 15.57 -0.42 1 93 212 ARG B O 1
ATOM 5334 N N . GLU B 1 213 ? 13.586 14.016 -2.02 1 90.12 213 GLU B N 1
ATOM 5335 C CA . GLU B 1 213 ? 14.969 14.32 -2.395 1 90.12 213 GLU B CA 1
ATOM 5336 C C . GLU B 1 213 ? 15.117 15.773 -2.826 1 90.12 213 GLU B C 1
ATOM 5338 O O . GLU B 1 213 ? 16.141 16.406 -2.561 1 90.12 213 GLU B O 1
ATOM 5343 N N . GLU B 1 214 ? 14.094 16.281 -3.52 1 91.94 214 GLU B N 1
ATOM 5344 C CA . GLU B 1 214 ? 14.148 17.656 -3.99 1 91.94 214 GLU B CA 1
ATOM 5345 C C . GLU B 1 214 ? 14.312 18.625 -2.828 1 91.94 214 GLU B C 1
ATOM 5347 O O . GLU B 1 214 ? 14.969 19.656 -2.965 1 91.94 214 GLU B O 1
ATOM 5352 N N . PHE B 1 215 ? 13.719 18.297 -1.666 1 93.06 215 PHE B N 1
ATOM 5353 C CA . PHE B 1 215 ? 13.766 19.156 -0.489 1 93.06 215 PHE B CA 1
ATOM 5354 C C . PHE B 1 215 ? 15.039 18.906 0.315 1 93.06 215 PHE B C 1
ATOM 5356 O O . PHE B 1 215 ? 15.359 19.672 1.229 1 93.06 215 PHE B O 1
ATOM 5363 N N . ARG B 1 216 ? 15.75 17.844 -0.028 1 91.31 216 ARG B N 1
ATOM 5364 C CA . ARG B 1 216 ? 16.984 17.516 0.659 1 91.31 216 ARG B CA 1
ATOM 5365 C C . ARG B 1 216 ? 18.203 18.031 -0.12 1 91.31 216 ARG B C 1
ATOM 5367 O O . ARG B 1 216 ? 19.047 18.734 0.432 1 91.31 216 ARG B O 1
ATOM 5374 N N . GLU B 1 217 ? 18.172 17.75 -1.416 1 90.56 217 GLU B N 1
ATOM 5375 C CA . GLU B 1 217 ? 19.391 17.953 -2.203 1 90.56 217 GLU B CA 1
ATOM 5376 C C . GLU B 1 217 ? 19.297 19.234 -3.027 1 90.56 217 GLU B C 1
ATOM 5378 O O . GLU B 1 217 ? 20.328 19.828 -3.373 1 90.56 217 GLU B O 1
ATOM 5383 N N . SER B 1 218 ? 18.141 19.672 -3.326 1 94.06 218 SER B N 1
ATOM 5384 C CA . SER B 1 218 ? 17.984 20.812 -4.215 1 94.06 218 SER B CA 1
ATOM 5385 C C . SER B 1 218 ? 17.094 21.875 -3.596 1 94.06 218 SER B C 1
ATOM 5387 O O . SER B 1 218 ? 16.344 22.562 -4.305 1 94.06 218 SER B O 1
ATOM 5389 N N . PHE B 1 219 ? 17.125 22.062 -2.324 1 96.44 219 PHE B N 1
ATOM 5390 C CA . PHE B 1 219 ? 16.188 22.906 -1.605 1 96.44 219 PHE B CA 1
ATOM 5391 C C . PHE B 1 219 ? 16.359 24.359 -2.029 1 96.44 219 PHE B C 1
ATOM 5393 O O . PHE B 1 219 ? 15.367 25.078 -2.199 1 96.44 219 PHE B O 1
ATOM 5400 N N . SER B 1 220 ? 17.578 24.812 -2.244 1 95.62 220 SER B N 1
ATOM 5401 C CA . SER B 1 220 ? 17.844 26.188 -2.637 1 95.62 220 SER B CA 1
ATOM 5402 C C . SER B 1 220 ? 17.188 26.516 -3.982 1 95.62 220 SER B C 1
ATOM 5404 O O . SER B 1 220 ? 16.719 27.625 -4.191 1 95.62 220 SER B O 1
ATOM 5406 N N . GLU B 1 221 ? 17.219 25.516 -4.82 1 95.5 221 GLU B N 1
ATOM 5407 C CA . GLU B 1 221 ? 16.594 25.703 -6.129 1 95.5 221 GLU B CA 1
ATOM 5408 C C . GLU B 1 221 ? 15.07 25.703 -6.023 1 95.5 221 GLU B C 1
ATOM 5410 O O . GLU B 1 221 ? 14.391 26.453 -6.73 1 95.5 221 GLU B O 1
ATOM 5415 N N . VAL B 1 222 ? 14.578 24.891 -5.168 1 96.25 222 VAL B N 1
ATOM 5416 C CA . VAL B 1 222 ? 13.141 24.75 -4.977 1 96.25 222 VAL B CA 1
ATOM 5417 C C . VAL B 1 222 ? 12.547 26.062 -4.496 1 96.25 222 VAL B C 1
ATOM 5419 O O . VAL B 1 222 ? 11.477 26.469 -4.945 1 96.25 222 VAL B O 1
ATOM 5422 N N . ILE B 1 223 ? 13.312 26.812 -3.658 1 96.62 223 ILE B N 1
ATOM 5423 C CA . ILE B 1 223 ? 12.719 27.969 -2.994 1 96.62 223 ILE B CA 1
ATOM 5424 C C . ILE B 1 223 ? 13.195 29.25 -3.672 1 96.62 223 ILE B C 1
ATOM 5426 O O . ILE B 1 223 ? 13.141 30.328 -3.078 1 96.62 223 ILE B O 1
ATOM 5430 N N . LYS B 1 224 ? 13.656 29.172 -4.848 1 94.69 224 LYS B N 1
ATOM 5431 C CA . LYS B 1 224 ? 14.25 30.297 -5.551 1 94.69 224 LYS B CA 1
ATOM 5432 C C . LYS B 1 224 ? 13.297 31.484 -5.602 1 94.69 224 LYS B C 1
ATOM 5434 O O . LYS B 1 224 ? 13.719 32.625 -5.457 1 94.69 224 LYS B O 1
ATOM 5439 N N . ASN B 1 225 ? 11.992 31.297 -5.727 1 93.5 225 ASN B N 1
ATOM 5440 C CA . ASN B 1 225 ? 11.023 32.375 -5.867 1 93.5 225 ASN B CA 1
ATOM 5441 C C . ASN B 1 225 ? 10.039 32.406 -4.699 1 93.5 225 ASN B C 1
ATOM 5443 O O . ASN B 1 225 ? 8.914 32.906 -4.844 1 93.5 225 ASN B O 1
ATOM 5447 N N . VAL B 1 226 ? 10.477 31.906 -3.607 1 96.5 226 VAL B N 1
ATOM 5448 C CA . VAL B 1 226 ? 9.617 31.828 -2.43 1 96.5 226 VAL B CA 1
ATOM 5449 C C . VAL B 1 226 ? 9.852 33.062 -1.544 1 96.5 226 VAL B C 1
ATOM 5451 O O . VAL B 1 226 ? 10.984 33.5 -1.368 1 96.5 226 VAL B O 1
ATOM 5454 N N . GLN B 1 227 ? 8.727 33.594 -1.053 1 96.88 227 GLN B N 1
ATOM 5455 C CA . GLN B 1 227 ? 8.789 34.781 -0.194 1 96.88 227 GLN B CA 1
ATOM 5456 C C . GLN B 1 227 ? 8.453 34.438 1.251 1 96.88 227 GLN B C 1
ATOM 5458 O O . GLN B 1 227 ? 8.867 35.125 2.18 1 96.88 227 GLN B O 1
ATOM 5463 N N . LEU B 1 228 ? 7.629 33.438 1.41 1 98.12 228 LEU B N 1
ATOM 5464 C CA . LEU B 1 228 ? 7.168 32.969 2.717 1 98.12 228 LEU B CA 1
ATOM 5465 C C . LEU B 1 228 ? 7.168 31.453 2.787 1 98.12 228 LEU B C 1
ATOM 5467 O O . LEU B 1 228 ? 7.09 30.781 1.759 1 98.12 228 LEU B O 1
ATOM 5471 N N . ALA B 1 229 ? 7.266 30.938 3.98 1 98.62 229 ALA B N 1
ATOM 5472 C CA . ALA B 1 229 ? 7.215 29.484 4.152 1 98.62 229 ALA B CA 1
ATOM 5473 C C . ALA B 1 229 ? 6.391 29.109 5.379 1 98.62 229 ALA B C 1
ATOM 5475 O O . ALA B 1 229 ? 6.41 29.812 6.391 1 98.62 229 ALA B O 1
ATOM 5476 N N . ILE B 1 230 ? 5.609 28.078 5.266 1 98.62 230 ILE B N 1
ATOM 5477 C CA . ILE B 1 230 ? 4.891 27.469 6.383 1 98.62 230 ILE B CA 1
ATOM 5478 C C . ILE B 1 230 ? 5.277 26 6.508 1 98.62 230 ILE B C 1
ATOM 5480 O O . ILE B 1 230 ? 5.141 25.234 5.555 1 98.62 230 ILE B O 1
ATOM 5484 N N . LEU B 1 231 ? 5.781 25.641 7.633 1 98.19 231 LEU B N 1
ATOM 5485 C CA . LEU B 1 231 ? 6.184 24.25 7.883 1 98.19 231 LEU B CA 1
ATOM 5486 C C . LEU B 1 231 ? 5.277 23.609 8.93 1 98.19 231 LEU B C 1
ATOM 5488 O O . LEU B 1 231 ? 4.836 24.266 9.867 1 98.19 231 LEU B O 1
ATOM 5492 N N . SER B 1 232 ? 4.953 22.375 8.688 1 96.81 232 SER B N 1
ATOM 5493 C CA . SER B 1 232 ? 4.082 21.562 9.539 1 96.81 232 SER B CA 1
ATOM 5494 C C . SER B 1 232 ? 4.422 20.078 9.43 1 96.81 232 SER B C 1
ATOM 5496 O O . SER B 1 232 ? 5.352 19.703 8.711 1 96.81 232 SER B O 1
ATOM 5498 N N . GLY B 1 233 ? 3.811 19.266 10.25 1 95.12 233 GLY B N 1
ATOM 5499 C CA . GLY B 1 233 ? 3.902 17.828 10.062 1 95.12 233 GLY B CA 1
ATOM 5500 C C . GLY B 1 233 ? 4.898 17.172 10.992 1 95.12 233 GLY B C 1
ATOM 5501 O O . GLY B 1 233 ? 5.301 16.016 10.773 1 95.12 233 GLY B O 1
ATOM 5502 N N . LEU B 1 234 ? 5.273 17.75 12.047 1 95.62 234 LEU B N 1
ATOM 5503 C CA . LEU B 1 234 ? 6.305 17.203 12.922 1 95.62 234 LEU B CA 1
ATOM 5504 C C . LEU B 1 234 ? 5.688 16.359 14.039 1 95.62 234 LEU B C 1
ATOM 5506 O O . LEU B 1 234 ? 6.391 15.617 14.719 1 95.62 234 LEU B O 1
ATOM 5510 N N . GLN B 1 235 ? 4.379 16.344 14.133 1 91.06 235 GLN B N 1
ATOM 5511 C CA . GLN B 1 235 ? 3.695 15.891 15.336 1 91.06 235 GLN B CA 1
ATOM 5512 C C . GLN B 1 235 ? 3.723 14.367 15.438 1 91.06 235 GLN B C 1
ATOM 5514 O O . GLN B 1 235 ? 3.561 13.805 16.516 1 91.06 235 GLN B O 1
ATOM 5519 N N . ALA B 1 236 ? 3.939 13.703 14.336 1 89.81 236 ALA B N 1
ATOM 5520 C CA . ALA B 1 236 ? 3.852 12.242 14.352 1 89.81 236 ALA B CA 1
ATOM 5521 C C . ALA B 1 236 ? 5.191 11.617 14.734 1 89.81 236 ALA B C 1
ATOM 5523 O O . ALA B 1 236 ? 5.273 10.406 14.961 1 89.81 236 ALA B O 1
ATOM 5524 N N . LEU B 1 237 ? 6.223 12.367 14.859 1 93.5 237 LEU B N 1
ATOM 5525 C CA . LEU B 1 237 ? 7.555 11.867 15.188 1 93.5 237 LEU B CA 1
ATOM 5526 C C . LEU B 1 237 ? 7.613 11.391 16.641 1 93.5 237 LEU B C 1
ATOM 5528 O O . LEU B 1 237 ? 6.77 11.773 17.453 1 93.5 237 LEU B O 1
ATOM 5532 N N . THR B 1 238 ? 8.547 10.562 16.938 1 91.75 238 THR B N 1
ATOM 5533 C CA . THR B 1 238 ? 8.758 10.008 18.266 1 91.75 238 THR B CA 1
ATOM 5534 C C . THR B 1 238 ? 10.227 10.117 18.672 1 91.75 238 THR B C 1
ATOM 5536 O O . THR B 1 238 ? 11.07 10.492 17.859 1 91.75 238 THR B O 1
ATOM 5539 N N . LYS B 1 239 ? 10.406 9.742 19.906 1 93.31 239 LYS B N 1
ATOM 5540 C CA . LYS B 1 239 ? 11.766 9.766 20.438 1 93.31 239 LYS B CA 1
ATOM 5541 C C . LYS B 1 239 ? 12.68 8.828 19.641 1 93.31 239 LYS B C 1
ATOM 5543 O O . LYS B 1 239 ? 13.891 9.039 19.594 1 93.31 239 LYS B O 1
ATOM 5548 N N . GLU B 1 240 ? 12.102 7.887 18.969 1 86.31 240 GLU B N 1
ATOM 5549 C CA . GLU B 1 240 ? 12.883 6.859 18.297 1 86.31 240 GLU B CA 1
ATOM 5550 C C . GLU B 1 240 ? 13.281 7.301 16.891 1 86.31 240 GLU B C 1
ATOM 5552 O O . GLU B 1 240 ? 14.25 6.797 16.328 1 86.31 240 GLU B O 1
ATOM 5557 N N . ASN B 1 241 ? 12.586 8.32 16.312 1 90.25 241 ASN B N 1
ATOM 5558 C CA . ASN B 1 241 ? 12.836 8.555 14.898 1 90.25 241 ASN B CA 1
ATOM 5559 C C . ASN B 1 241 ? 12.961 10.047 14.594 1 90.25 241 ASN B C 1
ATOM 5561 O O . ASN B 1 241 ? 13.031 10.438 13.43 1 90.25 241 ASN B O 1
ATOM 5565 N N . TYR B 1 242 ? 13.055 10.945 15.531 1 94 242 TYR B N 1
ATOM 5566 C CA . TYR B 1 242 ? 13 12.391 15.336 1 94 242 TYR B CA 1
ATOM 5567 C C . TYR B 1 242 ? 14.32 12.906 14.781 1 94 242 TYR B C 1
ATOM 5569 O O . TYR B 1 242 ? 14.359 13.969 14.156 1 94 242 TYR B O 1
ATOM 5577 N N . LYS B 1 243 ? 15.422 12.266 14.922 1 93.69 243 LYS B N 1
ATOM 5578 C CA . LYS B 1 243 ? 16.75 12.82 14.727 1 93.69 243 LYS B CA 1
ATOM 5579 C C . LYS B 1 243 ? 16.984 13.203 13.266 1 93.69 243 LYS B C 1
ATOM 5581 O O . LYS B 1 243 ? 17.266 14.359 12.953 1 93.69 243 LYS B O 1
ATOM 5586 N N . GLU B 1 244 ? 16.797 12.281 12.406 1 91.94 244 GLU B N 1
ATOM 5587 C CA . GLU B 1 244 ? 17.078 12.531 10.992 1 91.94 244 GLU B CA 1
ATOM 5588 C C . GLU B 1 244 ? 16.141 13.586 10.422 1 91.94 244 GLU B C 1
ATOM 5590 O O . GLU B 1 244 ? 16.578 14.539 9.781 1 91.94 244 GLU B O 1
ATOM 5595 N N . PRO B 1 245 ? 14.898 13.492 10.672 1 93.88 245 PRO B N 1
ATOM 5596 C CA . PRO B 1 245 ? 13.984 14.523 10.172 1 93.88 245 PRO B CA 1
ATOM 5597 C C . PRO B 1 245 ? 14.344 15.922 10.68 1 93.88 245 PRO B C 1
ATOM 5599 O O . PRO B 1 245 ? 14.305 16.891 9.922 1 93.88 245 PRO B O 1
ATOM 5602 N N . PHE B 1 246 ? 14.734 16.031 11.914 1 95.94 246 PHE B N 1
ATOM 5603 C CA . PHE B 1 246 ? 15.039 17.344 12.477 1 95.94 246 PHE B CA 1
ATOM 5604 C C . PHE B 1 246 ? 16.312 17.906 11.883 1 95.94 246 PHE B C 1
ATOM 5606 O O . PHE B 1 246 ? 16.453 19.125 11.758 1 95.94 246 PHE B O 1
ATOM 5613 N N . GLU B 1 247 ? 17.203 16.984 11.477 1 96.38 247 GLU B N 1
ATOM 5614 C CA . GLU B 1 247 ? 18.391 17.453 10.781 1 96.38 247 GLU B CA 1
ATOM 5615 C C . GLU B 1 247 ? 18.031 18.109 9.453 1 96.38 247 GLU B C 1
ATOM 5617 O O . GLU B 1 247 ? 18.578 19.156 9.102 1 96.38 247 GLU B O 1
ATOM 5622 N N . ILE B 1 248 ? 17.156 17.562 8.781 1 95.94 248 ILE B N 1
ATOM 5623 C CA . ILE B 1 248 ? 16.734 18.094 7.488 1 95.94 248 ILE B CA 1
ATOM 5624 C C . ILE B 1 248 ? 15.953 19.391 7.688 1 95.94 248 ILE B C 1
ATOM 5626 O O . ILE B 1 248 ? 16.156 20.359 6.961 1 95.94 248 ILE B O 1
ATOM 5630 N N . VAL B 1 249 ? 15.07 19.406 8.656 1 97.19 249 VAL B N 1
ATOM 5631 C CA . VAL B 1 249 ? 14.273 20.578 8.953 1 97.19 249 VAL B CA 1
ATOM 5632 C C . VAL B 1 249 ? 15.195 21.75 9.305 1 97.19 249 VAL B C 1
ATOM 5634 O O . VAL B 1 249 ? 15 22.875 8.82 1 97.19 249 VAL B O 1
ATOM 5637 N N . LYS B 1 250 ? 16.172 21.484 10.125 1 97.62 250 LYS B N 1
ATOM 5638 C CA . LYS B 1 250 ? 17.125 22.516 10.508 1 97.62 250 LYS B CA 1
ATOM 5639 C C . LYS B 1 250 ? 17.891 23.047 9.297 1 97.62 250 LYS B C 1
ATOM 5641 O O . LYS B 1 250 ? 18.094 24.266 9.164 1 97.62 250 LYS B O 1
ATOM 5646 N N . SER B 1 251 ? 18.234 22.094 8.469 1 97.56 251 SER B N 1
ATOM 5647 C CA . SER B 1 251 ? 18.922 22.5 7.25 1 97.56 251 SER B CA 1
ATOM 5648 C C . SER B 1 251 ? 18.047 23.375 6.367 1 97.56 251 SER B C 1
ATOM 5650 O O . SER B 1 251 ? 18.5 24.375 5.82 1 97.56 251 SER B O 1
ATOM 5652 N N . ASN B 1 252 ? 16.812 23 6.16 1 98.06 252 ASN B N 1
ATOM 5653 C CA . ASN B 1 252 ? 15.875 23.812 5.398 1 98.06 252 ASN B CA 1
ATOM 5654 C C . ASN B 1 252 ? 15.711 25.203 6.008 1 98.06 252 ASN B C 1
ATOM 5656 O O . ASN B 1 252 ? 15.695 26.203 5.289 1 98.06 252 ASN B O 1
ATOM 5660 N N . LEU B 1 253 ? 15.594 25.25 7.332 1 98.38 253 LEU B N 1
ATOM 5661 C CA . LEU B 1 253 ? 15.406 26.516 8.039 1 98.38 253 LEU B CA 1
ATOM 5662 C C . LEU B 1 253 ? 16.625 27.422 7.859 1 98.38 253 LEU B C 1
ATOM 5664 O O . LEU B 1 253 ? 16.484 28.641 7.707 1 98.38 253 LEU B O 1
ATOM 5668 N N . GLU B 1 254 ? 17.75 26.812 7.906 1 98.12 254 GLU B N 1
ATOM 5669 C CA . GLU B 1 254 ? 18.969 27.594 7.695 1 98.12 254 GLU B CA 1
ATOM 5670 C C . GLU B 1 254 ? 18.984 28.25 6.32 1 98.12 254 GLU B C 1
ATOM 5672 O O . GLU B 1 254 ? 19.297 29.438 6.195 1 98.12 254 GLU B O 1
ATOM 5677 N N . VAL B 1 255 ? 18.609 27.484 5.352 1 98 255 VAL B N 1
ATOM 5678 C CA . VAL B 1 255 ? 18.578 28.016 3.988 1 98 255 VAL B CA 1
ATOM 5679 C C . VAL B 1 255 ? 17.531 29.109 3.877 1 98 255 VAL B C 1
ATOM 5681 O O . VAL B 1 255 ? 17.766 30.156 3.264 1 98 255 VAL B O 1
ATOM 5684 N N . LEU B 1 256 ? 16.406 28.938 4.402 1 98.44 256 LEU B N 1
ATOM 5685 C CA . LEU B 1 256 ? 15.328 29.922 4.371 1 98.44 256 LEU B CA 1
ATOM 5686 C C . LEU B 1 256 ? 15.742 31.203 5.09 1 98.44 256 LEU B C 1
ATOM 5688 O O . LEU B 1 256 ? 15.484 32.312 4.602 1 98.44 256 LEU B O 1
ATOM 5692 N N . ASN B 1 257 ? 16.359 31.031 6.219 1 97.88 257 ASN B N 1
ATOM 5693 C CA . ASN B 1 257 ? 16.797 32.188 7.004 1 97.88 257 ASN B CA 1
ATOM 5694 C C . ASN B 1 257 ? 17.906 32.969 6.297 1 97.88 257 ASN B C 1
ATOM 5696 O O . ASN B 1 257 ? 17.969 34.188 6.387 1 97.88 257 ASN B O 1
ATOM 5700 N N . GLU B 1 258 ? 18.781 32.188 5.676 1 97.38 258 GLU B N 1
ATOM 5701 C CA . GLU B 1 258 ? 19.828 32.844 4.898 1 97.38 258 GLU B CA 1
ATOM 5702 C C . GLU B 1 258 ? 19.234 33.75 3.814 1 97.38 258 GLU B C 1
ATOM 5704 O O . GLU B 1 258 ? 19.828 34.781 3.471 1 97.38 258 GLU B O 1
ATOM 5709 N N . ARG B 1 259 ? 18.156 33.406 3.354 1 97 259 ARG B N 1
ATOM 5710 C CA . ARG B 1 259 ? 17.5 34.156 2.295 1 97 259 ARG B CA 1
ATOM 5711 C C . ARG B 1 259 ? 16.484 35.156 2.873 1 97 259 ARG B C 1
ATOM 5713 O O . ARG B 1 259 ? 15.742 35.781 2.131 1 97 259 ARG B O 1
ATOM 5720 N N . GLU B 1 260 ? 16.391 35.219 4.145 1 96.81 260 GLU B N 1
ATOM 5721 C CA . GLU B 1 260 ? 15.516 36.125 4.887 1 96.81 260 GLU B CA 1
ATOM 5722 C C . GLU B 1 260 ? 14.047 35.844 4.57 1 96.81 260 GLU B C 1
ATOM 5724 O O . GLU B 1 260 ? 13.273 36.781 4.391 1 96.81 260 GLU B O 1
ATOM 5729 N N . ILE B 1 261 ? 13.766 34.656 4.379 1 97.62 261 ILE B N 1
ATOM 5730 C CA . ILE B 1 261 ? 12.383 34.25 4.152 1 97.62 261 ILE B CA 1
ATOM 5731 C C . ILE B 1 261 ? 11.719 33.906 5.484 1 97.62 261 ILE B C 1
ATOM 5733 O O . ILE B 1 261 ? 12.133 32.969 6.176 1 97.62 261 ILE B O 1
ATOM 5737 N N . PRO B 1 262 ? 10.656 34.656 5.875 1 97.75 262 PRO B N 1
ATOM 5738 C CA . PRO B 1 262 ? 9.969 34.344 7.125 1 97.75 262 PRO B CA 1
ATOM 5739 C C . PRO B 1 262 ? 9.297 32.969 7.082 1 97.75 262 PRO B C 1
ATOM 5741 O O . PRO B 1 262 ? 8.633 32.625 6.098 1 97.75 262 PRO B O 1
ATOM 5744 N N . VAL B 1 263 ? 9.469 32.219 8.125 1 98.56 263 VAL B N 1
ATOM 5745 C CA . VAL B 1 263 ? 8.922 30.859 8.188 1 98.56 263 VAL B CA 1
ATOM 5746 C C . VAL B 1 263 ? 7.949 30.75 9.359 1 98.56 263 VAL B C 1
ATOM 5748 O O . VAL B 1 263 ? 8.281 31.141 10.484 1 98.56 263 VAL B O 1
ATOM 5751 N N . HIS B 1 264 ? 6.75 30.266 9.094 1 98.69 264 HIS B N 1
ATOM 5752 C CA . HIS B 1 264 ? 5.75 29.984 10.117 1 98.69 264 HIS B CA 1
ATOM 5753 C C . HIS B 1 264 ? 5.688 28.5 10.438 1 98.69 264 HIS B C 1
ATOM 5755 O O . HIS B 1 264 ? 5.676 27.672 9.531 1 98.69 264 HIS B O 1
ATOM 5761 N N . LEU B 1 265 ? 5.688 28.141 11.711 1 98.25 265 LEU B N 1
ATOM 5762 C CA . LEU B 1 265 ? 5.441 26.766 12.141 1 98.25 265 LEU B CA 1
ATOM 5763 C C . LEU B 1 265 ? 3.988 26.578 12.562 1 98.25 265 LEU B C 1
ATOM 5765 O O . LEU B 1 265 ? 3.529 27.219 13.516 1 98.25 265 LEU B O 1
ATOM 5769 N N . GLU B 1 266 ? 3.305 25.844 11.82 1 97.12 266 GLU B N 1
ATOM 5770 C CA . GLU B 1 266 ? 2.008 25.406 12.328 1 97.12 266 GLU B CA 1
ATOM 5771 C C . GLU B 1 266 ? 2.16 24.234 13.297 1 97.12 266 GLU B C 1
ATOM 5773 O O . GLU B 1 266 ? 2.227 23.078 12.883 1 97.12 266 GLU B O 1
ATOM 5778 N N . PHE B 1 267 ? 2.068 24.578 14.555 1 94.12 267 PHE B N 1
ATOM 5779 C CA . PHE B 1 267 ? 2.305 23.594 15.609 1 94.12 267 PHE B CA 1
ATOM 5780 C C . PHE B 1 267 ? 1.079 22.719 15.812 1 94.12 267 PHE B C 1
ATOM 5782 O O . PHE B 1 267 ? -0.055 23.188 15.758 1 94.12 267 PHE B O 1
ATOM 5789 N N . ALA B 1 268 ? 1.276 21.422 15.828 1 90.44 268 ALA B N 1
ATOM 5790 C CA . ALA B 1 268 ? 0.25 20.453 16.203 1 90.44 268 ALA B CA 1
ATOM 5791 C C . ALA B 1 268 ? 0.669 19.656 17.422 1 90.44 268 ALA B C 1
ATOM 5793 O O . ALA B 1 268 ? 1.859 19.422 17.656 1 90.44 268 ALA B O 1
ATOM 5794 N N . PHE B 1 269 ? -0.309 19.297 18.188 1 86.38 269 PHE B N 1
ATOM 5795 C CA . PHE B 1 269 ? -0.014 18.562 19.391 1 86.38 269 PHE B CA 1
ATOM 5796 C C . PHE B 1 269 ? 0.779 17.297 19.078 1 86.38 269 PHE B C 1
ATOM 5798 O O . PHE B 1 269 ? 0.384 16.516 18.219 1 86.38 269 PHE B O 1
ATOM 5805 N N . THR B 1 270 ? 1.91 17.188 19.781 1 87.62 270 THR B N 1
ATOM 5806 C CA . THR B 1 270 ? 2.783 16.016 19.703 1 87.62 270 THR B CA 1
ATOM 5807 C C . THR B 1 270 ? 2.811 15.281 21.047 1 87.62 270 THR B C 1
ATOM 5809 O O . THR B 1 270 ? 3.199 15.844 22.062 1 87.62 270 THR B O 1
ATOM 5812 N N . PRO B 1 271 ? 2.43 14.031 21.062 1 85.88 271 PRO B N 1
ATOM 5813 C CA . PRO B 1 271 ? 2.416 13.297 22.328 1 85.88 271 PRO B CA 1
ATOM 5814 C C . PRO B 1 271 ? 3.818 13.031 22.875 1 85.88 271 PRO B C 1
ATOM 5816 O O . PRO B 1 271 ? 4 12.906 24.094 1 85.88 271 PRO B O 1
ATOM 5819 N N . ASP B 1 272 ? 4.82 12.961 22.094 1 92.75 272 ASP B N 1
ATOM 5820 C CA . ASP B 1 272 ? 6.172 12.602 22.5 1 92.75 272 ASP B CA 1
ATOM 5821 C C . ASP B 1 272 ? 6.906 13.805 23.094 1 92.75 272 ASP B C 1
ATOM 5823 O O . ASP B 1 272 ? 7.141 14.797 22.391 1 92.75 272 ASP B O 1
ATOM 5827 N N . GLU B 1 273 ? 7.285 13.68 24.266 1 94.88 273 GLU B N 1
ATOM 5828 C CA . GLU B 1 273 ? 7.91 14.781 24.984 1 94.88 273 GLU B CA 1
ATOM 5829 C C . GLU B 1 273 ? 9.242 15.164 24.344 1 94.88 273 GLU B C 1
ATOM 5831 O O . GLU B 1 273 ? 9.594 16.344 24.281 1 94.88 273 GLU B O 1
ATOM 5836 N N . LYS B 1 274 ? 9.969 14.172 23.922 1 95.81 274 LYS B N 1
ATOM 5837 C CA . LYS B 1 274 ? 11.258 14.445 23.297 1 95.81 274 LYS B CA 1
ATOM 5838 C C . LYS B 1 274 ? 11.086 15.266 22.016 1 95.81 274 LYS B C 1
ATOM 5840 O O . LYS B 1 274 ? 11.875 16.172 21.75 1 95.81 274 LYS B O 1
ATOM 5845 N N . VAL B 1 275 ? 10.133 14.961 21.312 1 96.12 275 VAL B N 1
ATOM 5846 C CA . VAL B 1 275 ? 9.867 15.672 20.078 1 96.12 275 VAL B CA 1
ATOM 5847 C C . VAL B 1 275 ? 9.453 17.109 20.391 1 96.12 275 VAL B C 1
ATOM 5849 O O . VAL B 1 275 ? 9.891 18.047 19.719 1 96.12 275 VAL B O 1
ATOM 5852 N N . ARG B 1 276 ? 8.641 17.328 21.375 1 96.38 276 ARG B N 1
ATOM 5853 C CA . ARG B 1 276 ? 8.242 18.672 21.781 1 96.38 276 ARG B CA 1
ATOM 5854 C C . ARG B 1 276 ? 9.461 19.516 22.188 1 96.38 276 ARG B C 1
ATOM 5856 O O . ARG B 1 276 ? 9.562 20.688 21.828 1 96.38 276 ARG B O 1
ATOM 5863 N N . GLU B 1 277 ? 10.328 18.844 22.906 1 96.69 277 GLU B N 1
ATOM 5864 C CA . GLU B 1 277 ? 11.562 19.516 23.312 1 96.69 277 GLU B CA 1
ATOM 5865 C C . GLU B 1 277 ? 12.375 19.953 22.094 1 96.69 277 GLU B C 1
ATOM 5867 O O . GLU B 1 277 ? 12.922 21.047 22.062 1 96.69 277 GLU B O 1
ATOM 5872 N N . GLU B 1 278 ? 12.469 19.047 21.172 1 96.69 278 GLU B N 1
ATOM 5873 C CA . GLU B 1 278 ? 13.242 19.359 19.969 1 96.69 278 GLU B CA 1
ATOM 5874 C C . GLU B 1 278 ? 12.609 20.5 19.172 1 96.69 278 GLU B C 1
ATOM 5876 O O . GLU B 1 278 ? 13.32 21.312 18.578 1 96.69 278 GLU B O 1
ATOM 5881 N N . ILE B 1 279 ? 11.32 20.516 19.109 1 96.75 279 ILE B N 1
ATOM 5882 C CA . ILE B 1 279 ? 10.625 21.609 18.438 1 96.75 279 ILE B CA 1
ATOM 5883 C C . ILE B 1 279 ? 10.922 22.922 19.125 1 96.75 279 ILE B C 1
ATOM 5885 O O . ILE B 1 279 ? 11.188 23.938 18.469 1 96.75 279 ILE B O 1
ATOM 5889 N N . LEU B 1 280 ? 10.883 22.906 20.438 1 96.44 280 LEU B N 1
ATOM 5890 C CA . LEU B 1 280 ? 11.188 24.109 21.219 1 96.44 280 LEU B CA 1
ATOM 5891 C C . LEU B 1 280 ? 12.602 24.594 20.938 1 96.44 280 LEU B C 1
ATOM 5893 O O . LEU B 1 280 ? 12.836 25.812 20.828 1 96.44 280 LEU B O 1
ATOM 5897 N N . ASN B 1 281 ? 13.469 23.672 20.766 1 96 281 ASN B N 1
ATOM 5898 C CA . ASN B 1 281 ? 14.875 24 20.531 1 96 281 ASN B CA 1
ATOM 5899 C C . ASN B 1 281 ? 15.078 24.688 19.188 1 96 281 ASN B C 1
ATOM 5901 O O . ASN B 1 281 ? 16 25.484 19.016 1 96 281 ASN B O 1
ATOM 5905 N N . VAL B 1 282 ? 14.242 24.359 18.266 1 97.06 282 VAL B N 1
ATOM 5906 C CA . VAL B 1 282 ? 14.453 24.938 16.938 1 97.06 282 VAL B CA 1
ATOM 5907 C C . VAL B 1 282 ? 13.477 26.094 16.719 1 97.06 282 VAL B C 1
ATOM 5909 O O . VAL B 1 282 ? 13.523 26.766 15.688 1 97.06 282 VAL B O 1
ATOM 5912 N N . LEU B 1 283 ? 12.648 26.391 17.656 1 97.75 283 LEU B N 1
ATOM 5913 C CA . LEU B 1 283 ? 11.578 27.359 17.469 1 97.75 283 LEU B CA 1
ATOM 5914 C C . LEU B 1 283 ? 12.156 28.75 17.188 1 97.75 283 LEU B C 1
ATOM 5916 O O . LEU B 1 283 ? 11.539 29.547 16.469 1 97.75 283 LEU B O 1
ATOM 5920 N N . GLY B 1 284 ? 13.305 29 17.703 1 97.25 284 GLY B N 1
ATOM 5921 C CA . GLY B 1 284 ? 13.961 30.281 17.484 1 97.25 284 GLY B CA 1
ATOM 5922 C C . GLY B 1 284 ? 14.352 30.5 16.031 1 97.25 284 GLY B C 1
ATOM 5923 O O . GLY B 1 284 ? 14.641 31.641 15.625 1 97.25 284 GLY B O 1
ATOM 5924 N N . MET B 1 285 ? 14.375 29.469 15.281 1 98.25 285 MET B N 1
ATOM 5925 C CA . MET B 1 285 ? 14.711 29.594 13.859 1 98.25 285 MET B CA 1
ATOM 5926 C C . MET B 1 285 ? 13.492 29.984 13.039 1 98.25 285 MET B C 1
ATOM 5928 O O . MET B 1 285 ? 13.617 30.406 11.891 1 98.25 285 MET B O 1
ATOM 5932 N N . PHE B 1 286 ? 12.336 29.875 13.594 1 98.5 286 PHE B N 1
ATOM 5933 C CA . PHE B 1 286 ? 11.102 30.297 12.93 1 98.5 286 PHE B CA 1
ATOM 5934 C C . PHE B 1 286 ? 10.82 31.766 13.195 1 98.5 286 PHE B C 1
ATOM 5936 O O . PHE B 1 286 ? 11.211 32.312 14.242 1 98.5 286 PHE B O 1
ATOM 5943 N N . TYR B 1 287 ? 10.148 32.344 12.25 1 98.19 287 TYR B N 1
ATOM 5944 C CA . TYR B 1 287 ? 9.672 33.719 12.406 1 98.19 287 TYR B CA 1
ATOM 5945 C C . TYR B 1 287 ? 8.391 33.75 13.227 1 98.19 287 TYR B C 1
ATOM 5947 O O . TYR B 1 287 ? 8.164 34.719 13.984 1 98.19 287 TYR B O 1
ATOM 5955 N N . SER B 1 288 ? 7.578 32.781 13.078 1 98.44 288 SER B N 1
ATOM 5956 C CA . SER B 1 288 ? 6.227 32.75 13.625 1 98.44 288 SER B CA 1
ATOM 5957 C C . SER B 1 288 ? 5.84 31.328 14.039 1 98.44 288 SER B C 1
ATOM 5959 O O . SER B 1 288 ? 6.285 30.359 13.43 1 98.44 288 SER B O 1
ATOM 5961 N N . VAL B 1 289 ? 5.004 31.188 15.055 1 98.38 289 VAL B N 1
ATOM 5962 C CA . VAL B 1 289 ? 4.441 29.906 15.445 1 98.38 289 VAL B CA 1
ATOM 5963 C C . VAL B 1 289 ? 2.951 30.062 15.734 1 98.38 289 VAL B C 1
ATOM 5965 O O . VAL B 1 289 ? 2.52 31.078 16.281 1 98.38 289 VAL B O 1
ATOM 5968 N N . GLY B 1 290 ? 2.178 29.156 15.281 1 97.5 290 GLY B N 1
ATOM 5969 C CA . GLY B 1 290 ? 0.755 29.078 15.57 1 97.5 290 GLY B CA 1
ATOM 5970 C C . GLY B 1 290 ? 0.386 27.906 16.469 1 97.5 290 GLY B C 1
ATOM 5971 O O . GLY B 1 290 ? 0.849 26.797 16.25 1 97.5 290 GLY B O 1
ATOM 5972 N N . LEU B 1 291 ? -0.454 28.188 17.5 1 96.06 291 LEU B N 1
ATOM 5973 C CA . LEU B 1 291 ? -0.827 27.125 18.422 1 96.06 291 LEU B CA 1
ATOM 5974 C C . LEU B 1 291 ? -2.148 27.438 19.109 1 96.06 291 LEU B C 1
ATOM 5976 O O . LEU B 1 291 ? -2.551 28.594 19.188 1 96.06 291 LEU B O 1
ATOM 5980 N N . ASN B 1 292 ? -2.82 26.453 19.578 1 94.38 292 ASN B N 1
ATOM 5981 C CA . ASN B 1 292 ? -4.012 26.609 20.406 1 94.38 292 ASN B CA 1
ATOM 5982 C C . ASN B 1 292 ? -3.707 26.375 21.891 1 94.38 292 ASN B C 1
ATOM 5984 O O . ASN B 1 292 ? -2.543 26.328 22.281 1 94.38 292 ASN B O 1
ATOM 5988 N N . GLU B 1 293 ? -4.723 26.281 22.703 1 95.38 293 GLU B N 1
ATOM 5989 C CA . GLU B 1 293 ? -4.535 26.234 24.156 1 95.38 293 GLU B CA 1
ATOM 5990 C C . GLU B 1 293 ? -3.912 24.906 24.594 1 95.38 293 GLU B C 1
ATOM 5992 O O . GLU B 1 293 ? -3.084 24.875 25.5 1 95.38 293 GLU B O 1
ATOM 5997 N N . VAL B 1 294 ? -4.285 23.844 23.922 1 92.75 294 VAL B N 1
ATOM 5998 C CA . VAL B 1 294 ? -3.762 22.531 24.281 1 92.75 294 VAL B CA 1
ATOM 5999 C C . VAL B 1 294 ? -2.279 22.453 23.922 1 92.75 294 VAL B C 1
ATOM 6001 O O . VAL B 1 294 ? -1.468 21.969 24.719 1 92.75 294 VAL B O 1
ATOM 6004 N N . GLU B 1 295 ? -1.989 22.953 22.766 1 94.88 295 GLU B N 1
ATOM 6005 C CA . GLU B 1 295 ? -0.611 22.969 22.281 1 94.88 295 GLU B CA 1
ATOM 6006 C C . GLU B 1 295 ? 0.263 23.875 23.141 1 94.88 295 GLU B C 1
ATOM 6008 O O . GLU B 1 295 ? 1.371 23.5 23.531 1 94.88 295 GLU B O 1
ATOM 6013 N N . LEU B 1 296 ? -0.262 25.031 23.438 1 97.12 296 LEU B N 1
ATOM 6014 C CA . LEU B 1 296 ? 0.485 25.969 24.266 1 97.12 296 LEU B CA 1
ATOM 6015 C C . LEU B 1 296 ? 0.722 25.406 25.656 1 97.12 296 LEU B C 1
ATOM 6017 O O . LEU B 1 296 ? 1.813 25.547 26.219 1 97.12 296 LEU B O 1
ATOM 6021 N N . ALA B 1 297 ? -0.266 24.75 26.203 1 96.94 297 ALA B N 1
ATOM 6022 C CA . ALA B 1 297 ? -0.14 24.109 27.516 1 96.94 297 ALA B CA 1
ATOM 6023 C C . ALA B 1 297 ? 0.933 23.031 27.484 1 96.94 297 ALA B C 1
ATOM 6025 O O . ALA B 1 297 ? 1.707 22.891 28.438 1 96.94 297 ALA B O 1
ATOM 6026 N N . SER B 1 298 ? 0.971 22.312 26.406 1 95.88 298 SER B N 1
ATOM 6027 C CA . SER B 1 298 ? 1.947 21.234 26.297 1 95.88 298 SER B CA 1
ATOM 6028 C C . SER B 1 298 ? 3.371 21.781 26.281 1 95.88 298 SER B C 1
ATOM 6030 O O . SER B 1 298 ? 4.285 21.156 26.812 1 95.88 298 SER B O 1
ATOM 6032 N N . ILE B 1 299 ? 3.545 22.922 25.656 1 96.38 299 ILE B N 1
ATOM 6033 C CA . ILE B 1 299 ? 4.852 23.562 25.609 1 96.38 299 ILE B CA 1
ATOM 6034 C C . ILE B 1 299 ? 5.227 24.078 26.984 1 96.38 299 ILE B C 1
ATOM 6036 O O . ILE B 1 299 ? 6.375 23.953 27.422 1 96.38 299 ILE B O 1
ATOM 6040 N N . MET B 1 300 ? 4.246 24.625 27.688 1 97.44 300 MET B N 1
ATOM 6041 C CA . MET B 1 300 ? 4.492 25.141 29.016 1 97.44 300 MET B CA 1
ATOM 6042 C C . MET B 1 300 ? 4.914 24.016 29.969 1 97.44 300 MET B C 1
ATOM 6044 O O . MET B 1 300 ? 5.734 24.234 30.859 1 97.44 300 MET B O 1
ATOM 6048 N N . GLU B 1 301 ? 4.402 22.891 29.719 1 96.25 301 GLU B N 1
ATOM 6049 C CA . GLU B 1 301 ? 4.805 21.75 30.516 1 96.25 301 GLU B CA 1
ATOM 6050 C C . GLU B 1 301 ? 6.285 21.422 30.312 1 96.25 301 GLU B C 1
ATOM 6052 O O . GLU B 1 301 ? 6.988 21.109 31.281 1 96.25 301 GLU B O 1
ATOM 6057 N N . ILE B 1 302 ? 6.719 21.5 29.125 1 95.25 302 ILE B N 1
ATOM 6058 C CA . ILE B 1 302 ? 8.117 21.219 28.797 1 95.25 302 ILE B CA 1
ATOM 6059 C C . ILE B 1 302 ? 9.016 22.281 29.438 1 95.25 302 ILE B C 1
ATOM 6061 O O . ILE B 1 302 ? 10.133 21.984 29.859 1 95.25 302 ILE B O 1
ATOM 6065 N N . LEU B 1 303 ? 8.531 23.5 29.578 1 96.06 303 LEU B N 1
ATOM 6066 C CA . LEU B 1 303 ? 9.297 24.625 30.109 1 96.06 303 LEU B CA 1
ATOM 6067 C C . LEU B 1 303 ? 9.266 24.625 31.625 1 96.06 303 LEU B C 1
ATOM 6069 O O . LEU B 1 303 ? 9.852 25.516 32.25 1 96.06 303 LEU B O 1
ATOM 6073 N N . GLY B 1 304 ? 8.57 23.625 32.219 1 95.06 304 GLY B N 1
ATOM 6074 C CA . GLY B 1 304 ? 8.508 23.516 33.656 1 95.06 304 GLY B CA 1
ATOM 6075 C C . GLY B 1 304 ? 7.48 24.438 34.281 1 95.06 304 GLY B C 1
ATOM 6076 O O . GLY B 1 304 ? 7.48 24.641 35.5 1 95.06 304 GLY B O 1
ATOM 6077 N N . GLU B 1 305 ? 6.605 25.031 33.438 1 96.44 305 GLU B N 1
ATOM 6078 C CA . GLU B 1 305 ? 5.566 25.938 33.906 1 96.44 305 GLU B CA 1
ATOM 6079 C C . GLU B 1 305 ? 4.258 25.188 34.156 1 96.44 305 GLU B C 1
ATOM 6081 O O . GLU B 1 305 ? 3.244 25.484 33.5 1 96.44 305 GLU B O 1
ATOM 6086 N N . LYS B 1 306 ? 4.227 24.312 35.062 1 94 306 LYS B N 1
ATOM 6087 C CA . LYS B 1 306 ? 3.125 23.391 35.312 1 94 306 LYS B CA 1
ATOM 6088 C C . LYS B 1 306 ? 1.858 24.141 35.719 1 94 306 LYS B C 1
ATOM 6090 O O . LYS B 1 306 ? 0.754 23.75 35.312 1 94 306 LYS B O 1
ATOM 6095 N N . LYS B 1 307 ? 1.941 25.109 36.531 1 96.75 307 LYS B N 1
ATOM 6096 C CA . LYS B 1 307 ? 0.786 25.891 36.969 1 96.75 307 LYS B CA 1
ATOM 6097 C C . LYS B 1 307 ? 0.138 26.609 35.781 1 96.75 307 LYS B C 1
ATOM 6099 O O . LYS B 1 307 ? -1.086 26.594 35.656 1 96.75 307 LYS B O 1
ATOM 6104 N N . LEU B 1 308 ? 0.911 27.312 35.062 1 96.88 308 LEU B N 1
ATOM 6105 C CA . LEU B 1 308 ? 0.419 28.031 33.906 1 96.88 308 LEU B CA 1
ATOM 6106 C C . LEU B 1 308 ? -0.237 27.078 32.906 1 96.88 308 LEU B C 1
ATOM 6108 O O . LEU B 1 308 ? -1.256 27.406 32.312 1 96.88 308 LEU B O 1
ATOM 6112 N N . ALA B 1 309 ? 0.41 25.891 32.688 1 97.06 309 ALA B N 1
ATOM 6113 C CA . ALA B 1 309 ? -0.158 24.875 31.797 1 97.06 309 ALA B CA 1
ATOM 6114 C C . ALA B 1 309 ? -1.564 24.484 32.25 1 97.06 309 ALA B C 1
ATOM 6116 O O . ALA B 1 309 ? -2.465 24.328 31.422 1 97.06 309 ALA B O 1
ATOM 6117 N N . LYS B 1 310 ? -1.754 24.312 33.531 1 96.88 310 LYS B N 1
ATOM 6118 C CA . LYS B 1 310 ? -3.059 23.953 34.062 1 96.88 310 LYS B CA 1
ATOM 6119 C C . LYS B 1 310 ? -4.07 25.078 33.844 1 96.88 310 LYS B C 1
ATOM 6121 O O . LYS B 1 310 ? -5.242 24.812 33.562 1 96.88 310 LYS B O 1
ATOM 6126 N N . GLU B 1 311 ? -3.65 26.234 34.062 1 96.38 311 GLU B N 1
ATOM 6127 C CA . GLU B 1 311 ? -4.523 27.406 33.875 1 96.38 311 GLU B CA 1
ATOM 6128 C C . GLU B 1 311 ? -5.012 27.5 32.438 1 96.38 311 GLU B C 1
ATOM 6130 O O . GLU B 1 311 ? -6.145 27.922 32.188 1 96.38 311 GLU B O 1
ATOM 6135 N N . LEU B 1 312 ? -4.152 27.156 31.531 1 96.12 312 LEU B N 1
ATOM 6136 C CA . LEU B 1 312 ? -4.477 27.25 30.109 1 96.12 312 LEU B CA 1
ATOM 6137 C C . LEU B 1 312 ? -5.574 26.25 29.734 1 96.12 312 LEU B C 1
ATOM 6139 O O . LEU B 1 312 ? -6.254 26.422 28.719 1 96.12 312 LEU B O 1
ATOM 6143 N N . LEU B 1 313 ? -5.75 25.25 30.562 1 93.06 313 LEU B N 1
ATOM 6144 C CA . LEU B 1 313 ? -6.715 24.203 30.25 1 93.06 313 LEU B CA 1
ATOM 6145 C C . LEU B 1 313 ? -7.91 24.266 31.203 1 93.06 313 LEU B C 1
ATOM 6147 O O . LEU B 1 313 ? -8.844 23.469 31.078 1 93.06 313 LEU B O 1
ATOM 6151 N N . ALA B 1 314 ? -7.965 25.125 32.062 1 90.31 314 ALA B N 1
ATOM 6152 C CA . ALA B 1 314 ? -8.898 25.125 33.188 1 90.31 314 ALA B CA 1
ATOM 6153 C C . ALA B 1 314 ? -10.258 25.672 32.781 1 90.31 314 ALA B C 1
ATOM 6155 O O . ALA B 1 314 ? -11.297 25.266 33.312 1 90.31 314 ALA B O 1
ATOM 6156 N N . HIS B 1 315 ? -10.25 26.609 31.906 1 84.75 315 HIS B N 1
ATOM 6157 C CA . HIS B 1 315 ? -11.492 27.297 31.562 1 84.75 315 HIS B CA 1
ATOM 6158 C C . HIS B 1 315 ? -11.703 27.312 30.047 1 84.75 315 HIS B C 1
ATOM 6160 O O . HIS B 1 315 ? -10.742 27.203 29.281 1 84.75 315 HIS B O 1
ATOM 6166 N N . ASP B 1 316 ? -12.961 27.422 29.719 1 82.12 316 ASP B N 1
ATOM 6167 C CA . ASP B 1 316 ? -13.375 27.609 28.328 1 82.12 316 ASP B CA 1
ATOM 6168 C C . ASP B 1 316 ? -14.391 28.734 28.203 1 82.12 316 ASP B C 1
ATOM 6170 O O . ASP B 1 316 ? -15.516 28.625 28.703 1 82.12 316 ASP B O 1
ATOM 6174 N N . PRO B 1 317 ? -13.945 29.812 27.578 1 87.12 317 PRO B N 1
ATOM 6175 C CA . PRO B 1 317 ? -12.68 30.078 26.891 1 87.12 317 PRO B CA 1
ATOM 6176 C C . PRO B 1 317 ? -11.516 30.25 27.875 1 87.12 317 PRO B C 1
ATOM 6178 O O . PRO B 1 317 ? -11.719 30.625 29.031 1 87.12 317 PRO B O 1
ATOM 6181 N N . VAL B 1 318 ? -10.375 30.062 27.328 1 92.69 318 VAL B N 1
ATOM 6182 C CA . VAL B 1 318 ? -9.164 30.125 28.141 1 92.69 318 VAL B CA 1
ATOM 6183 C C . VAL B 1 318 ? -8.914 31.562 28.594 1 92.69 318 VAL B C 1
ATOM 6185 O O . VAL B 1 318 ? -9.18 32.5 27.844 1 92.69 318 VAL B O 1
ATOM 6188 N N . ASP B 1 319 ? -8.391 31.734 29.812 1 94.19 319 ASP B N 1
ATOM 6189 C CA . ASP B 1 319 ? -8.07 33.062 30.359 1 94.19 319 ASP B CA 1
ATOM 6190 C C . ASP B 1 319 ? -7.02 33.75 29.516 1 94.19 319 ASP B C 1
ATOM 6192 O O . ASP B 1 319 ? -5.887 33.281 29.406 1 94.19 319 ASP B O 1
ATOM 6196 N N . PRO B 1 320 ? -7.449 34.938 28.984 1 96.25 320 PRO B N 1
ATOM 6197 C CA . PRO B 1 320 ? -6.527 35.594 28.062 1 96.25 320 PRO B CA 1
ATOM 6198 C C . PRO B 1 320 ? -5.254 36.094 28.75 1 96.25 320 PRO B C 1
ATOM 6200 O O . PRO B 1 320 ? -4.223 36.25 28.094 1 96.25 320 PRO B O 1
ATOM 6203 N N . ILE B 1 321 ? -5.309 36.281 30.031 1 96.81 321 ILE B N 1
ATOM 6204 C CA . ILE B 1 321 ? -4.129 36.75 30.766 1 96.81 321 ILE B CA 1
ATOM 6205 C C . ILE B 1 321 ? -3.125 35.594 30.875 1 96.81 321 ILE B C 1
ATOM 6207 O O . ILE B 1 321 ? -1.924 35.781 30.688 1 96.81 321 ILE B O 1
ATOM 6211 N N . ALA B 1 322 ? -3.648 34.438 31.203 1 97.25 322 ALA B N 1
ATOM 6212 C CA . ALA B 1 322 ? -2.795 33.25 31.234 1 97.25 322 ALA B CA 1
ATOM 6213 C C . ALA B 1 322 ? -2.17 32.969 29.875 1 97.25 322 ALA B C 1
ATOM 6215 O O . ALA B 1 322 ? -1.005 32.594 29.781 1 97.25 322 ALA B O 1
ATOM 6216 N N . VAL B 1 323 ? -2.936 33.188 28.844 1 98.12 323 VAL B N 1
ATOM 6217 C CA . VAL B 1 323 ? -2.465 32.969 27.484 1 98.12 323 VAL B CA 1
ATOM 6218 C C . VAL B 1 323 ? -1.33 33.938 27.172 1 98.12 323 VAL B C 1
ATOM 6220 O O . VAL B 1 323 ? -0.281 33.562 26.656 1 98.12 323 VAL B O 1
ATOM 6223 N N . THR B 1 324 ? -1.561 35.219 27.484 1 98.19 324 THR B N 1
ATOM 6224 C CA . THR B 1 324 ? -0.565 36.25 27.203 1 98.19 324 THR B CA 1
ATOM 6225 C C . THR B 1 324 ? 0.727 35.969 27.969 1 98.19 324 THR B C 1
ATOM 6227 O O . THR B 1 324 ? 1.821 36.125 27.422 1 98.19 324 THR B O 1
ATOM 6230 N N . GLU B 1 325 ? 0.579 35.531 29.172 1 98 325 GLU B N 1
ATOM 6231 C CA . GLU B 1 325 ? 1.75 35.188 29.969 1 98 325 GLU B CA 1
ATOM 6232 C C . GLU B 1 325 ? 2.533 34.062 29.344 1 98 325 GLU B C 1
ATOM 6234 O O . GLU B 1 325 ? 3.764 34.094 29.266 1 98 325 GLU B O 1
ATOM 6239 N N . ALA B 1 326 ? 1.847 33.062 28.969 1 98.5 326 ALA B N 1
ATOM 6240 C CA . ALA B 1 326 ? 2.475 31.891 28.359 1 98.5 326 ALA B CA 1
ATOM 6241 C C . ALA B 1 326 ? 3.17 32.281 27.047 1 98.5 326 ALA B C 1
ATOM 6243 O O . ALA B 1 326 ? 4.285 31.828 26.781 1 98.5 326 ALA B O 1
ATOM 6244 N N . MET B 1 327 ? 2.512 33.094 26.219 1 98.62 327 MET B N 1
ATOM 6245 C CA . MET B 1 327 ? 3.086 33.531 24.953 1 98.62 327 MET B CA 1
ATOM 6246 C C . MET B 1 327 ? 4.355 34.344 25.188 1 98.62 327 MET B C 1
ATOM 6248 O O . MET B 1 327 ? 5.34 34.188 24.453 1 98.62 327 MET B O 1
ATOM 6252 N N . LEU B 1 328 ? 4.277 35.188 26.172 1 98.19 328 LEU B N 1
ATOM 6253 C CA . LEU B 1 328 ? 5.434 36.031 26.484 1 98.19 328 LEU B CA 1
ATOM 6254 C C . LEU B 1 328 ? 6.621 35.156 26.906 1 98.19 328 LEU B C 1
ATOM 6256 O O . LEU B 1 328 ? 7.75 35.375 26.469 1 98.19 328 LEU B O 1
ATOM 6260 N N . LYS B 1 329 ? 6.348 34.188 27.75 1 97.94 329 LYS B N 1
ATOM 6261 C CA . LYS B 1 329 ? 7.398 33.281 28.188 1 97.94 329 LYS B CA 1
ATOM 6262 C C . LYS B 1 329 ? 8 32.531 27.016 1 97.94 329 LYS B C 1
ATOM 6264 O O . LYS B 1 329 ? 9.211 32.281 26.969 1 97.94 329 LYS B O 1
ATOM 6269 N N . LEU B 1 330 ? 7.156 32.094 26.156 1 98.31 330 LEU B N 1
ATOM 6270 C CA . LEU B 1 330 ? 7.602 31.359 24.984 1 98.31 330 LEU B CA 1
ATOM 6271 C C . LEU B 1 330 ? 8.461 32.25 24.094 1 98.31 330 LEU B C 1
ATOM 6273 O O . LEU B 1 330 ? 9.523 31.828 23.609 1 98.31 330 LEU B O 1
ATOM 6277 N N . ALA B 1 331 ? 8.023 33.469 23.859 1 98.25 331 ALA B N 1
ATOM 6278 C CA . ALA B 1 331 ? 8.758 34.406 23.031 1 98.25 331 ALA B CA 1
ATOM 6279 C C . ALA B 1 331 ? 10.141 34.688 23.609 1 98.25 331 ALA B C 1
ATOM 6281 O O . ALA B 1 331 ? 11.141 34.719 22.891 1 98.25 331 ALA B O 1
ATOM 6282 N N . LYS B 1 332 ? 10.18 34.906 24.891 1 97.25 332 LYS B N 1
ATOM 6283 C CA . LYS B 1 332 ? 11.438 35.25 25.547 1 97.25 332 LYS B CA 1
ATOM 6284 C C . LYS B 1 332 ? 12.391 34.062 25.562 1 97.25 332 LYS B C 1
ATOM 6286 O O . LYS B 1 332 ? 13.602 34.25 25.391 1 97.25 332 LYS B O 1
ATOM 6291 N N . LYS B 1 333 ? 11.875 32.906 25.781 1 97.12 333 LYS B N 1
ATOM 6292 C CA . LYS B 1 333 ? 12.688 31.703 25.859 1 97.12 333 LYS B CA 1
ATOM 6293 C C . LYS B 1 333 ? 13.266 31.328 24.484 1 97.12 333 LYS B C 1
ATOM 6295 O O . LYS B 1 333 ? 14.398 30.859 24.391 1 97.12 333 LYS B O 1
ATOM 6300 N N . THR B 1 334 ? 12.547 31.484 23.422 1 97.38 334 THR B N 1
ATOM 6301 C CA . THR B 1 334 ? 12.922 30.938 22.125 1 97.38 334 THR B CA 1
ATOM 6302 C C . THR B 1 334 ? 13.414 32.031 21.188 1 97.38 334 THR B C 1
ATOM 6304 O O . THR B 1 334 ? 14.141 31.766 20.234 1 97.38 334 THR B O 1
ATOM 6307 N N . GLY B 1 335 ? 12.93 33.219 21.375 1 96.94 335 GLY B N 1
ATOM 6308 C CA . GLY B 1 335 ? 13.281 34.312 20.484 1 96.94 335 GLY B CA 1
ATOM 6309 C C . GLY B 1 335 ? 12.383 34.406 19.25 1 96.94 335 GLY B C 1
ATOM 6310 O O . GLY B 1 335 ? 12.656 35.156 18.328 1 96.94 335 GLY B O 1
ATOM 6311 N N . VAL B 1 336 ? 11.305 33.656 19.219 1 98 336 VAL B N 1
ATOM 6312 C CA . VAL B 1 336 ? 10.375 33.719 18.094 1 98 336 VAL B CA 1
ATOM 6313 C C . VAL B 1 336 ? 9.727 35.094 18.031 1 98 336 VAL B C 1
ATOM 6315 O O . VAL B 1 336 ? 9.383 35.688 19.062 1 98 336 VAL B O 1
ATOM 6318 N N . LYS B 1 337 ? 9.5 35.625 16.859 1 97.81 337 LYS B N 1
ATOM 6319 C CA . LYS B 1 337 ? 9.133 37.031 16.688 1 97.81 337 LYS B CA 1
ATOM 6320 C C . LYS B 1 337 ? 7.617 37.219 16.688 1 97.81 337 LYS B C 1
ATOM 6322 O O . LYS B 1 337 ? 7.109 38.312 16.922 1 97.81 337 LYS B O 1
ATOM 6327 N N . ARG B 1 338 ? 6.969 36.156 16.328 1 98.5 338 ARG B N 1
ATOM 6328 C CA . ARG B 1 338 ? 5.516 36.219 16.188 1 98.5 338 ARG B CA 1
ATOM 6329 C C . ARG B 1 338 ? 4.867 34.969 16.734 1 98.5 338 ARG B C 1
ATOM 6331 O O . ARG B 1 338 ? 5.309 33.844 16.422 1 98.5 338 ARG B O 1
ATOM 6338 N N . ILE B 1 339 ? 3.916 35.094 17.625 1 98.75 339 ILE B N 1
ATOM 6339 C CA . ILE B 1 339 ? 3.125 33.969 18.141 1 98.75 339 ILE B CA 1
ATOM 6340 C C . ILE B 1 339 ? 1.646 34.219 17.844 1 98.75 339 ILE B C 1
ATOM 6342 O O . ILE B 1 339 ? 1.097 35.25 18.219 1 98.75 339 ILE B O 1
ATOM 6346 N N . HIS B 1 340 ? 1.1 33.344 17.156 1 98.62 340 HIS B N 1
ATOM 6347 C CA . HIS B 1 340 ? -0.323 33.375 16.828 1 98.62 340 HIS B CA 1
ATOM 6348 C C . HIS B 1 340 ? -1.097 32.344 17.641 1 98.62 340 HIS B C 1
ATOM 6350 O O . HIS B 1 340 ? -0.96 31.125 17.391 1 98.62 340 HIS B O 1
ATOM 6356 N N . PHE B 1 341 ? -1.894 32.781 18.562 1 98.25 341 PHE B N 1
ATOM 6357 C CA . PHE B 1 341 ? -2.736 31.922 19.391 1 98.25 341 PHE B CA 1
ATOM 6358 C C . PHE B 1 341 ? -4.18 31.953 18.891 1 98.25 341 PHE B C 1
ATOM 6360 O O . PHE B 1 341 ? -4.777 33.031 18.766 1 98.25 341 PHE B O 1
ATOM 6367 N N . HIS B 1 342 ? -4.676 30.797 18.562 1 96 342 HIS B N 1
ATOM 6368 C CA . HIS B 1 342 ? -6.055 30.719 18.094 1 96 342 HIS B CA 1
ATOM 6369 C C . HIS B 1 342 ? -6.852 29.688 18.891 1 96 342 HIS B C 1
ATOM 6371 O O . HIS B 1 342 ? -6.434 28.531 19 1 96 342 HIS B O 1
ATOM 6377 N N . THR B 1 343 ? -7.875 30.062 19.469 1 93.12 343 THR B N 1
ATOM 6378 C CA . THR B 1 343 ? -8.805 29.219 20.219 1 93.12 343 THR B CA 1
ATOM 6379 C C . THR B 1 343 ? -10.25 29.562 19.859 1 93.12 343 THR B C 1
ATOM 6381 O O . THR B 1 343 ? -10.5 30.516 19.125 1 93.12 343 THR B O 1
ATOM 6384 N N . TYR B 1 344 ? -11.102 28.719 20.344 1 87.75 344 TYR B N 1
ATOM 6385 C CA . TYR B 1 344 ? -12.516 28.984 20.125 1 87.75 344 TYR B CA 1
ATOM 6386 C C . TYR B 1 344 ? -12.945 30.281 20.797 1 87.75 344 TYR B C 1
ATOM 6388 O O . TYR B 1 344 ? -12.734 30.469 22 1 87.75 344 TYR B O 1
ATOM 6396 N N . GLY B 1 345 ? -13.406 31.297 19.938 1 90.94 345 GLY B N 1
ATOM 6397 C CA . GLY B 1 345 ? -13.984 32.531 20.484 1 90.94 345 GLY B CA 1
ATOM 6398 C C . GLY B 1 345 ? -13.117 33.75 20.25 1 90.94 345 GLY B C 1
ATOM 6399 O O . GLY B 1 345 ? -13.633 34.875 20.141 1 90.94 345 GLY B O 1
ATOM 6400 N N . TYR B 1 346 ? -11.773 33.562 20.328 1 96.31 346 TYR B N 1
ATOM 6401 C CA . TYR B 1 346 ? -10.93 34.719 20.062 1 96.31 346 TYR B CA 1
ATOM 6402 C C . TYR B 1 346 ? -9.547 34.281 19.594 1 96.31 346 TYR B C 1
ATOM 6404 O O . TYR B 1 346 ? -9.164 33.125 19.766 1 96.31 346 TYR B O 1
ATOM 6412 N N . TYR B 1 347 ? -8.836 35.25 18.969 1 98 347 TYR B N 1
ATOM 6413 C CA . TYR B 1 347 ? -7.438 35.062 18.594 1 98 347 TYR B CA 1
ATOM 6414 C C . TYR B 1 347 ? -6.547 36.125 19.25 1 98 347 TYR B C 1
ATOM 6416 O O . TYR B 1 347 ? -7.012 37.219 19.594 1 98 347 TYR B O 1
ATOM 6424 N N . LEU B 1 348 ? -5.328 35.75 19.531 1 98.25 348 LEU B N 1
ATOM 6425 C CA . LEU B 1 348 ? -4.289 36.688 19.969 1 98.25 348 LEU B CA 1
ATOM 6426 C C . LEU B 1 348 ? -3.041 36.531 19.109 1 98.25 348 LEU B C 1
ATOM 6428 O O . LEU B 1 348 ? -2.756 35.438 18.594 1 98.25 348 LEU B O 1
ATOM 6432 N N . ALA B 1 349 ? -2.363 37.625 18.875 1 98.69 349 ALA B N 1
ATOM 6433 C CA . ALA B 1 349 ? -1.023 37.594 18.297 1 98.69 349 ALA B CA 1
ATOM 6434 C C . ALA B 1 349 ? -0.054 38.438 19.125 1 98.69 349 ALA B C 1
ATOM 6436 O O . ALA B 1 349 ? -0.385 39.531 19.531 1 98.69 349 ALA B O 1
ATOM 6437 N N . LEU B 1 350 ? 0.99 37.875 19.516 1 98.75 350 LEU B N 1
ATOM 6438 C CA . LEU B 1 350 ? 2.098 38.562 20.141 1 98.75 350 LEU B CA 1
ATOM 6439 C C . LEU B 1 350 ? 3.252 38.75 19.172 1 98.75 350 LEU B C 1
ATOM 6441 O O . LEU B 1 350 ? 3.787 37.781 18.641 1 98.75 350 LEU B O 1
ATOM 6445 N N . THR B 1 351 ? 3.654 40.031 18.891 1 98.5 351 THR B N 1
ATOM 6446 C CA . THR B 1 351 ? 4.684 40.281 17.891 1 98.5 351 THR B CA 1
ATOM 6447 C C . THR B 1 351 ? 5.738 41.25 18.422 1 98.5 351 THR B C 1
ATOM 6449 O O . THR B 1 351 ? 5.438 42.094 19.25 1 98.5 351 THR B O 1
ATOM 6452 N N . GLU B 1 352 ? 6.914 41.094 17.969 1 97.31 352 GLU B N 1
ATOM 6453 C CA . GLU B 1 352 ? 8.016 42 18.297 1 97.31 352 GLU B CA 1
ATOM 6454 C C . GLU B 1 352 ? 7.871 43.344 17.562 1 97.31 352 GLU B C 1
ATOM 6456 O O . GLU B 1 352 ? 8.445 44.344 17.969 1 97.31 352 GLU B O 1
ATOM 6461 N N . TYR B 1 353 ? 7.207 43.406 16.516 1 96.12 353 TYR B N 1
ATOM 6462 C CA . TYR B 1 353 ? 6.945 44.594 15.719 1 96.12 353 TYR B CA 1
ATOM 6463 C C . TYR B 1 353 ? 5.512 45.062 15.914 1 96.12 353 TYR B C 1
ATOM 6465 O O . TYR B 1 353 ? 4.684 44.375 16.484 1 96.12 353 TYR B O 1
ATOM 6473 N N . LYS B 1 354 ? 5.273 46.281 15.398 1 96.06 354 LYS B N 1
ATOM 6474 C CA . LYS B 1 354 ? 3.979 46.906 15.648 1 96.06 354 LYS B CA 1
ATOM 6475 C C . LYS B 1 354 ? 3.24 47.188 14.336 1 96.06 354 LYS B C 1
ATOM 6477 O O . LYS B 1 354 ? 3.846 47.188 13.266 1 96.06 354 LYS B O 1
ATOM 6482 N N . GLY B 1 355 ? 1.914 47.281 14.516 1 95.38 355 GLY B N 1
ATOM 6483 C CA . GLY B 1 355 ? 1.111 47.688 13.367 1 95.38 355 GLY B CA 1
ATOM 6484 C C . GLY B 1 355 ? -0.284 47.094 13.383 1 95.38 355 GLY B C 1
ATOM 6485 O O . GLY B 1 355 ? -0.476 45.938 13.828 1 95.38 355 GLY B O 1
ATOM 6486 N N . GLU B 1 356 ? -1.18 47.781 12.797 1 96.38 356 GLU B N 1
ATOM 6487 C CA . GLU B 1 356 ? -2.576 47.375 12.742 1 96.38 356 GLU B CA 1
ATOM 6488 C C . GLU B 1 356 ? -2.76 46.188 11.781 1 96.38 356 GLU B C 1
ATOM 6490 O O . GLU B 1 356 ? -3.762 45.5 11.859 1 96.38 356 GLU B O 1
ATOM 6495 N N . HIS B 1 357 ? -1.721 46.031 10.906 1 96.81 357 HIS B N 1
ATOM 6496 C CA . HIS B 1 357 ? -1.806 44.969 9.922 1 96.81 357 HIS B CA 1
ATOM 6497 C C . HIS B 1 357 ? -1.854 43.594 10.602 1 96.81 357 HIS B C 1
ATOM 6499 O O . HIS B 1 357 ? -2.402 42.656 10.047 1 96.81 357 HIS B O 1
ATOM 6505 N N . VAL B 1 358 ? -1.311 43.5 11.828 1 98.06 358 VAL B N 1
ATOM 6506 C CA . VAL B 1 358 ? -1.356 42.25 12.578 1 98.06 358 VAL B CA 1
ATOM 6507 C C . VAL B 1 358 ? -2.803 41.906 12.938 1 98.06 358 VAL B C 1
ATOM 6509 O O . VAL B 1 358 ? -3.266 40.781 12.703 1 98.06 358 VAL B O 1
ATOM 6512 N N . ARG B 1 359 ? -3.506 42.875 13.461 1 98 359 ARG B N 1
ATOM 6513 C CA . ARG B 1 359 ? -4.918 42.719 13.797 1 98 359 ARG B CA 1
ATOM 6514 C C . ARG B 1 359 ? -5.742 42.406 12.547 1 98 359 ARG B C 1
ATOM 6516 O O . ARG B 1 359 ? -6.582 41.531 12.562 1 98 359 ARG B O 1
ATOM 6523 N N . ASP B 1 360 ? -5.496 43.188 11.523 1 98.12 360 ASP B N 1
ATOM 6524 C CA . ASP B 1 360 ? -6.262 43.031 10.289 1 98.12 360 ASP B CA 1
ATOM 6525 C C . ASP B 1 360 ? -6.094 41.625 9.703 1 98.12 360 ASP B C 1
ATOM 6527 O O . ASP B 1 360 ? -7.039 41.062 9.148 1 98.12 360 ASP B O 1
ATOM 6531 N N . ALA B 1 361 ? -4.906 41.094 9.797 1 98.44 361 ALA B N 1
ATOM 6532 C CA . ALA B 1 361 ? -4.645 39.75 9.305 1 98.44 361 ALA B CA 1
ATOM 6533 C C . ALA B 1 361 ? -5.418 38.719 10.117 1 98.44 361 ALA B C 1
ATOM 6535 O O . ALA B 1 361 ? -5.906 37.719 9.562 1 98.44 361 ALA B O 1
ATOM 6536 N N . LEU B 1 362 ? -5.508 38.875 11.445 1 98.56 362 LEU B N 1
ATOM 6537 C CA . LEU B 1 362 ? -6.289 37.969 12.281 1 98.56 362 LEU B CA 1
ATOM 6538 C C . LEU B 1 362 ? -7.77 38.031 11.914 1 98.56 362 LEU B C 1
ATOM 6540 O O . LEU B 1 362 ? -8.445 37 11.891 1 98.56 362 LEU B O 1
ATOM 6544 N N . LEU B 1 363 ? -8.25 39.25 11.633 1 98.31 363 LEU B N 1
ATOM 6545 C CA . LEU B 1 363 ? -9.641 39.406 11.219 1 98.31 363 LEU B CA 1
ATOM 6546 C C . LEU B 1 363 ? -9.922 38.656 9.922 1 98.31 363 LEU B C 1
ATOM 6548 O O . LEU B 1 363 ? -10.945 38 9.805 1 98.31 363 LEU B O 1
ATOM 6552 N N . PHE B 1 364 ? -9.008 38.812 9.023 1 98.19 364 PHE B N 1
ATOM 6553 C CA . PHE B 1 364 ? -9.125 38.094 7.754 1 98.19 364 PHE B CA 1
ATOM 6554 C C . PHE B 1 364 ? -9.156 36.594 7.98 1 98.19 364 PHE B C 1
ATOM 6556 O O . PHE B 1 364 ? -10 35.875 7.406 1 98.19 364 PHE B O 1
ATOM 6563 N N . ALA B 1 365 ? -8.242 36.094 8.789 1 98.06 365 ALA B N 1
ATOM 6564 C CA . ALA B 1 365 ? -8.18 34.688 9.102 1 98.06 365 ALA B CA 1
ATOM 6565 C C . ALA B 1 365 ? -9.484 34.188 9.719 1 98.06 365 ALA B C 1
ATOM 6567 O O . ALA B 1 365 ? -9.961 33.094 9.398 1 98.06 365 ALA B O 1
ATOM 6568 N N . ALA B 1 366 ? -10.055 34.938 10.602 1 97.5 366 ALA B N 1
ATOM 6569 C CA . ALA B 1 366 ? -11.312 34.594 11.25 1 97.5 366 ALA B CA 1
ATOM 6570 C C . ALA B 1 366 ? -12.445 34.5 10.234 1 97.5 366 ALA B C 1
ATOM 6572 O O . ALA B 1 366 ? -13.32 33.656 10.336 1 97.5 366 ALA B O 1
ATOM 6573 N N . LEU B 1 367 ? -12.414 35.406 9.305 1 97.5 367 LEU B N 1
ATOM 6574 C CA . LEU B 1 367 ? -13.43 35.406 8.25 1 97.5 367 LEU B CA 1
ATOM 6575 C C . LEU B 1 367 ? -13.266 34.156 7.375 1 97.5 367 LEU B C 1
ATOM 6577 O O . LEU B 1 367 ? -14.258 33.531 6.977 1 97.5 367 LEU B O 1
ATOM 6581 N N . ALA B 1 368 ? -12.055 33.906 7.023 1 96.5 368 ALA B N 1
ATOM 6582 C CA . ALA B 1 368 ? -11.781 32.719 6.219 1 96.5 368 ALA B CA 1
ATOM 6583 C C . ALA B 1 368 ? -12.281 31.438 6.918 1 96.5 368 ALA B C 1
ATOM 6585 O O . ALA B 1 368 ? -12.898 30.578 6.289 1 96.5 368 ALA B O 1
ATOM 6586 N N . ALA B 1 369 ? -11.984 31.328 8.188 1 95.12 369 ALA B N 1
ATOM 6587 C CA . ALA B 1 369 ? -12.438 30.188 8.977 1 95.12 369 ALA B CA 1
ATOM 6588 C C . ALA B 1 369 ? -13.961 30.109 9 1 95.12 369 ALA B C 1
ATOM 6590 O O . ALA B 1 369 ? -14.539 29.016 8.859 1 95.12 369 ALA B O 1
ATOM 6591 N N . ALA B 1 370 ? -14.609 31.219 9.195 1 95 370 ALA B N 1
ATOM 6592 C CA . ALA B 1 370 ? -16.078 31.266 9.227 1 95 370 ALA B CA 1
ATOM 6593 C C . ALA B 1 370 ? -16.656 30.875 7.879 1 95 370 ALA B C 1
ATOM 6595 O O . ALA B 1 370 ? -17.672 30.172 7.82 1 95 370 ALA B O 1
ATOM 6596 N N . ALA B 1 371 ? -16.078 31.375 6.863 1 95.06 371 ALA B N 1
ATOM 6597 C CA . ALA B 1 371 ? -16.547 31.031 5.523 1 95.06 371 ALA B CA 1
ATOM 6598 C C . ALA B 1 371 ? -16.453 29.531 5.27 1 95.06 371 ALA B C 1
ATOM 6600 O O . ALA B 1 371 ? -17.359 28.938 4.707 1 95.06 371 ALA B O 1
ATOM 6601 N N . LYS B 1 372 ? -15.305 29 5.605 1 92.62 372 LYS B N 1
ATOM 6602 C CA . LYS B 1 372 ? -15.109 27.547 5.449 1 92.62 372 LYS B CA 1
ATOM 6603 C C . LYS B 1 372 ? -16.141 26.766 6.25 1 92.62 372 LYS B C 1
ATOM 6605 O O . LYS B 1 372 ? -16.688 25.766 5.766 1 92.62 372 LYS B O 1
ATOM 6610 N N . ALA B 1 373 ? -16.359 27.172 7.441 1 89.88 373 ALA B N 1
ATOM 6611 C CA . ALA B 1 373 ? -17.359 26.516 8.281 1 89.88 373 ALA B CA 1
ATOM 6612 C C . ALA B 1 373 ? -18.75 26.641 7.672 1 89.88 373 ALA B C 1
ATOM 6614 O O . ALA B 1 373 ? -19.531 25.688 7.73 1 89.88 373 ALA B O 1
ATOM 6615 N N . MET B 1 374 ? -19.047 27.75 7.129 1 90.88 374 MET B N 1
ATOM 6616 C CA . MET B 1 374 ? -20.375 28.062 6.582 1 90.88 374 MET B CA 1
ATOM 6617 C C . MET B 1 374 ? -20.625 27.281 5.297 1 90.88 374 MET B C 1
ATOM 6619 O O . MET B 1 374 ? -21.719 26.75 5.082 1 90.88 374 MET B O 1
ATOM 6623 N N . LYS B 1 375 ? -19.594 27.188 4.5 1 88.88 375 LYS B N 1
ATOM 6624 C CA . LYS B 1 375 ? -19.812 26.688 3.146 1 88.88 375 LYS B CA 1
ATOM 6625 C C . LYS B 1 375 ? -19.219 25.281 2.973 1 88.88 375 LYS B C 1
ATOM 6627 O O . LYS B 1 375 ? -19.578 24.562 2.043 1 88.88 375 LYS B O 1
ATOM 6632 N N . GLY B 1 376 ? -18.297 24.969 3.846 1 82.94 376 GLY B N 1
ATOM 6633 C CA . GLY B 1 376 ? -17.562 23.719 3.688 1 82.94 376 GLY B CA 1
ATOM 6634 C C . GLY B 1 376 ? -16.359 23.859 2.764 1 82.94 376 GLY B C 1
ATOM 6635 O O . GLY B 1 376 ? -15.227 23.562 3.158 1 82.94 376 GLY B O 1
ATOM 6636 N N . ASN B 1 377 ? -16.734 24.25 1.527 1 83.75 377 ASN B N 1
ATOM 6637 C CA . ASN B 1 377 ? -15.695 24.5 0.537 1 83.75 377 ASN B CA 1
ATOM 6638 C C . ASN B 1 377 ? -15.766 25.938 0.011 1 83.75 377 ASN B C 1
ATOM 6640 O O . ASN B 1 377 ? -16.812 26.391 -0.435 1 83.75 377 ASN B O 1
ATOM 6644 N N . ILE B 1 378 ? -14.648 26.594 0.221 1 89.5 378 ILE B N 1
ATOM 6645 C CA . ILE B 1 378 ? -14.523 27.938 -0.329 1 89.5 378 ILE B CA 1
ATOM 6646 C C . ILE B 1 378 ? -13.898 27.875 -1.718 1 89.5 378 ILE B C 1
ATOM 6648 O O . ILE B 1 378 ? -12.922 27.141 -1.93 1 89.5 378 ILE B O 1
ATOM 6652 N N . THR B 1 379 ? -14.406 28.672 -2.643 1 91.88 379 THR B N 1
ATOM 6653 C CA . THR B 1 379 ? -13.969 28.531 -4.023 1 91.88 379 THR B CA 1
ATOM 6654 C C . THR B 1 379 ? -13.133 29.734 -4.461 1 91.88 379 THR B C 1
ATOM 6656 O O . THR B 1 379 ? -12.43 29.672 -5.477 1 91.88 379 THR B O 1
ATOM 6659 N N . SER B 1 380 ? -13.289 30.828 -3.684 1 94.38 380 SER B N 1
ATOM 6660 C CA . SER B 1 380 ? -12.516 32 -4.039 1 94.38 380 SER B CA 1
ATOM 6661 C C . SER B 1 380 ? -12.305 32.906 -2.834 1 94.38 380 SER B C 1
ATOM 6663 O O . SER B 1 380 ? -13.047 32.844 -1.851 1 94.38 380 SER B O 1
ATOM 6665 N N . LEU B 1 381 ? -11.359 33.75 -2.988 1 93.88 381 LEU B N 1
ATOM 6666 C CA . LEU B 1 381 ? -11.062 34.75 -1.954 1 93.88 381 LEU B CA 1
ATOM 6667 C C . LEU B 1 381 ? -12.234 35.688 -1.745 1 93.88 381 LEU B C 1
ATOM 6669 O O . LEU B 1 381 ? -12.547 36.062 -0.61 1 93.88 381 LEU B O 1
ATOM 6673 N N . GLU B 1 382 ? -12.953 36.031 -2.736 1 94.06 382 GLU B N 1
ATOM 6674 C CA . GLU B 1 382 ? -14.086 36.938 -2.676 1 94.06 382 GLU B CA 1
ATOM 6675 C C . GLU B 1 382 ? -15.25 36.344 -1.896 1 94.06 382 GLU B C 1
ATOM 6677 O O . GLU B 1 382 ? -15.992 37.062 -1.222 1 94.06 382 GLU B O 1
ATOM 6682 N N . GLU B 1 383 ? -15.273 35.094 -1.98 1 94.81 383 GLU B N 1
ATOM 6683 C CA . GLU B 1 383 ? -16.359 34.375 -1.305 1 94.81 383 GLU B CA 1
ATOM 6684 C C . GLU B 1 383 ? -16.25 34.531 0.211 1 94.81 383 GLU B C 1
ATOM 6686 O O . GLU B 1 383 ? -17.25 34.375 0.926 1 94.81 383 GLU B O 1
ATOM 6691 N N . ILE B 1 384 ? -15.109 34.812 0.675 1 95.75 384 ILE B N 1
ATOM 6692 C CA . ILE B 1 384 ? -14.875 34.969 2.105 1 95.75 384 ILE B CA 1
ATOM 6693 C C . ILE B 1 384 ? -15.656 36.188 2.619 1 95.75 384 ILE B C 1
ATOM 6695 O O . ILE B 1 384 ? -16.047 36.219 3.789 1 95.75 384 ILE B O 1
ATOM 6699 N N . ARG B 1 385 ? -16.047 37.094 1.76 1 95 385 ARG B N 1
ATOM 6700 C CA . ARG B 1 385 ? -16.828 38.281 2.102 1 95 385 ARG B CA 1
ATOM 6701 C C . ARG B 1 385 ? -18.172 37.906 2.721 1 95 385 ARG B C 1
ATOM 6703 O O . ARG B 1 385 ? -18.688 38.625 3.586 1 95 385 ARG B O 1
ATOM 6710 N N . GLU B 1 386 ? -18.578 36.812 2.318 1 94.94 386 GLU B N 1
ATOM 6711 C CA . GLU B 1 386 ? -19.891 36.375 2.779 1 94.94 386 GLU B CA 1
ATOM 6712 C C . GLU B 1 386 ? -19.891 36.094 4.281 1 94.94 386 GLU B C 1
ATOM 6714 O O . GLU B 1 386 ? -20.922 36.188 4.938 1 94.94 386 GLU B O 1
ATOM 6719 N N . ALA B 1 387 ? -18.781 35.812 4.785 1 95.44 387 ALA B N 1
ATOM 6720 C CA . ALA B 1 387 ? -18.672 35.469 6.203 1 95.44 387 ALA B CA 1
ATOM 6721 C C . ALA B 1 387 ? -18.781 36.719 7.078 1 95.44 387 ALA B C 1
ATOM 6723 O O . ALA B 1 387 ? -18.922 36.625 8.297 1 95.44 387 ALA B O 1
ATOM 6724 N N . THR B 1 388 ? -18.812 37.938 6.48 1 95.44 388 THR B N 1
ATOM 6725 C CA . THR B 1 388 ? -19.016 39.156 7.242 1 95.44 388 THR B CA 1
ATOM 6726 C C . THR B 1 388 ? -20.406 39.188 7.875 1 95.44 388 THR B C 1
ATOM 6728 O O . THR B 1 388 ? -20.641 39.906 8.852 1 95.44 388 THR B O 1
ATOM 6731 N N . SER B 1 389 ? -21.312 38.375 7.324 1 93.69 389 SER B N 1
ATOM 6732 C CA . SER B 1 389 ? -22.672 38.312 7.832 1 93.69 389 SER B CA 1
ATOM 6733 C C . SER B 1 389 ? -22.75 37.5 9.125 1 93.69 389 SER B C 1
ATOM 6735 O O . SER B 1 389 ? -23.734 37.594 9.867 1 93.69 389 SER B O 1
ATOM 6737 N N . VAL B 1 390 ? -21.75 36.719 9.391 1 94.25 390 VAL B N 1
ATOM 6738 C CA . VAL B 1 390 ? -21.703 35.938 10.633 1 94.25 390 VAL B CA 1
ATOM 6739 C C . VAL B 1 390 ? -21.453 36.875 11.812 1 94.25 390 VAL B C 1
ATOM 6741 O O . VAL B 1 390 ? -20.547 37.719 11.758 1 94.25 390 VAL B O 1
ATOM 6744 N N . PRO B 1 391 ? -22.219 36.719 12.852 1 91.75 391 PRO B N 1
ATOM 6745 C CA . PRO B 1 391 ? -22.047 37.625 14 1 91.75 391 PRO B CA 1
ATOM 6746 C C . PRO B 1 391 ? -20.75 37.375 14.773 1 91.75 391 PRO B C 1
ATOM 6748 O O . PRO B 1 391 ? -20.281 36.219 14.82 1 91.75 391 PRO B O 1
ATOM 6751 N N . VAL B 1 392 ? -20.234 38.438 15.383 1 93.12 392 VAL B N 1
ATOM 6752 C CA . VAL B 1 392 ? -19.062 38.344 16.25 1 93.12 392 VAL B CA 1
ATOM 6753 C C . VAL B 1 392 ? -19.438 37.625 17.547 1 93.12 392 VAL B C 1
ATOM 6755 O O . VAL B 1 392 ? -20.531 37.812 18.078 1 93.12 392 VAL B O 1
ATOM 6758 N N . ASN B 1 393 ? -18.562 36.875 18.031 1 89.62 393 ASN B N 1
ATOM 6759 C CA . ASN B 1 393 ? -18.781 36.125 19.266 1 89.62 393 ASN B CA 1
ATOM 6760 C C . ASN B 1 393 ? -18.984 37.062 20.453 1 89.62 393 ASN B C 1
ATOM 6762 O O . ASN B 1 393 ? -18.062 37.781 20.859 1 89.62 393 ASN B O 1
ATOM 6766 N N . GLU B 1 394 ? -20.016 36.938 21.141 1 84.69 394 GLU B N 1
ATOM 6767 C CA . GLU B 1 394 ? -20.359 37.812 22.25 1 84.69 394 GLU B CA 1
ATOM 6768 C C . GLU B 1 394 ? -19.547 37.469 23.5 1 84.69 394 GLU B C 1
ATOM 6770 O O . GLU B 1 394 ? -19.25 38.344 24.312 1 84.69 394 GLU B O 1
ATOM 6775 N N . LYS B 1 395 ? -19.219 36.281 23.609 1 85.88 395 LYS B N 1
ATOM 6776 C CA . LYS B 1 395 ? -18.469 35.844 24.781 1 85.88 395 LYS B CA 1
ATOM 6777 C C . LYS B 1 395 ? -17.062 36.469 24.797 1 85.88 395 LYS B C 1
ATOM 6779 O O . LYS B 1 395 ? -16.391 36.469 25.828 1 85.88 395 LYS B O 1
ATOM 6784 N N . ALA B 1 396 ? -16.75 36.969 23.656 1 88.81 396 ALA B N 1
ATOM 6785 C CA . ALA B 1 396 ? -15.406 37.531 23.562 1 88.81 396 ALA B CA 1
ATOM 6786 C C . ALA B 1 396 ? -15.344 38.906 24.25 1 88.81 396 ALA B C 1
ATOM 6788 O O . ALA B 1 396 ? -14.258 39.406 24.531 1 88.81 396 ALA B O 1
ATOM 6789 N N . THR B 1 397 ? -16.469 39.406 24.625 1 88.88 397 THR B N 1
ATOM 6790 C CA . THR B 1 397 ? -16.516 40.688 25.297 1 88.88 397 THR B CA 1
ATOM 6791 C C . THR B 1 397 ? -15.828 40.625 26.641 1 88.88 397 THR B C 1
ATOM 6793 O O . THR B 1 397 ? -15.094 41.562 27.016 1 88.88 397 THR B O 1
ATOM 6796 N N . GLN B 1 398 ? -16.062 39.594 27.328 1 91.81 398 GLN B N 1
ATOM 6797 C CA . GLN B 1 398 ? -15.43 39.438 28.625 1 91.81 398 GLN B CA 1
ATOM 6798 C C . GLN B 1 398 ? -13.906 39.312 28.484 1 91.81 398 GLN B C 1
ATOM 6800 O O . GLN B 1 398 ? -13.172 39.844 29.328 1 91.81 398 GLN B O 1
ATOM 6805 N N . VAL B 1 399 ? -13.508 38.719 27.469 1 94.31 399 VAL B N 1
ATOM 6806 C CA . VAL B 1 399 ? -12.086 38.562 27.188 1 94.31 399 VAL B CA 1
ATOM 6807 C C . VAL B 1 399 ? -11.469 39.906 26.891 1 94.31 399 VAL B C 1
ATOM 6809 O O . VAL B 1 399 ? -10.406 40.25 27.406 1 94.31 399 VAL B O 1
ATOM 6812 N N . GLU B 1 400 ? -12.164 40.625 26.078 1 94.56 400 GLU B N 1
ATOM 6813 C CA . GLU B 1 400 ? -11.703 41.969 25.688 1 94.56 400 GLU B CA 1
ATOM 6814 C C . GLU B 1 400 ? -11.578 42.875 26.906 1 94.56 400 GLU B C 1
ATOM 6816 O O . GLU B 1 400 ? -10.633 43.656 27 1 94.56 400 GLU B O 1
ATOM 6821 N N . GLU B 1 401 ? -12.484 42.781 27.797 1 95.19 401 GLU B N 1
ATOM 6822 C CA . GLU B 1 401 ? -12.484 43.625 29 1 95.19 401 GLU B CA 1
ATOM 6823 C C . GLU B 1 401 ? -11.273 43.312 29.875 1 95.19 401 GLU B C 1
ATOM 6825 O O . GLU B 1 401 ? -10.633 44.219 30.391 1 95.19 401 GLU B O 1
ATOM 6830 N N . LYS B 1 402 ? -11.008 42.094 29.984 1 95.5 402 LYS B N 1
ATOM 6831 C CA . LYS B 1 402 ? -9.844 41.688 30.781 1 95.5 402 LYS B CA 1
ATOM 6832 C C . LYS B 1 402 ? -8.555 42.188 30.156 1 95.5 402 LYS B C 1
ATOM 6834 O O . LYS B 1 402 ? -7.676 42.688 30.859 1 95.5 402 LYS B O 1
ATOM 6839 N N . LEU B 1 403 ? -8.453 42.094 28.891 1 96.38 403 LEU B N 1
ATOM 6840 C CA . LEU B 1 403 ? -7.258 42.531 28.172 1 96.38 403 LEU B CA 1
ATOM 6841 C C . LEU B 1 403 ? -7.133 44.062 28.203 1 96.38 403 LEU B C 1
ATOM 6843 O O . LEU B 1 403 ? -6.02 44.594 28.266 1 96.38 403 LEU B O 1
ATOM 6847 N N . ARG B 1 404 ? -8.258 44.719 28.109 1 96.12 404 ARG B N 1
ATOM 6848 C CA . ARG B 1 404 ? -8.266 46.156 28.219 1 96.12 404 ARG B CA 1
ATOM 6849 C C . ARG B 1 404 ? -7.77 46.625 29.578 1 96.12 404 ARG B C 1
ATOM 6851 O O . ARG B 1 404 ? -6.965 47.531 29.672 1 96.12 404 ARG B O 1
ATOM 6858 N N . ALA B 1 405 ? -8.234 45.969 30.562 1 96.31 405 ALA B N 1
ATOM 6859 C CA . ALA B 1 405 ? -7.855 46.312 31.922 1 96.31 405 ALA B CA 1
ATOM 6860 C C . ALA B 1 405 ? -6.375 46.062 32.156 1 96.31 405 ALA B C 1
ATOM 6862 O O . ALA B 1 405 ? -5.699 46.844 32.844 1 96.31 405 ALA B O 1
ATOM 6863 N N . GLU B 1 406 ? -5.938 45.031 31.625 1 96.06 406 GLU B N 1
ATOM 6864 C CA . GLU B 1 406 ? -4.582 44.594 31.953 1 96.06 406 GLU B CA 1
ATOM 6865 C C . GLU B 1 406 ? -3.561 45.219 31.016 1 96.06 406 GLU B C 1
ATOM 6867 O O . GLU B 1 406 ? -2.455 45.562 31.438 1 96.06 406 GLU B O 1
ATOM 6872 N N . TYR B 1 407 ? -3.893 45.375 29.734 1 95.94 407 TYR B N 1
ATOM 6873 C CA . TYR B 1 407 ? -2.879 45.75 28.75 1 95.94 407 TYR B CA 1
ATOM 6874 C C . TYR B 1 407 ? -3.301 47 27.984 1 95.94 407 TYR B C 1
ATOM 6876 O O . TYR B 1 407 ? -2.609 47.438 27.062 1 95.94 407 TYR B O 1
ATOM 6884 N N . GLY B 1 408 ? -4.449 47.531 28.219 1 93.5 408 GLY B N 1
ATOM 6885 C CA . GLY B 1 408 ? -4.91 48.75 27.594 1 93.5 408 GLY B CA 1
ATOM 6886 C C . GLY B 1 408 ? -5.234 48.594 26.125 1 93.5 408 GLY B C 1
ATOM 6887 O O . GLY B 1 408 ? -4.949 49.469 25.297 1 93.5 408 GLY B O 1
ATOM 6888 N N . ILE B 1 409 ? -5.742 47.531 25.797 1 93.75 409 ILE B N 1
ATOM 6889 C CA . ILE B 1 409 ? -6.047 47.25 24.406 1 93.75 409 ILE B CA 1
ATOM 6890 C C . ILE B 1 409 ? -7.117 48.219 23.891 1 93.75 409 ILE B C 1
ATOM 6892 O O . ILE B 1 409 ? -8.117 48.438 24.578 1 93.75 409 ILE B O 1
ATOM 6896 N N . LYS B 1 410 ? -6.852 48.812 22.797 1 93.38 410 LYS B N 1
ATOM 6897 C CA . LYS B 1 410 ? -7.789 49.656 22.062 1 93.38 410 LYS B CA 1
ATOM 6898 C C . LYS B 1 410 ? -7.918 49.219 20.609 1 93.38 410 LYS B C 1
ATOM 6900 O O . LYS B 1 410 ? -6.914 49.094 19.906 1 93.38 410 LYS B O 1
ATOM 6905 N N . GLU B 1 411 ? -9.125 49.031 20.188 1 94.06 411 GLU B N 1
ATOM 6906 C CA . GLU B 1 411 ? -9.398 48.531 18.844 1 94.06 411 GLU B CA 1
ATOM 6907 C C . GLU B 1 411 ? -8.594 47.25 18.547 1 94.06 411 GLU B C 1
ATOM 6909 O O . GLU B 1 411 ? -8.039 47.125 17.453 1 94.06 411 GLU B O 1
ATOM 6914 N N . GLY B 1 412 ? -8.32 46.531 19.578 1 96.38 412 GLY B N 1
ATOM 6915 C CA . GLY B 1 412 ? -7.711 45.219 19.422 1 96.38 412 GLY B CA 1
ATOM 6916 C C . GLY B 1 412 ? -6.195 45.25 19.516 1 96.38 412 GLY B C 1
ATOM 6917 O O . GLY B 1 412 ? -5.539 44.219 19.359 1 96.38 412 GLY B O 1
ATOM 6918 N N . ILE B 1 413 ? -5.621 46.375 19.797 1 97.56 413 ILE B N 1
ATOM 6919 C CA . ILE B 1 413 ? -4.164 46.5 19.828 1 97.56 413 ILE B CA 1
ATOM 6920 C C . ILE B 1 413 ? -3.715 47 21.188 1 97.56 413 ILE B C 1
ATOM 6922 O O . ILE B 1 413 ? -4.273 47.969 21.719 1 97.56 413 ILE B O 1
ATOM 6926 N N . GLY B 1 414 ? -2.795 46.312 21.734 1 96.94 414 GLY B N 1
ATOM 6927 C CA . GLY B 1 414 ? -2.176 46.719 23 1 96.94 414 GLY B CA 1
ATOM 6928 C C . GLY B 1 414 ? -0.7 46.344 23.062 1 96.94 414 GLY B C 1
ATOM 6929 O O . GLY B 1 414 ? -0.081 46.031 22.047 1 96.94 414 GLY B O 1
ATOM 6930 N N . GLU B 1 415 ? -0.171 46.531 24.219 1 96.5 415 GLU B N 1
ATOM 6931 C CA . GLU B 1 415 ? 1.254 46.281 24.406 1 96.5 415 GLU B CA 1
ATOM 6932 C C . GLU B 1 415 ? 1.52 45.562 25.734 1 96.5 415 GLU B C 1
ATOM 6934 O O . GLU B 1 415 ? 0.832 45.812 26.734 1 96.5 415 GLU B O 1
ATOM 6939 N N . VAL B 1 416 ? 2.469 44.719 25.703 1 96.69 416 VAL B N 1
ATOM 6940 C CA . VAL B 1 416 ? 2.887 44 26.906 1 96.69 416 VAL B CA 1
ATOM 6941 C C . VAL B 1 416 ? 4.395 43.781 26.875 1 96.69 416 VAL B C 1
ATOM 6943 O O . VAL B 1 416 ? 4.898 43.062 26 1 96.69 416 VAL B O 1
ATOM 6946 N N . GLU B 1 417 ? 5.168 44.344 27.797 1 96.25 417 GLU B N 1
ATOM 6947 C CA . GLU B 1 417 ? 6.605 44.188 28 1 96.25 417 GLU B CA 1
ATOM 6948 C C . GLU B 1 417 ? 7.371 44.375 26.688 1 96.25 417 GLU B C 1
ATOM 6950 O O . GLU B 1 417 ? 8.219 43.531 26.344 1 96.25 417 GLU B O 1
ATOM 6955 N N . GLY B 1 418 ? 6.98 45.312 25.891 1 95.19 418 GLY B N 1
ATOM 6956 C CA . GLY B 1 418 ? 7.711 45.625 24.688 1 95.19 418 GLY B CA 1
ATOM 6957 C C . GLY B 1 418 ? 7.172 44.938 23.453 1 95.19 418 GLY B C 1
ATOM 6958 O O . GLY B 1 418 ? 7.574 45.25 22.328 1 95.19 418 GLY B O 1
ATOM 6959 N N . TYR B 1 419 ? 6.305 43.969 23.578 1 97.88 419 TYR B N 1
ATOM 6960 C CA . TYR B 1 419 ? 5.652 43.281 22.469 1 97.88 419 TYR B CA 1
ATOM 6961 C C . TYR B 1 419 ? 4.289 43.906 22.172 1 97.88 419 TYR B C 1
ATOM 6963 O O . TYR B 1 419 ? 3.662 44.5 23.062 1 97.88 419 TYR B O 1
ATOM 6971 N N . GLN B 1 420 ? 3.893 43.875 20.938 1 98.25 420 GLN B N 1
ATOM 6972 C CA . GLN B 1 420 ? 2.508 44.188 20.625 1 98.25 420 GLN B CA 1
ATOM 6973 C C . GLN B 1 420 ? 1.601 42.969 20.812 1 98.25 420 GLN B C 1
ATOM 6975 O O . GLN B 1 420 ? 1.959 41.875 20.422 1 98.25 420 GLN B O 1
ATOM 6980 N N . ILE B 1 421 ? 0.483 43.188 21.453 1 98.38 421 ILE B N 1
ATOM 6981 C CA . ILE B 1 421 ? -0.555 42.188 21.547 1 98.38 421 ILE B CA 1
ATOM 6982 C C . ILE B 1 421 ? -1.773 42.594 20.734 1 98.38 421 ILE B C 1
ATOM 6984 O O . ILE B 1 421 ? -2.248 43.75 20.859 1 98.38 421 ILE B O 1
ATOM 6988 N N . ALA B 1 422 ? -2.135 41.812 19.812 1 98.31 422 ALA B N 1
ATOM 6989 C CA . ALA B 1 422 ? -3.344 42.031 19.016 1 98.31 422 ALA B CA 1
ATOM 6990 C C . ALA B 1 422 ? -4.43 41.031 19.391 1 98.31 422 ALA B C 1
ATOM 6992 O O . ALA B 1 422 ? -4.156 39.844 19.562 1 98.31 422 ALA B O 1
ATOM 6993 N N . PHE B 1 423 ? -5.613 41.5 19.562 1 98 423 PHE B N 1
ATOM 6994 C CA . PHE B 1 423 ? -6.777 40.719 19.938 1 98 423 PHE B CA 1
ATOM 6995 C C . PHE B 1 423 ? -7.914 40.906 18.953 1 98 423 PHE B C 1
ATOM 6997 O O . PHE B 1 423 ? -8.148 42.031 18.469 1 98 423 PHE B O 1
ATOM 7004 N N . ILE B 1 424 ? -8.555 39.781 18.625 1 98 424 ILE B N 1
ATOM 7005 C CA . ILE B 1 424 ? -9.805 39.906 17.891 1 98 424 ILE B CA 1
ATOM 7006 C C . ILE B 1 424 ? -10.82 38.906 18.406 1 98 424 ILE B C 1
ATOM 7008 O O . ILE B 1 424 ? -10.453 37.781 18.75 1 98 424 ILE B O 1
ATOM 7012 N N . PRO B 1 425 ? -12.086 39.281 18.531 1 96.94 425 PRO B N 1
ATOM 7013 C CA . PRO B 1 425 ? -13.156 38.312 18.688 1 96.94 425 PRO B CA 1
ATOM 7014 C C . PRO B 1 425 ? -13.484 37.562 17.391 1 96.94 425 PRO B C 1
ATOM 7016 O O . PRO B 1 425 ? -13.484 38.188 16.312 1 96.94 425 PRO B O 1
ATOM 7019 N N . THR B 1 426 ? -13.648 36.312 17.453 1 96.06 426 THR B N 1
ATOM 7020 C CA . THR B 1 426 ? -13.898 35.562 16.234 1 96.06 426 THR B CA 1
ATOM 7021 C C . THR B 1 426 ? -15.391 35.531 15.898 1 96.06 426 THR B C 1
ATOM 7023 O O . THR B 1 426 ? -16.203 36.062 16.656 1 96.06 426 THR B O 1
ATOM 7026 N N . LYS B 1 427 ? -15.688 35.062 14.695 1 94.19 427 LYS B N 1
ATOM 7027 C CA . LYS B 1 427 ? -17.062 34.844 14.242 1 94.19 427 LYS B CA 1
ATOM 7028 C C . LYS B 1 427 ? -17.438 33.375 14.312 1 94.19 427 LYS B C 1
ATOM 7030 O O . LYS B 1 427 ? -16.719 32.5 13.773 1 94.19 427 LYS B O 1
ATOM 7035 N N . ILE B 1 428 ? -18.484 33.062 14.969 1 89.19 428 ILE B N 1
ATOM 7036 C CA . ILE B 1 428 ? -18.844 31.672 15.227 1 89.19 428 ILE B CA 1
ATOM 7037 C C . ILE B 1 428 ? -20.031 31.281 14.367 1 89.19 428 ILE B C 1
ATOM 7039 O O . ILE B 1 428 ? -21.094 31.922 14.43 1 89.19 428 ILE B O 1
ATOM 7043 N N . VAL B 1 429 ? -19.797 30.312 13.594 1 89.5 429 VAL B N 1
ATOM 7044 C CA . VAL B 1 429 ? -20.891 29.734 12.805 1 89.5 429 VAL B CA 1
ATOM 7045 C C . VAL B 1 429 ? -21.641 28.703 13.641 1 89.5 429 VAL B C 1
ATOM 7047 O O . VAL B 1 429 ? -21.047 27.734 14.125 1 89.5 429 VAL B O 1
ATOM 7050 N N . ALA B 1 430 ? -22.891 28.781 13.742 1 82.81 430 ALA B N 1
ATOM 7051 C CA . ALA B 1 430 ? -23.703 27.938 14.609 1 82.81 430 ALA B CA 1
ATOM 7052 C C . ALA B 1 430 ? -23.781 26.5 14.078 1 82.81 430 ALA B C 1
ATOM 7054 O O . ALA B 1 430 ? -23.688 25.547 14.844 1 82.81 430 ALA B O 1
ATOM 7055 N N . LYS B 1 431 ? -24.094 26.234 12.82 1 81.94 431 LYS B N 1
ATOM 7056 C CA . LYS B 1 431 ? -24.203 24.922 12.211 1 81.94 431 LYS B CA 1
ATOM 7057 C C . LYS B 1 431 ? -23.188 24.75 11.086 1 81.94 431 LYS B C 1
ATOM 7059 O O . LYS B 1 431 ? -23.547 24.75 9.906 1 81.94 431 LYS B O 1
ATOM 7064 N N . PRO B 1 432 ? -21.969 24.484 11.602 1 84.06 432 PRO B N 1
ATOM 7065 C CA . PRO B 1 432 ? -20.922 24.422 10.57 1 84.06 432 PRO B CA 1
ATOM 7066 C C . PRO B 1 432 ? -21.109 23.234 9.633 1 84.06 432 PRO B C 1
ATOM 7068 O O . PRO B 1 432 ? -21.531 22.156 10.062 1 84.06 432 PRO B O 1
ATOM 7071 N N . LYS B 1 433 ? -20.812 23.406 8.383 1 80.19 433 LYS B N 1
ATOM 7072 C CA . LYS B 1 433 ? -20.859 22.359 7.367 1 80.19 433 LYS B CA 1
ATOM 7073 C C . LYS B 1 433 ? -19.594 21.5 7.43 1 80.19 433 LYS B C 1
ATOM 7075 O O . LYS B 1 433 ? -19.625 20.312 7.082 1 80.19 433 LYS B O 1
ATOM 7080 N N . SER B 1 434 ? -18.531 22.172 7.828 1 77.69 434 SER B N 1
ATOM 7081 C CA . SER B 1 434 ? -17.266 21.453 7.965 1 77.69 434 SER B CA 1
ATOM 7082 C C . SER B 1 434 ? -16.391 22.078 9.055 1 77.69 434 SER B C 1
ATOM 7084 O O . SER B 1 434 ? -16.406 23.297 9.242 1 77.69 434 SER B O 1
ATOM 7086 N N . THR B 1 435 ? -15.711 21.203 9.773 1 71.88 435 THR B N 1
ATOM 7087 C CA . THR B 1 435 ? -14.773 21.688 10.781 1 71.88 435 THR B CA 1
ATOM 7088 C C . THR B 1 435 ? -13.367 21.188 10.5 1 71.88 435 THR B C 1
ATOM 7090 O O . THR B 1 435 ? -12.43 21.484 11.25 1 71.88 435 THR B O 1
ATOM 7093 N N . VAL B 1 436 ? -13.242 20.5 9.445 1 71.56 436 VAL B N 1
ATOM 7094 C CA . VAL B 1 436 ? -11.953 19.922 9.102 1 71.56 436 VAL B CA 1
ATOM 7095 C C . VAL B 1 436 ? -11.047 20.984 8.492 1 71.56 436 VAL B C 1
ATOM 7097 O O . VAL B 1 436 ? -11.477 21.766 7.633 1 71.56 436 VAL B O 1
ATOM 7100 N N . GLY B 1 437 ? -9.82 21.141 9.039 1 81.06 437 GLY B N 1
ATOM 7101 C CA . GLY B 1 437 ? -8.812 22 8.453 1 81.06 437 GLY B CA 1
ATOM 7102 C C . GLY B 1 437 ? -8.992 23.469 8.82 1 81.06 437 GLY B C 1
ATOM 7103 O O . GLY B 1 437 ? -8.438 24.344 8.164 1 81.06 437 GLY B O 1
ATOM 7104 N N . ILE B 1 438 ? -9.828 23.766 9.75 1 85.75 438 ILE B N 1
ATOM 7105 C CA . ILE B 1 438 ? -10.102 25.141 10.141 1 85.75 438 ILE B CA 1
ATOM 7106 C C . ILE B 1 438 ? -8.844 25.766 10.75 1 85.75 438 ILE B C 1
ATOM 7108 O O . ILE B 1 438 ? -8.508 26.922 10.461 1 85.75 438 ILE B O 1
ATOM 7112 N N . GLY B 1 439 ? -8.164 24.953 11.555 1 88.12 439 GLY B N 1
ATOM 7113 C CA . GLY B 1 439 ? -6.918 25.453 12.125 1 88.12 439 GLY B CA 1
ATOM 7114 C C . GLY B 1 439 ? -5.895 25.844 11.07 1 88.12 439 GLY B C 1
ATOM 7115 O O . GLY B 1 439 ? -5.238 26.875 11.195 1 88.12 439 GLY B O 1
ATOM 7116 N N . ASP B 1 440 ? -5.773 25.047 10.078 1 92.12 440 ASP B N 1
ATOM 7117 C CA . ASP B 1 440 ? -4.852 25.312 8.984 1 92.12 440 ASP B CA 1
ATOM 7118 C C . ASP B 1 440 ? -5.266 26.578 8.211 1 92.12 440 ASP B C 1
ATOM 7120 O O . ASP B 1 440 ? -4.41 27.328 7.75 1 92.12 440 ASP B O 1
ATOM 7124 N N . THR B 1 441 ? -6.551 26.734 8.078 1 94.56 441 THR B N 1
ATOM 7125 C CA . THR B 1 441 ? -7.098 27.906 7.402 1 94.56 441 THR B CA 1
ATOM 7126 C C . THR B 1 441 ? -6.77 29.172 8.18 1 94.56 441 THR B C 1
ATOM 7128 O O . THR B 1 441 ? -6.352 30.172 7.598 1 94.56 441 THR B O 1
ATOM 7131 N N . ILE B 1 442 ? -6.926 29.094 9.445 1 96.62 442 ILE B N 1
ATOM 7132 C CA . ILE B 1 442 ? -6.676 30.234 10.32 1 96.62 442 ILE B CA 1
ATOM 7133 C C . ILE B 1 442 ? -5.203 30.625 10.25 1 96.62 442 ILE B C 1
ATOM 7135 O O . ILE B 1 442 ? -4.875 31.781 9.945 1 96.62 442 ILE B O 1
ATOM 7139 N N . SER B 1 443 ? -4.359 29.672 10.398 1 96 443 SER B N 1
ATOM 7140 C CA . SER B 1 443 ? -2.928 29.938 10.508 1 96 443 SER B CA 1
ATOM 7141 C C . SER B 1 443 ? -2.357 30.438 9.188 1 96 443 SER B C 1
ATOM 7143 O O . SER B 1 443 ? -1.615 31.422 9.164 1 96 443 SER B O 1
ATOM 7145 N N . SER B 1 444 ? -2.693 29.797 8.148 1 97.25 444 SER B N 1
ATOM 7146 C CA . SER B 1 444 ? -2.125 30.172 6.859 1 97.25 444 SER B CA 1
ATOM 7147 C C . SER B 1 444 ? -2.678 31.5 6.379 1 97.25 444 SER B C 1
ATOM 7149 O O . SER B 1 444 ? -1.936 32.344 5.852 1 97.25 444 SER B O 1
ATOM 7151 N N . SER B 1 445 ? -3.963 31.797 6.598 1 97.94 445 SER B N 1
ATOM 7152 C CA . SER B 1 445 ? -4.562 33.062 6.195 1 97.94 445 SER B CA 1
ATOM 7153 C C . SER B 1 445 ? -3.979 34.219 6.988 1 97.94 445 SER B C 1
ATOM 7155 O O . SER B 1 445 ? -3.697 35.281 6.426 1 97.94 445 SER B O 1
ATOM 7157 N N . ALA B 1 446 ? -3.852 34 8.273 1 98.31 446 ALA B N 1
ATOM 7158 C CA . ALA B 1 446 ? -3.299 35.062 9.109 1 98.31 446 ALA B CA 1
ATOM 7159 C C . ALA B 1 446 ? -1.865 35.375 8.711 1 98.31 446 ALA B C 1
ATOM 7161 O O . ALA B 1 446 ? -1.502 36.562 8.586 1 98.31 446 ALA B O 1
ATOM 7162 N N . PHE B 1 447 ? -1.065 34.406 8.5 1 98.06 447 PHE B N 1
ATOM 7163 C CA . PHE B 1 447 ? 0.351 34.594 8.211 1 98.06 447 PHE B CA 1
ATOM 7164 C C . PHE B 1 447 ? 0.542 35.25 6.852 1 98.06 447 PHE B C 1
ATOM 7166 O O . PHE B 1 447 ? 1.241 36.25 6.738 1 98.06 447 PHE B O 1
ATOM 7173 N N . ILE B 1 448 ? -0.122 34.75 5.848 1 97.44 448 ILE B N 1
ATOM 7174 C CA . ILE B 1 448 ? 0.028 35.281 4.504 1 97.44 448 ILE B CA 1
ATOM 7175 C C . ILE B 1 448 ? -0.615 36.688 4.438 1 97.44 448 ILE B C 1
ATOM 7177 O O . ILE B 1 448 ? -0.082 37.594 3.797 1 97.44 448 ILE B O 1
ATOM 7181 N N . GLY B 1 449 ? -1.757 36.844 5.051 1 97.06 449 GLY B N 1
ATOM 7182 C CA . GLY B 1 449 ? -2.41 38.156 5.105 1 97.06 449 GLY B CA 1
ATOM 7183 C C . GLY B 1 449 ? -1.547 39.219 5.734 1 97.06 449 GLY B C 1
ATOM 7184 O O . GLY B 1 449 ? -1.426 40.312 5.191 1 97.06 449 GLY B O 1
ATOM 7185 N N . GLU B 1 450 ? -0.989 38.875 6.824 1 96.94 450 GLU B N 1
ATOM 7186 C CA . GLU B 1 450 ? -0.17 39.812 7.551 1 96.94 450 GLU B CA 1
ATOM 7187 C C . GLU B 1 450 ? 0.975 40.344 6.688 1 96.94 450 GLU B C 1
ATOM 7189 O O . GLU B 1 450 ? 1.233 41.562 6.645 1 96.94 450 GLU B O 1
ATOM 7194 N N . PHE B 1 451 ? 1.639 39.469 6.004 1 94.44 451 PHE B N 1
ATOM 7195 C CA . PHE B 1 451 ? 2.781 39.875 5.184 1 94.44 451 PHE B CA 1
ATOM 7196 C C . PHE B 1 451 ? 2.32 40.562 3.91 1 94.44 451 PHE B C 1
ATOM 7198 O O . PHE B 1 451 ? 2.98 41.5 3.428 1 94.44 451 PHE B O 1
ATOM 7205 N N . SER B 1 452 ? 1.209 40.125 3.393 1 95.5 452 SER B N 1
ATOM 7206 C CA . SER B 1 452 ? 0.688 40.75 2.182 1 95.5 452 SER B CA 1
ATOM 7207 C C . SER B 1 452 ? 0.297 42.219 2.432 1 95.5 452 SER B C 1
ATOM 7209 O O . SER B 1 452 ? 0.341 43.031 1.519 1 95.5 452 SER B O 1
ATOM 7211 N N . PHE B 1 453 ? -0.079 42.562 3.613 1 93.5 453 PHE B N 1
ATOM 7212 C CA . PHE B 1 453 ? -0.542 43.906 3.957 1 93.5 453 PHE B CA 1
ATOM 7213 C C . PHE B 1 453 ? 0.625 44.875 4.023 1 93.5 453 PHE B C 1
ATOM 7215 O O . PHE B 1 453 ? 0.423 46.094 4.031 1 93.5 453 PHE B O 1
ATOM 7222 N N . THR B 1 454 ? 1.771 44.375 4.086 1 86.44 454 THR B N 1
ATOM 7223 C CA . THR B 1 454 ? 2.945 45.219 4.172 1 86.44 454 THR B CA 1
ATOM 7224 C C . THR B 1 454 ? 3.689 45.25 2.842 1 86.44 454 THR B C 1
ATOM 7226 O O . THR B 1 454 ? 4.766 45.844 2.742 1 86.44 454 THR B O 1
ATOM 7229 N N . LEU B 1 455 ? 3.242 44.625 1.914 1 76.31 455 LEU B N 1
ATOM 7230 C CA . LEU B 1 455 ? 3.826 44.625 0.578 1 76.31 455 LEU B CA 1
ATOM 7231 C C . LEU B 1 455 ? 3.438 45.906 -0.167 1 76.31 455 LEU B C 1
ATOM 7233 O O . LEU B 1 455 ? 2.322 46.406 -0.004 1 76.31 455 LEU B O 1
#

Organism: Pyrococcus furiosus (strain ATCC 43587 / DSM 3638 / JCM 8422 / Vc1) (NCBI:txid186497)

GO terms:
  GO:0043843 ADP-specific glucokinase activity (F, EXP)

Foldseek 3Di:
DDDLLVLLLVLLVLCLPQLLVAAEEEEDDDKAKEFEAEDDQVVLQVLCVVQDVVLLCVCLVPQDQAAAGLSNVSSVFNVCQQEVHEDEHEHDHPVNVVVLVVVGGDDMAMDDLQRLLLQCSFQAAQHAYEYHYLWQALVNLVRRHDGNYWYWDADPNATDTDRSNPDPDHTDHWYWYKYWYAQQDDHVHGGGNGTDIYIYGHHPCLLLVRGDVCLQPVVCRSCVRHQEYEYERLQNYAPVRNPVVLVSVLVSLVSCVVVPRAYEYEDDHHPHLVSLVSCLQCLLSHQEYEDELQRLLSNCVNVVNPVLSCQSVPDVVGQVVSVVVSVVVSCVSRVHAWYWYDDPFKIKMKGLDDDCLLQSLLSLLLLQLQLCQAPVDRRYSVSSSVSSPFDFRPVCVVNVVVCCVVFVDDPQWGDDPNIIMGMDTHGDDDRTPDDPNSSSSSRSSSVSSSVSSVD/DDDLLVLLLVLLVLCLPQLLVAAEEEEDDDKAKEFEAEDDQVVLQVLCVVQDVVLLCVCLVPQDQAAAGLSNVSSVFNVCQQEVDEDEHEHDHPVNVVVLVVVGGDDMAMDDLQRLLLQCSFQAAQHAYEYHYLWQALVNLVRRHDGNYWYWDADPNATDTDRSNPDPDHTDHWYWYKYWYAAQDDHVHGGGNGTDIYIYGHHPCLLLVRGDVCLQPVVCRSCVRHQEYEYERLQNYAPVRNPVVLVSVLVSLVSCVVVPRAYEYEDDHHPHLVSLVSCLQCLLSHQEYEDELQRLLSNCVNVVNPVLSCQSVPDVVGQVVSVVVSVVVSCVSRVHAWYWYDDPFKIKMKGLDDDCLLQSLLSLLLLQLQLCQAPVDRRYSVSSSVSSPFDFRPVCVVNVVVCCVVFVDDPQWGDDPNIIMGMDTHGDDDRTPDDPNSSSSSRSSSVSSSVSSVD